Protein AF-0000000069823540 (afdb_homodimer)

InterPro domains:
  IPR007658 Protein of unknown function DUF594 [PF04578] (600-650)
  IPR025315 Domain of unknown function DUF4220 [PF13968] (32-386)

Nearest PDB structures (foldseek):
  9dze-assembly1_h  TM=3.943E-01  e=9.837E+00  synthetic construct
  8qai-assembly1_A  TM=3.364E-01  e=7.711E+00  synthetic construct
  6xr1-assembly1_A  TM=2.374E-01  e=6.045E+00  synthetic construct
  8qai-assembly1_A  TM=3.191E-01  e=4.246E+00  synthetic construct
  9dze-assembly1_h  TM=3.917E-01  e=8.393E+00  synthetic construct

pLDDT: mean 81.08, std 14.91, range [22.3, 97.5]

Secondary structure (DSSP, 8-state):
-HHHHHHHHHHHHHHGGGGGT---HHHHHHHHHHHHHHHHHHHHHHHHHHHHHHH--S-SSGGGGHHHHHHHHHHHHHT--S-S-SSHHHHHTHHHHHHHHHHHHHHHHHHHHHHTTS--TTHHHHHHHHHHHHHHHHHHHHHHHHHHHTSTT-HHHHHHHHHHHHHHHHHHHHHHHHHHHHHHHTT-TT-HHHHHHHHHHTHHHHHHHHH-SS--GGG--S--HHHHHHHHHHHH-SSHHHHHHHHHHHHHHHHHHHHH-HHHHHHHHS-HHHHHHHHHHHHHHHHHHHHHHHHHHHT---S-HHHHHHHHHHHHHHHHHHHHHHHHHHHH-HHHHHHHHHHHHH-HHHHT-HHHHHHHHHHHHHHS-TTS-SS--EEEE--HHHHHHHHHHH---HHHHHHHHHT-------EEEEPPHHHHHHHHHHHHHHHHSTHHHH----SS----HHHHHHHHHS-HHHHHHHHHHHHHHTTTTS-HHHHHHHHHHHHHHHHHHTTT--TTHHHHHHHHHHHHHHHHHHHTS-TT--HHHHHHHHHHHHHHHHHHHHTTT---SHHHHHHHHHHS------SS---HHHHHHHHHHHHHTS--HHHHHHHHHHHHHHHHHHHHHHS-HHHHHHHHTTT--HHHHHHHHHHHTTHHHHHS--S-TTTTHHHH--/-HHHHHHHHHHHHHHGGGGGT---HHHHHHHHHHHHHHHHHHHHHHHHHHHHHHH--S-SSGGGGHHHHHHHHHHHHHT--S-S-SSHHHHHTHHHHHHHHHHHHHHHHHHHHHHTTS--TTHHHHHHHHHHHHHHHHHHHHHHHHHHHTSTT-HHHHHHHHHHHHHHHHHHHHHHHHHHHHHHHTT-TT-HHHHHHHHHHTHHHHHHHHH-SS--GGG--S--HHHHHHHHHHHH-SSHHHHHHHHHHHHHHHHHHHHH-HHHHHHHHS-HHHHHHHHHHHHHHHHHHHHHHHHHHHT---S-HHHHHHHHHHHHHHHHHHHHHHHHHHHH-HHHHHHHHHHHHH-HHHHT-HHHHHHHHHHHHHHS-TTS-SS--EEEE--HHHHHHHHHHH---HHHHHHHHHT-------EEEEPPHHHHHHHHHHHHHHHTSTHHHH----SS----HHHHHHHHHS-HHHHHHHHHHHHHHTTTTS-HHHHHHHHHHHHHHHHHHTTT--TTHHHHHHHHHHHHHHHHHHHTS-TT--HHHHHHHHHHHHHHHHHHHHTTT---SHHHHHHHHHHS------SS---HHHHHHHHHHHHHTS--HHHHHHHHHHHHHHHHHHHHHHSHHHHHHHHHTTT--HHHHHHHHHHHTTHHHHHS--S-HHHHTTTS--

Foldseek 3Di:
DLVVLVVLLVCLLPLQLCLLAFQDPVSLVSNVVSLVVNLVVLVVVLVVLLVVLPPDPPLDAANPCSLQSLLLSLQSQLLNFSFLDSALVVLLCLVVLVVSLVVSLVSSVNSNVSNPPDPQLLNVLSVLSNVLSSVSSVLSSVLSPLLNLLAPPRVRNLVVLLVVCLVCLLVLVLVLLVLLLVCLVVVVLPPPLSLLVSLVSCLSVLSSLLADLAPPPSNFHPDCVSLLVSLVSLVPGPCNLVSLLLSLQQSLQLNLCSNTGSLNVCLVPPQLVVSVVVLVVSLVSLVVSVVSVVVSVVPGPDYDPVSVVVSNCSSVVSNVSSVVSVVCSLQSGSSVVVSLVCVCVPPVVVVVPVVVSVVSNVVSCVRHPSPDGSFNQKFKFADLLLLLLVDVVVPPDPVCVVCVVVVVNPPRPIDIDGDDSLLSCLLLVVVSVCLNDPNLQVDDLDPDWQQLVLLVVLLVPDDDVSNVLSVVLCVLLVNGPDDLLLSLLLLLLLLLLLCLVCVPPPAQVSLNVSLNSLSRRLCCCCQVVVFSPDPPNNVSSVQLSVVSNVVVVVVPPPDSDSSVSSVCLLPPDLPDDPDDDPRSSSSSNVSSVSLVVNPGVNSSSSSSSSSSSSSLQSRLSHRHSSSQSSQSSSRGHPSVSSSSSCVSSCSSNSHPPPDVPPPVVVPVVD/DLVVLVVLLVCLQVLQLCLLAFQDPVSLVSNVVSLVVNLVVLVVVLVVLLVVLPPDPPQDAANPCSLQSLLLSLQSQLLNFSFLDSALVVLLCLVVLVVSLVVSLVSSVNSNVSNPPDPQLLNVLSVLSNVLSSVSSVLSSVLSPLLNLLAPPRVRRLVVLLVVCLVCLLVLVLVLLVLLLVCLVVVVLPPPLSLLVSLVSCLSVLSSLLADLAPDPSNFHPDCVSLLVSLVSLVPGPCNLVSLLLSLQQSLQLNLCSNTGSLNVCLVPPQLVVSVVVLVVSLVSLVVSVVSVVVSVVPGPDYDPVSVVVSVCSSVVSNVSSVVSVVCSLQSGSSVVVSLVCVCVPPVVVVVPVVVSVVSNVVSCVRHPSPDGSFNQKFKFADLLLLLLVDVVVPPDPVQVVCVVVVVNVRRPIDIDGDDSLLSCLLLVVVSVCLNDPNLQVDDLDADWQQLVLLVVLLVPDDDVSSVLSVVLCVLLVNRPDDLLLSLLLLLLLLLLLCLVCVPPPAQVSLNVSLNSLSRRLCCCCVVVVFSPDVPNNVSSVQLSVVSNVVVVVVPPPDSDPSVSSVCLLPPDLPDPPDDDDRSSSSSNVSSVSLVVNPGVNSSSSSSSSSSSSSLQSRLSHRHSSSQSSQSSSRGHPSVSSSSSCVSSCSSNSHPPPDVPVPVVVPVVD

Sequence (1340 aa):
MLLASFSLQIFLLFSSGFRKRHSSHVLSVLLWLAYLSADPVAVYVLGRLSLRASGSSDPRNQQQLVLFWAPFLLLHLGGQETMTAFSMEDNTLWKRHLLSLTTQMVTAIYVVSKQLQGNSRLVAPMVLVFVFGTAKYAERIWALRRAGSVAPGTSSSTANLVSRASSNAVWDTQGYYSQLCYVIERKLERNFEFILAVANEGFRLSLGFFMDMTPSISLLPEDISEIKNSVEVFKSSEDIVHMAYKLAEINLSLIYDYLYTKFGTRHFHIVPVCNVFHLIIKIALISVALALFMRARAGQKAHDVVDVIISYILLVGAIVLEICSVFMSFISSCWAYKTIITLPLTCPLCQKVPGVIAALLSLVRHLHPDSRGEWSGKLAQYNMIEGCIREKQAGAGLLRRARRYIGIDDNKAIKRIGVSPEVKKLVLDKLLEIASTSRVLEWDLSVGRFRGQWAQWVVEAKEDHLRSAAQQVLQVSNIQGLEFVSSVLLWHIITDICLLVDEDEDGGAELRGPTRDLSEYTMYLIADCGVMAGSEGHFVLRKGRHEVLSWLREKGESGCDRRKVIEEIRNEDSSFFADNYYPVLDRARRVSSDLLVLEEPGDRWELIAAVWMEMLCHISYNCGAGFHAKQLTTGGEFVTHVKMLLFMLGVPFLRDVKEPLFYRAGNLYSMLLASFSLQIFLLFSSGFRKRHSSHVLSVLLWLAYLSADPVAVYVLGRLSLRASGSSDPRNQQQLVLFWAPFLLLHLGGQETMTAFSMEDNTLWKRHLLSLTTQMVTAIYVVSKQLQGNSRLVAPMVLVFVFGTAKYAERIWALRRAGSVAPGTSSSTANLVSRASSNAVWDTQGYYSQLCYVIERKLERNFEFILAVANEGFRLSLGFFMDMTPSISLLPEDISEIKNSVEVFKSSEDIVHMAYKLAEINLSLIYDYLYTKFGTRHFHIVPVCNVFHLIIKIALISVALALFMRARAGQKAHDVVDVIISYILLVGAIVLEICSVFMSFISSCWAYKTIITLPLTCPLCQKVPGVIAALLSLVRHLHPDSRGEWSGKLAQYNMIEGCIREKQAGAGLLRRARRYIGIDDNKAIKRIGVSPEVKKLVLDKLLEIASTSRVLEWDLSVGRFRGQWAQWVVEAKEDHLRSAAQQVLQVSNIQGLEFVSSVLLWHIITDICLLVDEDEDGGAELRGPTRDLSEYTMYLIADCGVMAGSEGHFVLRKGRHEVLSWLREKGESGCDRRKVIEEIRNEDSSFFADNYYPVLDRARRVSSDLLVLEEPGDRWELIAAVWMEMLCHISYNCGAGFHAKQLTTGGEFVTHVKMLLFMLGVPFLRDVKEPLFYRAGNLYS

Organism: Oryza sativa subsp. indica (NCBI:txid39946)

Structure (mmCIF, N/CA/C/O backbone):
data_AF-0000000069823540-model_v1
#
loop_
_entity.id
_entity.type
_entity.pdbx_description
1 polymer 'DUF4220 domain-containing protein'
#
loop_
_atom_site.group_PDB
_atom_site.id
_atom_site.type_symbol
_atom_site.label_atom_id
_atom_site.label_alt_id
_atom_site.label_comp_id
_atom_site.label_asym_id
_atom_site.label_entity_id
_atom_site.label_seq_id
_atom_site.pdbx_PDB_ins_code
_atom_site.Cartn_x
_atom_site.Cartn_y
_atom_site.Cartn_z
_atom_site.occupancy
_atom_site.B_iso_or_equiv
_atom_site.auth_seq_id
_atom_site.auth_comp_id
_atom_site.auth_asym_id
_atom_site.auth_atom_id
_atom_site.pdbx_PDB_model_num
ATOM 1 N N . MET A 1 1 ? 10.812 33.344 12.195 1 85.62 1 MET A N 1
ATOM 2 C CA . MET A 1 1 ? 10.031 32.188 11.844 1 85.62 1 MET A CA 1
ATOM 3 C C . MET A 1 1 ? 9.914 32.031 10.328 1 85.62 1 MET A C 1
ATOM 5 O O . MET A 1 1 ? 9.953 30.922 9.797 1 85.62 1 MET A O 1
ATOM 9 N N . LEU A 1 2 ? 9.773 33.156 9.672 1 89.56 2 LEU A N 1
ATOM 10 C CA . LEU A 1 2 ? 9.766 33.125 8.219 1 89.56 2 LEU A CA 1
ATOM 11 C C . LEU A 1 2 ? 11.102 32.625 7.672 1 89.56 2 LEU A C 1
ATOM 13 O O . LEU A 1 2 ? 11.133 31.812 6.734 1 89.56 2 LEU A O 1
ATOM 17 N N . LEU A 1 3 ? 12.125 33.031 8.375 1 90.88 3 LEU A N 1
ATOM 18 C CA . LEU A 1 3 ? 13.453 32.594 7.945 1 90.88 3 LEU A CA 1
ATOM 19 C C . LEU A 1 3 ? 13.68 31.125 8.242 1 90.88 3 LEU A C 1
ATOM 21 O O . LEU A 1 3 ? 14.414 30.453 7.523 1 90.88 3 LEU A O 1
ATOM 25 N N . ALA A 1 4 ? 13.023 30.656 9.289 1 88.81 4 ALA A N 1
ATOM 26 C CA . ALA A 1 4 ? 13.109 29.219 9.586 1 88.81 4 ALA A CA 1
ATOM 27 C C . ALA A 1 4 ? 12.445 28.391 8.492 1 88.81 4 ALA A C 1
ATOM 29 O O . ALA A 1 4 ? 12.977 27.359 8.078 1 88.81 4 ALA A O 1
ATOM 30 N N . SER A 1 5 ? 11.344 28.828 8.047 1 90.06 5 SER A N 1
ATOM 31 C CA . SER A 1 5 ? 10.672 28.156 6.941 1 90.06 5 SER A CA 1
ATOM 32 C C . SER A 1 5 ? 11.516 28.203 5.672 1 90.06 5 SER A C 1
ATOM 34 O O . SER A 1 5 ? 11.617 27.219 4.941 1 90.06 5 SER A O 1
ATOM 36 N N . PHE A 1 6 ? 12.125 29.344 5.465 1 92.12 6 PHE A N 1
ATOM 37 C CA . PHE A 1 6 ? 12.984 29.531 4.305 1 92.12 6 PHE A CA 1
ATOM 38 C C . PHE A 1 6 ? 14.211 28.641 4.395 1 92.12 6 PHE A C 1
ATOM 40 O O . PHE A 1 6 ? 14.633 28.047 3.396 1 92.12 6 PHE A O 1
ATOM 47 N N . SER A 1 7 ? 14.719 28.531 5.57 1 92.94 7 SER A N 1
ATOM 48 C CA . SER A 1 7 ? 15.891 27.672 5.773 1 92.94 7 SER A CA 1
ATOM 49 C C . SER A 1 7 ? 15.555 26.219 5.508 1 92.94 7 SER A C 1
ATOM 51 O O . SER A 1 7 ? 16.391 25.469 4.988 1 92.94 7 SER A O 1
ATOM 53 N N . LEU A 1 8 ? 14.391 25.828 5.852 1 92.25 8 LEU A N 1
ATOM 54 C CA . LEU A 1 8 ? 13.961 24.453 5.57 1 92.25 8 LEU A CA 1
ATOM 55 C C . LEU A 1 8 ? 13.875 24.219 4.066 1 92.25 8 LEU A C 1
ATOM 57 O O . LEU A 1 8 ? 14.273 23.156 3.584 1 92.25 8 LEU A O 1
ATOM 61 N N . GLN A 1 9 ? 13.453 25.172 3.324 1 92 9 GLN A N 1
ATOM 62 C CA . GLN A 1 9 ? 13.359 25.062 1.874 1 92 9 GLN A CA 1
ATOM 63 C C . GLN A 1 9 ? 14.742 24.953 1.242 1 92 9 GLN A C 1
ATOM 65 O O . GLN A 1 9 ? 14.953 24.156 0.319 1 92 9 GLN A O 1
ATOM 70 N N . ILE A 1 10 ? 15.609 25.719 1.735 1 93 10 ILE A N 1
ATOM 71 C CA . ILE A 1 10 ? 16.984 25.688 1.233 1 93 10 ILE A CA 1
ATOM 72 C C . ILE A 1 10 ? 17.609 24.328 1.508 1 93 10 ILE A C 1
ATOM 74 O O . ILE A 1 10 ? 18.234 23.734 0.625 1 93 10 ILE A O 1
ATOM 78 N N . PHE A 1 11 ? 17.375 23.844 2.65 1 93.88 11 PHE A N 1
ATOM 79 C CA . PHE A 1 11 ? 17.922 22.547 3.037 1 93.88 11 PHE A CA 1
ATOM 80 C C . PHE A 1 11 ? 17.359 21.438 2.152 1 93.88 11 PHE A C 1
ATOM 82 O O . PHE A 1 11 ? 18.094 20.578 1.674 1 93.88 11 PHE A O 1
ATOM 89 N N . LEU A 1 12 ? 16.109 21.5 1.893 1 92.69 12 LEU A N 1
ATOM 90 C CA . LEU A 1 12 ? 15.469 20.453 1.089 1 92.69 12 LEU A CA 1
ATOM 91 C C . LEU A 1 12 ? 15.93 20.531 -0.363 1 92.69 12 LEU A C 1
ATOM 93 O O . LEU A 1 12 ? 16.156 19.5 -1.002 1 92.69 12 LEU A O 1
ATOM 97 N N . LEU A 1 13 ? 16.109 21.672 -0.866 1 91.75 13 LEU A N 1
ATOM 98 C CA . LEU A 1 13 ? 16.516 21.844 -2.256 1 91.75 13 LEU A CA 1
ATOM 99 C C . LEU A 1 13 ? 17.922 21.297 -2.482 1 91.75 13 LEU A C 1
ATOM 101 O O . LEU A 1 13 ? 18.172 20.578 -3.457 1 91.75 13 LEU A O 1
ATOM 105 N N . PHE A 1 14 ? 18.797 21.453 -1.547 1 90.69 14 PHE A N 1
ATOM 106 C CA . PHE A 1 14 ? 20.203 21.141 -1.779 1 90.69 14 PHE A CA 1
ATOM 107 C C . PHE A 1 14 ? 20.531 19.75 -1.278 1 90.69 14 PHE A C 1
ATOM 109 O O . PHE A 1 14 ? 21.406 19.078 -1.829 1 90.69 14 PHE A O 1
ATOM 116 N N . SER A 1 15 ? 19.797 19.281 -0.335 1 90.88 15 SER A N 1
ATOM 117 C CA . SER A 1 15 ? 20.188 18.016 0.283 1 90.88 15 SER A CA 1
ATOM 118 C C . SER A 1 15 ? 19.391 16.844 -0.3 1 90.88 15 SER A C 1
ATOM 120 O O . SER A 1 15 ? 19.797 15.688 -0.189 1 90.88 15 SER A O 1
ATOM 122 N N . SER A 1 16 ? 18.344 17.094 -0.924 1 89.5 16 SER A N 1
ATOM 123 C CA . SER A 1 16 ? 17.469 16.016 -1.374 1 89.5 16 SER A CA 1
ATOM 124 C C . SER A 1 16 ? 18.094 15.25 -2.541 1 89.5 16 SER A C 1
ATOM 126 O O . SER A 1 16 ? 17.812 14.062 -2.723 1 89.5 16 SER A O 1
ATOM 128 N N . GLY A 1 17 ? 18.938 15.891 -3.334 1 84.31 17 GLY A N 1
ATOM 129 C CA . GLY A 1 17 ? 19.562 15.234 -4.469 1 84.31 17 GLY A CA 1
ATOM 130 C C . GLY A 1 17 ? 20.547 14.156 -4.062 1 84.31 17 GLY A C 1
ATOM 131 O O . GLY A 1 17 ? 20.812 13.234 -4.836 1 84.31 17 GLY A O 1
ATOM 132 N N . PHE A 1 18 ? 20.922 14.234 -2.809 1 86.94 18 PHE A N 1
ATOM 133 C CA . PHE A 1 18 ? 21.922 13.281 -2.338 1 86.94 18 PHE A CA 1
ATOM 134 C C . PHE A 1 18 ? 21.281 11.938 -2.014 1 86.94 18 PHE A C 1
ATOM 136 O O . PHE A 1 18 ? 21.969 10.914 -1.958 1 86.94 18 PHE A O 1
ATOM 143 N N . ARG A 1 19 ? 20.062 11.961 -1.845 1 88.5 19 ARG A N 1
ATOM 144 C CA . ARG A 1 19 ? 19.391 10.719 -1.454 1 88.5 19 ARG A CA 1
ATOM 145 C C . ARG A 1 19 ? 19.438 9.695 -2.584 1 88.5 19 ARG A C 1
ATOM 147 O O . ARG A 1 19 ? 19.344 8.492 -2.342 1 88.5 19 ARG A O 1
ATOM 154 N N . LYS A 1 20 ? 19.609 10.156 -3.738 1 87.38 20 LYS A N 1
ATOM 155 C CA . LYS A 1 20 ? 19.672 9.281 -4.902 1 87.38 20 LYS A CA 1
ATOM 156 C C . LYS A 1 20 ? 20.984 8.492 -4.918 1 87.38 20 LYS A C 1
ATOM 158 O O . LYS A 1 20 ? 21.016 7.336 -5.344 1 87.38 20 LYS A O 1
ATOM 163 N N . ARG A 1 21 ? 22.031 9.117 -4.363 1 87.56 21 ARG A N 1
ATOM 164 C CA . ARG A 1 21 ? 23.359 8.547 -4.551 1 87.56 21 ARG A CA 1
ATOM 165 C C . ARG A 1 21 ? 23.938 8.062 -3.227 1 87.56 21 ARG A C 1
ATOM 167 O O . ARG A 1 21 ? 24.906 7.293 -3.211 1 87.56 21 ARG A O 1
ATOM 174 N N . HIS A 1 22 ? 23.328 8.531 -2.188 1 85.94 22 HIS A N 1
ATOM 175 C CA . HIS A 1 22 ? 23.922 8.195 -0.897 1 85.94 22 HIS A CA 1
ATOM 176 C C . HIS A 1 22 ? 22.922 7.469 -0.004 1 85.94 22 HIS A C 1
ATOM 178 O O . HIS A 1 22 ? 21.75 7.848 0.062 1 85.94 22 HIS A O 1
ATOM 184 N N . SER A 1 23 ? 23.484 6.355 0.556 1 83.06 23 SER A N 1
ATOM 185 C CA . SER A 1 23 ? 22.656 5.594 1.479 1 83.06 23 SER A CA 1
ATOM 186 C C . SER A 1 23 ? 22.938 5.984 2.926 1 83.06 23 SER A C 1
ATOM 188 O O . SER A 1 23 ? 23.688 5.301 3.627 1 83.06 23 SER A O 1
ATOM 190 N N . SER A 1 24 ? 22.641 7.23 3.32 1 83.25 24 SER A N 1
ATOM 191 C CA . SER A 1 24 ? 22.859 7.656 4.699 1 83.25 24 SER A CA 1
ATOM 192 C C . SER A 1 24 ? 21.562 7.719 5.48 1 83.25 24 SER A C 1
ATOM 194 O O . SER A 1 24 ? 20.609 8.383 5.059 1 83.25 24 SER A O 1
ATOM 196 N N . HIS A 1 25 ? 21.609 7.07 6.543 1 83 25 HIS A N 1
ATOM 197 C CA . HIS A 1 25 ? 20.438 7.082 7.41 1 83 25 HIS A CA 1
ATOM 198 C C . HIS A 1 25 ? 20.219 8.461 8.039 1 83 25 HIS A C 1
ATOM 200 O O . HIS A 1 25 ? 19.094 8.906 8.195 1 83 25 HIS A O 1
ATOM 206 N N . VAL A 1 26 ? 21.281 9.086 8.328 1 87 26 VAL A N 1
ATOM 207 C CA . VAL A 1 26 ? 21.203 10.398 8.969 1 87 26 VAL A CA 1
ATOM 208 C C . VAL A 1 26 ? 20.609 11.406 7.988 1 87 26 VAL A C 1
ATOM 210 O O . VAL A 1 26 ? 19.734 12.195 8.359 1 87 26 VAL A O 1
ATOM 213 N N . LEU A 1 27 ? 21.031 11.289 6.797 1 90.19 27 LEU A N 1
ATOM 214 C CA . LEU A 1 27 ? 20.484 12.195 5.789 1 90.19 27 LEU A CA 1
ATOM 215 C C . LEU A 1 27 ? 19 11.938 5.574 1 90.19 27 LEU A C 1
ATOM 217 O O . LEU A 1 27 ? 18.219 12.883 5.457 1 90.19 27 LEU A O 1
ATOM 221 N N . SER A 1 28 ? 18.672 10.734 5.617 1 90.69 28 SER A N 1
ATOM 222 C CA . SER A 1 28 ? 17.281 10.367 5.395 1 90.69 28 SER A CA 1
ATOM 223 C C . SER A 1 28 ? 16.391 10.875 6.52 1 90.69 28 SER A C 1
ATOM 225 O O . SER A 1 28 ? 15.289 11.383 6.27 1 90.69 28 SER A O 1
ATOM 227 N N . VAL A 1 29 ? 16.891 10.82 7.75 1 90.44 29 VAL A N 1
ATOM 228 C CA . VAL A 1 29 ? 16.094 11.266 8.891 1 90.44 29 VAL A CA 1
ATOM 229 C C . VAL A 1 29 ? 15.969 12.789 8.867 1 90.44 29 VAL A C 1
ATOM 231 O O . VAL A 1 29 ? 14.891 13.336 9.117 1 90.44 29 VAL A O 1
ATOM 234 N N . LEU A 1 30 ? 16.984 13.422 8.492 1 92.81 30 LEU A N 1
ATOM 235 C CA . LEU A 1 30 ? 16.969 14.883 8.445 1 92.81 30 LEU A CA 1
ATOM 236 C C . LEU A 1 30 ? 16.031 15.375 7.34 1 92.81 30 LEU A C 1
ATOM 238 O O . LEU A 1 30 ? 15.281 16.328 7.539 1 92.81 30 LEU A O 1
ATOM 242 N N . LEU A 1 31 ? 16.125 14.664 6.219 1 93.81 31 LEU A N 1
ATOM 243 C CA . LEU A 1 31 ? 15.242 15.039 5.113 1 93.81 31 LEU A CA 1
ATOM 244 C C . LEU A 1 31 ? 13.789 14.75 5.461 1 93.81 31 LEU A C 1
ATOM 246 O O . LEU A 1 31 ? 12.898 15.531 5.113 1 93.81 31 LEU A O 1
ATOM 250 N N . TRP A 1 32 ? 13.617 13.672 6.129 1 92.88 32 TRP A N 1
ATOM 251 C CA . TRP A 1 32 ? 12.266 13.312 6.555 1 92.88 32 TRP A CA 1
ATOM 252 C C . TRP A 1 32 ? 11.703 14.352 7.512 1 92.88 32 TRP A C 1
ATOM 254 O O . TRP A 1 32 ? 10.562 14.797 7.359 1 92.88 32 TRP A O 1
ATOM 264 N N . LEU A 1 33 ? 12.508 14.82 8.438 1 92.44 33 LEU A N 1
ATOM 265 C CA . LEU A 1 33 ? 12.086 15.828 9.406 1 92.44 33 LEU A CA 1
ATOM 266 C C . LEU A 1 33 ? 11.812 17.156 8.719 1 92.44 33 LEU A C 1
ATOM 268 O O . LEU A 1 33 ? 10.805 17.812 9.008 1 92.44 33 LEU A O 1
ATOM 272 N N . ALA A 1 34 ? 12.633 17.469 7.852 1 93.12 34 ALA A N 1
ATOM 273 C CA . ALA A 1 34 ? 12.453 18.734 7.141 1 93.12 34 ALA A CA 1
ATOM 274 C C . ALA A 1 34 ? 11.203 18.703 6.27 1 93.12 34 ALA A C 1
ATOM 276 O O . ALA A 1 34 ? 10.445 19.672 6.234 1 93.12 34 ALA A O 1
ATOM 277 N N . TYR A 1 35 ? 11.016 17.578 5.648 1 92.06 35 TYR A N 1
ATOM 278 C CA . TYR A 1 35 ? 9.875 17.406 4.758 1 92.06 35 TYR A CA 1
ATOM 279 C C . TYR A 1 35 ? 8.562 17.469 5.535 1 92.06 35 TYR A C 1
ATOM 281 O O . TYR A 1 35 ? 7.625 18.156 5.113 1 92.06 35 TYR A O 1
ATOM 289 N N . LEU A 1 36 ? 8.523 16.891 6.652 1 89.94 36 LEU A N 1
ATOM 290 C CA . LEU A 1 36 ? 7.293 16.812 7.426 1 89.94 36 LEU A CA 1
ATOM 291 C C . LEU A 1 36 ? 7.051 18.094 8.203 1 89.94 36 LEU A C 1
ATOM 293 O O . LEU A 1 36 ? 5.91 18.422 8.531 1 89.94 36 LEU A O 1
ATOM 297 N N . SER A 1 37 ? 8.078 18.844 8.438 1 90.38 37 SER A N 1
ATOM 298 C CA . SER A 1 37 ? 7.945 20.047 9.242 1 90.38 37 SER A CA 1
ATOM 299 C C . SER A 1 37 ? 7.625 21.266 8.367 1 90.38 37 SER A C 1
ATOM 301 O O . SER A 1 37 ? 7.176 22.297 8.875 1 90.38 37 SER A O 1
ATOM 303 N N . ALA A 1 38 ? 7.801 21.109 7.121 1 89.44 38 ALA A N 1
ATOM 304 C CA . ALA A 1 38 ? 7.656 22.266 6.242 1 89.44 38 ALA A CA 1
ATOM 305 C C . ALA A 1 38 ? 6.234 22.812 6.293 1 89.44 38 ALA A C 1
ATOM 307 O O . ALA A 1 38 ? 6.031 24.016 6.48 1 89.44 38 ALA A O 1
ATOM 308 N N . ASP A 1 39 ? 5.246 22 6.246 1 87.19 39 ASP A N 1
ATOM 309 C CA . ASP A 1 39 ? 3.855 22.438 6.188 1 87.19 39 ASP A CA 1
ATOM 310 C C . ASP A 1 39 ? 3.385 22.953 7.547 1 87.19 39 ASP A C 1
ATOM 312 O O . ASP A 1 39 ? 2.852 24.062 7.652 1 87.19 39 ASP A O 1
ATOM 316 N N . PRO A 1 40 ? 3.648 22.234 8.609 1 87.62 40 PRO A N 1
ATOM 317 C CA . PRO A 1 40 ? 3.201 22.75 9.914 1 87.62 40 PRO A CA 1
ATOM 318 C C . PRO A 1 40 ? 3.885 24.062 10.305 1 87.62 40 PRO A C 1
ATOM 320 O O . PRO A 1 40 ? 3.27 24.906 10.953 1 87.62 40 PRO A O 1
ATOM 323 N N . VAL A 1 41 ? 5.078 24.25 9.969 1 89.31 41 VAL A N 1
ATOM 324 C CA . VAL A 1 41 ? 5.773 25.5 10.289 1 89.31 41 VAL A CA 1
ATOM 325 C C . VAL A 1 41 ? 5.137 26.656 9.523 1 89.31 41 VAL A C 1
ATOM 327 O O . VAL A 1 41 ? 4.934 27.734 10.078 1 89.31 41 VAL A O 1
ATOM 330 N N . ALA A 1 42 ? 4.832 26.375 8.297 1 89.56 42 ALA A N 1
ATOM 331 C CA . ALA A 1 42 ? 4.18 27.406 7.5 1 89.56 42 ALA A CA 1
ATOM 332 C C . ALA A 1 42 ? 2.818 27.766 8.086 1 89.56 42 ALA A C 1
ATOM 334 O O . ALA A 1 42 ? 2.463 28.953 8.156 1 89.56 42 ALA A O 1
ATOM 335 N N . VAL A 1 43 ? 2.09 26.828 8.508 1 88.38 43 VAL A N 1
ATOM 336 C CA . VAL A 1 43 ? 0.776 27.062 9.094 1 88.38 43 VAL A CA 1
ATOM 337 C C . VAL A 1 43 ? 0.93 27.812 10.422 1 88.38 43 VAL A C 1
ATOM 339 O O . VAL A 1 43 ? 0.158 28.719 10.727 1 88.38 43 VAL A O 1
ATOM 342 N N . TYR A 1 44 ? 1.911 27.453 11.156 1 88.88 44 TYR A N 1
ATOM 343 C CA . TYR A 1 44 ? 2.197 28.109 12.43 1 88.88 44 TYR A CA 1
ATOM 344 C C . TYR A 1 44 ? 2.512 29.594 12.219 1 88.88 44 TYR A C 1
ATOM 346 O O . TYR A 1 44 ? 2.004 30.453 12.938 1 88.88 44 TYR A O 1
ATOM 354 N N . VAL A 1 45 ? 3.281 29.891 11.242 1 89.31 45 VAL A N 1
ATOM 355 C CA . VAL A 1 45 ? 3.67 31.266 10.953 1 89.31 45 VAL A CA 1
ATOM 356 C C . VAL A 1 45 ? 2.457 32.062 10.461 1 89.31 45 VAL A C 1
ATOM 358 O O . VAL A 1 45 ? 2.283 33.219 10.82 1 89.31 45 VAL A O 1
ATOM 361 N N . LEU A 1 46 ? 1.646 31.422 9.672 1 88.38 46 LEU A N 1
ATOM 362 C CA . LEU A 1 46 ? 0.433 32.094 9.195 1 88.38 46 LEU A CA 1
ATOM 363 C C . LEU A 1 46 ? -0.483 32.438 10.367 1 88.38 46 LEU A C 1
ATOM 365 O O . LEU A 1 46 ? -1.107 33.5 10.367 1 88.38 46 LEU A O 1
ATOM 369 N N . GLY A 1 47 ? -0.546 31.578 11.32 1 85.88 47 GLY A N 1
ATOM 370 C CA . GLY A 1 47 ? -1.316 31.875 12.516 1 85.88 47 GLY A CA 1
ATOM 371 C C . GLY A 1 47 ? -0.785 33.062 13.289 1 85.88 47 GLY A C 1
ATOM 372 O O . GLY A 1 47 ? -1.556 33.938 13.719 1 85.88 47 GLY A O 1
ATOM 373 N N . ARG A 1 48 ? 0.465 33.156 13.328 1 86.25 48 ARG A N 1
ATOM 374 C CA . ARG A 1 48 ? 1.096 34.281 14.016 1 86.25 48 ARG A CA 1
ATOM 375 C C . ARG A 1 48 ? 0.868 35.594 13.258 1 86.25 48 ARG A C 1
ATOM 377 O O . ARG A 1 48 ? 0.614 36.625 13.867 1 86.25 48 ARG A O 1
ATOM 384 N N . LEU A 1 49 ? 0.903 35.469 11.969 1 86.31 49 LEU A N 1
ATOM 385 C CA . LEU A 1 49 ? 0.759 36.656 11.133 1 86.31 49 LEU A CA 1
ATOM 386 C C . LEU A 1 49 ? -0.678 37.188 11.148 1 86.31 49 LEU A C 1
ATOM 388 O O . LEU A 1 49 ? -0.919 38.375 11 1 86.31 49 LEU A O 1
ATOM 392 N N . SER A 1 50 ? -1.599 36.344 11.391 1 82.75 50 SER A N 1
ATOM 393 C CA . SER A 1 50 ? -3.002 36.75 11.406 1 82.75 50 SER A CA 1
ATOM 394 C C . SER A 1 50 ? -3.305 37.625 12.594 1 82.75 50 SER A C 1
ATOM 396 O O . SER A 1 50 ? -4.125 38.562 12.5 1 82.75 50 SER A O 1
ATOM 398 N N . LEU A 1 51 ? -2.688 37.438 13.727 1 78.62 51 LEU A N 1
ATOM 399 C CA . LEU A 1 51 ? -2.914 38.281 14.898 1 78.62 51 LEU A CA 1
ATOM 400 C C . LEU A 1 51 ? -2.146 39.594 14.797 1 78.62 51 LEU A C 1
ATOM 402 O O . LEU A 1 51 ? -2.639 40.625 15.219 1 78.62 51 LEU A O 1
ATOM 406 N N . ARG A 1 52 ? -0.963 39.531 14.297 1 69.69 52 ARG A N 1
ATOM 407 C CA . ARG A 1 52 ? -0.185 40.75 14.109 1 69.69 52 ARG A CA 1
ATOM 408 C C . ARG A 1 52 ? -0.929 41.75 13.227 1 69.69 52 ARG A C 1
ATOM 410 O O . ARG A 1 52 ? -0.847 42.938 13.438 1 69.69 52 ARG A O 1
ATOM 417 N N . ALA A 1 53 ? -1.636 41.25 12.344 1 60.88 53 ALA A N 1
ATOM 418 C CA . ALA A 1 53 ? -2.393 42.062 11.414 1 60.88 53 ALA A CA 1
ATOM 419 C C . ALA A 1 53 ? -3.561 42.75 12.117 1 60.88 53 ALA A C 1
ATOM 421 O O . ALA A 1 53 ? -3.934 43.875 11.766 1 60.88 53 ALA A O 1
ATOM 422 N N . SER A 1 54 ? -4.145 42.188 13.211 1 60.25 54 SER A N 1
ATOM 423 C CA . SER A 1 54 ? -5.316 42.75 13.875 1 60.25 54 SER A CA 1
ATOM 424 C C . SER A 1 54 ? -4.918 43.719 14.992 1 60.25 54 SER A C 1
ATOM 426 O O . SER A 1 54 ? -5.672 44.625 15.336 1 60.25 54 SER A O 1
ATOM 428 N N . GLY A 1 55 ? -3.93 43.562 15.883 1 55.38 55 GLY A N 1
ATOM 429 C CA . GLY A 1 55 ? -3.654 44.312 17.109 1 55.38 55 GLY A CA 1
ATOM 430 C C . GLY A 1 55 ? -2.961 45.625 16.875 1 55.38 55 GLY A C 1
ATOM 431 O O . GLY A 1 55 ? -2.756 46.406 17.797 1 55.38 55 GLY A O 1
ATOM 432 N N . SER A 1 56 ? -2.051 45.844 15.984 1 49.81 56 SER A N 1
ATOM 433 C CA . SER A 1 56 ? -1.288 47.062 16.156 1 49.81 56 SER A CA 1
ATOM 434 C C . SER A 1 56 ? -2.133 48.281 15.797 1 49.81 56 SER A C 1
ATOM 436 O O . SER A 1 56 ? -2.658 48.406 14.688 1 49.81 56 SER A O 1
ATOM 438 N N . SER A 1 57 ? -2.797 48.812 16.812 1 44.5 57 SER A N 1
ATOM 439 C CA . SER A 1 57 ? -3.369 50.125 16.734 1 44.5 57 SER A CA 1
ATOM 440 C C . SER A 1 57 ? -2.518 51.062 15.867 1 44.5 57 SER A C 1
ATOM 442 O O . SER A 1 57 ? -2.92 52.188 15.562 1 44.5 57 SER A O 1
ATOM 444 N N . ASP A 1 58 ? -1.218 51.156 16.094 1 44.53 58 ASP A N 1
ATOM 445 C CA . ASP A 1 58 ? -0.502 52.125 15.281 1 44.53 58 ASP A CA 1
ATOM 446 C C . ASP A 1 58 ? -0.557 51.75 13.797 1 44.53 58 ASP A C 1
ATOM 448 O O . ASP A 1 58 ? -0.01 50.719 13.398 1 44.53 58 ASP A O 1
ATOM 452 N N . PRO A 1 59 ? -1.486 52.062 13.109 1 48.25 59 PRO A N 1
ATOM 453 C CA . PRO A 1 59 ? -1.941 51.844 11.742 1 48.25 59 PRO A CA 1
ATOM 454 C C . PRO A 1 59 ? -0.787 51.625 10.758 1 48.25 59 PRO A C 1
ATOM 456 O O . PRO A 1 59 ? -0.992 51.156 9.648 1 48.25 59 PRO A O 1
ATOM 459 N N . ARG A 1 60 ? 0.094 52.469 10.727 1 49.44 60 ARG A N 1
ATOM 460 C CA . ARG A 1 60 ? 0.883 52.875 9.57 1 49.44 60 ARG A CA 1
ATOM 461 C C . ARG A 1 60 ? 1.839 51.781 9.141 1 49.44 60 ARG A C 1
ATOM 463 O O . ARG A 1 60 ? 1.971 51.469 7.949 1 49.44 60 ARG A O 1
ATOM 470 N N . ASN A 1 61 ? 3.014 51.438 9.742 1 48.75 61 ASN A N 1
ATOM 471 C CA . ASN A 1 61 ? 4.25 51 9.109 1 48.75 61 ASN A CA 1
ATOM 472 C C . ASN A 1 61 ? 4.367 49.469 9.109 1 48.75 61 ASN A C 1
ATOM 474 O O . ASN A 1 61 ? 4.781 48.875 8.109 1 48.75 61 ASN A O 1
ATOM 478 N N . GLN A 1 62 ? 4.289 48.75 10.297 1 51.94 62 GLN A N 1
ATOM 479 C CA . GLN A 1 62 ? 4.785 47.375 10.484 1 51.94 62 GLN A CA 1
ATOM 480 C C . GLN A 1 62 ? 3.865 46.375 9.812 1 51.94 62 GLN A C 1
ATOM 482 O O . GLN A 1 62 ? 4.316 45.312 9.391 1 51.94 62 GLN A O 1
ATOM 487 N N . GLN A 1 63 ? 2.602 46.844 9.445 1 59.91 63 GLN A N 1
ATOM 488 C CA . GLN A 1 63 ? 1.461 46 9.078 1 59.91 63 GLN A CA 1
ATOM 489 C C . GLN A 1 63 ? 1.442 45.719 7.582 1 59.91 63 GLN A C 1
ATOM 491 O O . GLN A 1 63 ? 0.986 44.656 7.152 1 59.91 63 GLN A O 1
ATOM 496 N N . GLN A 1 64 ? 2.17 46.469 6.922 1 72.94 64 GLN A N 1
ATOM 497 C CA . GLN A 1 64 ? 1.996 46.344 5.48 1 72.94 64 GLN A CA 1
ATOM 498 C C . GLN A 1 64 ? 2.863 45.25 4.898 1 72.94 64 GLN A C 1
ATOM 500 O O . GLN A 1 64 ? 2.523 44.656 3.869 1 72.94 64 GLN A O 1
ATOM 505 N N . LEU A 1 65 ? 3.9 44.875 5.715 1 81.81 65 LEU A N 1
ATOM 506 C CA . LEU A 1 65 ? 4.789 43.844 5.16 1 81.81 65 LEU A CA 1
ATOM 507 C C . LEU A 1 65 ? 4.18 42.469 5.301 1 81.81 65 LEU A C 1
ATOM 509 O O . LEU A 1 65 ? 4.586 41.531 4.605 1 81.81 65 LEU A O 1
ATOM 513 N N . VAL A 1 66 ? 3.217 42.406 6.238 1 80.69 66 VAL A N 1
ATOM 514 C CA . VAL A 1 66 ? 2.531 41.125 6.438 1 80.69 66 VAL A CA 1
ATOM 515 C C . VAL A 1 66 ? 1.793 40.75 5.16 1 80.69 66 VAL A C 1
ATOM 517 O O . VAL A 1 66 ? 1.641 39.562 4.867 1 80.69 66 VAL A O 1
ATOM 520 N N . LEU A 1 67 ? 1.462 41.781 4.367 1 79.25 67 LEU A N 1
ATOM 521 C CA . LEU A 1 67 ? 0.793 41.562 3.088 1 79.25 67 LEU A CA 1
ATOM 522 C C . LEU A 1 67 ? 1.681 40.75 2.137 1 79.25 67 LEU A C 1
ATOM 524 O O . LEU A 1 67 ? 1.186 39.938 1.35 1 79.25 67 LEU A O 1
ATOM 528 N N . PHE A 1 68 ? 2.939 40.938 2.422 1 82.31 68 PHE A N 1
ATOM 529 C CA . PHE A 1 68 ? 3.904 40.312 1.526 1 82.31 68 PHE A CA 1
ATOM 530 C C . PHE A 1 68 ? 4.371 38.969 2.086 1 82.31 68 PHE A C 1
ATOM 532 O O . PHE A 1 68 ? 4.629 38.031 1.33 1 82.31 68 PHE A O 1
ATOM 539 N N . TRP A 1 69 ? 4.344 38.781 3.309 1 87.94 69 TRP A N 1
ATOM 540 C CA . TRP A 1 69 ? 4.926 37.625 3.947 1 87.94 69 TRP A CA 1
ATOM 541 C C . TRP A 1 69 ? 3.982 36.406 3.855 1 87.94 69 TRP A C 1
ATOM 543 O O . TRP A 1 69 ? 4.426 35.281 3.686 1 87.94 69 TRP A O 1
ATOM 553 N N . ALA A 1 70 ? 2.693 36.594 3.898 1 88.31 70 ALA A N 1
ATOM 554 C CA . ALA A 1 70 ? 1.73 35.5 3.877 1 88.31 70 ALA A CA 1
ATOM 555 C C . ALA A 1 70 ? 1.782 34.75 2.547 1 88.31 70 ALA A C 1
ATOM 557 O O . ALA A 1 70 ? 1.938 33.5 2.521 1 88.31 70 ALA A O 1
ATOM 558 N N . PRO A 1 71 ? 1.818 35.406 1.48 1 88.44 71 PRO A N 1
ATOM 559 C CA . PRO A 1 71 ? 1.906 34.688 0.209 1 88.44 71 PRO A CA 1
ATOM 560 C C . PRO A 1 71 ? 3.277 34.062 -0.016 1 88.44 71 PRO A C 1
ATOM 562 O O . PRO A 1 71 ? 3.393 33.062 -0.747 1 88.44 71 PRO A O 1
ATOM 565 N N . PHE A 1 72 ? 4.273 34.625 0.607 1 90.44 72 PHE A N 1
ATOM 566 C CA . PHE A 1 72 ? 5.621 34.062 0.437 1 90.44 72 PHE A CA 1
ATOM 567 C C . PHE A 1 72 ? 5.719 32.656 1.018 1 90.44 72 PHE A C 1
ATOM 569 O O . PHE A 1 72 ? 6.547 31.875 0.58 1 90.44 72 PHE A O 1
ATOM 576 N N . LEU A 1 73 ? 4.887 32.406 1.996 1 90.94 73 LEU A N 1
ATOM 577 C CA . LEU A 1 73 ? 4.895 31.062 2.57 1 90.94 73 LEU A CA 1
ATOM 578 C C . LEU A 1 73 ? 4.402 30.031 1.559 1 90.94 73 LEU A C 1
ATOM 580 O O . LEU A 1 73 ? 4.852 28.891 1.562 1 90.94 73 LEU A O 1
ATOM 584 N N . LEU A 1 74 ? 3.504 30.438 0.66 1 89.25 74 LEU A N 1
ATOM 585 C CA . LEU A 1 74 ? 3.049 29.562 -0.413 1 89.25 74 LEU A CA 1
ATOM 586 C C . LEU A 1 74 ? 4.18 29.281 -1.396 1 89.25 74 LEU A C 1
ATOM 588 O O . LEU A 1 74 ? 4.297 28.156 -1.904 1 89.25 74 LEU A O 1
ATOM 592 N N . LEU A 1 75 ? 4.98 30.25 -1.562 1 87.94 75 LEU A N 1
ATOM 593 C CA . LEU A 1 75 ? 6.117 30.109 -2.459 1 87.94 75 LEU A CA 1
ATOM 594 C C . LEU A 1 75 ? 7.145 29.125 -1.888 1 87.94 75 LEU A C 1
ATOM 596 O O . LEU A 1 75 ? 7.688 28.297 -2.615 1 87.94 75 LEU A O 1
ATOM 600 N N . HIS A 1 76 ? 7.332 29.219 -0.608 1 86.5 76 HIS A N 1
ATOM 601 C CA . HIS A 1 76 ? 8.273 28.312 0.045 1 86.5 76 HIS A CA 1
ATOM 602 C C . HIS A 1 76 ? 7.789 26.875 -0.014 1 86.5 76 HIS A C 1
ATOM 604 O O . HIS A 1 76 ? 8.578 25.953 -0.25 1 86.5 76 HIS A O 1
ATOM 610 N N . LEU A 1 77 ? 6.543 26.656 0.11 1 84.5 77 LEU A N 1
ATOM 611 C CA . LEU A 1 77 ? 5.98 25.312 0.138 1 84.5 77 LEU A CA 1
ATOM 612 C C . LEU A 1 77 ? 5.965 24.703 -1.259 1 84.5 77 LEU A C 1
ATOM 614 O O . LEU A 1 77 ? 6.086 23.484 -1.407 1 84.5 77 LEU A O 1
ATOM 618 N N . GLY A 1 78 ? 5.871 25.484 -2.203 1 85.88 78 GLY A N 1
ATOM 619 C CA . GLY A 1 78 ? 5.887 25 -3.576 1 85.88 78 GLY A CA 1
ATOM 620 C C . GLY A 1 78 ? 7.285 24.859 -4.145 1 85.88 78 GLY A C 1
ATOM 621 O O . GLY A 1 78 ? 7.469 24.25 -5.207 1 85.88 78 GLY A O 1
ATOM 622 N N . GLY A 1 79 ? 8.281 25.297 -3.418 1 81.69 79 GLY A N 1
ATOM 623 C CA . GLY A 1 79 ? 9.641 25.359 -3.938 1 81.69 79 GLY A CA 1
ATOM 624 C C . GLY A 1 79 ? 10.391 24.047 -3.811 1 81.69 79 GLY A C 1
ATOM 625 O O . GLY A 1 79 ? 11.594 23.984 -4.094 1 81.69 79 GLY A O 1
ATOM 626 N N . GLN A 1 80 ? 9.703 23.016 -3.461 1 85.06 80 GLN A N 1
ATOM 627 C CA . GLN A 1 80 ? 10.352 21.719 -3.359 1 85.06 80 GLN A CA 1
ATOM 628 C C . GLN A 1 80 ? 10.484 21.062 -4.73 1 85.06 80 GLN A C 1
ATOM 630 O O . GLN A 1 80 ? 9.781 20.109 -5.035 1 85.06 80 GLN A O 1
ATOM 635 N N . GLU A 1 81 ? 11.523 21.5 -5.438 1 86.75 81 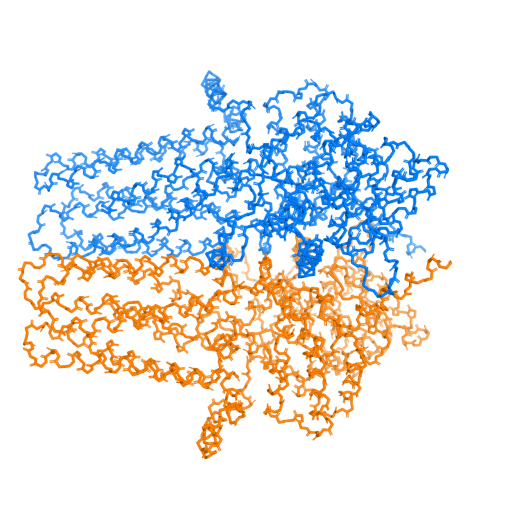GLU A N 1
ATOM 636 C CA . GLU A 1 81 ? 11.734 21.031 -6.809 1 86.75 81 GLU A CA 1
ATOM 637 C C . GLU A 1 81 ? 12.43 19.672 -6.836 1 86.75 81 GLU A C 1
ATOM 639 O O . GLU A 1 81 ? 12.078 18.812 -7.641 1 86.75 81 GLU A O 1
ATOM 644 N N . THR A 1 82 ? 13.359 19.469 -5.941 1 86.75 82 THR A N 1
ATOM 645 C CA . THR A 1 82 ? 14.211 18.297 -5.969 1 86.75 82 THR A CA 1
ATOM 646 C C . THR A 1 82 ? 13.602 17.156 -5.148 1 86.75 82 THR A C 1
ATOM 648 O O . THR A 1 82 ? 14.086 16.031 -5.191 1 86.75 82 THR A O 1
ATOM 651 N N . MET A 1 83 ? 12.57 17.484 -4.43 1 91.25 83 MET A N 1
ATOM 652 C CA . MET A 1 83 ? 11.922 16.438 -3.641 1 91.25 83 MET A CA 1
ATOM 653 C C . MET A 1 83 ? 10.438 16.734 -3.457 1 91.25 83 MET A C 1
ATOM 655 O O . MET A 1 83 ? 10.055 17.469 -2.549 1 91.25 83 MET A O 1
ATOM 659 N N . THR A 1 84 ? 9.664 16.156 -4.238 1 91.69 84 THR A N 1
ATOM 660 C CA . THR A 1 84 ? 8.227 16.344 -4.125 1 91.69 84 THR A CA 1
ATOM 661 C C . THR A 1 84 ? 7.617 15.336 -3.154 1 91.69 84 THR A C 1
ATOM 663 O O . THR A 1 84 ? 6.582 15.602 -2.543 1 91.69 84 THR A O 1
ATOM 666 N N . ALA A 1 85 ? 8.227 14.242 -3.057 1 93 85 ALA A N 1
ATOM 667 C CA . ALA A 1 85 ? 7.77 13.164 -2.182 1 93 85 ALA A CA 1
ATOM 668 C C . ALA A 1 85 ? 8.938 12.5 -1.469 1 93 85 ALA A C 1
ATOM 670 O O . ALA A 1 85 ? 10.031 12.391 -2.025 1 93 85 ALA A O 1
ATOM 671 N N . PHE A 1 86 ? 8.742 12.203 -0.271 1 91.5 86 PHE A N 1
ATOM 672 C CA . PHE A 1 86 ? 9.773 11.484 0.472 1 91.5 86 PHE A CA 1
ATOM 673 C C . PHE A 1 86 ? 9.672 9.984 0.22 1 91.5 86 PHE A C 1
ATOM 675 O O . PHE A 1 86 ? 10.688 9.305 0.065 1 91.5 86 PHE A O 1
ATOM 682 N N . SER A 1 87 ? 8.469 9.539 0.178 1 89 87 SER A N 1
ATOM 683 C CA . SER A 1 87 ? 8.195 8.133 -0.098 1 89 87 SER A CA 1
ATOM 684 C C . SER A 1 87 ? 7.121 7.98 -1.169 1 89 87 SER A C 1
ATOM 686 O O . SER A 1 87 ? 6.449 8.953 -1.528 1 89 87 SER A O 1
ATOM 688 N N . MET A 1 88 ? 6.992 6.797 -1.657 1 87.25 88 MET A N 1
ATOM 689 C CA . MET A 1 88 ? 6.027 6.531 -2.719 1 87.25 88 MET A CA 1
ATOM 690 C C . MET A 1 88 ? 4.602 6.73 -2.217 1 87.25 88 MET A C 1
ATOM 692 O O . MET A 1 88 ? 3.725 7.16 -2.971 1 87.25 88 MET A O 1
ATOM 696 N N . GLU A 1 89 ? 4.34 6.488 -0.945 1 81.88 89 GLU A N 1
ATOM 697 C CA . GLU A 1 89 ? 3.023 6.668 -0.342 1 81.88 89 GLU A CA 1
ATOM 698 C C . GLU A 1 89 ? 2.602 8.133 -0.363 1 81.88 89 GLU A C 1
ATOM 700 O O . GLU A 1 89 ? 1.409 8.445 -0.429 1 81.88 89 GLU A O 1
ATOM 705 N N . ASP A 1 90 ? 3.566 8.961 -0.353 1 88.44 90 ASP A N 1
ATOM 706 C CA . ASP A 1 90 ? 3.275 10.391 -0.384 1 88.44 90 ASP A CA 1
ATOM 707 C C . ASP A 1 90 ? 2.66 10.797 -1.722 1 88.44 90 ASP A C 1
ATOM 709 O O . ASP A 1 90 ? 1.868 11.742 -1.786 1 88.44 90 ASP A O 1
ATOM 713 N N . ASN A 1 91 ? 3.074 10.078 -2.723 1 88.25 91 ASN A N 1
ATOM 714 C CA . ASN A 1 91 ? 2.531 10.383 -4.043 1 88.25 91 ASN A CA 1
ATOM 715 C C . ASN A 1 91 ? 1.028 10.133 -4.105 1 88.25 91 ASN A C 1
ATOM 717 O O . ASN A 1 91 ? 0.3 10.859 -4.781 1 88.25 91 ASN A O 1
ATOM 721 N N . THR A 1 92 ? 0.6 9.188 -3.322 1 82.56 92 THR A N 1
ATOM 722 C CA . THR A 1 92 ? -0.82 8.859 -3.334 1 82.56 92 THR A CA 1
ATOM 723 C C . THR A 1 92 ? -1.612 9.828 -2.469 1 82.56 92 THR A C 1
ATOM 725 O O . THR A 1 92 ? -2.84 9.898 -2.562 1 82.56 92 THR A O 1
ATOM 728 N N . LEU A 1 93 ? -0.891 10.656 -1.728 1 86.44 93 LEU A N 1
ATOM 729 C CA . LEU A 1 93 ? -1.551 11.594 -0.824 1 86.44 93 LEU A CA 1
ATOM 730 C C . LEU A 1 93 ? -1.658 12.977 -1.458 1 86.44 93 LEU A C 1
ATOM 732 O O . LEU A 1 93 ? -1.703 13.984 -0.751 1 86.44 93 LEU A O 1
ATOM 736 N N . TRP A 1 94 ? -1.696 13.016 -2.729 1 87.69 94 TRP A N 1
ATOM 737 C CA . TRP A 1 94 ? -1.743 14.297 -3.42 1 87.69 94 TRP A CA 1
ATOM 738 C C . TRP A 1 94 ? -3.021 15.055 -3.072 1 87.69 94 TRP A C 1
ATOM 740 O O . TRP A 1 94 ? -3.025 16.297 -3.023 1 87.69 94 TRP A O 1
ATOM 750 N N . LYS A 1 95 ? -4.105 14.359 -2.723 1 87.38 95 LYS A N 1
ATOM 751 C CA . LYS A 1 95 ? -5.352 15.008 -2.344 1 87.38 95 LYS A CA 1
ATOM 752 C C . LYS A 1 95 ? -5.195 15.773 -1.031 1 87.38 95 LYS A C 1
ATOM 754 O O . LYS A 1 95 ? -5.805 16.828 -0.845 1 87.38 95 LYS A O 1
ATOM 759 N N . ARG A 1 96 ? -4.418 15.211 -0.199 1 88.12 96 ARG A N 1
ATOM 760 C CA . ARG A 1 96 ? -4.152 15.891 1.062 1 88.12 96 ARG A CA 1
ATOM 761 C C . ARG A 1 96 ? -3.355 17.172 0.831 1 88.12 96 ARG A C 1
ATOM 763 O O . ARG A 1 96 ? -3.588 18.188 1.496 1 88.12 96 ARG A O 1
ATOM 770 N N . HIS A 1 97 ? -2.461 17.109 -0.083 1 89.44 97 HIS A N 1
ATOM 771 C CA . HIS A 1 97 ? -1.705 18.312 -0.431 1 89.44 97 HIS A CA 1
ATOM 772 C C . HIS A 1 97 ? -2.596 19.344 -1.112 1 89.44 97 HIS A C 1
ATOM 774 O O . HIS A 1 97 ? -2.402 20.547 -0.935 1 89.44 97 HIS A O 1
ATOM 780 N N . LEU A 1 98 ? -3.525 18.875 -1.831 1 90.38 98 LEU A N 1
ATOM 781 C CA . LEU A 1 98 ? -4.477 19.781 -2.459 1 90.38 98 LEU A CA 1
ATOM 782 C C . LEU A 1 98 ? -5.316 20.516 -1.408 1 90.38 98 LEU A C 1
ATOM 784 O O . LEU A 1 98 ? -5.547 21.719 -1.513 1 90.38 98 LEU A O 1
ATOM 788 N N . LEU A 1 99 ? -5.648 19.797 -0.44 1 88.94 99 LEU A N 1
ATOM 789 C CA . LEU A 1 99 ? -6.395 20.391 0.658 1 88.94 99 LEU A CA 1
ATOM 790 C C . LEU A 1 99 ? -5.527 21.391 1.423 1 88.94 99 LEU A C 1
ATOM 792 O O . LEU A 1 99 ? -5.996 22.469 1.804 1 88.94 99 LEU A O 1
ATOM 796 N N . SER A 1 100 ? -4.328 21 1.592 1 87.19 100 SER A N 1
ATOM 797 C CA . SER A 1 100 ? -3.4 21.891 2.279 1 87.19 100 SER A CA 1
ATOM 798 C C . SER A 1 100 ? -3.195 23.188 1.499 1 87.19 100 SER A C 1
ATOM 800 O O . SER A 1 100 ? -3.18 24.266 2.082 1 87.19 100 SER A O 1
ATOM 802 N N . LEU A 1 101 ? -3.094 23.062 0.222 1 89.25 101 LEU A N 1
ATOM 803 C CA . LEU A 1 101 ? -2.947 24.25 -0.622 1 89.25 101 LEU A CA 1
ATOM 804 C C . LEU A 1 101 ? -4.184 25.141 -0.536 1 89.25 101 LEU A C 1
ATOM 806 O O . LEU A 1 101 ? -4.07 26.344 -0.353 1 89.25 101 LEU A O 1
ATOM 810 N N . THR A 1 102 ? -5.297 24.516 -0.571 1 88.12 102 THR A N 1
ATOM 811 C CA . THR A 1 102 ? -6.543 25.266 -0.53 1 88.12 102 THR A CA 1
ATOM 812 C C . THR A 1 102 ? -6.707 25.969 0.814 1 88.12 102 THR A C 1
ATOM 814 O O . THR A 1 102 ? -7.07 27.156 0.864 1 88.12 102 THR A O 1
ATOM 817 N N . THR A 1 103 ? -6.348 25.328 1.837 1 85.88 103 THR A N 1
ATOM 818 C CA . THR A 1 103 ? -6.469 25.906 3.168 1 85.88 103 THR A CA 1
ATOM 819 C C . THR A 1 103 ? -5.449 27.016 3.367 1 85.88 103 THR A C 1
ATOM 821 O O . THR A 1 103 ? -5.762 28.062 3.941 1 85.88 103 THR A O 1
ATOM 824 N N . GLN A 1 104 ? -4.324 26.812 2.871 1 87.44 104 GLN A N 1
ATOM 825 C CA . GLN A 1 104 ? -3.293 27.828 3.002 1 87.44 104 GLN A CA 1
ATOM 826 C C . GLN A 1 104 ? -3.617 29.062 2.146 1 87.44 104 GLN A C 1
ATOM 828 O O . GLN A 1 104 ? -3.365 30.188 2.557 1 87.44 104 GLN A O 1
ATOM 833 N N . MET A 1 105 ? -4.172 28.797 1.04 1 89.81 105 MET A N 1
ATOM 834 C CA . MET A 1 105 ? -4.578 29.906 0.175 1 89.81 105 MET A CA 1
ATOM 835 C C . MET A 1 105 ? -5.68 30.734 0.829 1 89.81 105 MET A C 1
ATOM 837 O O . MET A 1 105 ? -5.598 31.969 0.872 1 89.81 105 MET A O 1
ATOM 841 N N . VAL A 1 106 ? -6.594 30.047 1.374 1 86.94 106 VAL A N 1
ATOM 842 C CA . VAL A 1 106 ? -7.719 30.719 2.002 1 86.94 106 VAL A CA 1
ATOM 843 C C . VAL A 1 106 ? -7.238 31.5 3.227 1 86.94 106 VAL A C 1
ATOM 845 O O . VAL A 1 106 ? -7.648 32.656 3.443 1 86.94 106 VAL A O 1
ATOM 848 N N . THR A 1 107 ? -6.355 30.891 3.963 1 86.88 107 THR A N 1
ATOM 849 C CA . THR A 1 107 ? -5.828 31.562 5.145 1 86.88 107 THR A CA 1
ATOM 850 C C . THR A 1 107 ? -4.965 32.75 4.75 1 86.88 107 THR A C 1
ATOM 852 O O . THR A 1 107 ? -5.012 33.812 5.398 1 86.88 107 THR A O 1
ATOM 855 N N . ALA A 1 108 ? -4.23 32.562 3.723 1 87.69 108 ALA A N 1
ATOM 856 C CA . ALA A 1 108 ? -3.404 33.688 3.25 1 87.69 108 ALA A CA 1
ATOM 857 C C . ALA A 1 108 ? -4.27 34.844 2.766 1 87.69 108 ALA A C 1
ATOM 859 O O . ALA A 1 108 ? -3.982 36 3.064 1 87.69 108 ALA A O 1
ATOM 860 N N . ILE A 1 109 ? -5.348 34.531 2.096 1 88.06 109 ILE A N 1
ATOM 861 C CA . ILE A 1 109 ? -6.273 35.562 1.627 1 88.06 109 ILE A CA 1
ATOM 862 C C . ILE A 1 109 ? -6.934 36.25 2.82 1 88.06 109 ILE A C 1
ATOM 864 O O . ILE A 1 109 ? -7.105 37.469 2.826 1 88.06 109 ILE A O 1
ATOM 868 N N . TYR A 1 110 ? -7.168 35.469 3.797 1 84.94 110 TYR A N 1
ATOM 869 C CA . TYR A 1 110 ? -7.77 36.031 5.012 1 84.94 110 TYR A CA 1
ATOM 870 C C . TYR A 1 110 ? -6.82 37 5.707 1 84.94 110 TYR A C 1
ATOM 872 O O . TYR A 1 110 ? -7.219 38.094 6.09 1 84.94 110 TYR A O 1
ATOM 880 N N . VAL A 1 111 ? -5.645 36.625 5.82 1 83.44 111 VAL A N 1
ATOM 881 C CA . VAL A 1 111 ? -4.652 37.469 6.473 1 83.44 111 VAL A CA 1
ATOM 882 C C . VAL A 1 111 ? -4.441 38.75 5.664 1 83.44 111 VAL A C 1
ATOM 884 O O . VAL A 1 111 ? -4.379 39.844 6.223 1 83.44 111 VAL A O 1
ATOM 887 N N . VAL A 1 112 ? -4.469 38.625 4.34 1 83.69 112 VAL A N 1
ATOM 888 C CA . VAL A 1 112 ? -4.254 39.75 3.451 1 83.69 112 VAL A CA 1
ATOM 889 C C . VAL A 1 112 ? -5.477 40.688 3.475 1 83.69 112 VAL A C 1
ATOM 891 O O . VAL A 1 112 ? -5.344 41.906 3.457 1 83.69 112 VAL A O 1
ATOM 894 N N . SER A 1 113 ? -6.609 40.156 3.559 1 83.56 113 SER A N 1
ATOM 895 C CA . SER A 1 113 ? -7.836 40.938 3.537 1 83.56 113 SER A CA 1
ATOM 896 C C . SER A 1 113 ? -7.957 41.812 4.785 1 83.56 113 SER A C 1
ATOM 898 O O . SER A 1 113 ? -8.492 42.906 4.73 1 83.56 113 SER A O 1
ATOM 900 N N . LYS A 1 114 ? -7.418 41.375 5.824 1 78.06 114 LYS A N 1
ATOM 901 C CA . LYS A 1 114 ? -7.469 42.125 7.07 1 78.06 114 LYS A CA 1
ATOM 902 C C . LYS A 1 114 ? -6.523 43.344 7.023 1 78.06 114 LYS A C 1
ATOM 904 O O . LYS A 1 114 ? -6.734 44.312 7.727 1 78.06 114 LYS A O 1
ATOM 909 N N . GLN A 1 115 ? -5.598 43.219 6.109 1 75.19 115 GLN A N 1
ATOM 910 C CA . GLN A 1 115 ? -4.59 44.281 6.066 1 75.19 115 GLN A CA 1
ATOM 911 C C . GLN A 1 115 ? -4.816 45.219 4.879 1 75.19 115 GLN A C 1
ATOM 913 O O . GLN A 1 115 ? -4.223 46.281 4.809 1 75.19 115 GLN A O 1
ATOM 918 N N . LEU A 1 116 ? -5.633 44.781 3.9 1 73.94 116 LEU A N 1
ATOM 919 C CA . LEU A 1 116 ? -5.836 45.562 2.688 1 73.94 116 LEU A CA 1
ATOM 920 C C . LEU A 1 116 ? -6.605 46.812 2.986 1 73.94 116 LEU A C 1
ATOM 922 O O . LEU A 1 116 ? -6.828 47.656 2.094 1 73.94 116 LEU A O 1
ATOM 926 N N . GLN A 1 117 ? -7.039 47.406 4.133 1 60.12 117 GLN A N 1
ATOM 927 C CA . GLN A 1 117 ? -7.871 48.594 4.336 1 60.12 117 GLN A CA 1
ATOM 928 C C . GLN A 1 117 ? -7.145 49.844 3.896 1 60.12 117 GLN A C 1
ATOM 930 O O . GLN A 1 117 ? -7.766 50.906 3.725 1 60.12 117 GLN A O 1
ATOM 935 N N . GLY A 1 118 ? -5.844 49.844 3.355 1 54.78 118 GLY A N 1
ATOM 936 C CA . GLY A 1 118 ? -5.285 51.094 2.879 1 54.78 118 GLY A CA 1
ATOM 937 C C . GLY A 1 118 ? -4.531 50.969 1.569 1 54.78 118 GLY A C 1
ATOM 938 O O . GLY A 1 118 ? -4.297 49.844 1.1 1 54.78 118 GLY A O 1
ATOM 939 N N . ASN A 1 119 ? -4.547 52.125 0.623 1 54.94 119 ASN A N 1
ATOM 940 C CA . ASN A 1 119 ? -3.893 52.312 -0.67 1 54.94 119 ASN A CA 1
ATOM 941 C C . ASN A 1 119 ? -2.441 51.844 -0.633 1 54.94 119 ASN A C 1
ATOM 943 O O . ASN A 1 119 ? -1.53 52.625 -0.419 1 54.94 119 ASN A O 1
ATOM 947 N N . SER A 1 120 ? -2.172 50.5 -0.279 1 68.31 120 SER A N 1
ATOM 948 C CA . SER A 1 120 ? -0.78 50.125 -0.056 1 68.31 120 SER A CA 1
ATOM 949 C C . SER A 1 120 ? -0.101 49.719 -1.36 1 68.31 120 SER A C 1
ATOM 951 O O . SER A 1 120 ? -0.675 48.969 -2.164 1 68.31 120 SER A O 1
ATOM 953 N N . ARG A 1 121 ? 0.831 50.5 -1.983 1 76.12 121 ARG A N 1
ATOM 954 C CA . ARG A 1 121 ? 1.723 50.281 -3.115 1 76.12 121 ARG A CA 1
ATOM 955 C C . ARG A 1 121 ? 2.287 48.875 -3.092 1 76.12 121 ARG A C 1
ATOM 957 O O . ARG A 1 121 ? 2.826 48.375 -4.094 1 76.12 121 ARG A O 1
ATOM 964 N N . LEU A 1 122 ? 1.949 48.062 -2.047 1 84.12 122 LEU A N 1
ATOM 965 C CA . LEU A 1 122 ? 2.529 46.75 -1.9 1 84.12 122 LEU A CA 1
ATOM 966 C C . LEU A 1 122 ? 1.561 45.688 -2.387 1 84.12 122 LEU A C 1
ATOM 968 O O . LEU A 1 122 ? 1.895 44.5 -2.393 1 84.12 122 LEU A O 1
ATOM 972 N N . VAL A 1 123 ? 0.45 46.125 -2.959 1 85.38 123 VAL A N 1
ATOM 973 C CA . VAL A 1 123 ? -0.563 45.188 -3.408 1 85.38 123 VAL A CA 1
ATOM 974 C C . VAL A 1 123 ? -0.094 44.5 -4.688 1 85.38 123 VAL A C 1
ATOM 976 O O . VAL A 1 123 ? -0.279 43.281 -4.852 1 85.38 123 VAL A O 1
ATOM 979 N N . ALA A 1 124 ? 0.549 45.25 -5.551 1 87 124 ALA A N 1
ATOM 980 C CA . ALA A 1 124 ? 0.968 44.688 -6.836 1 87 124 ALA A CA 1
ATOM 981 C C . ALA A 1 124 ? 2.02 43.594 -6.648 1 87 124 ALA A C 1
ATOM 983 O O . ALA A 1 124 ? 1.852 42.469 -7.129 1 87 124 ALA A O 1
ATOM 984 N N . PRO A 1 125 ? 3.076 43.875 -5.895 1 87.62 125 PRO A N 1
ATOM 985 C CA . PRO A 1 125 ? 4.039 42.781 -5.668 1 87.62 125 PRO A CA 1
ATOM 986 C C . PRO A 1 125 ? 3.439 41.625 -4.891 1 87.62 125 PRO A C 1
ATOM 988 O O . PRO A 1 125 ? 3.809 40.469 -5.125 1 87.62 125 PRO A O 1
ATOM 991 N N . MET A 1 126 ? 2.568 41.875 -4.051 1 88.94 126 MET A N 1
ATOM 992 C CA . MET A 1 126 ? 1.922 40.812 -3.283 1 88.94 126 MET A CA 1
ATOM 993 C C . MET A 1 126 ? 1.131 39.906 -4.195 1 88.94 126 MET A C 1
ATOM 995 O O . MET A 1 126 ? 1.189 38.688 -4.047 1 88.94 126 MET A O 1
ATOM 999 N N . VAL A 1 127 ? 0.391 40.469 -5.109 1 90.31 127 VAL A N 1
ATOM 1000 C CA . VAL A 1 127 ? -0.433 39.688 -6.02 1 90.31 127 VAL A CA 1
ATOM 1001 C C . VAL A 1 127 ? 0.458 38.812 -6.898 1 90.31 127 VAL A C 1
ATOM 1003 O O . VAL A 1 127 ? 0.141 37.656 -7.148 1 90.31 127 VAL A O 1
ATOM 1006 N N . LEU A 1 128 ? 1.559 39.344 -7.273 1 91.69 128 LEU A N 1
ATOM 1007 C CA . LEU A 1 128 ? 2.477 38.562 -8.109 1 91.69 128 LEU A CA 1
ATOM 1008 C C . LEU A 1 128 ? 3.068 37.406 -7.336 1 91.69 128 LEU A C 1
ATOM 1010 O O . LEU A 1 128 ? 3.133 36.281 -7.848 1 91.69 128 LEU A O 1
ATOM 1014 N N . VAL A 1 129 ? 3.436 37.656 -6.094 1 91.12 129 VAL A N 1
ATOM 1015 C CA . VAL A 1 129 ? 4 36.594 -5.266 1 91.12 129 VAL A CA 1
ATOM 1016 C C . VAL A 1 129 ? 2.93 35.562 -4.965 1 91.12 129 VAL A C 1
ATOM 1018 O O . VAL A 1 129 ? 3.215 34.344 -4.941 1 91.12 129 VAL A O 1
ATOM 1021 N N . PHE A 1 130 ? 1.761 36 -4.785 1 92.19 130 PHE A N 1
ATOM 1022 C CA . PHE A 1 130 ? 0.647 35.125 -4.504 1 92.19 130 PHE A CA 1
ATOM 1023 C C . PHE A 1 130 ? 0.383 34.188 -5.691 1 92.19 130 PHE A C 1
ATOM 1025 O O . PHE A 1 130 ? 0.237 32.969 -5.523 1 92.19 130 PHE A O 1
ATOM 1032 N N . VAL A 1 131 ? 0.386 34.75 -6.832 1 91.62 131 VAL A N 1
ATOM 1033 C CA . VAL A 1 131 ? 0.122 33.969 -8.039 1 91.62 131 VAL A CA 1
ATOM 1034 C C . VAL A 1 131 ? 1.283 33.031 -8.297 1 91.62 131 VAL A C 1
ATOM 1036 O O . VAL A 1 131 ? 1.07 31.844 -8.617 1 91.62 131 VAL A O 1
ATOM 1039 N N . PHE A 1 132 ? 2.447 33.5 -8.109 1 92.12 132 PHE A N 1
ATOM 1040 C CA . PHE A 1 132 ? 3.635 32.688 -8.312 1 92.12 132 PHE A CA 1
ATOM 1041 C C . PHE A 1 132 ? 3.682 31.531 -7.301 1 92.12 132 PHE A C 1
ATOM 1043 O O . PHE A 1 132 ? 3.961 30.391 -7.664 1 92.12 132 PHE A O 1
ATOM 1050 N N . GLY A 1 133 ? 3.42 31.844 -6.102 1 91.38 133 GLY A N 1
ATOM 1051 C CA . GLY A 1 133 ? 3.422 30.828 -5.066 1 91.38 133 GLY A CA 1
ATOM 1052 C C . GLY A 1 133 ? 2.359 29.766 -5.273 1 91.38 133 GLY A C 1
ATOM 1053 O O . GLY A 1 133 ? 2.625 28.578 -5.109 1 91.38 133 GLY A O 1
ATOM 1054 N N . THR A 1 134 ? 1.22 30.156 -5.699 1 92.06 134 THR A N 1
ATOM 1055 C CA . THR A 1 134 ? 0.128 29.234 -5.957 1 92.06 134 THR A CA 1
ATOM 1056 C C . THR A 1 134 ? 0.447 28.344 -7.156 1 92.06 134 THR A C 1
ATOM 1058 O O . THR A 1 134 ? 0.18 27.141 -7.133 1 92.06 134 THR A O 1
ATOM 1061 N N . ALA A 1 135 ? 1.045 28.891 -8.109 1 91.5 135 ALA A N 1
ATOM 1062 C CA . ALA A 1 135 ? 1.4 28.141 -9.305 1 91.5 135 ALA A CA 1
ATOM 1063 C C . ALA A 1 135 ? 2.473 27.094 -8.992 1 91.5 135 ALA A C 1
ATOM 1065 O O . ALA A 1 135 ? 2.385 25.953 -9.445 1 91.5 135 ALA A O 1
ATOM 1066 N N . LYS A 1 136 ? 3.391 27.453 -8.242 1 91.56 136 LYS A N 1
ATOM 1067 C CA . LYS A 1 136 ? 4.465 26.531 -7.879 1 91.56 136 LYS A CA 1
ATOM 1068 C C . LYS A 1 136 ? 3.943 25.391 -7.016 1 91.56 136 LYS A C 1
ATOM 1070 O O . LYS A 1 136 ? 4.355 24.234 -7.18 1 91.56 136 LYS A O 1
ATOM 1075 N N . TYR A 1 137 ? 3.096 25.75 -6.145 1 92.75 137 TYR A N 1
ATOM 1076 C CA . TYR A 1 137 ? 2.514 24.719 -5.293 1 92.75 137 TYR A CA 1
ATOM 1077 C C . TYR A 1 137 ? 1.602 23.797 -6.098 1 92.75 137 TYR A C 1
ATOM 1079 O O . TYR A 1 137 ? 1.586 22.594 -5.879 1 92.75 137 TYR A O 1
ATOM 1087 N N . ALA A 1 138 ? 0.898 24.391 -7.012 1 92.75 138 ALA A N 1
ATOM 1088 C CA . ALA A 1 138 ? 0.038 23.594 -7.879 1 92.75 138 ALA A CA 1
ATOM 1089 C C . ALA A 1 138 ? 0.861 22.625 -8.734 1 92.75 138 ALA A C 1
ATOM 1091 O O . ALA A 1 138 ? 0.439 21.5 -8.984 1 92.75 138 ALA A O 1
ATOM 1092 N N . GLU A 1 139 ? 1.986 23.047 -9.133 1 92.56 139 GLU A N 1
ATOM 1093 C CA . GLU A 1 139 ? 2.877 22.188 -9.898 1 92.56 139 GLU A CA 1
ATOM 1094 C C . GLU A 1 139 ? 3.359 21.016 -9.062 1 92.56 139 GLU A C 1
ATOM 1096 O O . GLU A 1 139 ? 3.498 19.891 -9.578 1 92.56 139 GLU A O 1
ATOM 1101 N N . ARG A 1 140 ? 3.627 21.266 -7.875 1 92.69 140 ARG A N 1
ATOM 1102 C CA . ARG A 1 140 ? 4.027 20.188 -6.977 1 92.69 140 ARG A CA 1
ATOM 1103 C C . ARG A 1 140 ? 2.924 19.141 -6.844 1 92.69 140 ARG A C 1
ATOM 1105 O O . ARG A 1 140 ? 3.188 17.938 -6.91 1 92.69 140 ARG A O 1
ATOM 1112 N N . ILE A 1 141 ? 1.738 19.625 -6.727 1 93.5 141 ILE A N 1
ATOM 1113 C CA . ILE A 1 141 ? 0.596 18.719 -6.598 1 93.5 141 ILE A CA 1
ATOM 1114 C C . ILE A 1 141 ? 0.404 17.938 -7.902 1 93.5 141 ILE A C 1
ATOM 1116 O O . ILE A 1 141 ? 0.084 16.75 -7.879 1 93.5 141 ILE A O 1
ATOM 1120 N N . TRP A 1 142 ? 0.642 18.688 -8.953 1 93.06 142 TRP A N 1
ATOM 1121 C CA . TRP A 1 142 ? 0.539 18.047 -10.258 1 93.06 142 TRP A CA 1
ATOM 1122 C C . TRP A 1 142 ? 1.56 16.922 -10.398 1 93.06 142 TRP A C 1
ATOM 1124 O O . TRP A 1 142 ? 1.231 15.828 -10.867 1 93.06 142 TRP A O 1
ATOM 1134 N N . ALA A 1 143 ? 2.729 17.141 -9.961 1 92.56 143 ALA A N 1
ATOM 1135 C CA . ALA A 1 143 ? 3.775 16.125 -10 1 92.56 143 ALA A CA 1
ATOM 1136 C C . ALA A 1 143 ? 3.424 14.93 -9.109 1 92.56 143 ALA A C 1
ATOM 1138 O O . ALA A 1 143 ? 3.609 13.773 -9.492 1 92.56 143 ALA A O 1
ATOM 1139 N N . LEU A 1 144 ? 2.889 15.234 -7.961 1 92.69 144 LEU A N 1
ATOM 1140 C CA . LEU A 1 144 ? 2.486 14.18 -7.035 1 92.69 144 LEU A CA 1
ATOM 1141 C C . LEU A 1 144 ? 1.358 13.336 -7.625 1 92.69 144 LEU A C 1
ATOM 1143 O O . LEU A 1 144 ? 1.374 12.109 -7.523 1 92.69 144 LEU A O 1
ATOM 1147 N N . ARG A 1 145 ? 0.456 13.977 -8.289 1 90 145 ARG A N 1
ATOM 1148 C CA . ARG A 1 145 ? -0.683 13.281 -8.883 1 90 145 ARG A CA 1
ATOM 1149 C C . ARG A 1 145 ? -0.236 12.367 -10.016 1 90 145 ARG A C 1
ATOM 1151 O O . ARG A 1 145 ? -0.679 11.219 -10.109 1 90 145 ARG A O 1
ATOM 1158 N N . ARG A 1 146 ? 0.62 12.859 -10.773 1 89.06 146 ARG A N 1
ATOM 1159 C CA . ARG A 1 146 ? 1.101 12.062 -11.906 1 89.06 146 ARG A CA 1
ATOM 1160 C C . ARG A 1 146 ? 1.924 10.875 -11.422 1 89.06 146 ARG A C 1
ATOM 1162 O O . ARG A 1 146 ? 1.788 9.766 -11.945 1 89.06 146 ARG A O 1
ATOM 1169 N N . ALA A 1 147 ? 2.75 11.094 -10.477 1 89.31 147 ALA A N 1
ATOM 1170 C CA . ALA A 1 147 ? 3.539 10 -9.906 1 89.31 147 ALA A CA 1
ATOM 1171 C C . ALA A 1 147 ? 2.648 9.016 -9.156 1 89.31 147 ALA A C 1
ATOM 1173 O O . ALA A 1 147 ? 2.9 7.809 -9.172 1 89.31 147 ALA A O 1
ATOM 1174 N N . GLY A 1 148 ? 1.629 9.562 -8.508 1 83.75 148 GLY A N 1
ATOM 1175 C CA . GLY A 1 148 ? 0.695 8.719 -7.781 1 83.75 148 GLY A CA 1
ATOM 1176 C C . GLY A 1 148 ? -0.17 7.863 -8.688 1 83.75 148 GLY A C 1
ATOM 1177 O O . GLY A 1 148 ? -0.579 6.766 -8.305 1 83.75 148 GLY A O 1
ATOM 1178 N N . SER A 1 149 ? -0.371 8.289 -9.82 1 77.81 149 SER A N 1
ATOM 1179 C CA . SER A 1 149 ? -1.206 7.559 -10.773 1 77.81 149 SER A CA 1
ATOM 1180 C C . SER A 1 149 ? -0.501 6.305 -11.281 1 77.81 149 SER A C 1
ATOM 1182 O O . SER A 1 149 ? -1.15 5.371 -11.758 1 77.81 149 SER A O 1
ATOM 1184 N N . VAL A 1 150 ? 0.761 6.289 -11.07 1 75.25 150 VAL A N 1
ATOM 1185 C CA . VAL A 1 150 ? 1.508 5.129 -11.547 1 75.25 150 VAL A CA 1
ATOM 1186 C C . VAL A 1 150 ? 1.78 4.176 -10.391 1 75.25 150 VAL A C 1
ATOM 1188 O O . VAL A 1 150 ? 2.25 3.053 -10.594 1 75.25 150 VAL A O 1
ATOM 1191 N N . ALA A 1 151 ? 1.356 4.605 -9.242 1 67.06 151 ALA A N 1
ATOM 1192 C CA . ALA A 1 151 ? 1.593 3.76 -8.078 1 67.06 151 ALA A CA 1
ATOM 1193 C C . ALA A 1 151 ? 0.728 2.504 -8.125 1 67.06 151 ALA A C 1
ATOM 1195 O O . ALA A 1 151 ? -0.411 2.545 -8.594 1 67.06 151 ALA A O 1
ATOM 1196 N N . PRO A 1 152 ? 1.346 1.397 -7.75 1 59.78 152 PRO A N 1
ATOM 1197 C CA . PRO A 1 152 ? 0.59 0.144 -7.797 1 59.78 152 PRO A CA 1
ATOM 1198 C C . PRO A 1 152 ? -0.689 0.196 -6.961 1 59.78 152 PRO A C 1
ATOM 1200 O O . PRO A 1 152 ? -0.708 0.806 -5.891 1 59.78 152 PRO A O 1
ATOM 1203 N N . GLY A 1 153 ? -1.839 -0.365 -7.453 1 54.53 153 GLY A N 1
ATOM 1204 C CA . GLY A 1 153 ? -3.084 -0.496 -6.711 1 54.53 153 GLY A CA 1
ATOM 1205 C C . GLY A 1 153 ? -4.098 0.58 -7.055 1 54.53 153 GLY A C 1
ATOM 1206 O O . GLY A 1 153 ? -5.234 0.539 -6.582 1 54.53 153 GLY A O 1
ATOM 1207 N N . THR A 1 154 ? -3.518 1.693 -7.727 1 53.34 154 THR A N 1
ATOM 1208 C CA . THR A 1 154 ? -4.5 2.715 -8.07 1 53.34 154 THR A CA 1
ATOM 1209 C C . THR A 1 154 ? -5.125 2.432 -9.43 1 53.34 154 THR A C 1
ATOM 1211 O O . THR A 1 154 ? -4.461 1.908 -10.328 1 53.34 154 THR A O 1
ATOM 1214 N N . SER A 1 155 ? -6.449 2.197 -9.508 1 47.75 155 SER A N 1
ATOM 1215 C CA . SER A 1 155 ? -7.258 1.804 -10.656 1 47.75 155 SER A CA 1
ATOM 1216 C C . SER A 1 155 ? -6.855 2.582 -11.906 1 47.75 155 SER A C 1
ATOM 1218 O O . SER A 1 155 ? -6.789 2.018 -13 1 47.75 155 SER A O 1
ATOM 1220 N N . SER A 1 156 ? -6.773 3.908 -11.734 1 48.59 156 SER A N 1
ATOM 1221 C CA . SER A 1 156 ? -6.699 4.75 -12.922 1 48.59 156 SER A CA 1
ATOM 1222 C C . SER A 1 156 ? -5.34 4.625 -13.602 1 48.59 156 SER A C 1
ATOM 1224 O O . SER A 1 156 ? -5.25 4.664 -14.836 1 48.59 156 SER A O 1
ATOM 1226 N N . SER A 1 157 ? -4.402 4.539 -12.789 1 46.38 157 SER A N 1
ATOM 1227 C CA . SER A 1 157 ? -3.031 4.695 -13.273 1 46.38 157 SER A CA 1
ATOM 1228 C C . SER A 1 157 ? -2.619 3.531 -14.164 1 46.38 157 SER A C 1
ATOM 1230 O O . SER A 1 157 ? -2.086 3.736 -15.258 1 46.38 157 SER A O 1
ATOM 1232 N N . THR A 1 158 ? -2.756 2.311 -13.555 1 46.28 158 THR A N 1
ATOM 1233 C CA . THR A 1 158 ? -2.266 1.172 -14.328 1 46.28 158 THR A CA 1
ATOM 1234 C C . THR A 1 158 ? -3.053 1.019 -15.625 1 46.28 158 THR A C 1
ATOM 1236 O O . THR A 1 158 ? -2.484 0.687 -16.672 1 46.28 158 THR A O 1
ATOM 1239 N N . ALA A 1 159 ? -4.262 1.394 -15.492 1 48.06 159 ALA A N 1
ATOM 1240 C CA . ALA A 1 159 ? -5.109 1.291 -16.672 1 48.06 159 ALA A CA 1
ATOM 1241 C C . ALA A 1 159 ? -4.652 2.262 -17.766 1 48.06 159 ALA A C 1
ATOM 1243 O O . ALA A 1 159 ? -4.605 1.904 -18.938 1 48.06 159 ALA A O 1
ATOM 1244 N N . ASN A 1 160 ? -4.352 3.475 -17.281 1 47.94 160 ASN A N 1
ATOM 1245 C CA . ASN A 1 160 ? -3.93 4.457 -18.266 1 47.94 160 ASN A CA 1
ATOM 1246 C C . ASN A 1 160 ? -2.572 4.105 -18.875 1 47.94 160 ASN A C 1
ATOM 1248 O O . ASN A 1 160 ? -2.357 4.273 -20.078 1 47.94 160 ASN A O 1
ATOM 1252 N N . LEU A 1 161 ? -1.819 3.684 -18 1 46.94 161 LEU A N 1
ATOM 1253 C CA . LEU A 1 161 ? -0.509 3.293 -18.5 1 46.94 161 LEU A CA 1
ATOM 1254 C C . LEU A 1 161 ? -0.63 2.135 -19.5 1 46.94 161 LEU A C 1
ATOM 1256 O O . LEU A 1 161 ? 0.017 2.137 -20.547 1 46.94 161 LEU A O 1
ATOM 1260 N N . VAL A 1 162 ? -1.495 1.214 -19.141 1 47.38 162 VAL A N 1
ATOM 1261 C CA . VAL A 1 162 ? -1.705 0.059 -20.016 1 47.38 162 VAL A CA 1
ATOM 1262 C C . VAL A 1 162 ? -2.402 0.498 -21.297 1 47.38 162 VAL A C 1
ATOM 1264 O O . VAL A 1 162 ? -2.029 0.069 -22.391 1 47.38 162 VAL A O 1
ATOM 1267 N N . SER A 1 163 ? -3.391 1.322 -21.109 1 47.06 163 SER A N 1
ATOM 1268 C CA . SER A 1 163 ? -4.102 1.771 -22.312 1 47.06 163 SER A CA 1
ATOM 1269 C C . SER A 1 163 ? -3.172 2.531 -23.25 1 47.06 163 SER A C 1
ATOM 1271 O O . SER A 1 163 ? -3.227 2.344 -24.469 1 47.06 163 SER A O 1
ATOM 1273 N N . ARG A 1 164 ? -2.475 3.381 -22.609 1 46.16 164 ARG A N 1
ATOM 1274 C CA . ARG A 1 164 ? -1.541 4.137 -23.438 1 46.16 164 ARG A CA 1
ATOM 1275 C C . ARG A 1 164 ? -0.458 3.23 -24.016 1 46.16 164 ARG A C 1
ATOM 1277 O O . ARG A 1 164 ? -0.038 3.404 -25.156 1 46.16 164 ARG A O 1
ATOM 1284 N N . ALA A 1 165 ? -0.086 2.305 -23.172 1 43.62 165 ALA A N 1
ATOM 1285 C CA . ALA A 1 165 ? 0.943 1.368 -23.609 1 43.62 165 ALA A CA 1
ATOM 1286 C C . ALA A 1 165 ? 0.411 0.448 -24.719 1 43.62 165 ALA A C 1
ATOM 1288 O O . ALA A 1 165 ? 1.134 0.112 -25.656 1 43.62 165 ALA A O 1
ATOM 1289 N N . SER A 1 166 ? -0.833 0.015 -24.625 1 47.5 166 SER A N 1
ATOM 1290 C CA . SER A 1 166 ? -1.356 -0.948 -25.594 1 47.5 166 SER A CA 1
ATOM 1291 C C . SER A 1 166 ? -1.381 -0.363 -27 1 47.5 166 SER A C 1
ATOM 1293 O O . SER A 1 166 ? -1 -1.032 -27.953 1 47.5 166 SER A O 1
ATOM 1295 N N . SER A 1 167 ? -1.885 0.78 -27.125 1 46.59 167 SER A N 1
ATOM 1296 C CA . SER A 1 167 ? -1.948 1.254 -28.5 1 46.59 167 SER A CA 1
ATOM 1297 C C . SER A 1 167 ? -0.555 1.547 -29.047 1 46.59 167 SER A C 1
ATOM 1299 O O . SER A 1 167 ? -0.251 1.21 -30.188 1 46.59 167 SER A O 1
ATOM 1301 N N . ASN A 1 168 ? 0.39 2.053 -28.156 1 50.72 168 ASN A N 1
ATOM 1302 C CA . ASN A 1 168 ? 1.717 2.469 -28.594 1 50.72 168 ASN A CA 1
ATOM 1303 C C . ASN A 1 168 ? 2.801 1.523 -28.078 1 50.72 168 ASN A C 1
ATOM 1305 O O . ASN A 1 168 ? 3.988 1.752 -28.312 1 50.72 168 ASN A O 1
ATOM 1309 N N . ALA A 1 169 ? 2.281 0.444 -27.453 1 55.06 169 ALA A N 1
ATOM 1310 C CA . ALA A 1 169 ? 3.234 -0.453 -26.812 1 55.06 169 ALA A CA 1
ATOM 1311 C C . ALA A 1 169 ? 4.066 -1.208 -27.844 1 55.06 169 ALA A C 1
ATOM 1313 O O . ALA A 1 169 ? 5.277 -1.371 -27.672 1 55.06 169 ALA A O 1
ATOM 1314 N N . VAL A 1 170 ? 3.359 -1.621 -28.844 1 56.66 170 VAL A N 1
ATOM 1315 C CA . VAL A 1 170 ? 4.09 -2.336 -29.875 1 56.66 170 VAL A CA 1
ATOM 1316 C C . VAL A 1 170 ? 5.184 -1.438 -30.453 1 56.66 170 VAL A C 1
ATOM 1318 O O . VAL A 1 170 ? 6.32 -1.879 -30.641 1 56.66 170 VAL A O 1
ATOM 1321 N N . TRP A 1 171 ? 4.816 -0.267 -30.5 1 56.09 171 TRP A N 1
ATOM 1322 C CA . TRP A 1 171 ? 5.758 0.672 -31.109 1 56.09 171 TRP A CA 1
ATOM 1323 C C . TRP A 1 171 ? 6.883 1.012 -30.125 1 56.09 171 TRP A C 1
ATOM 1325 O O . TRP A 1 171 ? 8.047 1.079 -30.516 1 56.09 171 TRP A O 1
ATOM 1335 N N . ASP A 1 172 ? 6.531 1.062 -28.984 1 68.75 172 ASP A N 1
ATOM 1336 C CA . ASP A 1 172 ? 7.531 1.42 -27.984 1 68.75 172 ASP A CA 1
ATOM 1337 C C . ASP A 1 172 ? 8.516 0.273 -27.75 1 68.75 172 ASP A C 1
ATOM 1339 O O . ASP A 1 172 ? 9.719 0.499 -27.609 1 68.75 172 ASP A O 1
ATOM 1343 N N . THR A 1 173 ? 7.934 -0.907 -27.844 1 75.12 173 THR A N 1
ATOM 1344 C CA . THR A 1 173 ? 8.797 -2.064 -27.641 1 75.12 173 THR A CA 1
ATOM 1345 C C . THR A 1 173 ? 9.742 -2.264 -28.812 1 75.12 173 THR A C 1
ATOM 1347 O O . THR A 1 173 ? 10.945 -2.459 -28.625 1 75.12 173 THR A O 1
ATOM 1350 N N . GLN A 1 174 ? 9.148 -2.152 -30 1 74.56 174 GLN A N 1
ATOM 1351 C CA . GLN A 1 174 ? 9.961 -2.305 -31.203 1 74.56 174 GLN A CA 1
ATOM 1352 C C . GLN A 1 174 ? 11.008 -1.199 -31.297 1 74.56 174 GLN A C 1
ATOM 1354 O O . GLN A 1 174 ? 12.156 -1.456 -31.656 1 74.56 174 GLN A O 1
ATOM 1359 N N . GLY A 1 175 ? 10.547 -0.02 -30.969 1 77.19 175 GLY A N 1
ATOM 1360 C CA . GLY A 1 175 ? 11.484 1.097 -30.984 1 77.19 175 GLY A CA 1
ATOM 1361 C C . GLY A 1 175 ? 12.617 0.943 -30 1 77.19 175 GLY A C 1
ATOM 1362 O O . GLY A 1 175 ? 13.773 1.209 -30.328 1 77.19 175 GLY A O 1
ATOM 1363 N N . TYR A 1 176 ? 12.328 0.485 -28.859 1 84.62 176 TYR A N 1
ATOM 1364 C CA . TYR A 1 176 ? 13.312 0.324 -27.797 1 84.62 176 TYR A CA 1
ATOM 1365 C C . TYR A 1 176 ? 14.359 -0.712 -28.188 1 84.62 176 TYR A C 1
ATOM 1367 O O . TYR A 1 176 ? 15.562 -0.434 -28.141 1 84.62 176 TYR A O 1
ATOM 1375 N N . TYR A 1 177 ? 13.953 -1.904 -28.594 1 85.75 177 TYR A N 1
ATOM 1376 C CA . TYR A 1 177 ? 14.891 -2.988 -28.875 1 85.75 177 TYR A CA 1
ATOM 1377 C C . TYR A 1 177 ? 15.617 -2.752 -30.203 1 85.75 177 TYR A C 1
ATOM 1379 O O . TYR A 1 177 ? 16.781 -3.148 -30.359 1 85.75 177 TYR A O 1
ATOM 1387 N N . SER A 1 178 ? 14.961 -2.016 -31.094 1 83.69 178 SER A N 1
ATOM 1388 C CA . SER A 1 178 ? 15.648 -1.633 -32.312 1 83.69 178 SER A CA 1
ATOM 1389 C C . SER A 1 178 ? 16.781 -0.66 -32.031 1 83.69 178 SER A C 1
ATOM 1391 O O . SER A 1 178 ? 17.859 -0.771 -32.625 1 83.69 178 SER A O 1
ATOM 1393 N N . GLN A 1 179 ? 16.531 0.255 -31.234 1 86.12 179 GLN A N 1
ATOM 1394 C CA . GLN A 1 179 ? 17.578 1.214 -30.859 1 86.12 179 GLN A CA 1
ATOM 1395 C C . GLN A 1 179 ? 18.703 0.535 -30.094 1 86.12 179 GLN A C 1
ATOM 1397 O O . GLN A 1 179 ? 19.875 0.904 -30.25 1 86.12 179 GLN A O 1
ATOM 1402 N N . LEU A 1 180 ? 18.297 -0.37 -29.266 1 87.06 180 LEU A N 1
ATOM 1403 C CA . LEU A 1 180 ? 19.297 -1.141 -28.531 1 87.06 180 LEU A CA 1
ATOM 1404 C C . LEU A 1 180 ? 20.234 -1.864 -29.5 1 87.06 180 LEU A C 1
ATOM 1406 O O . LEU A 1 180 ? 21.453 -1.824 -29.328 1 87.06 180 LEU A O 1
ATOM 1410 N N . CYS A 1 181 ? 19.688 -2.467 -30.484 1 86.06 181 CYS A N 1
ATOM 1411 C CA . CYS A 1 181 ? 20.469 -3.168 -31.5 1 86.06 181 CYS A CA 1
ATOM 1412 C C . CYS A 1 181 ? 21.359 -2.199 -32.281 1 86.06 181 CYS A C 1
ATOM 1414 O O . CYS A 1 181 ? 22.516 -2.498 -32.562 1 86.06 181 CYS A O 1
ATOM 1416 N N . TYR A 1 182 ? 20.797 -1.1 -32.531 1 85.31 182 TYR A N 1
ATOM 1417 C CA . TYR A 1 182 ? 21.516 -0.086 -33.312 1 85.31 182 TYR A CA 1
ATOM 1418 C C . TYR A 1 182 ? 22.766 0.364 -32.562 1 85.31 182 TYR A C 1
ATOM 1420 O O . TYR A 1 182 ? 23.844 0.471 -33.125 1 85.31 182 TYR A O 1
ATOM 1428 N N . VAL A 1 183 ? 22.688 0.595 -31.344 1 86.38 183 VAL A N 1
ATOM 1429 C CA . VAL A 1 183 ? 23.797 1.088 -30.531 1 86.38 183 VAL A CA 1
ATOM 1430 C C . VAL A 1 183 ? 24.906 0.041 -30.484 1 86.38 183 VAL A C 1
ATOM 1432 O O . VAL A 1 183 ? 26.094 0.38 -30.562 1 86.38 183 VAL A O 1
ATOM 1435 N N . ILE A 1 184 ? 24.516 -1.171 -30.406 1 84.94 184 ILE A N 1
ATOM 1436 C CA . ILE A 1 184 ? 25.484 -2.254 -30.312 1 84.94 184 ILE A CA 1
ATOM 1437 C C . ILE A 1 184 ? 26.141 -2.492 -31.672 1 84.94 184 ILE A C 1
ATOM 1439 O O . ILE A 1 184 ? 27.359 -2.643 -31.766 1 84.94 184 ILE A O 1
ATOM 1443 N N . GLU A 1 185 ? 25.375 -2.506 -32.719 1 83.62 185 GLU A N 1
ATOM 1444 C CA . GLU A 1 185 ? 25.875 -2.746 -34.062 1 83.62 185 GLU A CA 1
ATOM 1445 C C . GLU A 1 185 ? 26.875 -1.674 -34.5 1 83.62 185 GLU A C 1
ATOM 1447 O O . GLU A 1 185 ? 27.844 -1.967 -35.188 1 83.62 185 GLU A O 1
ATOM 1452 N N . ARG A 1 186 ? 26.641 -0.52 -34 1 86.62 186 ARG A N 1
ATOM 1453 C CA . ARG A 1 186 ? 27.516 0.595 -34.375 1 86.62 186 ARG A CA 1
ATOM 1454 C C . ARG A 1 186 ? 28.641 0.787 -33.375 1 86.62 186 ARG A C 1
ATOM 1456 O O . ARG A 1 186 ? 29.375 1.771 -33.469 1 86.62 186 ARG A O 1
ATOM 1463 N N . LYS A 1 187 ? 28.688 -0.063 -32.375 1 85.25 187 LYS A N 1
ATOM 1464 C CA . LYS A 1 187 ? 29.75 -0.068 -31.375 1 85.25 187 LYS A CA 1
ATOM 1465 C C . LYS A 1 187 ? 29.766 1.229 -30.578 1 85.25 187 LYS A C 1
ATOM 1467 O O . LYS A 1 187 ? 30.812 1.845 -30.391 1 85.25 187 LYS A O 1
ATOM 1472 N N . LEU A 1 188 ? 28.609 1.68 -30.297 1 85.62 188 LEU A N 1
ATOM 1473 C CA . LEU A 1 188 ? 28.438 2.91 -29.531 1 85.62 188 LEU A CA 1
ATOM 1474 C C . LEU A 1 188 ? 28.062 2.604 -28.094 1 85.62 188 LEU A C 1
ATOM 1476 O O . LEU A 1 188 ? 27.312 3.348 -27.469 1 85.62 188 LEU A O 1
ATOM 1480 N N . GLU A 1 189 ? 28.641 1.557 -27.609 1 84 189 GLU A N 1
ATOM 1481 C CA . GLU A 1 189 ? 28.266 1.07 -26.281 1 84 189 GLU A CA 1
ATOM 1482 C C . GLU A 1 189 ? 28.828 1.958 -25.172 1 84 189 GLU A C 1
ATOM 1484 O O . GLU A 1 189 ? 28.344 1.945 -24.047 1 84 189 GLU A O 1
ATOM 1489 N N . ARG A 1 190 ? 29.734 2.797 -25.516 1 82.25 190 ARG A N 1
ATOM 1490 C CA . ARG A 1 190 ? 30.359 3.617 -24.484 1 82.25 190 ARG A CA 1
ATOM 1491 C C . ARG A 1 190 ? 29.922 5.07 -24.594 1 82.25 190 ARG A C 1
ATOM 1493 O O . ARG A 1 190 ? 30.312 5.91 -23.781 1 82.25 190 ARG A O 1
ATOM 1500 N N . ASN A 1 191 ? 29.062 5.273 -25.547 1 84.38 191 ASN A N 1
ATOM 1501 C CA . ASN A 1 191 ? 28.547 6.633 -25.734 1 84.38 191 ASN A CA 1
ATOM 1502 C C . ASN A 1 191 ? 27.328 6.906 -24.859 1 84.38 191 ASN A C 1
ATOM 1504 O O . ASN A 1 191 ? 26.266 6.344 -25.094 1 84.38 191 ASN A O 1
ATOM 1508 N N . PHE A 1 192 ? 27.547 7.844 -24 1 85.38 192 PHE A N 1
ATOM 1509 C CA . PHE A 1 192 ? 26.516 8.156 -23.016 1 85.38 192 PHE A CA 1
ATOM 1510 C C . PHE A 1 192 ? 25.25 8.68 -23.688 1 85.38 192 PHE A C 1
ATOM 1512 O O . PHE A 1 192 ? 24.141 8.336 -23.281 1 85.38 192 PHE A O 1
ATOM 1519 N N . GLU A 1 193 ? 25.375 9.492 -24.734 1 83.38 193 GLU A N 1
ATOM 1520 C CA . GLU A 1 193 ? 24.234 10.117 -25.391 1 83.38 193 GLU A CA 1
ATOM 1521 C C . GLU A 1 193 ? 23.328 9.078 -26.047 1 83.38 193 GLU A C 1
ATOM 1523 O O . GLU A 1 193 ? 22.109 9.195 -26 1 83.38 193 GLU A O 1
ATOM 1528 N N . PHE A 1 194 ? 23.969 8.094 -26.547 1 86.81 194 PHE A N 1
ATOM 1529 C CA . PHE A 1 194 ? 23.172 7.062 -27.203 1 86.81 194 PHE A CA 1
ATOM 1530 C C . PHE A 1 194 ? 22.516 6.145 -26.188 1 86.81 194 PHE A C 1
ATOM 1532 O O . PHE A 1 194 ? 21.391 5.691 -26.391 1 86.81 194 PHE A O 1
ATOM 1539 N N . ILE A 1 195 ? 23.234 5.914 -25.094 1 87.81 195 ILE A N 1
ATOM 1540 C CA . ILE A 1 195 ? 22.641 5.109 -24.031 1 87.81 195 ILE A CA 1
ATOM 1541 C C . ILE A 1 195 ? 21.422 5.832 -23.453 1 87.81 195 ILE A C 1
ATOM 1543 O O . ILE A 1 195 ? 20.391 5.211 -23.188 1 87.81 195 ILE A O 1
ATOM 1547 N N . LEU A 1 196 ? 21.578 7.109 -23.328 1 88.12 196 LEU A N 1
ATOM 1548 C CA . LEU A 1 196 ? 20.484 7.926 -22.812 1 88.12 196 LEU A CA 1
ATOM 1549 C C . LEU A 1 196 ? 19.297 7.926 -23.766 1 88.12 196 LEU A C 1
ATOM 1551 O O . LEU A 1 196 ? 18.141 7.891 -23.344 1 88.12 196 LEU A O 1
ATOM 1555 N N . ALA A 1 197 ? 19.516 7.949 -25.016 1 86.06 197 ALA A N 1
ATOM 1556 C CA . ALA A 1 197 ? 18.453 7.926 -26.016 1 86.06 197 ALA A CA 1
ATOM 1557 C C . ALA A 1 197 ? 17.672 6.617 -25.953 1 86.06 197 ALA A C 1
ATOM 1559 O O . ALA A 1 197 ? 16.453 6.617 -26.078 1 86.06 197 ALA A O 1
ATOM 1560 N N . VAL A 1 198 ? 18.406 5.57 -25.75 1 87.94 198 VAL A N 1
ATOM 1561 C CA . VAL A 1 198 ? 17.766 4.266 -25.625 1 87.94 198 VAL A CA 1
ATOM 1562 C C . VAL A 1 198 ? 16.891 4.242 -24.375 1 87.94 198 VAL A C 1
ATOM 1564 O O . VAL A 1 198 ? 15.734 3.791 -24.438 1 87.94 198 VAL A O 1
ATOM 1567 N N . ALA A 1 199 ? 17.406 4.754 -23.297 1 88.81 199 ALA A N 1
ATOM 1568 C CA . ALA A 1 199 ? 16.672 4.781 -22.047 1 88.81 199 ALA A CA 1
ATOM 1569 C C . ALA A 1 199 ? 15.406 5.621 -22.172 1 88.81 199 ALA A C 1
ATOM 1571 O O . ALA A 1 199 ? 14.352 5.25 -21.656 1 88.81 199 ALA A O 1
ATOM 1572 N N . ASN A 1 200 ? 15.5 6.645 -22.875 1 85.38 200 ASN A N 1
ATOM 1573 C CA . ASN A 1 200 ? 14.367 7.543 -23.062 1 85.38 200 ASN A CA 1
ATOM 1574 C C . ASN A 1 200 ? 13.273 6.902 -23.906 1 85.38 200 ASN A C 1
ATOM 1576 O O . ASN A 1 200 ? 12.086 7.051 -23.609 1 85.38 200 ASN A O 1
ATOM 1580 N N . GLU A 1 201 ? 13.688 6.266 -24.891 1 82.88 201 GLU A N 1
ATOM 1581 C CA . GLU A 1 201 ? 12.727 5.605 -25.781 1 82.88 201 GLU A CA 1
ATOM 1582 C C . GLU A 1 201 ? 11.953 4.52 -25.031 1 82.88 201 GLU A C 1
ATOM 1584 O O . GLU A 1 201 ? 10.766 4.309 -25.297 1 82.88 201 GLU A O 1
ATOM 1589 N N . GLY A 1 202 ? 12.648 3.914 -24.141 1 85.5 202 GLY A N 1
ATOM 1590 C CA . GLY A 1 202 ? 12.016 2.824 -23.406 1 85.5 202 GLY A CA 1
ATOM 1591 C C . GLY A 1 202 ? 11.469 3.248 -22.062 1 85.5 202 GLY A C 1
ATOM 1592 O O . GLY A 1 202 ? 11.109 2.402 -21.234 1 85.5 202 GLY A O 1
ATOM 1593 N N . PHE A 1 203 ? 11.367 4.512 -21.812 1 87.38 203 PHE A N 1
ATOM 1594 C CA . PHE A 1 203 ? 11.023 4.969 -20.469 1 87.38 203 PHE A CA 1
ATOM 1595 C C . PHE A 1 203 ? 9.625 4.512 -20.094 1 87.38 203 PHE A C 1
ATOM 1597 O O . PHE A 1 203 ? 9.406 4.02 -18.984 1 87.38 203 PHE A O 1
ATOM 1604 N N . ARG A 1 204 ? 8.711 4.648 -20.984 1 82.19 204 ARG A N 1
ATOM 1605 C CA . ARG A 1 204 ? 7.344 4.246 -20.688 1 82.19 204 ARG A CA 1
ATOM 1606 C C . ARG A 1 204 ? 7.262 2.756 -20.375 1 82.19 204 ARG A C 1
ATOM 1608 O O . ARG A 1 204 ? 6.566 2.346 -19.438 1 82.19 204 ARG A O 1
ATOM 1615 N N . LEU A 1 205 ? 8.062 2.053 -21.078 1 81.25 205 LEU A N 1
ATOM 1616 C CA . LEU A 1 205 ? 8.078 0.605 -20.891 1 81.25 205 LEU A CA 1
ATOM 1617 C C . LEU A 1 205 ? 8.758 0.233 -19.578 1 81.25 205 LEU A C 1
ATOM 1619 O O . LEU A 1 205 ? 8.266 -0.616 -18.828 1 81.25 205 LEU A O 1
ATOM 1623 N N . SER A 1 206 ? 9.852 0.868 -19.391 1 87.38 206 SER A N 1
ATOM 1624 C CA . SER A 1 206 ? 10.602 0.563 -18.172 1 87.38 206 SER A CA 1
ATOM 1625 C C . SER A 1 206 ? 9.828 0.982 -16.922 1 87.38 206 SER A C 1
ATOM 1627 O O . SER A 1 206 ? 9.859 0.287 -15.906 1 87.38 206 SER A O 1
ATOM 1629 N N . LEU A 1 207 ? 9.141 2.092 -17 1 86.38 207 LEU A N 1
ATOM 1630 C CA . LEU A 1 207 ? 8.312 2.545 -15.891 1 86.38 207 LEU A CA 1
ATOM 1631 C C . LEU A 1 207 ? 7.172 1.567 -15.633 1 86.38 207 LEU A C 1
ATOM 1633 O O . LEU A 1 207 ? 6.891 1.232 -14.477 1 86.38 207 LEU A O 1
ATOM 1637 N N . GLY A 1 208 ? 6.559 1.134 -16.656 1 79.69 208 GLY A N 1
ATOM 1638 C CA . GLY A 1 208 ? 5.5 0.146 -16.531 1 79.69 208 GLY A CA 1
ATOM 1639 C C . GLY A 1 208 ? 5.973 -1.152 -15.898 1 79.69 208 GLY A C 1
ATOM 1640 O O . GLY A 1 208 ? 5.309 -1.697 -15.016 1 79.69 208 GLY A O 1
ATOM 1641 N N . PHE A 1 209 ? 7.105 -1.601 -16.312 1 81.06 209 PHE A N 1
ATOM 1642 C CA . PHE A 1 209 ? 7.664 -2.836 -15.773 1 81.06 209 PHE A CA 1
ATOM 1643 C C . PHE A 1 209 ? 8.086 -2.652 -14.32 1 81.06 209 PHE A C 1
ATOM 1645 O O . PHE A 1 209 ? 7.949 -3.57 -13.516 1 81.06 209 PHE A O 1
ATOM 1652 N N . PHE A 1 210 ? 8.562 -1.502 -14.109 1 86.25 210 PHE A N 1
ATOM 1653 C CA . PHE A 1 210 ? 9.008 -1.194 -12.758 1 86.25 210 PHE A CA 1
ATOM 1654 C C . PHE A 1 210 ? 7.828 -1.214 -11.789 1 86.25 210 PHE A C 1
ATOM 1656 O O . PHE A 1 210 ? 7.949 -1.72 -10.664 1 86.25 210 PHE A O 1
ATOM 1663 N N . MET A 1 211 ? 6.695 -0.719 -12.273 1 76.5 211 MET A N 1
ATOM 1664 C CA . MET A 1 211 ? 5.547 -0.553 -11.383 1 76.5 211 MET A CA 1
ATOM 1665 C C . MET A 1 211 ? 4.672 -1.803 -11.391 1 76.5 211 MET A C 1
ATOM 1667 O O . MET A 1 211 ? 3.902 -2.029 -10.453 1 76.5 211 MET A O 1
ATOM 1671 N N . ASP A 1 212 ? 4.555 -2.492 -12.539 1 63.25 212 ASP A N 1
ATOM 1672 C CA . ASP A 1 212 ? 3.613 -3.604 -12.633 1 63.25 212 ASP A CA 1
ATOM 1673 C C . ASP A 1 212 ? 4.316 -4.938 -12.398 1 63.25 212 ASP A C 1
ATOM 1675 O O . ASP A 1 212 ? 5.449 -5.137 -12.852 1 63.25 212 ASP A O 1
ATOM 1679 N N . MET A 1 213 ? 3.857 -5.723 -11.516 1 52.41 213 MET A N 1
ATOM 1680 C CA . MET A 1 213 ? 4.418 -7.059 -11.32 1 52.41 213 MET A CA 1
ATOM 1681 C C . MET A 1 213 ? 4.254 -7.906 -12.578 1 52.41 213 MET A C 1
ATOM 1683 O O . MET A 1 213 ? 5.035 -8.828 -12.82 1 52.41 213 MET A O 1
ATOM 1687 N N . THR A 1 214 ? 3.02 -7.934 -13.211 1 48.84 214 THR A N 1
ATOM 1688 C CA . THR A 1 214 ? 2.795 -8.883 -14.297 1 48.84 214 THR A CA 1
ATOM 1689 C C . THR A 1 214 ? 2.758 -8.164 -15.641 1 48.84 214 THR A C 1
ATOM 1691 O O . THR A 1 214 ? 2.061 -7.16 -15.797 1 48.84 214 THR A O 1
ATOM 1694 N N . PRO A 1 215 ? 3.908 -8.32 -16.422 1 47.22 215 PRO A N 1
ATOM 1695 C CA . PRO A 1 215 ? 3.832 -7.68 -17.734 1 47.22 215 PRO A CA 1
ATOM 1696 C C . PRO A 1 215 ? 2.451 -7.805 -18.391 1 47.22 215 PRO A C 1
ATOM 1698 O O . PRO A 1 215 ? 1.914 -8.914 -18.484 1 47.22 215 PRO A O 1
ATOM 1701 N N . SER A 1 216 ? 1.689 -6.773 -18.25 1 46.47 216 SER A N 1
ATOM 1702 C CA . SER A 1 216 ? 0.384 -6.699 -18.906 1 46.47 216 SER A CA 1
ATOM 1703 C C . SER A 1 216 ? 0.453 -7.18 -20.344 1 46.47 216 SER A C 1
ATOM 1705 O O . SER A 1 216 ? 1.486 -7.043 -21 1 46.47 216 SER A O 1
ATOM 1707 N N . ILE A 1 217 ? -0.32 -8.227 -20.656 1 44.91 217 ILE A N 1
ATOM 1708 C CA . ILE A 1 217 ? -0.526 -8.688 -22.031 1 44.91 217 ILE A CA 1
ATOM 1709 C C . ILE A 1 217 ? -0.396 -7.52 -23 1 44.91 217 ILE A C 1
ATOM 1711 O O . ILE A 1 217 ? 0.081 -7.688 -24.125 1 44.91 217 ILE A O 1
ATOM 1715 N N . SER A 1 218 ? -0.691 -6.414 -22.422 1 44.12 218 SER A N 1
ATOM 1716 C CA . SER A 1 218 ? -0.75 -5.305 -23.375 1 44.12 218 SER A CA 1
ATOM 1717 C C . SER A 1 218 ? 0.648 -4.824 -23.75 1 44.12 218 SER A C 1
ATOM 1719 O O . SER A 1 218 ? 0.817 -4.09 -24.719 1 44.12 218 SER A O 1
ATOM 1721 N N . LEU A 1 219 ? 1.584 -5.277 -22.953 1 51.53 219 LEU A N 1
ATOM 1722 C CA . LEU A 1 219 ? 2.943 -4.855 -23.266 1 51.53 219 LEU A CA 1
ATOM 1723 C C . LEU A 1 219 ? 3.65 -5.898 -24.125 1 51.53 219 LEU A C 1
ATOM 1725 O O . LEU A 1 219 ? 4.824 -5.738 -24.469 1 51.53 219 LEU A O 1
ATOM 1729 N N . LEU A 1 220 ? 2.83 -6.879 -24.438 1 55.69 220 LEU A N 1
ATOM 1730 C CA . LEU A 1 220 ? 3.451 -7.977 -25.188 1 55.69 220 LEU A CA 1
ATOM 1731 C C . LEU A 1 220 ? 3.635 -7.605 -26.641 1 55.69 220 LEU A C 1
ATOM 1733 O O . LEU A 1 220 ? 2.688 -7.176 -27.312 1 55.69 220 LEU A O 1
ATOM 1737 N N . PRO A 1 221 ? 4.93 -7.477 -26.984 1 58.06 221 PRO A N 1
ATOM 1738 C CA . PRO A 1 221 ? 5.176 -7.184 -28.406 1 58.06 221 PRO A CA 1
ATOM 1739 C C . PRO A 1 221 ? 4.59 -8.242 -29.328 1 58.06 221 PRO A C 1
ATOM 1741 O O . PRO A 1 221 ? 4.449 -9.406 -28.938 1 58.06 221 PRO A O 1
ATOM 1744 N N . GLU A 1 222 ? 3.953 -7.805 -30.391 1 57.91 222 GLU A N 1
ATOM 1745 C CA . GLU A 1 222 ? 3.436 -8.711 -31.406 1 57.91 222 GLU A CA 1
ATOM 1746 C C . GLU A 1 222 ? 4.539 -9.617 -31.953 1 57.91 222 GLU A C 1
ATOM 1748 O O . GLU A 1 222 ? 4.285 -10.766 -32.344 1 57.91 222 GLU A O 1
ATOM 1753 N N . ASP A 1 223 ? 5.77 -9.016 -32 1 60.16 223 ASP A N 1
ATOM 1754 C CA . ASP A 1 223 ? 6.891 -9.742 -32.562 1 60.16 223 ASP A CA 1
ATOM 1755 C C . ASP A 1 223 ? 8.07 -9.805 -31.609 1 60.16 223 ASP A C 1
ATOM 1757 O O . ASP A 1 223 ? 8.539 -8.773 -31.125 1 60.16 223 ASP A O 1
ATOM 1761 N N . ILE A 1 224 ? 8.469 -11.086 -31.234 1 71.31 224 ILE A N 1
ATOM 1762 C CA . ILE A 1 224 ? 9.57 -11.305 -30.312 1 71.31 224 ILE A CA 1
ATOM 1763 C C . ILE A 1 224 ? 10.883 -11.367 -31.078 1 71.31 224 ILE A C 1
ATOM 1765 O O . ILE A 1 224 ? 11.953 -11.508 -30.484 1 71.31 224 ILE A O 1
ATOM 1769 N N . SER A 1 225 ? 10.781 -11.219 -32.375 1 73.69 225 SER A N 1
ATOM 1770 C CA . SER A 1 225 ? 11.984 -11.367 -33.188 1 73.69 225 SER A CA 1
ATOM 1771 C C . SER A 1 225 ? 13.016 -10.297 -32.844 1 73.69 225 SER A C 1
ATOM 1773 O O . SER A 1 225 ? 14.211 -10.586 -32.781 1 73.69 225 SER A O 1
ATOM 1775 N N . GLU A 1 226 ? 12.5 -9.125 -32.562 1 76.06 226 GLU A N 1
ATOM 1776 C CA . GLU A 1 226 ? 13.422 -8.031 -32.25 1 76.06 226 GLU A CA 1
ATOM 1777 C C . GLU A 1 226 ? 14.094 -8.227 -30.891 1 76.06 226 GLU A C 1
ATOM 1779 O O . GLU A 1 226 ? 15.258 -7.871 -30.719 1 76.06 226 GLU A O 1
ATOM 1784 N N . ILE A 1 227 ? 13.398 -8.82 -30.062 1 81.94 227 ILE A N 1
ATOM 1785 C CA . ILE A 1 227 ? 13.945 -9.086 -28.75 1 81.94 227 ILE A CA 1
ATOM 1786 C C . ILE A 1 227 ? 15.023 -10.164 -28.844 1 81.94 227 ILE A C 1
ATOM 1788 O O . ILE A 1 227 ? 16.109 -10.023 -28.266 1 81.94 227 ILE A O 1
ATOM 1792 N N . LYS A 1 228 ? 14.68 -11.164 -29.578 1 81.06 228 LYS A N 1
ATOM 1793 C CA . LYS A 1 228 ? 15.648 -12.242 -29.766 1 81.06 228 LYS A CA 1
ATOM 1794 C C . LYS A 1 228 ? 16.891 -11.727 -30.484 1 81.06 228 LYS A C 1
ATOM 1796 O O . LYS A 1 228 ? 18.016 -12.086 -30.109 1 81.06 228 LYS A O 1
ATOM 1801 N N . ASN A 1 229 ? 16.641 -10.914 -31.406 1 81.5 229 ASN A N 1
ATOM 1802 C CA . ASN A 1 229 ? 17.766 -10.336 -32.125 1 81.5 229 ASN A CA 1
ATOM 1803 C C . ASN A 1 229 ? 18.641 -9.469 -31.219 1 81.5 229 ASN A C 1
ATOM 1805 O O . ASN A 1 229 ? 19.859 -9.492 -31.328 1 81.5 229 ASN A O 1
ATOM 1809 N N . SER A 1 230 ? 18.016 -8.75 -30.422 1 82.94 230 SER A N 1
ATOM 1810 C CA . SER A 1 230 ? 18.766 -7.891 -29.5 1 82.94 230 SER A CA 1
ATOM 1811 C C . SER A 1 230 ? 19.609 -8.711 -28.547 1 82.94 230 SER A C 1
ATOM 1813 O O . SER A 1 230 ? 20.75 -8.344 -28.25 1 82.94 230 SER A O 1
ATOM 1815 N N . VAL A 1 231 ? 19.062 -9.781 -28.109 1 85.75 231 VAL A N 1
ATOM 1816 C CA . VAL A 1 231 ? 19.797 -10.641 -27.188 1 85.75 231 VAL A CA 1
ATOM 1817 C C . VAL A 1 231 ? 21.031 -11.211 -27.891 1 85.75 231 VAL A C 1
ATOM 1819 O O . VAL A 1 231 ? 22.109 -11.297 -27.297 1 85.75 231 VAL A O 1
ATOM 1822 N N . GLU A 1 232 ? 20.891 -11.508 -29.078 1 84.38 232 GLU A N 1
ATOM 1823 C CA . GLU A 1 232 ? 22 -12.062 -29.844 1 84.38 232 GLU A CA 1
ATOM 1824 C C . GLU A 1 232 ? 23.094 -11.016 -30.062 1 84.38 232 GLU A C 1
ATOM 1826 O O . GLU A 1 232 ? 24.281 -11.312 -29.969 1 84.38 232 GLU A O 1
ATOM 1831 N N . VAL A 1 233 ? 22.594 -9.898 -30.281 1 83.5 233 VAL A N 1
ATOM 1832 C CA . VAL A 1 233 ? 23.547 -8.812 -30.516 1 83.5 233 VAL A CA 1
ATOM 1833 C C . VAL A 1 233 ? 24.281 -8.477 -29.219 1 83.5 233 VAL A C 1
ATOM 1835 O O . VAL A 1 233 ? 25.484 -8.188 -29.234 1 83.5 233 VAL A O 1
ATOM 1838 N N . PHE A 1 234 ? 23.641 -8.617 -28.156 1 83.81 234 PHE A N 1
ATOM 1839 C CA . PHE A 1 234 ? 24.234 -8.367 -26.844 1 83.81 234 PHE A CA 1
ATOM 1840 C C . PHE A 1 234 ? 25.344 -9.359 -26.547 1 83.81 234 PHE A C 1
ATOM 1842 O O . PHE A 1 234 ? 26.391 -8.992 -26.031 1 83.81 234 PHE A O 1
ATOM 1849 N N . LYS A 1 235 ? 25.031 -10.469 -26.922 1 81.75 235 LYS A N 1
ATOM 1850 C CA . LYS A 1 235 ? 25.984 -11.539 -26.641 1 81.75 235 LYS A CA 1
ATOM 1851 C C . LYS A 1 235 ? 27.297 -11.336 -27.406 1 81.75 235 LYS A C 1
ATOM 1853 O O . LYS A 1 235 ? 28.359 -11.727 -26.922 1 81.75 235 LYS A O 1
ATOM 1858 N N . SER A 1 236 ? 27.203 -10.664 -28.516 1 79.56 236 SER A N 1
ATOM 1859 C CA . SER A 1 236 ? 28.359 -10.539 -29.391 1 79.56 236 SER A CA 1
ATOM 1860 C C . SER A 1 236 ? 29.203 -9.32 -29.031 1 79.56 236 SER A C 1
ATOM 1862 O O . SER A 1 236 ? 30.344 -9.195 -29.484 1 79.56 236 SER A O 1
ATOM 1864 N N . SER A 1 237 ? 28.703 -8.539 -28.125 1 80.88 237 SER A N 1
ATOM 1865 C CA . SER A 1 237 ? 29.422 -7.305 -27.844 1 80.88 237 SER A CA 1
ATOM 1866 C C . SER A 1 237 ? 30.375 -7.484 -26.656 1 80.88 237 SER A C 1
ATOM 1868 O O . SER A 1 237 ? 30.062 -8.195 -25.703 1 80.88 237 SER A O 1
ATOM 1870 N N . GLU A 1 238 ? 31.562 -6.902 -26.734 1 77.12 238 GLU A N 1
ATOM 1871 C CA . GLU A 1 238 ? 32.594 -7.016 -25.703 1 77.12 238 GLU A CA 1
ATOM 1872 C C . GLU A 1 238 ? 32.312 -6.059 -24.547 1 77.12 238 GLU A C 1
ATOM 1874 O O . GLU A 1 238 ? 32.594 -6.375 -23.391 1 77.12 238 GLU A O 1
ATOM 1879 N N . ASP A 1 239 ? 31.766 -4.895 -24.812 1 85.38 239 ASP A N 1
ATOM 1880 C CA . ASP A 1 239 ? 31.562 -3.891 -23.766 1 85.38 239 ASP A CA 1
ATOM 1881 C C . ASP A 1 239 ? 30.109 -3.857 -23.312 1 85.38 239 ASP A C 1
ATOM 1883 O O . ASP A 1 239 ? 29.609 -2.805 -22.906 1 85.38 239 ASP A O 1
ATOM 1887 N N . ILE A 1 240 ? 29.562 -4.957 -23.281 1 87.56 240 ILE A N 1
ATOM 1888 C CA . ILE A 1 240 ? 28.125 -5.031 -23.016 1 87.56 240 ILE A CA 1
ATOM 1889 C C . ILE A 1 240 ? 27.859 -4.828 -21.516 1 87.56 240 ILE A C 1
ATOM 1891 O O . ILE A 1 240 ? 26.828 -4.27 -21.141 1 87.56 240 ILE A O 1
ATOM 1895 N N . VAL A 1 241 ? 28.844 -5.223 -20.703 1 90.81 241 VAL A N 1
ATOM 1896 C CA . VAL A 1 241 ? 28.656 -5.133 -19.266 1 90.81 241 VAL A CA 1
ATOM 1897 C C . VAL A 1 241 ? 28.531 -3.67 -18.844 1 90.81 241 VAL A C 1
ATOM 1899 O O . VAL A 1 241 ? 27.609 -3.301 -18.125 1 90.81 241 VAL A O 1
ATOM 1902 N N . HIS A 1 242 ? 29.344 -2.893 -19.375 1 88.81 242 HIS A N 1
ATOM 1903 C CA . HIS A 1 242 ? 29.297 -1.47 -19.062 1 88.81 242 HIS A CA 1
ATOM 1904 C C . HIS A 1 242 ? 28.016 -0.825 -19.562 1 88.81 242 HIS A C 1
ATOM 1906 O O . HIS A 1 242 ? 27.359 -0.095 -18.828 1 88.81 242 HIS A O 1
ATOM 1912 N N . MET A 1 243 ? 27.688 -1.092 -20.719 1 90.38 243 MET A N 1
ATOM 1913 C CA . MET A 1 243 ? 26.516 -0.472 -21.328 1 90.38 243 MET A CA 1
ATOM 1914 C C . MET A 1 243 ? 25.234 -0.886 -20.594 1 90.38 243 MET A C 1
ATOM 1916 O O . MET A 1 243 ? 24.391 -0.047 -20.297 1 90.38 243 MET A O 1
ATOM 1920 N N . ALA A 1 244 ? 25.125 -2.205 -20.328 1 92.38 244 ALA A N 1
ATOM 1921 C CA . ALA A 1 244 ? 23.922 -2.725 -19.703 1 92.38 244 ALA A CA 1
ATOM 1922 C C . ALA A 1 244 ? 23.688 -2.1 -18.328 1 92.38 244 ALA A C 1
ATOM 1924 O O . ALA A 1 244 ? 22.594 -1.644 -18.016 1 92.38 244 ALA A O 1
ATOM 1925 N N . TYR A 1 245 ? 24.719 -2.02 -17.547 1 92.75 245 TYR A N 1
ATOM 1926 C CA . TYR A 1 245 ? 24.578 -1.487 -16.188 1 92.75 245 TYR A CA 1
ATOM 1927 C C . TYR A 1 245 ? 24.422 0.028 -16.219 1 92.75 245 TYR A C 1
ATOM 1929 O O . TYR A 1 245 ? 23.703 0.599 -15.391 1 92.75 245 TYR A O 1
ATOM 1937 N N . LYS A 1 246 ? 25.031 0.653 -17.172 1 91.19 246 LYS A N 1
ATOM 1938 C CA . LYS A 1 246 ? 24.828 2.092 -17.312 1 91.19 246 LYS A CA 1
ATOM 1939 C C . LYS A 1 246 ? 23.406 2.406 -17.766 1 91.19 246 LYS A C 1
ATOM 1941 O O . LYS A 1 246 ? 22.797 3.367 -17.297 1 91.19 246 LYS A O 1
ATOM 1946 N N . LEU A 1 247 ? 22.969 1.635 -18.688 1 91.88 247 LEU A N 1
ATOM 1947 C CA . LEU A 1 247 ? 21.594 1.799 -19.141 1 91.88 247 LEU A CA 1
ATOM 1948 C C . LEU A 1 247 ? 20.609 1.589 -18 1 91.88 247 LEU A C 1
ATOM 1950 O O . LEU A 1 247 ? 19.672 2.361 -17.828 1 91.88 247 LEU A O 1
ATOM 1954 N N . ALA A 1 248 ? 20.844 0.549 -17.188 1 93.38 248 ALA A N 1
ATOM 1955 C CA . ALA A 1 248 ? 20 0.292 -16.031 1 93.38 248 ALA A CA 1
ATOM 1956 C C . ALA A 1 248 ? 20.047 1.463 -15.055 1 93.38 248 ALA A C 1
ATOM 1958 O O . ALA A 1 248 ? 19 1.886 -14.531 1 93.38 248 ALA A O 1
ATOM 1959 N N . GLU A 1 249 ? 21.188 1.978 -14.891 1 93 249 GLU A N 1
ATOM 1960 C CA . GLU A 1 249 ? 21.375 3.109 -13.992 1 93 249 GLU A CA 1
ATOM 1961 C C . GLU A 1 249 ? 20.609 4.336 -14.469 1 93 249 GLU A C 1
ATOM 1963 O O . GLU A 1 249 ? 19.938 5.004 -13.68 1 93 249 GLU A O 1
ATOM 1968 N N . ILE A 1 250 ? 20.672 4.594 -15.688 1 91.25 250 ILE A N 1
ATOM 1969 C CA . ILE A 1 250 ? 20 5.758 -16.25 1 91.25 250 ILE A CA 1
ATOM 1970 C C . ILE A 1 250 ? 18.484 5.562 -16.188 1 91.25 250 ILE A C 1
ATOM 1972 O O . ILE A 1 250 ? 17.75 6.488 -15.836 1 91.25 250 ILE A O 1
ATOM 1976 N N . ASN A 1 251 ? 18.062 4.371 -16.531 1 92.81 251 ASN A N 1
ATOM 1977 C CA . ASN A 1 251 ? 16.625 4.086 -16.438 1 92.81 251 ASN A CA 1
ATOM 1978 C C . ASN A 1 251 ? 16.109 4.316 -15.023 1 92.81 251 ASN A C 1
ATOM 1980 O O . ASN A 1 251 ? 15.062 4.945 -14.836 1 92.81 251 ASN A O 1
ATOM 1984 N N . LEU A 1 252 ? 16.844 3.85 -14.109 1 93.69 252 LEU A N 1
ATOM 1985 C CA . LEU A 1 252 ? 16.422 3.98 -12.719 1 93.69 252 LEU A CA 1
ATOM 1986 C C . LEU A 1 252 ? 16.484 5.438 -12.273 1 93.69 252 LEU A C 1
ATOM 1988 O O . LEU A 1 252 ? 15.641 5.879 -11.484 1 93.69 252 LEU A O 1
ATOM 1992 N N . SER A 1 253 ? 17.438 6.125 -12.781 1 92.19 253 SER A N 1
ATOM 1993 C CA . SER A 1 253 ? 17.531 7.547 -12.477 1 92.19 253 SER A CA 1
ATOM 1994 C C . SER A 1 253 ? 16.328 8.312 -13.039 1 92.19 253 SER A C 1
ATOM 1996 O O . SER A 1 253 ? 15.797 9.211 -12.383 1 92.19 253 SER A O 1
ATOM 1998 N N . LEU A 1 254 ? 15.961 7.965 -14.18 1 92.19 254 LEU A N 1
ATOM 1999 C CA . LEU A 1 254 ? 14.805 8.594 -14.797 1 92.19 254 LEU A CA 1
ATOM 2000 C C . LEU A 1 254 ? 13.531 8.281 -14.016 1 92.19 254 LEU A C 1
ATOM 2002 O O . LEU A 1 254 ? 12.688 9.156 -13.82 1 92.19 254 LEU A O 1
ATOM 2006 N N . ILE A 1 255 ? 13.453 7.082 -13.609 1 91.69 255 ILE A N 1
ATOM 2007 C CA . ILE A 1 255 ? 12.281 6.672 -12.828 1 91.69 255 ILE A CA 1
ATOM 2008 C C . ILE A 1 255 ? 12.273 7.398 -11.484 1 91.69 255 ILE A C 1
ATOM 2010 O O . ILE A 1 255 ? 11.227 7.855 -11.031 1 91.69 255 ILE A O 1
ATOM 2014 N N . TYR A 1 256 ? 13.445 7.5 -10.844 1 92.94 256 TYR A N 1
ATOM 2015 C CA . TYR A 1 256 ? 13.562 8.242 -9.594 1 92.94 256 TYR A CA 1
ATOM 2016 C C . TYR A 1 256 ? 13.055 9.672 -9.758 1 92.94 256 TYR A C 1
ATOM 2018 O O . TYR A 1 256 ? 12.258 10.156 -8.953 1 92.94 256 TYR A O 1
ATOM 2026 N N . ASP A 1 257 ? 13.461 10.273 -10.781 1 92.56 257 ASP A N 1
ATOM 2027 C CA . ASP A 1 257 ? 13.086 11.672 -10.992 1 92.56 257 ASP A CA 1
ATOM 2028 C C . ASP A 1 257 ? 11.594 11.805 -11.273 1 92.56 257 ASP A C 1
ATOM 2030 O O . ASP A 1 257 ? 10.969 12.789 -10.867 1 92.56 257 ASP A O 1
ATOM 2034 N N . TYR A 1 258 ? 11.117 10.898 -11.906 1 91.75 258 TYR A N 1
ATOM 2035 C CA . TYR A 1 258 ? 9.688 10.945 -12.203 1 91.75 258 TYR A CA 1
ATOM 2036 C C . TYR A 1 258 ? 8.859 10.758 -10.938 1 91.75 258 TYR A C 1
ATOM 2038 O O . TYR A 1 258 ? 7.812 11.398 -10.773 1 91.75 258 TYR A O 1
ATOM 2046 N N . LEU A 1 259 ? 9.328 9.977 -10.039 1 91.94 259 LEU A N 1
ATOM 2047 C CA . LEU A 1 259 ? 8.555 9.625 -8.852 1 91.94 259 LEU A CA 1
ATOM 2048 C C . LEU A 1 259 ? 8.758 10.648 -7.742 1 91.94 259 LEU A C 1
ATOM 2050 O O . LEU A 1 259 ? 7.855 10.891 -6.938 1 91.94 259 LEU A O 1
ATOM 2054 N N . TYR A 1 260 ? 9.961 11.258 -7.699 1 93 260 TYR A N 1
ATOM 2055 C CA . TYR A 1 260 ? 10.273 11.961 -6.461 1 93 260 TYR A CA 1
ATOM 2056 C C . TYR A 1 260 ? 10.664 13.406 -6.738 1 93 260 TYR A C 1
ATOM 2058 O O . TYR A 1 260 ? 10.953 14.172 -5.809 1 93 260 TYR A O 1
ATOM 2066 N N . THR A 1 261 ? 10.727 13.781 -7.977 1 92.44 261 THR A N 1
ATOM 2067 C CA . THR A 1 261 ? 11.07 15.164 -8.305 1 92.44 261 THR A CA 1
ATOM 2068 C C . THR A 1 261 ? 10.078 15.75 -9.297 1 92.44 261 THR A C 1
ATOM 2070 O O . THR A 1 261 ? 9.273 15.023 -9.883 1 92.44 261 THR A O 1
ATOM 2073 N N . LYS A 1 262 ? 10.156 17.078 -9.477 1 91.19 262 LYS A N 1
ATOM 2074 C CA . LYS A 1 262 ? 9.336 17.766 -10.469 1 91.19 262 LYS A CA 1
ATOM 2075 C C . LYS A 1 262 ? 9.93 17.625 -11.867 1 91.19 262 LYS A C 1
ATOM 2077 O O . LYS A 1 262 ? 9.234 17.812 -12.867 1 91.19 262 LYS A O 1
ATOM 2082 N N . PHE A 1 263 ? 11.133 17.297 -11.891 1 88.19 263 PHE A N 1
ATOM 2083 C CA . PHE A 1 263 ? 11.875 17.312 -13.148 1 88.19 263 PHE A CA 1
ATOM 2084 C C . PHE A 1 263 ? 11.344 16.25 -14.094 1 88.19 263 PHE A C 1
ATOM 2086 O O . PHE A 1 263 ? 11.125 16.516 -15.273 1 88.19 263 PHE A O 1
ATOM 2093 N N . GLY A 1 264 ? 11.148 15.094 -13.516 1 87.44 264 GLY A N 1
ATOM 2094 C CA . GLY A 1 264 ? 10.68 13.992 -14.352 1 87.44 264 GLY A CA 1
ATOM 2095 C C . GLY A 1 264 ? 9.312 14.242 -14.953 1 87.44 264 GLY A C 1
ATOM 2096 O O . GLY A 1 264 ? 9.094 14 -16.141 1 87.44 264 GLY A O 1
ATOM 2097 N N . THR A 1 265 ? 8.492 14.797 -14.188 1 86.75 265 THR A N 1
ATOM 2098 C CA . THR A 1 265 ? 7.133 15.055 -14.648 1 86.75 265 THR A CA 1
ATOM 2099 C C . THR A 1 265 ? 7.117 16.188 -15.672 1 86.75 265 THR A C 1
ATOM 2101 O O . THR A 1 265 ? 6.441 16.094 -16.703 1 86.75 265 THR A O 1
ATOM 2104 N N . ARG A 1 266 ? 7.875 17.156 -15.492 1 87.19 266 ARG A N 1
ATOM 2105 C CA . ARG A 1 266 ? 7.926 18.297 -16.391 1 87.19 266 ARG A CA 1
ATOM 2106 C C . ARG A 1 266 ? 8.484 17.891 -17.75 1 87.19 266 ARG A C 1
ATOM 2108 O O . ARG A 1 266 ? 7.891 18.203 -18.797 1 87.19 266 ARG A O 1
ATOM 2115 N N . HIS A 1 267 ? 9.5 17.203 -17.688 1 84.5 267 HIS A N 1
ATOM 2116 C CA . HIS A 1 267 ? 10.18 16.859 -18.922 1 84.5 267 HIS A CA 1
ATOM 2117 C C . HIS A 1 267 ? 9.422 15.781 -19.688 1 84.5 267 HIS A C 1
ATOM 2119 O O . HIS A 1 267 ? 9.5 15.719 -20.922 1 84.5 267 HIS A O 1
ATOM 2125 N N . PHE A 1 268 ? 8.758 14.984 -18.984 1 83.81 268 PHE A N 1
ATOM 2126 C CA . PHE A 1 268 ? 8.047 13.891 -19.625 1 83.81 268 PHE A CA 1
ATOM 2127 C C . PHE A 1 268 ? 6.734 14.375 -20.234 1 83.81 268 PHE A C 1
ATOM 2129 O O . PHE A 1 268 ? 6.355 13.953 -21.328 1 83.81 268 PHE A O 1
ATOM 2136 N N . HIS A 1 269 ? 6.117 15.359 -19.625 1 83.5 269 HIS A N 1
ATOM 2137 C CA . HIS A 1 269 ? 4.766 15.703 -20.047 1 83.5 269 HIS A CA 1
ATOM 2138 C C . HIS A 1 269 ? 4.738 17.047 -20.766 1 83.5 269 HIS A C 1
ATOM 2140 O O . HIS A 1 269 ? 3.787 17.344 -21.484 1 83.5 269 HIS A O 1
ATOM 2146 N N . ILE A 1 270 ? 5.762 17.781 -20.516 1 83.19 270 ILE A N 1
ATOM 2147 C CA . ILE A 1 270 ? 5.781 19.109 -21.109 1 83.19 270 ILE A CA 1
ATOM 2148 C C . ILE A 1 270 ? 6.824 19.156 -22.219 1 83.19 270 ILE A C 1
ATOM 2150 O O . ILE A 1 270 ? 7.934 18.641 -22.062 1 83.19 270 ILE A O 1
ATOM 2154 N N . VAL A 1 271 ? 6.457 19.781 -23.297 1 76.88 271 VAL A N 1
ATOM 2155 C CA . VAL A 1 271 ? 7.371 19.938 -24.422 1 76.88 271 VAL A CA 1
ATOM 2156 C C . VAL A 1 271 ? 8.586 20.766 -24 1 76.88 271 VAL A C 1
ATOM 2158 O O . VAL A 1 271 ? 8.453 21.719 -23.234 1 76.88 271 VAL A O 1
ATOM 2161 N N . PRO A 1 272 ? 9.695 20.406 -24.484 1 77.56 272 PRO A N 1
ATOM 2162 C CA . PRO A 1 272 ? 10.93 21.062 -24.047 1 77.56 272 PRO A CA 1
ATOM 2163 C C . PRO A 1 272 ? 10.875 22.578 -24.203 1 77.56 272 PRO A C 1
ATOM 2165 O O . PRO A 1 272 ? 11.352 23.312 -23.328 1 77.56 272 PRO A O 1
ATOM 2168 N N . VAL A 1 273 ? 10.242 23.078 -25.203 1 75.5 273 VAL A N 1
ATOM 2169 C CA . VAL A 1 273 ? 10.164 24.516 -25.422 1 75.5 273 VAL A CA 1
ATOM 2170 C C . VAL A 1 273 ? 9.312 25.172 -24.344 1 75.5 273 VAL A C 1
ATOM 2172 O O . VAL A 1 273 ? 9.664 26.234 -23.812 1 75.5 273 VAL A O 1
ATOM 2175 N N . CYS A 1 274 ? 8.297 24.5 -23.938 1 79 274 CYS A N 1
ATOM 2176 C CA . CYS A 1 274 ? 7.402 25.016 -22.906 1 79 274 CYS A CA 1
ATOM 2177 C C . CYS A 1 274 ? 8.062 24.969 -21.531 1 79 274 CYS A C 1
ATOM 2179 O O . CYS A 1 274 ? 7.801 25.828 -20.688 1 79 274 CYS A O 1
ATOM 2181 N N . ASN A 1 275 ? 8.93 24.062 -21.406 1 81.12 275 ASN A N 1
ATOM 2182 C CA . ASN A 1 275 ? 9.648 23.969 -20.141 1 81.12 275 ASN A CA 1
ATOM 2183 C C . ASN A 1 275 ? 10.609 25.141 -19.953 1 81.12 275 ASN A C 1
ATOM 2185 O O . ASN A 1 275 ? 10.695 25.703 -18.859 1 81.12 275 ASN A O 1
ATOM 2189 N N . VAL A 1 276 ? 11.219 25.5 -21 1 76.75 276 VAL A N 1
ATOM 2190 C CA . VAL A 1 276 ? 12.141 26.625 -20.953 1 76.75 276 VAL A CA 1
ATOM 2191 C C . VAL A 1 276 ? 11.375 27.922 -20.734 1 76.75 276 VAL A C 1
ATOM 2193 O O . VAL A 1 276 ? 11.766 28.75 -19.906 1 76.75 276 VAL A O 1
ATOM 2196 N N . PHE A 1 277 ? 10.305 28.016 -21.391 1 80.75 277 PHE A N 1
ATOM 2197 C CA . PHE A 1 277 ? 9.461 29.203 -21.234 1 80.75 277 PHE A CA 1
ATOM 2198 C C . PHE A 1 277 ? 8.914 29.297 -19.812 1 80.75 277 PHE A C 1
ATOM 2200 O O . PHE A 1 277 ? 8.891 30.375 -19.234 1 80.75 277 PHE A O 1
ATOM 2207 N N . HIS A 1 278 ? 8.531 28.219 -19.328 1 84.94 278 HIS A N 1
ATOM 2208 C CA . HIS A 1 278 ? 8.023 28.141 -17.953 1 84.94 278 HIS A CA 1
ATOM 2209 C C . HIS A 1 278 ? 9.086 28.578 -16.953 1 84.94 278 HIS A C 1
ATOM 2211 O O . HIS A 1 278 ? 8.781 29.312 -16 1 84.94 278 HIS A O 1
ATOM 2217 N N . LEU A 1 279 ? 10.258 28.234 -17.203 1 83.38 279 LEU A N 1
ATOM 2218 C CA . LEU A 1 279 ? 11.352 28.594 -16.312 1 83.38 279 LEU A CA 1
ATOM 2219 C C . LEU A 1 279 ? 11.656 30.078 -16.406 1 83.38 279 LEU A C 1
ATOM 2221 O O . LEU A 1 279 ? 11.859 30.75 -15.383 1 83.38 279 LEU A O 1
ATOM 2225 N N . ILE A 1 280 ? 11.523 30.656 -17.562 1 85.38 280 ILE A N 1
ATOM 2226 C CA . ILE A 1 280 ? 11.773 32.062 -17.766 1 85.38 280 ILE A CA 1
ATOM 2227 C C . ILE A 1 280 ? 10.68 32.906 -17.109 1 85.38 280 ILE A C 1
ATOM 2229 O O . ILE A 1 280 ? 10.961 33.906 -16.438 1 85.38 280 ILE A O 1
ATOM 2233 N N . ILE A 1 281 ? 9.555 32.406 -17.188 1 88.31 281 ILE A N 1
ATOM 2234 C CA . ILE A 1 281 ? 8.43 33.125 -16.625 1 88.31 281 ILE A CA 1
ATOM 2235 C C . ILE A 1 281 ? 8.531 33.125 -15.094 1 88.31 281 ILE A C 1
ATOM 2237 O O . ILE A 1 281 ? 8.242 34.125 -14.445 1 88.31 281 ILE A O 1
ATOM 2241 N N . LYS A 1 282 ? 8.977 32.094 -14.555 1 87.69 282 LYS A N 1
ATOM 2242 C CA . LYS A 1 282 ? 9.102 31.984 -13.102 1 87.69 282 LYS A CA 1
ATOM 2243 C C . LYS A 1 282 ? 10.148 32.969 -12.578 1 87.69 282 LYS A C 1
ATOM 2245 O O . LYS A 1 282 ? 9.891 33.688 -11.609 1 87.69 282 LYS A O 1
ATOM 2250 N N . ILE A 1 283 ? 11.211 33.094 -13.305 1 89.94 283 ILE A N 1
ATOM 2251 C CA . ILE A 1 283 ? 12.273 34 -12.875 1 89.94 283 ILE A CA 1
ATOM 2252 C C . ILE A 1 283 ? 11.844 35.438 -13.109 1 89.94 283 ILE A C 1
ATOM 2254 O O . ILE A 1 283 ? 12.102 36.312 -12.281 1 89.94 283 ILE A O 1
ATOM 2258 N N . ALA A 1 284 ? 11.125 35.594 -14.164 1 91.94 284 ALA A N 1
ATOM 2259 C CA . ALA A 1 284 ? 10.672 36.938 -14.492 1 91.94 284 ALA A CA 1
ATOM 2260 C C . ALA A 1 284 ? 9.633 37.438 -13.484 1 91.94 284 ALA A C 1
ATOM 2262 O O . ALA A 1 284 ? 9.688 38.562 -13.031 1 91.94 284 ALA A O 1
ATOM 2263 N N . LEU A 1 285 ? 8.773 36.625 -13.102 1 91.06 285 LEU A N 1
ATOM 2264 C CA . LEU A 1 285 ? 7.699 37 -12.195 1 91.06 285 LEU A CA 1
ATOM 2265 C C . LEU A 1 285 ? 8.258 37.406 -10.836 1 91.06 285 LEU A C 1
ATOM 2267 O O . LEU A 1 285 ? 7.871 38.438 -10.289 1 91.06 285 LEU A O 1
ATOM 2271 N N . ILE A 1 286 ? 9.203 36.688 -10.344 1 90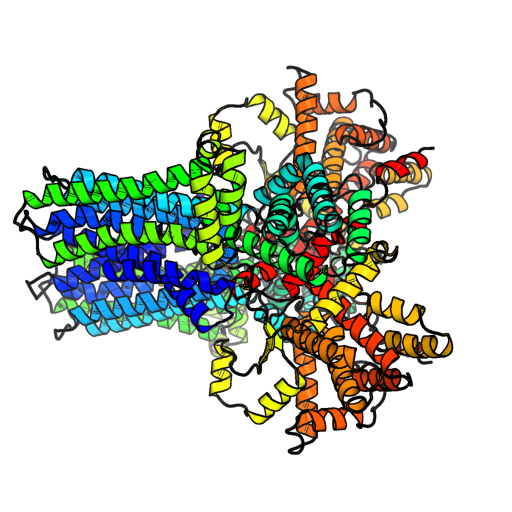.56 286 ILE A N 1
ATOM 2272 C CA . ILE A 1 286 ? 9.75 37 -9.023 1 90.56 286 ILE A CA 1
ATOM 2273 C C . ILE A 1 286 ? 10.664 38.219 -9.109 1 90.56 286 ILE A C 1
ATOM 2275 O O . ILE A 1 286 ? 10.734 39 -8.172 1 90.56 286 ILE A O 1
ATOM 2279 N N . SER A 1 287 ? 11.289 38.438 -10.266 1 93.31 287 SER A N 1
ATOM 2280 C CA . SER A 1 287 ? 12.133 39.625 -10.445 1 93.31 287 SER A CA 1
ATOM 2281 C C . SER A 1 287 ? 11.297 40.875 -10.539 1 93.31 287 SER A C 1
ATOM 2283 O O . SER A 1 287 ? 11.664 41.906 -9.984 1 93.31 287 SER A O 1
ATOM 2285 N N . VAL A 1 288 ? 10.195 40.75 -11.188 1 93.56 288 VAL A N 1
ATOM 2286 C CA . VAL A 1 288 ? 9.297 41.906 -11.281 1 93.56 288 VAL A CA 1
ATOM 2287 C C . VAL A 1 288 ? 8.719 42.219 -9.906 1 93.56 288 VAL A C 1
ATOM 2289 O O . VAL A 1 288 ? 8.578 43.375 -9.547 1 93.56 288 VAL A O 1
ATOM 2292 N N . ALA A 1 289 ? 8.422 41.188 -9.188 1 91.75 289 ALA A N 1
ATOM 2293 C CA . ALA A 1 289 ? 7.93 41.406 -7.828 1 91.75 289 ALA A CA 1
ATOM 2294 C C . ALA A 1 289 ? 8.961 42.156 -6.98 1 91.75 289 ALA A C 1
ATOM 2296 O O . ALA A 1 289 ? 8.609 43.031 -6.203 1 91.75 289 ALA A O 1
ATOM 2297 N N . LEU A 1 290 ? 10.234 41.812 -7.152 1 92.69 290 LEU A N 1
ATOM 2298 C CA . LEU A 1 290 ? 11.305 42.5 -6.43 1 92.69 290 LEU A CA 1
ATOM 2299 C C . LEU A 1 290 ? 11.406 43.969 -6.859 1 92.69 290 LEU A C 1
ATOM 2301 O O . LEU A 1 290 ? 11.531 44.844 -6.016 1 92.69 290 LEU A O 1
ATOM 2305 N N . ALA A 1 291 ? 11.281 44.25 -8.117 1 93.25 291 ALA A N 1
ATOM 2306 C CA . ALA A 1 291 ? 11.367 45.594 -8.641 1 93.25 291 ALA A CA 1
ATOM 2307 C C . ALA A 1 291 ? 10.211 46.469 -8.125 1 93.25 291 ALA A C 1
ATOM 2309 O O . ALA A 1 291 ? 10.406 47.594 -7.723 1 93.25 291 ALA A O 1
ATOM 2310 N N . LEU A 1 292 ? 9.062 45.875 -8.117 1 90.94 292 LEU A N 1
ATOM 2311 C CA . LEU A 1 292 ? 7.891 46.594 -7.633 1 90.94 292 LEU A CA 1
ATOM 2312 C C . LEU A 1 292 ? 7.984 46.844 -6.133 1 90.94 292 LEU A C 1
ATOM 2314 O O . LEU A 1 292 ? 7.555 47.906 -5.648 1 90.94 292 LEU A O 1
ATOM 2318 N N . PHE A 1 293 ? 8.523 45.906 -5.422 1 89.75 293 PHE A N 1
ATOM 2319 C CA . PHE A 1 293 ? 8.727 46.062 -3.986 1 89.75 293 PHE A CA 1
ATOM 2320 C C . PHE A 1 293 ? 9.711 47.188 -3.701 1 89.75 293 PHE A C 1
ATOM 2322 O O . PHE A 1 293 ? 9.484 48 -2.809 1 89.75 293 PHE A O 1
ATOM 2329 N N . MET A 1 294 ? 10.773 47.312 -4.5 1 89.88 294 MET A N 1
ATOM 2330 C CA . MET A 1 294 ? 11.758 48.375 -4.34 1 89.88 294 MET A CA 1
ATOM 2331 C C . MET A 1 294 ? 11.148 49.719 -4.656 1 89.88 294 MET A C 1
ATOM 2333 O O . MET A 1 294 ? 11.414 50.719 -3.957 1 89.88 294 MET A O 1
ATOM 2337 N N . ARG A 1 295 ? 10.305 49.75 -5.594 1 87.94 295 ARG A N 1
ATOM 2338 C CA . ARG A 1 295 ? 9.648 51 -5.969 1 87.94 295 ARG A CA 1
ATOM 2339 C C . ARG A 1 295 ? 8.672 51.438 -4.883 1 87.94 295 ARG A C 1
ATOM 2341 O O . ARG A 1 295 ? 8.578 52.625 -4.578 1 87.94 295 ARG A O 1
ATOM 2348 N N . ALA A 1 296 ? 8.023 50.438 -4.379 1 83.56 296 ALA A N 1
ATOM 2349 C CA . ALA A 1 296 ? 7.062 50.75 -3.324 1 83.56 296 ALA A CA 1
ATOM 2350 C C . ALA A 1 296 ? 7.77 51.25 -2.07 1 83.56 296 ALA A C 1
ATOM 2352 O O . ALA A 1 296 ? 7.25 52.125 -1.369 1 83.56 296 ALA A O 1
ATOM 2353 N N . ARG A 1 297 ? 8.961 50.844 -1.754 1 82 297 ARG A N 1
ATOM 2354 C CA . ARG A 1 297 ? 9.727 51.25 -0.571 1 82 297 ARG A CA 1
ATOM 2355 C C . ARG A 1 297 ? 10.344 52.625 -0.741 1 82 297 ARG A C 1
ATOM 2357 O O . ARG A 1 297 ? 10.5 53.375 0.233 1 82 297 ARG A O 1
ATOM 2364 N N . ALA A 1 298 ? 10.789 52.906 -1.852 1 78.06 298 ALA A N 1
ATOM 2365 C CA . ALA A 1 298 ? 11.406 54.219 -2.092 1 78.06 298 ALA A CA 1
ATOM 2366 C C . ALA A 1 298 ? 10.477 55.344 -1.68 1 78.06 298 ALA A C 1
ATOM 2368 O O . ALA A 1 298 ? 10.93 56.438 -1.291 1 78.06 298 ALA A O 1
ATOM 2369 N N . GLY A 1 299 ? 9.25 55.062 -1.583 1 63.16 299 GLY A N 1
ATOM 2370 C CA . GLY A 1 299 ? 8.328 56.125 -1.213 1 63.16 299 GLY A CA 1
ATOM 2371 C C . GLY A 1 299 ? 7.883 56.062 0.236 1 63.16 299 GLY A C 1
ATOM 2372 O O . GLY A 1 299 ? 7.215 56.969 0.734 1 63.16 299 GLY A O 1
ATOM 2373 N N . GLN A 1 300 ? 8.18 54.875 0.923 1 63.41 300 GLN A N 1
ATOM 2374 C CA . GLN A 1 300 ? 7.539 54.781 2.23 1 63.41 300 GLN A CA 1
ATOM 2375 C C . GLN A 1 300 ? 8.578 54.625 3.34 1 63.41 300 GLN A C 1
ATOM 2377 O O . GLN A 1 300 ? 9.523 53.844 3.219 1 63.41 300 GLN A O 1
ATOM 2382 N N . LYS A 1 301 ? 8.953 55.625 4.137 1 58.38 301 LYS A N 1
ATOM 2383 C CA . LYS A 1 301 ? 9.984 55.688 5.172 1 58.38 301 LYS A CA 1
ATOM 2384 C C . LYS A 1 301 ? 9.594 54.875 6.395 1 58.38 301 LYS A C 1
ATOM 2386 O O . LYS A 1 301 ? 10.438 54.562 7.234 1 58.38 301 LYS A O 1
ATOM 2391 N N . ALA A 1 302 ? 8.344 54.312 6.602 1 63.31 302 ALA A N 1
ATOM 2392 C CA . ALA A 1 302 ? 7.961 54.094 7.996 1 63.31 302 ALA A CA 1
ATOM 2393 C C . ALA A 1 302 ? 7.926 52.625 8.328 1 63.31 302 ALA A C 1
ATOM 2395 O O . ALA A 1 302 ? 7.312 52.219 9.312 1 63.31 302 ALA A O 1
ATOM 2396 N N . HIS A 1 303 ? 8.875 51.75 7.695 1 71.75 303 HIS A N 1
ATOM 2397 C CA . HIS A 1 303 ? 8.812 50.344 8.117 1 71.75 303 HIS A CA 1
ATOM 2398 C C . HIS A 1 303 ? 10.016 49.969 8.984 1 71.75 303 HIS A C 1
ATOM 2400 O O . HIS A 1 303 ? 11.047 50.656 8.938 1 71.75 303 HIS A O 1
ATOM 2406 N N . ASP A 1 304 ? 9.812 49.062 9.93 1 79.62 304 ASP A N 1
ATOM 2407 C CA . ASP A 1 304 ? 10.922 48.5 10.719 1 79.62 304 ASP A CA 1
ATOM 2408 C C . ASP A 1 304 ? 12.031 48 9.812 1 79.62 304 ASP A C 1
ATOM 2410 O O . ASP A 1 304 ? 11.766 47.25 8.859 1 79.62 304 ASP A O 1
ATOM 2414 N N . VAL A 1 305 ? 13.266 48.375 10.031 1 83.44 305 VAL A N 1
ATOM 2415 C CA . VAL A 1 305 ? 14.422 48.094 9.195 1 83.44 305 VAL A CA 1
ATOM 2416 C C . VAL A 1 305 ? 14.633 46.562 9.133 1 83.44 305 VAL A C 1
ATOM 2418 O O . VAL A 1 305 ? 14.969 46.031 8.078 1 83.44 305 VAL A O 1
ATOM 2421 N N . VAL A 1 306 ? 14.461 45.875 10.258 1 85.44 306 VAL A N 1
ATOM 2422 C CA . VAL A 1 306 ? 14.68 44.406 10.297 1 85.44 306 VAL A CA 1
ATOM 2423 C C . VAL A 1 306 ? 13.672 43.719 9.391 1 85.44 306 VAL A C 1
ATOM 2425 O O . VAL A 1 306 ? 14.039 42.812 8.633 1 85.44 306 VAL A O 1
ATOM 2428 N N . ASP A 1 307 ? 12.453 44.156 9.391 1 86.88 307 ASP A N 1
ATOM 2429 C CA . ASP A 1 307 ? 11.414 43.531 8.57 1 86.88 307 ASP A CA 1
ATOM 2430 C C . ASP A 1 307 ? 11.664 43.812 7.082 1 86.88 307 ASP A C 1
ATOM 2432 O O . ASP A 1 307 ? 11.375 42.938 6.242 1 86.88 307 ASP A O 1
ATOM 2436 N N . VAL A 1 308 ? 12.25 44.938 6.84 1 88 308 VAL A N 1
ATOM 2437 C CA . VAL A 1 308 ? 12.562 45.25 5.453 1 88 308 VAL A CA 1
ATOM 2438 C C . VAL A 1 308 ? 13.727 44.375 4.973 1 88 308 VAL A C 1
ATOM 2440 O O . VAL A 1 308 ? 13.703 43.875 3.852 1 88 308 VAL A O 1
ATOM 2443 N N . ILE A 1 309 ? 14.672 44.156 5.824 1 90.06 309 ILE A N 1
ATOM 2444 C CA . ILE A 1 309 ? 15.805 43.312 5.473 1 90.06 309 ILE A CA 1
ATOM 2445 C C . ILE A 1 309 ? 15.336 41.875 5.234 1 90.06 309 ILE A C 1
ATOM 2447 O O . ILE A 1 309 ? 15.773 41.219 4.289 1 90.06 309 ILE A O 1
ATOM 2451 N N . ILE A 1 310 ? 14.453 41.406 6.078 1 90.75 310 ILE A N 1
ATOM 2452 C CA . ILE A 1 310 ? 13.914 40.062 5.934 1 90.75 310 ILE A CA 1
ATOM 2453 C C . ILE A 1 310 ? 13.18 39.938 4.602 1 90.75 310 ILE A C 1
ATOM 2455 O O . ILE A 1 310 ? 13.305 38.938 3.906 1 90.75 310 ILE A O 1
ATOM 2459 N N . SER A 1 311 ? 12.438 40.969 4.223 1 90.06 311 SER A N 1
ATOM 2460 C CA . SER A 1 311 ? 11.695 40.938 2.961 1 90.06 311 SER A CA 1
ATOM 2461 C C . SER A 1 311 ? 12.648 40.875 1.768 1 90.06 311 SER A C 1
ATOM 2463 O O . SER A 1 311 ? 12.391 40.156 0.797 1 90.06 311 SER A O 1
ATOM 2465 N N . TYR A 1 312 ? 13.758 41.594 1.883 1 91.5 312 TYR A N 1
ATOM 2466 C CA . TYR A 1 312 ? 14.742 41.562 0.811 1 91.5 312 TYR A CA 1
ATOM 2467 C C . TYR A 1 312 ? 15.414 40.188 0.748 1 91.5 312 TYR A C 1
ATOM 2469 O O . TYR A 1 312 ? 15.656 39.656 -0.339 1 91.5 312 TYR A O 1
ATOM 2477 N N . ILE A 1 313 ? 15.68 39.594 1.854 1 92.81 313 ILE A N 1
ATOM 2478 C CA . ILE A 1 313 ? 16.297 38.281 1.9 1 92.81 313 ILE A CA 1
ATOM 2479 C C . ILE A 1 313 ? 15.359 37.25 1.271 1 92.81 313 ILE A C 1
ATOM 2481 O O . ILE A 1 313 ? 15.797 36.375 0.523 1 92.81 313 ILE A O 1
ATOM 2485 N N . LEU A 1 314 ? 14.133 37.406 1.563 1 92.88 314 LEU A N 1
ATOM 2486 C CA . LEU A 1 314 ? 13.148 36.469 1.039 1 92.88 314 LEU A CA 1
ATOM 2487 C C . LEU A 1 314 ? 13.016 36.594 -0.472 1 92.88 314 LEU A C 1
ATOM 2489 O O . LEU A 1 314 ? 13.031 35.594 -1.2 1 92.88 314 LEU A O 1
ATOM 2493 N N . LEU A 1 315 ? 12.953 37.812 -0.943 1 92.62 315 LEU A N 1
ATOM 2494 C CA . LEU A 1 315 ? 12.75 38.031 -2.369 1 92.62 315 LEU A CA 1
ATOM 2495 C C . LEU A 1 315 ? 14.008 37.719 -3.162 1 92.62 315 LEU A C 1
ATOM 2497 O O . LEU A 1 315 ? 13.938 37 -4.164 1 92.62 315 LEU A O 1
ATOM 2501 N N . VAL A 1 316 ? 15.141 38.156 -2.693 1 93.88 316 VAL A N 1
ATOM 2502 C CA . VAL A 1 316 ? 16.391 37.812 -3.365 1 93.88 316 VAL A CA 1
ATOM 2503 C C . VAL A 1 316 ? 16.688 36.344 -3.24 1 93.88 316 VAL A C 1
ATOM 2505 O O . VAL A 1 316 ? 17.125 35.688 -4.195 1 93.88 316 VAL A O 1
ATOM 2508 N N . GLY A 1 317 ? 16.438 35.844 -2.068 1 92.62 317 GLY A N 1
ATOM 2509 C CA . GLY A 1 317 ? 16.594 34.406 -1.874 1 92.62 317 GLY A CA 1
ATOM 2510 C C . GLY A 1 317 ? 15.742 33.594 -2.812 1 92.62 317 GLY A C 1
ATOM 2511 O O . GLY A 1 317 ? 16.188 32.562 -3.326 1 92.62 317 GLY A O 1
ATOM 2512 N N . ALA A 1 318 ? 14.523 34 -3.031 1 92.38 318 ALA A N 1
ATOM 2513 C CA . ALA A 1 318 ? 13.633 33.281 -3.941 1 92.38 318 ALA A CA 1
ATOM 2514 C C . ALA A 1 318 ? 14.188 33.281 -5.363 1 92.38 318 ALA A C 1
ATOM 2516 O O . ALA A 1 318 ? 14.109 32.25 -6.066 1 92.38 318 ALA A O 1
ATOM 2517 N N . ILE A 1 319 ? 14.75 34.344 -5.773 1 93.44 319 ILE A N 1
ATOM 2518 C CA . ILE A 1 319 ? 15.344 34.438 -7.105 1 93.44 319 ILE A CA 1
ATOM 2519 C C . ILE A 1 319 ? 16.547 33.5 -7.199 1 93.44 319 ILE A C 1
ATOM 2521 O O . ILE A 1 319 ? 16.672 32.75 -8.164 1 93.44 319 ILE A O 1
ATOM 2525 N N . VAL A 1 320 ? 17.328 33.531 -6.199 1 93.56 320 VAL A N 1
ATOM 2526 C CA . VAL A 1 320 ? 18.516 32.688 -6.18 1 93.56 320 VAL A CA 1
ATOM 2527 C C . VAL A 1 320 ? 18.109 31.219 -6.184 1 93.56 320 VAL A C 1
ATOM 2529 O O . VAL A 1 320 ? 18.703 30.406 -6.895 1 93.56 320 VAL A O 1
ATOM 2532 N N . LEU A 1 321 ? 17.125 30.922 -5.457 1 91.75 321 LEU A N 1
ATOM 2533 C CA . LEU A 1 321 ? 16.672 29.531 -5.395 1 91.75 321 LEU A CA 1
ATOM 2534 C C . LEU A 1 321 ? 16.125 29.078 -6.742 1 91.75 321 LEU A C 1
ATOM 2536 O O . LEU A 1 321 ? 16.312 27.938 -7.141 1 91.75 321 LEU A O 1
ATOM 2540 N N . GLU A 1 322 ? 15.484 29.953 -7.445 1 91.31 322 GLU A N 1
ATOM 2541 C CA . GLU A 1 322 ? 14.969 29.609 -8.766 1 91.31 322 GLU A CA 1
ATOM 2542 C C . GLU A 1 322 ? 16.109 29.375 -9.758 1 91.31 322 GLU A C 1
ATOM 2544 O O . GLU A 1 322 ? 16.047 28.453 -10.57 1 91.31 322 GLU A O 1
ATOM 2549 N N . ILE A 1 323 ? 17.062 30.094 -9.602 1 89.88 323 ILE A N 1
ATOM 2550 C CA . ILE A 1 323 ? 18.234 29.938 -10.461 1 89.88 323 ILE A CA 1
ATOM 2551 C C . ILE A 1 323 ? 18.938 28.625 -10.109 1 89.88 323 ILE A C 1
ATOM 2553 O O . ILE A 1 323 ? 19.312 27.859 -11 1 89.88 323 ILE A O 1
ATOM 2557 N N . CYS A 1 324 ? 19.016 28.406 -8.852 1 88.5 324 CYS A N 1
ATOM 2558 C CA . CYS A 1 324 ? 19.641 27.172 -8.406 1 88.5 324 CYS A CA 1
ATOM 2559 C C . CYS A 1 324 ? 18.844 25.953 -8.859 1 88.5 324 CYS A C 1
ATOM 2561 O O . CYS A 1 324 ? 19.406 24.922 -9.211 1 88.5 324 CYS A O 1
ATOM 2563 N N . SER A 1 325 ? 17.625 26.078 -8.805 1 87.56 325 SER A N 1
ATOM 2564 C CA . SER A 1 325 ? 16.75 24.984 -9.234 1 87.56 325 SER A CA 1
ATOM 2565 C C . SER A 1 325 ? 16.984 24.641 -10.703 1 87.56 325 SER A C 1
ATOM 2567 O O . SER A 1 325 ? 16.984 23.469 -11.078 1 87.56 325 SER A O 1
ATOM 2569 N N . VAL A 1 326 ? 17.203 25.578 -11.461 1 82.75 326 VAL A N 1
ATOM 2570 C CA . VAL A 1 326 ? 17.484 25.359 -12.875 1 82.75 326 VAL A CA 1
ATOM 2571 C C . VAL A 1 326 ? 18.828 24.641 -13.031 1 82.75 326 VAL A C 1
ATOM 2573 O O . VAL A 1 326 ? 18.922 23.656 -13.766 1 82.75 326 VAL A O 1
ATOM 2576 N N . PHE A 1 327 ? 19.734 25.078 -12.273 1 82 327 PHE A N 1
ATOM 2577 C CA . PHE A 1 327 ? 21.062 24.453 -12.336 1 82 327 PHE A CA 1
ATOM 2578 C C . PHE A 1 327 ? 21.016 23.016 -11.836 1 82 327 PHE A C 1
ATOM 2580 O O . PHE A 1 327 ? 21.625 22.125 -12.43 1 82 327 PHE A O 1
ATOM 2587 N N . MET A 1 328 ? 20.281 22.891 -10.789 1 82.75 328 MET A N 1
ATOM 2588 C CA . MET A 1 328 ? 20.172 21.547 -10.219 1 82.75 328 MET A CA 1
ATOM 2589 C C . MET A 1 328 ? 19.469 20.609 -11.195 1 82.75 328 MET A C 1
ATOM 2591 O O . MET A 1 328 ? 19.797 19.406 -11.242 1 82.75 328 MET A O 1
ATOM 2595 N N . SER A 1 329 ? 18.578 21.062 -11.891 1 78.62 329 SER A N 1
ATOM 2596 C CA . SER A 1 329 ? 17.906 20.234 -12.891 1 78.62 329 SER A CA 1
ATOM 2597 C C . SER A 1 329 ? 18.891 19.734 -13.945 1 78.62 329 SER A C 1
ATOM 2599 O O . SER A 1 329 ? 18.781 18.594 -14.406 1 78.62 329 SER A O 1
ATOM 2601 N N . PHE A 1 330 ? 19.922 20.531 -14.164 1 73.06 330 PHE A N 1
ATOM 2602 C CA . PHE A 1 330 ? 20.938 20.156 -15.148 1 73.06 330 PHE A CA 1
ATOM 2603 C C . PHE A 1 330 ? 21.969 19.219 -14.539 1 73.06 330 PHE A C 1
ATOM 2605 O O . PHE A 1 330 ? 22.484 18.344 -15.219 1 73.06 330 PHE A O 1
ATOM 2612 N N . ILE A 1 331 ? 22.125 19.359 -13.281 1 70.06 331 ILE A N 1
ATOM 2613 C CA . ILE A 1 331 ? 23.172 18.609 -12.602 1 70.06 331 ILE A CA 1
ATOM 2614 C C . ILE A 1 331 ? 22.641 17.25 -12.172 1 70.06 331 ILE A C 1
ATOM 2616 O O . ILE A 1 331 ? 23.328 16.234 -12.305 1 70.06 331 ILE A O 1
ATOM 2620 N N . SER A 1 332 ? 21.453 17.281 -11.773 1 71.56 332 SER A N 1
ATOM 2621 C CA . SER A 1 332 ? 21.031 16.109 -11 1 71.56 332 SER A CA 1
ATOM 2622 C C . SER A 1 332 ? 20.094 15.219 -11.797 1 71.56 332 SER A C 1
ATOM 2624 O O . SER A 1 332 ? 19.719 14.133 -11.352 1 71.56 332 SER A O 1
ATOM 2626 N N . SER A 1 333 ? 19.797 15.688 -13.031 1 80.38 333 SER A N 1
ATOM 2627 C CA . SER A 1 333 ? 18.766 14.883 -13.672 1 80.38 333 SER A CA 1
ATOM 2628 C C . SER A 1 333 ? 19.156 14.516 -15.102 1 80.38 333 SER A C 1
ATOM 2630 O O . SER A 1 333 ? 19.625 15.367 -15.859 1 80.38 333 SER A O 1
ATOM 2632 N N . CYS A 1 334 ? 18.984 13.273 -15.422 1 83.69 334 CYS A N 1
ATOM 2633 C CA . CYS A 1 334 ? 19.219 12.789 -16.766 1 83.69 334 CYS A CA 1
ATOM 2634 C C . CYS A 1 334 ? 18.172 13.344 -17.734 1 83.69 334 CYS A C 1
ATOM 2636 O O . CYS A 1 334 ? 18.391 13.367 -18.953 1 83.69 334 CYS A O 1
ATOM 2638 N N . TRP A 1 335 ? 17.172 13.891 -17.219 1 85.19 335 TRP A N 1
ATOM 2639 C CA . TRP A 1 335 ? 16.109 14.445 -18.047 1 85.19 335 TRP A CA 1
ATOM 2640 C C . TRP A 1 335 ? 16.547 15.734 -18.719 1 85.19 335 TRP A C 1
ATOM 2642 O O . TRP A 1 335 ? 16.141 16.031 -19.844 1 85.19 335 TRP A O 1
ATOM 2652 N N . ALA A 1 336 ? 17.375 16.406 -18 1 80.12 336 ALA A N 1
ATOM 2653 C CA . ALA A 1 336 ? 17.875 17.641 -18.578 1 80.12 336 ALA A CA 1
ATOM 2654 C C . ALA A 1 336 ? 18.734 17.359 -19.812 1 80.12 336 ALA A C 1
ATOM 2656 O O . ALA A 1 336 ? 18.656 18.078 -20.812 1 80.12 336 ALA A O 1
ATOM 2657 N N . TYR A 1 337 ? 19.531 16.344 -19.734 1 79.94 337 TYR A N 1
ATOM 2658 C CA . TYR A 1 337 ? 20.328 15.938 -20.875 1 79.94 337 TYR A CA 1
ATOM 2659 C C . TYR A 1 337 ? 19.453 15.602 -22.078 1 79.94 337 TYR A C 1
ATOM 2661 O O . TYR A 1 337 ? 19.719 16.031 -23.203 1 79.94 337 TYR A O 1
ATOM 2669 N N . LYS A 1 338 ? 18.453 14.953 -21.766 1 81.06 338 LYS A N 1
ATOM 2670 C CA . LYS A 1 338 ? 17.516 14.547 -22.812 1 81.06 338 LYS A CA 1
ATOM 2671 C C . LYS A 1 338 ? 16.875 15.766 -23.469 1 81.06 338 LYS A C 1
ATOM 2673 O O . LYS A 1 338 ? 16.781 15.836 -24.703 1 81.06 338 LYS A O 1
ATOM 2678 N N . THR A 1 339 ? 16.516 16.625 -22.688 1 80.06 339 THR A N 1
ATOM 2679 C CA . THR A 1 339 ? 15.82 17.797 -23.203 1 80.06 339 THR A CA 1
ATOM 2680 C C . THR A 1 339 ? 16.75 18.641 -24.078 1 80.06 339 THR A C 1
ATOM 2682 O O . THR A 1 339 ? 16.344 19.125 -25.141 1 80.06 339 THR A O 1
ATOM 2685 N N . ILE A 1 340 ? 17.953 18.688 -23.75 1 79.38 340 ILE A N 1
ATOM 2686 C CA . ILE A 1 340 ? 18.906 19.5 -24.5 1 79.38 340 ILE A CA 1
ATOM 2687 C C . ILE A 1 340 ? 19.219 18.844 -25.828 1 79.38 340 ILE A C 1
ATOM 2689 O O . ILE A 1 340 ? 19.328 19.516 -26.859 1 79.38 340 ILE A O 1
ATOM 2693 N N . ILE A 1 341 ? 19.281 17.578 -25.797 1 78.06 341 ILE A N 1
ATOM 2694 C CA . ILE A 1 341 ? 19.609 16.844 -27.016 1 78.06 341 ILE A CA 1
ATOM 2695 C C . ILE A 1 341 ? 18.438 16.875 -27.984 1 78.06 341 ILE A C 1
ATOM 2697 O O . ILE A 1 341 ? 18.625 16.969 -29.203 1 78.06 341 ILE A O 1
ATOM 2701 N N . THR A 1 342 ? 17.25 16.938 -27.453 1 76.94 342 THR A N 1
ATOM 2702 C CA . THR A 1 342 ? 16.062 16.844 -28.297 1 76.94 342 THR A CA 1
ATOM 2703 C C . THR A 1 342 ? 15.602 18.234 -28.719 1 76.94 342 THR A C 1
ATOM 2705 O O . THR A 1 342 ? 14.82 18.375 -29.672 1 76.94 342 THR A O 1
ATOM 2708 N N . LEU A 1 343 ? 16.062 19.219 -28.062 1 78.62 343 LEU A N 1
ATOM 2709 C CA . LEU A 1 343 ? 15.617 20.594 -28.312 1 78.62 343 LEU A CA 1
ATOM 2710 C C . LEU A 1 343 ? 15.844 20.984 -29.766 1 78.62 343 LEU A C 1
ATOM 2712 O O . LEU A 1 343 ? 14.938 21.531 -30.406 1 78.62 343 LEU A O 1
ATOM 2716 N N . PRO A 1 344 ? 17.031 20.75 -30.344 1 75.31 344 PRO A N 1
ATOM 2717 C CA . PRO A 1 344 ? 17.25 21.141 -31.734 1 75.31 344 PRO A CA 1
ATOM 2718 C C . PRO A 1 344 ? 16.344 20.375 -32.719 1 75.31 344 PRO A C 1
ATOM 2720 O O . PRO A 1 344 ? 16.094 20.844 -33.812 1 75.31 344 PRO A O 1
ATOM 2723 N N . LEU A 1 345 ? 15.828 19.25 -32.25 1 72.25 345 LEU A N 1
ATOM 2724 C CA . LEU A 1 345 ? 15.008 18.406 -33.125 1 72.25 345 LEU A CA 1
ATOM 2725 C C . LEU A 1 345 ? 13.555 18.859 -33.094 1 72.25 345 LEU A C 1
ATOM 2727 O O . LEU A 1 345 ? 12.82 18.688 -34.062 1 72.25 345 LEU A O 1
ATOM 2731 N N . THR A 1 346 ? 13.133 19.438 -32 1 70.69 346 THR A N 1
ATOM 2732 C CA . THR A 1 346 ? 11.719 19.719 -31.812 1 70.69 346 THR A CA 1
ATOM 2733 C C . THR A 1 346 ? 11.422 21.203 -32 1 70.69 346 THR A C 1
ATOM 2735 O O . THR A 1 346 ? 10.281 21.578 -32.312 1 70.69 346 THR A O 1
ATOM 2738 N N . CYS A 1 347 ? 12.453 22.016 -31.734 1 73.44 347 CYS A N 1
ATOM 2739 C CA . CYS A 1 347 ? 12.211 23.453 -31.797 1 73.44 347 CYS A CA 1
ATOM 2740 C C . CYS A 1 347 ? 12.992 24.078 -32.938 1 73.44 347 CYS A C 1
ATOM 2742 O O . CYS A 1 347 ? 14.219 24.094 -32.938 1 73.44 347 CYS A O 1
ATOM 2744 N N . PRO A 1 348 ? 12.281 24.531 -33.938 1 75.19 348 PRO A N 1
ATOM 2745 C CA . PRO A 1 348 ? 12.961 25.172 -35.094 1 75.19 348 PRO A CA 1
ATOM 2746 C C . PRO A 1 348 ? 13.789 26.375 -34.656 1 75.19 348 PRO A C 1
ATOM 2748 O O . PRO A 1 348 ? 14.805 26.672 -35.312 1 75.19 348 PRO A O 1
ATOM 2751 N N . LEU A 1 349 ? 13.336 27.031 -33.688 1 74.38 349 LEU A N 1
ATOM 2752 C CA . LEU A 1 349 ? 14.07 28.219 -33.25 1 74.38 349 LEU A CA 1
ATOM 2753 C C . LEU A 1 349 ? 15.438 27.828 -32.688 1 74.38 349 LEU A C 1
ATOM 2755 O O . LEU A 1 349 ? 16.422 28.562 -32.844 1 74.38 349 LEU A O 1
ATOM 2759 N N . CYS A 1 350 ? 15.453 26.641 -32.062 1 76 350 CYS A N 1
ATOM 2760 C CA . CYS A 1 350 ? 16.688 26.172 -31.453 1 76 350 CYS A CA 1
ATOM 2761 C C . CYS A 1 350 ? 17.656 25.641 -32.5 1 76 350 CYS A C 1
ATOM 2763 O O . CYS A 1 350 ? 18.859 25.594 -32.281 1 76 350 CYS A O 1
ATOM 2765 N N . GLN A 1 351 ? 17.109 25.234 -33.594 1 78 351 GLN A N 1
ATOM 2766 C CA . GLN A 1 351 ? 17.953 24.781 -34.719 1 78 351 GLN A CA 1
ATOM 2767 C C . GLN A 1 351 ? 18.812 25.922 -35.25 1 78 351 GLN A C 1
ATOM 2769 O O . GLN A 1 351 ? 19.891 25.688 -35.812 1 78 351 GLN A O 1
ATOM 2774 N N . LYS A 1 352 ? 18.312 27.125 -35 1 77.38 352 LYS A N 1
ATOM 2775 C CA . LYS A 1 352 ? 19 28.297 -35.562 1 77.38 352 LYS A CA 1
ATOM 2776 C C . LYS A 1 352 ? 20.141 28.734 -34.625 1 77.38 352 LYS A C 1
ATOM 2778 O O . LYS A 1 352 ? 20.969 29.578 -35.031 1 77.38 352 LYS A O 1
ATOM 2783 N N . VAL A 1 353 ? 20.203 28.156 -33.469 1 82.19 353 VAL A N 1
ATOM 2784 C CA . VAL A 1 353 ? 21.25 28.547 -32.531 1 82.19 353 VAL A CA 1
ATOM 2785 C C . VAL A 1 353 ? 22.031 27.312 -32.094 1 82.19 353 VAL A C 1
ATOM 2787 O O . VAL A 1 353 ? 22.031 26.953 -30.906 1 82.19 353 VAL A O 1
ATOM 2790 N N . PRO A 1 354 ? 22.75 26.688 -32.969 1 81.5 354 PRO A N 1
ATOM 2791 C CA . PRO A 1 354 ? 23.453 25.453 -32.625 1 81.5 354 PRO A CA 1
ATOM 2792 C C . PRO A 1 354 ? 24.578 25.703 -31.594 1 81.5 354 PRO A C 1
ATOM 2794 O O . PRO A 1 354 ? 24.891 24.828 -30.797 1 81.5 354 PRO A O 1
ATOM 2797 N N . GLY A 1 355 ? 25.109 26.875 -31.547 1 82.19 355 GLY A N 1
ATOM 2798 C CA . GLY A 1 355 ? 26.172 27.203 -30.609 1 82.19 355 GLY A CA 1
ATOM 2799 C C . GLY A 1 355 ? 25.719 27.188 -29.172 1 82.19 355 GLY A C 1
ATOM 2800 O O . GLY A 1 355 ? 26.422 26.688 -28.281 1 82.19 355 GLY A O 1
ATOM 2801 N N . VAL A 1 356 ? 24.531 27.609 -28.969 1 81.75 356 VAL A N 1
ATOM 2802 C CA . VAL A 1 356 ? 23.984 27.656 -27.609 1 81.75 356 VAL A CA 1
ATOM 2803 C C . VAL A 1 356 ? 23.719 26.25 -27.109 1 81.75 356 VAL A C 1
ATOM 2805 O O . VAL A 1 356 ? 23.984 25.922 -25.953 1 81.75 356 VAL A O 1
ATOM 2808 N N . ILE A 1 357 ? 23.234 25.469 -27.984 1 81.31 357 ILE A N 1
ATOM 2809 C CA . ILE A 1 357 ? 22.922 24.094 -27.609 1 81.31 357 ILE A CA 1
ATOM 2810 C C . ILE A 1 357 ? 24.219 23.344 -27.297 1 81.31 357 ILE A C 1
ATOM 2812 O O . ILE A 1 357 ? 24.297 22.594 -26.328 1 81.31 357 ILE A O 1
ATOM 2816 N N . ALA A 1 358 ? 25.188 23.562 -28.078 1 85.06 358 ALA A N 1
ATOM 2817 C CA . ALA A 1 358 ? 26.484 22.922 -27.844 1 85.06 358 ALA A CA 1
ATOM 2818 C C . ALA A 1 358 ? 27.094 23.391 -26.531 1 85.06 358 ALA A C 1
ATOM 2820 O O . ALA A 1 358 ? 27.703 22.594 -25.797 1 85.06 358 ALA A O 1
ATOM 2821 N N . ALA A 1 359 ? 26.938 24.594 -26.25 1 84.69 359 ALA A N 1
ATOM 2822 C CA . ALA A 1 359 ? 27.438 25.141 -24.984 1 84.69 359 ALA A CA 1
ATOM 2823 C C . ALA A 1 359 ? 26.688 24.547 -23.797 1 84.69 359 ALA A C 1
ATOM 2825 O O . ALA A 1 359 ? 27.312 24.203 -22.781 1 84.69 359 ALA A O 1
ATOM 2826 N N . LEU A 1 360 ? 25.422 24.453 -24 1 80.56 360 LEU A N 1
ATOM 2827 C CA . LEU A 1 360 ? 24.625 23.859 -22.938 1 80.56 360 LEU A CA 1
ATOM 2828 C C . LEU A 1 360 ? 25 22.406 -22.703 1 80.56 360 LEU A C 1
ATOM 2830 O O . LEU A 1 360 ? 25.094 21.953 -21.562 1 80.56 360 LEU A O 1
ATOM 2834 N N . LEU A 1 361 ? 25.219 21.734 -23.75 1 82 361 LEU A N 1
ATOM 2835 C CA . LEU A 1 361 ? 25.625 20.328 -23.656 1 82 361 LEU A CA 1
ATOM 2836 C C . LEU A 1 361 ? 26.984 20.203 -22.984 1 82 361 LEU A C 1
ATOM 2838 O O . LEU A 1 361 ? 27.203 19.297 -22.172 1 82 361 LEU A O 1
ATOM 2842 N N . SER A 1 362 ? 27.859 21.062 -23.297 1 83.38 362 SER A N 1
ATOM 2843 C CA . SER A 1 362 ? 29.172 21.062 -22.672 1 83.38 362 SER A CA 1
ATOM 2844 C C . SER A 1 362 ? 29.078 21.375 -21.188 1 83.38 362 SER A C 1
ATOM 2846 O O . SER A 1 362 ? 29.781 20.75 -20.375 1 83.38 362 SER A O 1
ATOM 2848 N N . LEU A 1 363 ? 28.203 22.203 -20.922 1 80.31 363 LEU A N 1
ATOM 2849 C CA . LEU A 1 363 ? 27.984 22.547 -19.516 1 80.31 363 LEU A CA 1
ATOM 2850 C C . LEU A 1 363 ? 27.438 21.359 -18.75 1 80.31 363 LEU A C 1
ATOM 2852 O O . LEU A 1 363 ? 27.906 21.047 -17.656 1 80.31 363 LEU A O 1
ATOM 2856 N N . VAL A 1 364 ? 26.516 20.719 -19.312 1 78.88 364 VAL A N 1
ATOM 2857 C CA . VAL A 1 364 ? 25.891 19.578 -18.656 1 78.88 364 VAL A CA 1
ATOM 2858 C C . VAL A 1 364 ? 26.922 18.453 -18.5 1 78.88 364 VAL A C 1
ATOM 2860 O O . VAL A 1 364 ? 26.953 17.766 -17.484 1 78.88 364 VAL A O 1
ATOM 2863 N N . ARG A 1 365 ? 27.719 18.266 -19.469 1 79.94 365 ARG A N 1
ATOM 2864 C CA . ARG A 1 365 ? 28.766 17.25 -19.406 1 79.94 365 ARG A CA 1
ATOM 2865 C C . ARG A 1 365 ? 29.75 17.516 -18.297 1 79.94 365 ARG A C 1
ATOM 2867 O O . ARG A 1 365 ? 30.266 16.594 -17.656 1 79.94 365 ARG A O 1
ATOM 2874 N N . HIS A 1 366 ? 29.875 18.719 -18.031 1 81.06 366 HIS A N 1
ATOM 2875 C CA . HIS A 1 366 ? 30.812 19.109 -16.984 1 81.06 366 HIS A CA 1
ATOM 2876 C C . HIS A 1 366 ? 30.188 18.938 -15.602 1 81.06 366 HIS A C 1
ATOM 2878 O O . HIS A 1 366 ? 30.859 18.562 -14.641 1 81.06 366 HIS A O 1
ATOM 2884 N N . LEU A 1 367 ? 28.969 19.25 -15.602 1 76.5 367 LEU A N 1
ATOM 2885 C CA . LEU A 1 367 ? 28.281 19.234 -14.312 1 76.5 367 LEU A CA 1
ATOM 2886 C C . LEU A 1 367 ? 27.828 17.812 -13.953 1 76.5 367 LEU A C 1
ATOM 2888 O O . LEU A 1 367 ? 27.703 17.484 -12.781 1 76.5 367 LEU A O 1
ATOM 2892 N N . HIS A 1 368 ? 27.5 17.109 -14.953 1 75.38 368 HIS A N 1
ATOM 2893 C CA . HIS A 1 368 ? 27.062 15.734 -14.766 1 75.38 368 HIS A CA 1
ATOM 2894 C C . HIS A 1 368 ? 27.891 14.773 -15.602 1 75.38 368 HIS A C 1
ATOM 2896 O O . HIS A 1 368 ? 27.406 14.219 -16.594 1 75.38 368 HIS A O 1
ATOM 2902 N N . PRO A 1 369 ? 29.109 14.547 -15.008 1 73.06 369 PRO A N 1
ATOM 2903 C CA . PRO A 1 369 ? 29.969 13.672 -15.812 1 73.06 369 PRO A CA 1
ATOM 2904 C C . PRO A 1 369 ? 29.406 12.25 -15.93 1 73.06 369 PRO A C 1
ATOM 2906 O O . PRO A 1 369 ? 28.719 11.773 -15.023 1 73.06 369 PRO A O 1
ATOM 2909 N N . ASP A 1 370 ? 29.656 11.695 -17.062 1 70.31 370 ASP A N 1
ATOM 2910 C CA . ASP A 1 370 ? 29.188 10.352 -17.406 1 70.31 370 ASP A CA 1
ATOM 2911 C C . ASP A 1 370 ? 29.719 9.328 -16.391 1 70.31 370 ASP A C 1
ATOM 2913 O O . ASP A 1 370 ? 29.125 8.266 -16.203 1 70.31 370 ASP A O 1
ATOM 2917 N N . SER A 1 371 ? 30.781 9.695 -15.797 1 67.25 371 SER A N 1
ATOM 2918 C CA . SER A 1 371 ? 31.422 8.758 -14.891 1 67.25 371 SER A CA 1
ATOM 2919 C C . SER A 1 371 ? 30.781 8.781 -13.508 1 67.25 371 SER A C 1
ATOM 2921 O O . SER A 1 371 ? 30.984 7.867 -12.711 1 67.25 371 SER A O 1
ATOM 2923 N N . ARG A 1 372 ? 29.922 9.812 -13.398 1 72.31 372 ARG A N 1
ATOM 2924 C CA . ARG A 1 372 ? 29.328 9.906 -12.078 1 72.31 372 ARG A CA 1
ATOM 2925 C C . ARG A 1 372 ? 28.203 8.875 -11.906 1 72.31 372 ARG A C 1
ATOM 2927 O O . ARG A 1 372 ? 27.328 8.766 -12.766 1 72.31 372 ARG A O 1
ATOM 2934 N N . GLY A 1 373 ? 28.344 8.031 -10.93 1 76.75 373 GLY A N 1
ATOM 2935 C CA . GLY A 1 373 ? 27.344 7.004 -10.648 1 76.75 373 GLY A CA 1
ATOM 2936 C C . GLY A 1 373 ? 26.016 7.574 -10.18 1 76.75 373 GLY A C 1
ATOM 2937 O O . GLY A 1 373 ? 25.984 8.625 -9.531 1 76.75 373 GLY A O 1
ATOM 2938 N N . GLU A 1 374 ? 24.875 7.09 -10.703 1 81.38 374 GLU A N 1
ATOM 2939 C CA . GLU A 1 374 ? 23.531 7.527 -10.344 1 81.38 374 GLU A CA 1
ATOM 2940 C C . GLU A 1 374 ? 22.984 6.734 -9.164 1 81.38 374 GLU A C 1
ATOM 2942 O O . GLU A 1 374 ? 21.797 6.824 -8.836 1 81.38 374 GLU A O 1
ATOM 2947 N N . TRP A 1 375 ? 23.812 5.902 -8.602 1 86.69 375 TRP A N 1
ATOM 2948 C CA . TRP A 1 375 ? 23.406 5.164 -7.406 1 86.69 375 TRP A CA 1
ATOM 2949 C C . TRP A 1 375 ? 24.594 4.914 -6.488 1 86.69 375 TRP A C 1
ATOM 2951 O O . TRP A 1 375 ? 25.734 5.273 -6.824 1 86.69 375 TRP A O 1
ATOM 2961 N N . SER A 1 376 ? 24.531 4.457 -5.383 1 84.38 376 SER A N 1
ATOM 2962 C CA . SER A 1 376 ? 25.594 4.324 -4.391 1 84.38 376 SER A CA 1
ATOM 2963 C C . SER A 1 376 ? 26.625 3.303 -4.828 1 84.38 376 SER A C 1
ATOM 2965 O O . SER A 1 376 ? 27.812 3.426 -4.488 1 84.38 376 SER A O 1
ATOM 2967 N N . GLY A 1 377 ? 26.219 2.275 -5.602 1 89.31 377 GLY A N 1
ATOM 2968 C CA . GLY A 1 377 ? 27.109 1.217 -6.031 1 89.31 377 GLY A CA 1
ATOM 2969 C C . GLY A 1 377 ? 27.547 0.312 -4.898 1 89.31 377 GLY A C 1
ATOM 2970 O O . GLY A 1 377 ? 28.625 -0.301 -4.965 1 89.31 377 GLY A O 1
ATOM 2971 N N . LYS A 1 378 ? 26.734 0.343 -3.871 1 90.38 378 LYS A N 1
ATOM 2972 C CA . LYS A 1 378 ? 27.094 -0.456 -2.703 1 90.38 378 LYS A CA 1
ATOM 2973 C C . LYS A 1 378 ? 26.125 -1.606 -2.5 1 90.38 378 LYS A C 1
ATOM 2975 O O . LYS A 1 378 ? 24.953 -1.515 -2.896 1 90.38 378 LYS A O 1
ATOM 2980 N N . LEU A 1 379 ? 26.688 -2.689 -1.956 1 92.56 379 LEU A N 1
ATOM 2981 C CA . LEU A 1 379 ? 25.922 -3.871 -1.571 1 92.56 379 LEU A CA 1
ATOM 2982 C C . LEU A 1 379 ? 25.922 -4.055 -0.057 1 92.56 379 LEU A C 1
ATOM 2984 O O . LEU A 1 379 ? 26.984 -4.164 0.556 1 92.56 379 LEU A O 1
ATOM 2988 N N . ALA A 1 380 ? 24.766 -4.035 0.506 1 91.62 380 ALA A N 1
ATOM 2989 C CA . ALA A 1 380 ? 24.688 -4.344 1.932 1 91.62 380 ALA A CA 1
ATOM 2990 C C . ALA A 1 380 ? 24.922 -5.832 2.182 1 91.62 380 ALA A C 1
ATOM 2992 O O . ALA A 1 380 ? 24.453 -6.68 1.418 1 91.62 380 ALA A O 1
ATOM 2993 N N . GLN A 1 381 ? 25.766 -6.086 3.189 1 94.12 381 GLN A N 1
ATOM 2994 C CA . GLN A 1 381 ? 26.125 -7.461 3.518 1 94.12 381 GLN A CA 1
ATOM 2995 C C . GLN A 1 381 ? 25.641 -7.84 4.918 1 94.12 381 GLN A C 1
ATOM 2997 O O . GLN A 1 381 ? 25.812 -7.074 5.867 1 94.12 381 GLN A O 1
ATOM 3002 N N . TYR A 1 382 ? 24.953 -8.984 4.98 1 92.81 382 TYR A N 1
ATOM 3003 C CA . TYR A 1 382 ? 24.531 -9.523 6.27 1 92.81 382 TYR A CA 1
ATOM 3004 C C . TYR A 1 382 ? 24.734 -11.031 6.332 1 92.81 382 TYR A C 1
ATOM 3006 O O . TYR A 1 382 ? 24.328 -11.758 5.422 1 92.81 382 TYR A O 1
ATOM 3014 N N . ASN A 1 383 ? 25.406 -11.383 7.332 1 93.81 383 ASN A N 1
ATOM 3015 C CA . ASN A 1 383 ? 25.578 -12.805 7.613 1 93.81 383 ASN A CA 1
ATOM 3016 C C . ASN A 1 383 ? 24.859 -13.203 8.906 1 93.81 383 ASN A C 1
ATOM 3018 O O . ASN A 1 383 ? 25.109 -12.625 9.961 1 93.81 383 ASN A O 1
ATOM 3022 N N . MET A 1 384 ? 24.078 -14.164 8.859 1 91.25 384 MET A N 1
ATOM 3023 C CA . MET A 1 384 ? 23.234 -14.562 9.984 1 91.25 384 MET A CA 1
ATOM 3024 C C . MET A 1 384 ? 24.062 -15.086 11.141 1 91.25 384 MET A C 1
ATOM 3026 O O . MET A 1 384 ? 23.812 -14.742 12.297 1 91.25 384 MET A O 1
ATOM 3030 N N . ILE A 1 385 ? 25.047 -15.867 10.852 1 91.12 385 ILE A N 1
ATOM 3031 C CA . ILE A 1 385 ? 25.891 -16.469 11.883 1 91.12 385 ILE A CA 1
ATOM 3032 C C . ILE A 1 385 ? 26.688 -15.383 12.594 1 91.12 385 ILE A C 1
ATOM 3034 O O . ILE A 1 385 ? 26.781 -15.359 13.82 1 91.12 385 ILE A O 1
ATOM 3038 N N . GLU A 1 386 ? 27.219 -14.562 11.82 1 90.38 386 GLU A N 1
ATOM 3039 C CA . GLU A 1 386 ? 27.969 -13.453 12.391 1 90.38 386 GLU A CA 1
ATOM 3040 C C . GLU A 1 386 ? 27.062 -12.57 13.258 1 90.38 386 GLU A C 1
ATOM 3042 O O . GLU A 1 386 ? 27.484 -12.086 14.312 1 90.38 386 GLU A O 1
ATOM 3047 N N . GLY A 1 387 ? 25.875 -12.344 12.766 1 87.5 387 GLY A N 1
ATOM 3048 C CA . GLY A 1 387 ? 24.922 -11.578 13.539 1 87.5 387 GLY A CA 1
ATOM 3049 C C . GLY A 1 387 ? 24.578 -12.219 14.867 1 87.5 387 GLY A C 1
ATOM 3050 O O . GLY A 1 387 ? 24.453 -11.531 15.883 1 87.5 387 GLY A O 1
ATOM 3051 N N . CYS A 1 388 ? 24.453 -13.469 14.883 1 87.75 388 CYS A N 1
ATOM 3052 C CA . CYS A 1 388 ? 24.141 -14.195 16.109 1 87.75 388 CYS A CA 1
ATOM 3053 C C . CYS A 1 388 ? 25.312 -14.18 17.062 1 87.75 388 CYS A C 1
ATOM 3055 O O . CYS A 1 388 ? 25.125 -14.102 18.281 1 87.75 388 CYS A O 1
ATOM 3057 N N . ILE A 1 389 ? 26.5 -14.273 16.578 1 88.31 389 ILE A N 1
ATOM 3058 C CA . ILE A 1 389 ? 27.703 -14.219 17.406 1 88.31 389 ILE A CA 1
ATOM 3059 C C . ILE A 1 389 ? 27.797 -12.867 18.094 1 88.31 389 ILE A C 1
ATOM 3061 O O . ILE A 1 389 ? 28.062 -12.789 19.297 1 88.31 389 ILE A O 1
ATOM 3065 N N . ARG A 1 390 ? 27.562 -11.875 17.312 1 83 390 ARG A N 1
ATOM 3066 C CA . ARG A 1 390 ? 27.625 -10.523 17.859 1 83 390 ARG A CA 1
ATOM 3067 C C . ARG A 1 390 ? 26.547 -10.305 18.922 1 83 390 ARG A C 1
ATOM 3069 O O . ARG A 1 390 ? 26.766 -9.602 19.906 1 83 390 ARG A O 1
ATOM 3076 N N . GLU A 1 391 ? 25.391 -10.82 18.641 1 81.31 391 GLU A N 1
ATOM 3077 C CA . GLU A 1 391 ? 24.312 -10.711 19.609 1 81.31 391 GLU A CA 1
ATOM 3078 C C . GLU A 1 391 ? 24.656 -11.414 20.922 1 81.31 391 GLU A C 1
ATOM 3080 O O . GLU A 1 391 ? 24.344 -10.914 22 1 81.31 391 GLU A O 1
ATOM 3085 N N . LYS A 1 392 ? 25.234 -12.516 20.812 1 81 392 LYS A N 1
ATOM 3086 C CA . LYS A 1 392 ? 25.672 -13.258 22 1 81 392 LYS A CA 1
ATOM 3087 C C . LYS A 1 392 ? 26.719 -12.484 22.781 1 81 392 LYS A C 1
ATOM 3089 O O . LYS A 1 392 ? 26.672 -12.445 24.016 1 81 392 LYS A O 1
ATOM 3094 N N . GLN A 1 393 ? 27.531 -11.867 22.016 1 78.31 393 GLN A N 1
ATOM 3095 C CA . GLN A 1 393 ? 28.609 -11.125 22.641 1 78.31 393 GLN A CA 1
ATOM 3096 C C . GLN A 1 393 ? 28.094 -9.844 23.297 1 78.31 393 GLN A C 1
ATOM 3098 O O . GLN A 1 393 ? 28.625 -9.398 24.312 1 78.31 393 GLN A O 1
ATOM 3103 N N . ALA A 1 394 ? 27.25 -9.109 22.469 1 73.75 394 ALA A N 1
ATOM 3104 C CA . ALA A 1 394 ? 26.734 -7.832 22.969 1 73.75 394 ALA A CA 1
ATOM 3105 C C . ALA A 1 394 ? 25.906 -8.031 24.234 1 73.75 394 ALA A C 1
ATOM 3107 O O . ALA A 1 394 ? 25.828 -7.129 25.062 1 73.75 394 ALA A O 1
ATOM 3108 N N . GLY A 1 395 ? 25.594 -9.023 24.688 1 62.81 395 GLY A N 1
ATOM 3109 C CA . GLY A 1 395 ? 24.844 -9.289 25.906 1 62.81 395 GLY A CA 1
ATOM 3110 C C . GLY A 1 395 ? 23.453 -8.664 25.891 1 62.81 395 GLY A C 1
ATOM 3111 O O . GLY A 1 395 ? 23.109 -7.938 24.969 1 62.81 395 GLY A O 1
ATOM 3112 N N . ALA A 1 396 ? 22.438 -9.047 26.625 1 59.44 396 ALA A N 1
ATOM 3113 C CA . ALA A 1 396 ? 21.047 -8.625 26.781 1 59.44 396 ALA A CA 1
ATOM 3114 C C . ALA A 1 396 ? 20.953 -7.258 27.453 1 59.44 396 ALA A C 1
ATOM 3116 O O . ALA A 1 396 ? 20.547 -7.148 28.609 1 59.44 396 ALA A O 1
ATOM 3117 N N . GLY A 1 397 ? 21.797 -6.336 26.969 1 58.53 397 GLY A N 1
ATOM 3118 C CA . GLY A 1 397 ? 21.703 -5.102 27.734 1 58.53 397 GLY A CA 1
ATOM 3119 C C . GLY A 1 397 ? 20.375 -4.383 27.531 1 58.53 397 GLY A C 1
ATOM 3120 O O . GLY A 1 397 ? 19.734 -4.527 26.5 1 58.53 397 GLY A O 1
ATOM 3121 N N . LEU A 1 398 ? 19.844 -3.885 28.578 1 63.69 398 LEU A N 1
ATOM 3122 C CA . LEU A 1 398 ? 18.594 -3.146 28.656 1 63.69 398 LEU A CA 1
ATOM 3123 C C . LEU A 1 398 ? 18.5 -2.09 27.562 1 63.69 398 LEU A C 1
ATOM 3125 O O . LEU A 1 398 ? 17.438 -1.876 26.984 1 63.69 398 LEU A O 1
ATOM 3129 N N . LEU A 1 399 ? 19.594 -1.465 27.328 1 62 399 LEU A N 1
ATOM 3130 C CA . LEU A 1 399 ? 19.609 -0.397 26.344 1 62 399 LEU A CA 1
ATOM 3131 C C . LEU A 1 399 ? 19.375 -0.957 24.938 1 62 399 LEU A C 1
ATOM 3133 O O . LEU A 1 399 ? 18.703 -0.332 24.125 1 62 399 LEU A O 1
ATOM 3137 N N . ARG A 1 400 ? 19.844 -2.074 24.812 1 61.88 400 ARG A N 1
ATOM 3138 C CA . ARG A 1 400 ? 19.688 -2.695 23.5 1 61.88 400 ARG A CA 1
ATOM 3139 C C . ARG A 1 400 ? 18.25 -3.139 23.281 1 61.88 400 ARG A C 1
ATOM 3141 O O . ARG A 1 400 ? 17.719 -3.035 22.172 1 61.88 400 ARG A O 1
ATOM 3148 N N . ARG A 1 401 ? 17.734 -3.479 24.344 1 62.03 401 ARG A N 1
ATOM 3149 C CA . ARG A 1 401 ? 16.312 -3.84 24.266 1 62.03 401 ARG A CA 1
ATOM 3150 C C . ARG A 1 401 ? 15.461 -2.623 23.953 1 62.03 401 ARG A C 1
ATOM 3152 O O . ARG A 1 401 ? 14.508 -2.711 23.156 1 62.03 401 ARG A O 1
ATOM 3159 N N . ALA A 1 402 ? 15.797 -1.569 24.609 1 62.25 402 ALA A N 1
ATOM 3160 C CA . ALA A 1 402 ? 15.055 -0.332 24.391 1 62.25 402 ALA A CA 1
ATOM 3161 C C . ALA A 1 402 ? 15.211 0.141 22.938 1 62.25 402 ALA A C 1
ATOM 3163 O O . ALA A 1 402 ? 14.242 0.598 22.328 1 62.25 402 ALA A O 1
ATOM 3164 N N . ARG A 1 403 ? 16.422 -0.018 22.5 1 60.72 403 ARG A N 1
ATOM 3165 C CA . ARG A 1 403 ? 16.672 0.409 21.125 1 60.72 403 ARG A CA 1
ATOM 3166 C C . ARG A 1 403 ? 15.914 -0.46 20.125 1 60.72 403 ARG A C 1
ATOM 3168 O O . ARG A 1 403 ? 15.391 0.041 19.125 1 60.72 403 ARG A O 1
ATOM 3175 N N . ARG A 1 404 ? 15.805 -1.67 20.469 1 60.75 404 ARG A N 1
ATOM 3176 C CA . ARG A 1 404 ? 15.047 -2.602 19.641 1 60.75 404 ARG A CA 1
ATOM 3177 C C . ARG A 1 404 ? 13.562 -2.24 19.625 1 60.75 404 ARG A C 1
ATOM 3179 O O . ARG A 1 404 ? 12.898 -2.348 18.594 1 60.75 404 ARG A O 1
ATOM 3186 N N . TYR A 1 405 ? 13.258 -1.773 20.797 1 56.22 405 TYR A N 1
ATOM 3187 C CA . TYR A 1 405 ? 11.852 -1.426 20.938 1 56.22 405 TYR A CA 1
ATOM 3188 C C . TYR A 1 405 ? 11.484 -0.221 20.094 1 56.22 405 TYR A C 1
ATOM 3190 O O . TYR A 1 405 ? 10.375 -0.135 19.562 1 56.22 405 TYR A O 1
ATOM 3198 N N . ILE A 1 406 ? 12.484 0.721 20.094 1 52.16 406 ILE A N 1
ATOM 3199 C CA . ILE A 1 406 ? 12.195 1.936 19.344 1 52.16 406 ILE A CA 1
ATOM 3200 C C . ILE A 1 406 ? 12.5 1.703 17.859 1 52.16 406 ILE A C 1
ATOM 3202 O O . ILE A 1 406 ? 12.172 2.539 17.016 1 52.16 406 ILE A O 1
ATOM 3206 N N . GLY A 1 407 ? 12.812 0.459 17.531 1 53 407 GLY A N 1
ATOM 3207 C CA . GLY A 1 407 ? 13.062 0.123 16.125 1 53 407 GLY A CA 1
ATOM 3208 C C . GLY A 1 407 ? 14.43 0.57 15.648 1 53 407 GLY A C 1
ATOM 3209 O O . GLY A 1 407 ? 14.648 0.715 14.445 1 53 407 GLY A O 1
ATOM 3210 N N . ILE A 1 408 ? 15.242 1.285 16.5 1 50.91 408 ILE A N 1
ATOM 3211 C CA . ILE A 1 408 ? 16.594 1.683 16.094 1 50.91 408 ILE A CA 1
ATOM 3212 C C . ILE A 1 408 ? 17.531 0.493 16.234 1 50.91 408 ILE A C 1
ATOM 3214 O O . ILE A 1 408 ? 17.906 0.107 17.344 1 50.91 408 ILE A O 1
ATOM 3218 N N . ASP A 1 409 ? 17.391 -0.497 15.664 1 51.53 409 ASP A N 1
ATOM 3219 C CA . ASP A 1 409 ? 18.281 -1.655 15.789 1 51.53 409 ASP A CA 1
ATOM 3220 C C . ASP A 1 409 ? 19.703 -1.306 15.383 1 51.53 409 ASP A C 1
ATOM 3222 O O . ASP A 1 409 ? 19.953 -0.911 14.242 1 51.53 409 ASP A O 1
ATOM 3226 N N . ASP A 1 410 ? 20.484 -0.696 16.234 1 50.38 410 ASP A N 1
ATOM 3227 C CA . ASP A 1 410 ? 21.906 -0.432 16.016 1 50.38 410 ASP A CA 1
ATOM 3228 C C . ASP A 1 410 ? 22.578 -1.618 15.328 1 50.38 410 ASP A C 1
ATOM 3230 O O . ASP A 1 410 ? 23.484 -1.438 14.508 1 50.38 410 ASP A O 1
ATOM 3234 N N . ASN A 1 411 ? 22.531 -2.764 16.016 1 49.34 411 ASN A N 1
ATOM 3235 C CA . ASN A 1 411 ? 23.562 -3.779 15.898 1 49.34 411 ASN A CA 1
ATOM 3236 C C . ASN A 1 411 ? 23.531 -4.48 14.539 1 49.34 411 ASN A C 1
ATOM 3238 O O . ASN A 1 411 ? 24.031 -5.594 14.398 1 49.34 411 ASN A O 1
ATOM 3242 N N . LYS A 1 412 ? 22.625 -4.004 13.719 1 56.19 412 LYS A N 1
ATOM 3243 C CA . LYS A 1 412 ? 22.812 -4.961 12.633 1 56.19 412 LYS A CA 1
ATOM 3244 C C . LYS A 1 412 ? 24.141 -4.742 11.938 1 56.19 412 LYS A C 1
ATOM 3246 O O . LYS A 1 412 ? 24.5 -3.609 11.602 1 56.19 412 LYS A O 1
ATOM 3251 N N . ALA A 1 413 ? 25.047 -5.629 12.164 1 65.75 413 ALA A N 1
ATOM 3252 C CA . ALA A 1 413 ? 26.312 -5.902 11.5 1 65.75 413 ALA A CA 1
ATOM 3253 C C . ALA A 1 413 ? 26.172 -5.801 9.984 1 65.75 413 ALA A C 1
ATOM 3255 O O . ALA A 1 413 ? 26.344 -6.789 9.266 1 65.75 413 ALA A O 1
ATOM 3256 N N . ILE A 1 414 ? 25.5 -4.664 9.508 1 83 414 ILE A N 1
ATOM 3257 C CA . ILE A 1 414 ? 25.422 -4.57 8.055 1 83 414 ILE A CA 1
ATOM 3258 C C . ILE A 1 414 ? 26.625 -3.811 7.516 1 83 414 ILE A C 1
ATOM 3260 O O . ILE A 1 414 ? 26.875 -2.672 7.918 1 83 414 ILE A O 1
ATOM 3264 N N . LYS A 1 415 ? 27.453 -4.523 6.887 1 87.5 415 LYS A N 1
ATOM 3265 C CA . LYS A 1 415 ? 28.578 -3.928 6.18 1 87.5 415 LYS A CA 1
ATOM 3266 C C . LYS A 1 415 ? 28.219 -3.623 4.73 1 87.5 415 LYS A C 1
ATOM 3268 O O . LYS A 1 415 ? 27.469 -4.367 4.102 1 87.5 415 LYS A O 1
ATOM 3273 N N . ARG A 1 416 ? 28.75 -2.49 4.25 1 89.62 416 ARG A N 1
ATOM 3274 C CA . ARG A 1 416 ? 28.5 -2.139 2.855 1 89.62 416 ARG A CA 1
ATOM 3275 C C . ARG A 1 416 ? 29.781 -2.229 2.031 1 89.62 416 ARG A C 1
ATOM 3277 O O . ARG A 1 416 ? 30.812 -1.684 2.42 1 89.62 416 ARG A O 1
ATOM 3284 N N . ILE A 1 417 ? 29.641 -2.99 0.989 1 93.38 417 ILE A N 1
ATOM 3285 C CA . ILE A 1 417 ? 30.781 -3.143 0.098 1 93.38 417 ILE A CA 1
ATOM 3286 C C . ILE A 1 417 ? 30.422 -2.645 -1.299 1 93.38 417 ILE A C 1
ATOM 3288 O O . ILE A 1 417 ? 29.234 -2.59 -1.658 1 93.38 417 ILE A O 1
ATOM 3292 N N . GLY A 1 418 ? 31.391 -2.268 -2.01 1 92.69 418 GLY A N 1
ATOM 3293 C CA . GLY A 1 418 ? 31.172 -1.894 -3.395 1 92.69 418 GLY A CA 1
ATOM 3294 C C . GLY A 1 418 ? 30.859 -3.08 -4.289 1 92.69 418 GLY A C 1
ATOM 3295 O O . GLY A 1 418 ? 31.375 -4.176 -4.082 1 92.69 418 GLY A O 1
ATOM 3296 N N . VAL A 1 419 ? 29.984 -2.879 -5.238 1 93.75 419 VAL A N 1
ATOM 3297 C CA . VAL A 1 419 ? 29.688 -3.947 -6.188 1 93.75 419 VAL A CA 1
ATOM 3298 C C . VAL A 1 419 ? 30.906 -4.195 -7.078 1 93.75 419 VAL A C 1
ATOM 3300 O O . VAL A 1 419 ? 31.312 -3.316 -7.844 1 93.75 419 VAL A O 1
ATOM 3303 N N . SER A 1 420 ? 31.438 -5.355 -7.02 1 93.56 420 SER A N 1
ATOM 3304 C CA . SER A 1 420 ? 32.594 -5.703 -7.824 1 93.56 420 SER A CA 1
ATOM 3305 C C . SER A 1 420 ? 32.219 -5.918 -9.281 1 93.56 420 SER A C 1
ATOM 3307 O O . SER A 1 420 ? 31.109 -6.359 -9.586 1 93.56 420 SER A O 1
ATOM 3309 N N . PRO A 1 421 ? 33.094 -5.551 -10.156 1 92.88 421 PRO A N 1
ATOM 3310 C CA . PRO A 1 421 ? 32.844 -5.812 -11.578 1 92.88 421 PRO A CA 1
ATOM 3311 C C . PRO A 1 421 ? 32.625 -7.297 -11.875 1 92.88 421 PRO A C 1
ATOM 3313 O O . PRO A 1 421 ? 31.891 -7.645 -12.805 1 92.88 421 PRO A O 1
ATOM 3316 N N . GLU A 1 422 ? 33.188 -8.07 -11.008 1 94.56 422 GLU A N 1
ATOM 3317 C CA . GLU A 1 422 ? 33.031 -9.516 -11.203 1 94.56 422 GLU A CA 1
ATOM 3318 C C . GLU A 1 422 ? 31.609 -9.969 -10.961 1 94.56 422 GLU A C 1
ATOM 3320 O O . GLU A 1 422 ? 31.094 -10.812 -11.695 1 94.56 422 GLU A O 1
ATOM 3325 N N . VAL A 1 423 ? 31.047 -9.391 -10 1 95.88 423 VAL A N 1
ATOM 3326 C CA . VAL A 1 423 ? 29.656 -9.742 -9.688 1 95.88 423 VAL A CA 1
ATOM 3327 C C . VAL A 1 423 ? 28.734 -9.281 -10.82 1 95.88 423 VAL A C 1
ATOM 3329 O O . VAL A 1 423 ? 27.859 -10.023 -11.25 1 95.88 423 VAL A O 1
ATOM 3332 N N . LYS A 1 424 ? 28.969 -8.102 -11.328 1 94.75 424 LYS A N 1
ATOM 3333 C CA . LYS A 1 424 ? 28.172 -7.555 -12.422 1 94.75 424 LYS A CA 1
ATOM 3334 C C . LYS A 1 424 ? 28.281 -8.43 -13.672 1 94.75 424 LYS A C 1
ATOM 3336 O O . LYS A 1 424 ? 27.266 -8.766 -14.289 1 94.75 424 LYS A O 1
ATOM 3341 N N . LYS A 1 425 ? 29.484 -8.781 -13.914 1 94.38 425 LYS A N 1
ATOM 3342 C CA . LYS A 1 425 ? 29.719 -9.609 -15.094 1 94.38 425 LYS A CA 1
ATOM 3343 C C . LYS A 1 425 ? 29.094 -10.992 -14.938 1 94.38 425 LYS A C 1
ATOM 3345 O O . LYS A 1 425 ? 28.484 -11.516 -15.867 1 94.38 425 LYS A O 1
ATOM 3350 N N . LEU A 1 426 ? 29.219 -11.523 -13.797 1 95.19 426 LEU A N 1
ATOM 3351 C CA . LEU A 1 426 ? 28.703 -12.859 -13.531 1 95.19 426 LEU A CA 1
ATOM 3352 C C . LEU A 1 426 ? 27.203 -12.914 -13.742 1 95.19 426 LEU A C 1
ATOM 3354 O O . LEU A 1 426 ? 26.688 -13.805 -14.422 1 95.19 426 LEU A O 1
ATOM 3358 N N . VAL A 1 427 ? 26.469 -11.984 -13.203 1 95.69 427 VAL A N 1
ATOM 3359 C CA . VAL A 1 427 ? 25.016 -11.961 -13.273 1 95.69 427 VAL A CA 1
ATOM 3360 C C . VAL A 1 427 ? 24.562 -11.719 -14.711 1 95.69 427 VAL A C 1
ATOM 3362 O O . VAL A 1 427 ? 23.688 -12.422 -15.227 1 95.69 427 VAL A O 1
ATOM 3365 N N . LEU A 1 428 ? 25.219 -10.789 -15.375 1 94.94 428 LEU A N 1
ATOM 3366 C CA . LEU A 1 428 ? 24.812 -10.461 -16.734 1 94.94 428 LEU A CA 1
ATOM 3367 C C . LEU A 1 428 ? 25.125 -11.609 -17.688 1 94.94 428 LEU A C 1
ATOM 3369 O O . LEU A 1 428 ? 24.297 -11.938 -18.562 1 94.94 428 LEU A O 1
ATOM 3373 N N . ASP A 1 429 ? 26.25 -12.195 -17.484 1 92.88 429 ASP A N 1
ATOM 3374 C CA . ASP A 1 429 ? 26.641 -13.305 -18.344 1 92.88 429 ASP A CA 1
ATOM 3375 C C . ASP A 1 429 ? 25.641 -14.461 -18.234 1 92.88 429 ASP A C 1
ATOM 3377 O O . ASP A 1 429 ? 25.234 -15.039 -19.234 1 92.88 429 ASP A O 1
ATOM 3381 N N . LYS A 1 430 ? 25.297 -14.719 -17.047 1 93.12 430 LYS A N 1
ATOM 3382 C CA . LYS A 1 430 ? 24.359 -15.82 -16.828 1 93.12 430 LYS A CA 1
ATOM 3383 C C . LYS A 1 430 ? 22.984 -15.484 -17.422 1 93.12 430 LYS A C 1
ATOM 3385 O O . LYS A 1 430 ? 22.328 -16.344 -17.984 1 93.12 430 LYS A O 1
ATOM 3390 N N . LEU A 1 431 ? 22.578 -14.312 -17.281 1 93.25 431 LEU A N 1
ATOM 3391 C CA . LEU A 1 431 ? 21.297 -13.875 -17.828 1 93.25 431 LEU A CA 1
ATOM 3392 C C . LEU A 1 431 ? 21.312 -13.938 -19.359 1 93.25 431 LEU A C 1
ATOM 3394 O O . LEU A 1 431 ? 20.328 -14.367 -19.969 1 93.25 431 LEU A O 1
ATOM 3398 N N . LEU A 1 432 ? 22.406 -13.539 -19.891 1 91.44 432 LEU A N 1
ATOM 3399 C CA . LEU A 1 432 ? 22.531 -13.562 -21.344 1 91.44 432 LEU A CA 1
ATOM 3400 C C . LEU A 1 432 ? 22.547 -14.992 -21.859 1 91.44 432 LEU A C 1
ATOM 3402 O O . LEU A 1 432 ? 21.969 -15.281 -22.906 1 91.44 432 LEU A O 1
ATOM 3406 N N . GLU A 1 433 ? 23.172 -15.789 -21.109 1 90.31 433 GLU A N 1
ATOM 3407 C CA . GLU A 1 433 ? 23.203 -17.203 -21.469 1 90.31 433 GLU A CA 1
ATOM 3408 C C . GLU A 1 433 ? 21.812 -17.797 -21.5 1 90.31 433 GLU A C 1
ATOM 3410 O O . GLU A 1 433 ? 21.438 -18.516 -22.438 1 90.31 433 GLU A O 1
ATOM 3415 N N . ILE A 1 434 ? 21.062 -17.484 -20.547 1 89.12 434 ILE A N 1
ATOM 3416 C CA . ILE A 1 434 ? 19.719 -18.031 -20.438 1 89.12 434 ILE A CA 1
ATOM 3417 C C . ILE A 1 434 ? 18.812 -17.406 -21.5 1 89.12 434 ILE A C 1
ATOM 3419 O O . ILE A 1 434 ? 18.016 -18.109 -22.141 1 89.12 434 ILE A O 1
ATOM 3423 N N . ALA A 1 435 ? 18.906 -16.141 -21.672 1 87.38 435 ALA A N 1
ATOM 3424 C CA . ALA A 1 435 ? 18.047 -15.398 -22.594 1 87.38 435 ALA A CA 1
ATOM 3425 C C . ALA A 1 435 ? 18.297 -15.836 -24.047 1 87.38 435 ALA A C 1
ATOM 3427 O O . ALA A 1 435 ? 17.391 -15.758 -24.875 1 87.38 435 ALA A O 1
ATOM 3428 N N . SER A 1 436 ? 19.5 -16.328 -24.328 1 86.44 436 SER A N 1
ATOM 3429 C CA . SER A 1 436 ? 19.859 -16.688 -25.688 1 86.44 436 SER A CA 1
ATOM 3430 C C . SER A 1 436 ? 19.453 -18.125 -26.016 1 86.44 436 SER A C 1
ATOM 3432 O O . SER A 1 436 ? 19.469 -18.531 -27.172 1 86.44 436 SER A O 1
ATOM 3434 N N . THR A 1 437 ? 19.078 -18.828 -24.969 1 85.62 437 THR A N 1
ATOM 3435 C CA . THR A 1 437 ? 18.703 -20.219 -25.188 1 85.62 437 THR A CA 1
ATOM 3436 C C . THR A 1 437 ? 17.203 -20.422 -25 1 85.62 437 THR A C 1
ATOM 3438 O O . THR A 1 437 ? 16.5 -19.516 -24.531 1 85.62 437 THR A O 1
ATOM 3441 N N . SER A 1 438 ? 16.734 -21.594 -25.391 1 84.12 438 SER A N 1
ATOM 3442 C CA . SER A 1 438 ? 15.32 -21.938 -25.266 1 84.12 438 SER A CA 1
ATOM 3443 C C . SER A 1 438 ? 14.906 -22.094 -23.812 1 84.12 438 SER A C 1
ATOM 3445 O O . SER A 1 438 ? 13.719 -22.109 -23.484 1 84.12 438 SER A O 1
ATOM 3447 N N . ARG A 1 439 ? 15.875 -22 -22.969 1 86.12 439 ARG A N 1
ATOM 3448 C CA . ARG A 1 439 ? 15.617 -22.156 -21.531 1 86.12 439 ARG A CA 1
ATOM 3449 C C . ARG A 1 439 ? 14.812 -20.984 -20.984 1 86.12 439 ARG A C 1
ATOM 3451 O O . ARG A 1 439 ? 14.102 -21.125 -19.984 1 86.12 439 ARG A O 1
ATOM 3458 N N . VAL A 1 440 ? 14.875 -19.906 -21.656 1 84.81 440 VAL A N 1
ATOM 3459 C CA . VAL A 1 440 ? 14.18 -18.703 -21.203 1 84.81 440 VAL A CA 1
ATOM 3460 C C . VAL A 1 440 ? 12.672 -18.938 -21.25 1 84.81 440 VAL A C 1
ATOM 3462 O O . VAL A 1 440 ? 11.93 -18.375 -20.438 1 84.81 440 VAL A O 1
ATOM 3465 N N . LEU A 1 441 ? 12.273 -19.781 -22.078 1 79.31 441 LEU A N 1
ATOM 3466 C CA . LEU A 1 441 ? 10.852 -20.094 -22.203 1 79.31 441 LEU A CA 1
ATOM 3467 C C . LEU A 1 441 ? 10.383 -20.984 -21.062 1 79.31 441 LEU A C 1
ATOM 3469 O O . LEU A 1 441 ? 9.211 -20.969 -20.688 1 79.31 441 LEU A O 1
ATOM 3473 N N . GLU A 1 442 ? 11.32 -21.703 -20.5 1 83.06 442 GLU A N 1
ATOM 3474 C CA . GLU A 1 442 ? 11.008 -22.641 -19.438 1 83.06 442 GLU A CA 1
ATOM 3475 C C . GLU A 1 442 ? 11.148 -21.984 -18.062 1 83.06 442 GLU A C 1
ATOM 3477 O O . GLU A 1 442 ? 10.602 -22.484 -17.078 1 83.06 442 GLU A O 1
ATOM 3482 N N . TRP A 1 443 ? 11.891 -20.938 -18.062 1 86.69 443 TRP A N 1
ATOM 3483 C CA . TRP A 1 443 ? 12.195 -20.297 -16.797 1 86.69 443 TRP A CA 1
ATOM 3484 C C . TRP A 1 443 ? 10.945 -19.656 -16.203 1 86.69 443 TRP A C 1
ATOM 3486 O O . TRP A 1 443 ? 10.383 -18.719 -16.766 1 86.69 443 TRP A O 1
ATOM 3496 N N . ASP A 1 444 ? 10.453 -20.172 -15.07 1 78.81 444 ASP A N 1
ATOM 3497 C CA . ASP A 1 444 ? 9.258 -19.672 -14.398 1 78.81 444 ASP A CA 1
ATOM 3498 C C . ASP A 1 444 ? 9.617 -18.672 -13.305 1 78.81 444 ASP A C 1
ATOM 3500 O O . ASP A 1 444 ? 10.039 -19.047 -12.211 1 78.81 444 ASP A O 1
ATOM 3504 N N . LEU A 1 445 ? 9.492 -17.422 -13.625 1 75.38 445 LEU A N 1
ATOM 3505 C CA . LEU A 1 445 ? 9.75 -16.344 -12.664 1 75.38 445 LEU A CA 1
ATOM 3506 C C . LEU A 1 445 ? 8.445 -15.875 -12.023 1 75.38 445 LEU A C 1
ATOM 3508 O O . LEU A 1 445 ? 8.414 -14.82 -11.391 1 75.38 445 LEU A O 1
ATOM 3512 N N . SER A 1 446 ? 7.355 -16.625 -12.242 1 65.12 446 SER A N 1
ATOM 3513 C CA . SER A 1 446 ? 6.039 -16.203 -11.781 1 65.12 446 SER A CA 1
ATOM 3514 C C . SER A 1 446 ? 5.98 -16.141 -10.258 1 65.12 446 SER A C 1
ATOM 3516 O O . SER A 1 446 ? 6.883 -16.625 -9.578 1 65.12 446 SER A O 1
ATOM 3518 N N . VAL A 1 447 ? 4.906 -15.375 -9.82 1 59.19 447 VAL A N 1
ATOM 3519 C CA . VAL A 1 447 ? 4.656 -15.062 -8.414 1 59.19 447 VAL A CA 1
ATOM 3520 C C . VAL A 1 447 ? 4.402 -16.359 -7.641 1 59.19 447 VAL A C 1
ATOM 3522 O O . VAL A 1 447 ? 3.656 -17.219 -8.102 1 59.19 447 VAL A O 1
ATOM 3525 N N . GLY A 1 448 ? 5.227 -16.781 -6.672 1 59.47 448 GLY A N 1
ATOM 3526 C CA . GLY A 1 448 ? 4.887 -17.828 -5.734 1 59.47 448 GLY A CA 1
ATOM 3527 C C . GLY A 1 448 ? 6.078 -18.688 -5.348 1 59.47 448 GLY A C 1
ATOM 3528 O O . GLY A 1 448 ? 6.895 -18.281 -4.52 1 59.47 448 GLY A O 1
ATOM 3529 N N . ARG A 1 449 ? 6.324 -19.734 -6.293 1 68.5 449 ARG A N 1
ATOM 3530 C CA . ARG A 1 449 ? 7.234 -20.766 -5.793 1 68.5 449 ARG A CA 1
ATOM 3531 C C . ARG A 1 449 ? 8.586 -20.688 -6.5 1 68.5 449 ARG A C 1
ATOM 3533 O O . ARG A 1 449 ? 8.648 -20.562 -7.723 1 68.5 449 ARG A O 1
ATOM 3540 N N . PHE A 1 450 ? 9.703 -20.531 -5.742 1 83.19 450 PHE A N 1
ATOM 3541 C CA . PHE A 1 450 ? 11.062 -20.656 -6.254 1 83.19 450 PHE A CA 1
ATOM 3542 C C . PHE A 1 450 ? 11.352 -22.078 -6.695 1 83.19 450 PHE A C 1
ATOM 3544 O O . PHE A 1 450 ? 11.195 -23.016 -5.914 1 83.19 450 PHE A O 1
ATOM 3551 N N . ARG A 1 451 ? 11.797 -22.359 -7.93 1 84.88 451 ARG A N 1
ATOM 3552 C CA . ARG A 1 451 ? 11.898 -23.719 -8.477 1 84.88 451 ARG A CA 1
ATOM 3553 C C . ARG A 1 451 ? 13.359 -24.141 -8.609 1 84.88 451 ARG A C 1
ATOM 3555 O O . ARG A 1 451 ? 13.648 -25.312 -8.867 1 84.88 451 ARG A O 1
ATOM 3562 N N . GLY A 1 452 ? 14.305 -23.25 -8.461 1 90.75 452 GLY A N 1
ATOM 3563 C CA . GLY A 1 452 ? 15.703 -23.625 -8.594 1 90.75 452 GLY A CA 1
ATOM 3564 C C . GLY A 1 452 ? 16.047 -24.203 -9.961 1 90.75 452 GLY A C 1
ATOM 3565 O O . GLY A 1 452 ? 16.797 -25.172 -10.062 1 90.75 452 GLY A O 1
ATOM 3566 N N . GLN A 1 453 ? 15.547 -23.656 -10.969 1 91.44 453 GLN A N 1
ATOM 3567 C CA . GLN A 1 453 ? 15.68 -24.188 -12.328 1 91.44 453 GLN A CA 1
ATOM 3568 C C . GLN A 1 453 ? 17.109 -24.031 -12.836 1 91.44 453 GLN A C 1
ATOM 3570 O O . GLN A 1 453 ? 17.625 -24.906 -13.539 1 91.44 453 GLN A O 1
ATOM 3575 N N . TRP A 1 454 ? 17.781 -22.984 -12.539 1 93.94 454 TRP A N 1
ATOM 3576 C CA . TRP A 1 454 ? 19.141 -22.766 -13.016 1 93.94 454 TRP A CA 1
ATOM 3577 C C . TRP A 1 454 ? 20.078 -23.844 -12.469 1 93.94 454 TRP A C 1
ATOM 3579 O O . TRP A 1 454 ? 20.953 -24.344 -13.188 1 93.94 454 TRP A O 1
ATOM 3589 N N . ALA A 1 455 ? 19.844 -24.109 -11.18 1 93.5 455 ALA A N 1
ATOM 3590 C CA . ALA A 1 455 ? 20.641 -25.188 -10.578 1 93.5 455 ALA A CA 1
ATOM 3591 C C . ALA A 1 455 ? 20.359 -26.516 -11.266 1 93.5 455 ALA A C 1
ATOM 3593 O O . ALA A 1 455 ? 21.281 -27.312 -11.5 1 93.5 455 ALA A O 1
ATOM 3594 N N . GLN A 1 456 ? 19.156 -26.75 -11.617 1 93.06 456 GLN A N 1
ATOM 3595 C CA . GLN A 1 456 ? 18.766 -27.969 -12.305 1 93.06 456 GLN A CA 1
ATOM 3596 C C . GLN A 1 456 ? 19.438 -28.062 -13.68 1 93.06 456 GLN A C 1
ATOM 3598 O O . GLN A 1 456 ? 19.906 -29.141 -14.078 1 93.06 456 GLN A O 1
ATOM 3603 N N . TRP A 1 457 ? 19.5 -27 -14.305 1 93.44 457 TRP A N 1
ATOM 3604 C CA . TRP A 1 457 ? 20.125 -26.984 -15.625 1 93.44 457 TRP A CA 1
ATOM 3605 C C . TRP A 1 457 ? 21.625 -27.234 -15.531 1 93.44 457 TRP A C 1
ATOM 3607 O O . TRP A 1 457 ? 22.203 -27.875 -16.406 1 93.44 457 TRP A O 1
ATOM 3617 N N . VAL A 1 458 ? 22.25 -26.703 -14.547 1 92.56 458 VAL A N 1
ATOM 3618 C CA . VAL A 1 458 ? 23.672 -26.953 -14.328 1 92.56 458 VAL A CA 1
ATOM 3619 C C . VAL A 1 458 ? 23.922 -28.438 -14.062 1 92.56 458 VAL A C 1
ATOM 3621 O O . VAL A 1 458 ? 24.875 -29.016 -14.562 1 92.56 458 VAL A O 1
ATOM 3624 N N . VAL A 1 459 ? 23.047 -29.047 -13.305 1 93 459 VAL A N 1
ATOM 3625 C CA . VAL A 1 459 ? 23.156 -30.469 -12.977 1 93 459 VAL A CA 1
ATOM 3626 C C . VAL A 1 459 ? 22.969 -31.312 -14.242 1 93 459 VAL A C 1
ATOM 3628 O O . VAL A 1 459 ? 23.688 -32.281 -14.461 1 93 459 VAL A O 1
ATOM 3631 N N . GLU A 1 460 ? 22.062 -30.891 -15.07 1 91.88 460 GLU A N 1
ATOM 3632 C CA . GLU A 1 460 ? 21.766 -31.625 -16.297 1 91.88 460 GLU A CA 1
ATOM 3633 C C . GLU A 1 460 ? 22.938 -31.562 -17.266 1 91.88 460 GLU A C 1
ATOM 3635 O O . GLU A 1 460 ? 23.141 -32.5 -18.062 1 91.88 460 GLU A O 1
ATOM 3640 N N . ALA A 1 461 ? 23.688 -30.5 -17.188 1 89.25 461 ALA A N 1
ATOM 3641 C CA . ALA A 1 461 ? 24.797 -30.297 -18.125 1 89.25 461 ALA A CA 1
ATOM 3642 C C . ALA A 1 461 ? 26.031 -31.062 -17.688 1 89.25 461 ALA A C 1
ATOM 3644 O O . ALA A 1 461 ? 26.984 -31.219 -18.453 1 89.25 461 ALA A O 1
ATOM 3645 N N . LYS A 1 462 ? 26.047 -31.625 -16.516 1 89.56 462 LYS A N 1
ATOM 3646 C CA . LYS A 1 462 ? 27.219 -32.312 -16 1 89.56 462 LYS A CA 1
ATOM 3647 C C . LYS A 1 462 ? 27.266 -33.781 -16.5 1 89.56 462 LYS A C 1
ATOM 3649 O O . LYS A 1 462 ? 26.25 -34.312 -16.953 1 89.56 462 LYS A O 1
ATOM 3654 N N . GLU A 1 463 ? 28.453 -34.344 -16.344 1 85.5 463 GLU A N 1
ATOM 3655 C CA . GLU A 1 463 ? 28.656 -35.75 -16.719 1 85.5 463 GLU A CA 1
ATOM 3656 C C . GLU A 1 463 ? 27.906 -36.688 -15.773 1 85.5 463 GLU A C 1
ATOM 3658 O O . GLU A 1 463 ? 27.5 -36.281 -14.68 1 85.5 463 GLU A O 1
ATOM 3663 N N . ASP A 1 464 ? 27.797 -37.906 -16.141 1 81.12 464 ASP A N 1
ATOM 3664 C CA . ASP A 1 464 ? 26.859 -38.844 -15.539 1 81.12 464 ASP A CA 1
ATOM 3665 C C . ASP A 1 464 ? 27.156 -39.031 -14.047 1 81.12 464 ASP A C 1
ATOM 3667 O O . ASP A 1 464 ? 26.25 -38.938 -13.219 1 81.12 464 ASP A O 1
ATOM 3671 N N . HIS A 1 465 ? 28.453 -39.312 -13.711 1 79.44 465 HIS A N 1
ATOM 3672 C CA . HIS A 1 465 ? 28.75 -39.562 -12.305 1 79.44 465 HIS A CA 1
ATOM 3673 C C . HIS A 1 465 ? 28.578 -38.312 -11.469 1 79.44 465 HIS A C 1
ATOM 3675 O O . HIS A 1 465 ? 28.078 -38.344 -10.344 1 79.44 465 HIS A O 1
ATOM 3681 N N . LEU A 1 466 ? 28.891 -37.219 -12.016 1 86 466 LEU A N 1
ATOM 3682 C CA . LEU A 1 466 ? 28.766 -35.938 -11.336 1 86 466 LEU A CA 1
ATOM 3683 C C . LEU A 1 466 ? 27.312 -35.5 -11.289 1 86 466 LEU A C 1
ATOM 3685 O O . LEU A 1 466 ? 26.891 -34.844 -10.336 1 86 466 LEU A O 1
ATOM 3689 N N . ARG A 1 467 ? 26.562 -35.969 -12.234 1 89.75 467 ARG A N 1
ATOM 3690 C CA . ARG A 1 467 ? 25.156 -35.594 -12.328 1 89.75 467 ARG A CA 1
ATOM 3691 C C . ARG A 1 467 ? 24.344 -36.219 -11.195 1 89.75 467 ARG A C 1
ATOM 3693 O O . ARG A 1 467 ? 23.484 -35.562 -10.609 1 89.75 467 ARG A O 1
ATOM 3700 N N . SER A 1 468 ? 24.672 -37.438 -10.922 1 88.69 468 SER A N 1
ATOM 3701 C CA . SER A 1 468 ? 23.922 -38.125 -9.867 1 88.69 468 SER A CA 1
ATOM 3702 C C . SER A 1 468 ? 24.203 -37.5 -8.508 1 88.69 468 SER A C 1
ATOM 3704 O O . SER A 1 468 ? 23.281 -37.344 -7.703 1 88.69 468 SER A O 1
ATOM 3706 N N . ALA A 1 469 ? 25.422 -37.156 -8.273 1 86.88 469 ALA A N 1
ATOM 3707 C CA . ALA A 1 469 ? 25.781 -36.531 -7.012 1 86.88 469 ALA A CA 1
ATOM 3708 C C . ALA A 1 469 ? 25.156 -35.156 -6.887 1 86.88 469 ALA A C 1
ATOM 3710 O O . ALA A 1 469 ? 24.656 -34.781 -5.82 1 86.88 469 ALA A O 1
ATOM 3711 N N . ALA A 1 470 ? 25.156 -34.469 -7.945 1 91.31 470 ALA A N 1
ATOM 3712 C CA . ALA A 1 470 ? 24.594 -33.125 -7.949 1 91.31 470 ALA A CA 1
ATOM 3713 C C . ALA A 1 470 ? 23.078 -33.156 -7.801 1 91.31 470 ALA A C 1
ATOM 3715 O O . ALA A 1 470 ? 22.5 -32.281 -7.152 1 91.31 470 ALA A O 1
ATOM 3716 N N . GLN A 1 471 ? 22.469 -34.156 -8.383 1 90.75 471 GLN A N 1
ATOM 3717 C CA . GLN A 1 471 ? 21.031 -34.312 -8.258 1 90.75 471 GLN A CA 1
ATOM 3718 C C . GLN A 1 471 ? 20.625 -34.594 -6.816 1 90.75 471 GLN A C 1
ATOM 3720 O O . GLN A 1 471 ? 19.594 -34.156 -6.344 1 90.75 471 GLN A O 1
ATOM 3725 N N . GLN A 1 472 ? 21.438 -35.344 -6.227 1 86.94 472 GLN A N 1
ATOM 3726 C CA . GLN A 1 472 ? 21.188 -35.656 -4.824 1 86.94 472 GLN A CA 1
ATOM 3727 C C . GLN A 1 472 ? 21.219 -34.375 -3.959 1 86.94 472 GLN A C 1
ATOM 3729 O O . GLN A 1 472 ? 20.438 -34.25 -3.027 1 86.94 472 GLN A O 1
ATOM 3734 N N . VAL A 1 473 ? 22.078 -33.5 -4.246 1 89.5 473 VAL A N 1
ATOM 3735 C CA . VAL A 1 473 ? 22.188 -32.25 -3.518 1 89.5 473 VAL A CA 1
ATOM 3736 C C . VAL A 1 473 ? 20.875 -31.453 -3.611 1 89.5 473 VAL A C 1
ATOM 3738 O O . VAL A 1 473 ? 20.359 -30.984 -2.6 1 89.5 473 VAL A O 1
ATOM 3741 N N . LEU A 1 474 ? 20.312 -31.344 -4.789 1 89.81 474 LEU A N 1
ATOM 3742 C CA . LEU A 1 474 ? 19.094 -30.578 -5.012 1 89.81 474 LEU A CA 1
ATOM 3743 C C . LEU A 1 474 ? 17.891 -31.266 -4.363 1 89.81 474 LEU A C 1
ATOM 3745 O O . LEU A 1 474 ? 16.984 -30.594 -3.859 1 89.81 474 LEU A O 1
ATOM 3749 N N . GLN A 1 475 ? 17.953 -32.531 -4.375 1 84.81 475 GLN A N 1
ATOM 3750 C CA . GLN A 1 475 ? 16.859 -33.281 -3.773 1 84.81 475 GLN A CA 1
ATOM 3751 C C . GLN A 1 475 ? 16.859 -33.156 -2.254 1 84.81 475 GLN A C 1
ATOM 3753 O O . GLN A 1 475 ? 15.812 -32.906 -1.643 1 84.81 475 GLN A O 1
ATOM 3758 N N . VAL A 1 476 ? 18.016 -33.219 -1.74 1 80.06 476 VAL A N 1
ATOM 3759 C CA . VAL A 1 476 ? 18.125 -33.156 -0.287 1 80.06 476 VAL A CA 1
ATOM 3760 C C . VAL A 1 476 ? 17.875 -31.719 0.18 1 80.06 476 VAL A C 1
ATOM 3762 O O . VAL A 1 476 ? 17.281 -31.5 1.242 1 80.06 476 VAL A O 1
ATOM 3765 N N . SER A 1 477 ? 18.281 -30.812 -0.562 1 84.25 477 SER A N 1
ATOM 3766 C CA . SER A 1 477 ? 18.031 -29.422 -0.216 1 84.25 477 SER A CA 1
ATOM 3767 C C . SER A 1 477 ? 16.562 -29.062 -0.379 1 84.25 477 SER A C 1
ATOM 3769 O O . SER A 1 477 ? 16.078 -28.094 0.2 1 84.25 477 SER A O 1
ATOM 3771 N N . ASN A 1 478 ? 15.828 -29.859 -1.174 1 74.75 478 ASN A N 1
ATOM 3772 C CA . ASN A 1 478 ? 14.422 -29.625 -1.471 1 74.75 478 ASN A CA 1
ATOM 3773 C C . ASN A 1 478 ? 14.188 -28.188 -1.956 1 74.75 478 ASN A C 1
ATOM 3775 O O . ASN A 1 478 ? 13.305 -27.5 -1.456 1 74.75 478 ASN A O 1
ATOM 3779 N N . ILE A 1 479 ? 14.953 -27.781 -2.816 1 75.62 479 ILE A N 1
ATOM 3780 C CA . ILE A 1 479 ? 14.969 -26.391 -3.273 1 75.62 479 ILE A CA 1
ATOM 3781 C C . ILE A 1 479 ? 13.625 -26.047 -3.904 1 75.62 479 ILE A C 1
ATOM 3783 O O . ILE A 1 479 ? 13.18 -24.891 -3.85 1 75.62 479 ILE A O 1
ATOM 3787 N N . GLN A 1 480 ? 12.867 -27 -4.441 1 74.25 480 GLN A N 1
ATOM 3788 C CA . GLN A 1 480 ? 11.594 -26.75 -5.109 1 74.25 480 GLN A CA 1
ATOM 3789 C C . GLN A 1 480 ? 10.438 -26.75 -4.113 1 74.25 480 GLN A C 1
ATOM 3791 O O . GLN A 1 480 ? 9.414 -26.109 -4.34 1 74.25 480 GLN A O 1
ATOM 3796 N N . GLY A 1 481 ? 10.664 -27.375 -3.061 1 69.38 481 GLY A N 1
ATOM 3797 C CA . GLY A 1 481 ? 9.555 -27.562 -2.143 1 69.38 481 GLY A CA 1
ATOM 3798 C C . GLY A 1 481 ? 9.617 -26.656 -0.933 1 69.38 481 GLY A C 1
ATOM 3799 O O . GLY A 1 481 ? 8.602 -26.375 -0.304 1 69.38 481 GLY A O 1
ATOM 3800 N N . LEU A 1 482 ? 10.773 -26.188 -0.69 1 74.75 482 LEU A N 1
ATOM 3801 C CA . LEU A 1 482 ? 10.945 -25.344 0.493 1 74.75 482 LEU A CA 1
ATOM 3802 C C . LEU A 1 482 ? 10.445 -23.938 0.231 1 74.75 482 LEU A C 1
ATOM 3804 O O . LEU A 1 482 ? 10.508 -23.438 -0.9 1 74.75 482 LEU A O 1
ATOM 3808 N N . GLU A 1 483 ? 9.914 -23.391 1.317 1 77 483 GLU A N 1
ATOM 3809 C CA . GLU A 1 483 ? 9.609 -21.969 1.233 1 77 483 GLU A CA 1
ATOM 3810 C C . GLU A 1 483 ? 10.844 -21.156 0.858 1 77 483 GLU A C 1
ATOM 3812 O O . GLU A 1 483 ? 11.961 -21.5 1.24 1 77 483 GLU A O 1
ATOM 3817 N N . PHE A 1 484 ? 10.625 -20.156 0.192 1 86.75 484 PHE A N 1
ATOM 3818 C CA . PHE A 1 484 ? 11.719 -19.406 -0.403 1 86.75 484 PHE A CA 1
ATOM 3819 C C . PHE A 1 484 ? 12.703 -18.953 0.666 1 86.75 484 PHE A C 1
ATOM 3821 O O . PHE A 1 484 ? 13.914 -19.125 0.519 1 86.75 484 PHE A O 1
ATOM 3828 N N . VAL A 1 485 ? 12.242 -18.422 1.744 1 87.5 485 VAL A N 1
ATOM 3829 C CA . VAL A 1 485 ? 13.102 -17.875 2.787 1 87.5 485 VAL A CA 1
ATOM 3830 C C . VAL A 1 485 ? 13.883 -19 3.463 1 87.5 485 VAL A C 1
ATOM 3832 O O . VAL A 1 485 ? 15.047 -18.828 3.818 1 87.5 485 VAL A O 1
ATOM 3835 N N . SER A 1 486 ? 13.273 -20.141 3.582 1 86.12 486 SER A N 1
ATOM 3836 C CA . SER A 1 486 ? 13.961 -21.297 4.145 1 86.12 486 SER A CA 1
ATOM 3837 C C . SER A 1 486 ? 15.102 -21.75 3.244 1 86.12 486 SER A C 1
ATOM 3839 O O . SER A 1 486 ? 16.172 -22.141 3.73 1 86.12 486 SER A O 1
ATOM 3841 N N . SER A 1 487 ? 14.805 -21.672 2.01 1 90.94 487 SER A N 1
ATOM 3842 C CA . SER A 1 487 ? 15.836 -22.047 1.054 1 90.94 487 SER A CA 1
ATOM 3843 C C . SER A 1 487 ? 17.016 -21.078 1.1 1 90.94 487 SER A C 1
ATOM 3845 O O . SER A 1 487 ? 18.172 -21.5 1.016 1 90.94 487 SER A O 1
ATOM 3847 N N . VAL A 1 488 ? 16.75 -19.844 1.246 1 94.12 488 VAL A N 1
ATOM 3848 C CA . VAL A 1 488 ? 17.797 -18.828 1.313 1 94.12 488 VAL A CA 1
ATOM 3849 C C . VAL A 1 488 ? 18.656 -19.062 2.559 1 94.12 488 VAL A C 1
ATOM 3851 O O . VAL A 1 488 ? 19.891 -19.062 2.482 1 94.12 488 VAL A O 1
ATOM 3854 N N . LEU A 1 489 ? 18 -19.281 3.629 1 93.5 489 LEU A N 1
ATOM 3855 C CA . LEU A 1 489 ? 18.719 -19.5 4.883 1 93.5 489 LEU A CA 1
ATOM 3856 C C . LEU A 1 489 ? 19.594 -20.75 4.801 1 93.5 489 LEU A C 1
ATOM 3858 O O . LEU A 1 489 ? 20.75 -20.719 5.199 1 93.5 489 LEU A O 1
ATOM 3862 N N . LEU A 1 490 ? 19.031 -21.781 4.266 1 93.5 490 LEU A N 1
ATOM 3863 C CA . LEU A 1 490 ? 19.734 -23.047 4.129 1 93.5 490 LEU A CA 1
ATOM 3864 C C . LEU A 1 490 ? 20.984 -22.875 3.266 1 93.5 490 LEU A C 1
ATOM 3866 O O . LEU A 1 490 ? 22.094 -23.234 3.686 1 93.5 490 LEU A O 1
ATOM 3870 N N . TRP A 1 491 ? 20.828 -22.328 2.139 1 96.44 491 TRP A N 1
ATOM 3871 C CA . TRP A 1 491 ? 21.922 -22.188 1.188 1 96.44 491 TRP A CA 1
ATOM 3872 C C . TRP A 1 491 ? 22.953 -21.188 1.678 1 96.44 491 TRP A C 1
ATOM 3874 O O . TRP A 1 491 ? 24.125 -21.234 1.293 1 96.44 491 TRP A O 1
ATOM 3884 N N . HIS A 1 492 ? 22.516 -20.234 2.465 1 97.12 492 HIS A N 1
ATOM 3885 C CA . HIS A 1 492 ? 23.453 -19.281 3.066 1 97.12 492 HIS A CA 1
ATOM 3886 C C . HIS A 1 492 ? 24.438 -20 3.986 1 97.12 492 HIS A C 1
ATOM 3888 O O . HIS A 1 492 ? 25.641 -19.75 3.908 1 97.12 492 HIS A O 1
ATOM 3894 N N . ILE A 1 493 ? 23.922 -20.875 4.77 1 95.19 493 ILE A N 1
ATOM 3895 C CA . ILE A 1 493 ? 24.766 -21.625 5.691 1 95.19 493 ILE A CA 1
ATOM 3896 C C . ILE A 1 493 ? 25.641 -22.594 4.906 1 95.19 493 ILE A C 1
ATOM 3898 O O . ILE A 1 493 ? 26.828 -22.766 5.207 1 95.19 493 ILE A O 1
ATOM 3902 N N . ILE A 1 494 ? 25.094 -23.234 3.906 1 96.19 494 ILE A N 1
ATOM 3903 C CA . ILE A 1 494 ? 25.828 -24.156 3.049 1 96.19 494 ILE A CA 1
ATOM 3904 C C . ILE A 1 494 ? 27.016 -23.422 2.41 1 96.19 494 ILE A C 1
ATOM 3906 O O . ILE A 1 494 ? 28.125 -23.953 2.367 1 96.19 494 ILE A O 1
ATOM 3910 N N . THR A 1 495 ? 26.719 -22.219 1.898 1 97.12 495 THR A N 1
ATOM 3911 C CA . THR A 1 495 ? 27.766 -21.438 1.241 1 97.12 495 THR A CA 1
ATOM 3912 C C . THR A 1 495 ? 28.891 -21.125 2.215 1 97.12 495 THR A C 1
ATOM 3914 O O . THR A 1 495 ? 30.078 -21.203 1.854 1 97.12 495 THR A O 1
ATOM 3917 N N . ASP A 1 496 ? 28.578 -20.859 3.396 1 95.69 496 ASP A N 1
ATOM 3918 C CA . ASP A 1 496 ? 29.578 -20.562 4.41 1 95.69 496 ASP A CA 1
ATOM 3919 C C . ASP A 1 496 ? 30.453 -21.781 4.691 1 95.69 496 ASP A C 1
ATOM 3921 O O . ASP A 1 496 ? 31.672 -21.672 4.816 1 95.69 496 ASP A O 1
ATOM 3925 N N . ILE A 1 497 ? 29.859 -22.891 4.789 1 95 497 ILE A N 1
ATOM 3926 C CA . ILE A 1 497 ? 30.578 -24.141 5.062 1 95 497 ILE A CA 1
ATOM 3927 C C . ILE A 1 497 ? 31.516 -24.453 3.898 1 95 497 ILE A C 1
ATOM 3929 O O . ILE A 1 497 ? 32.688 -24.766 4.109 1 95 497 ILE A O 1
ATOM 3933 N N . CYS A 1 498 ? 30.953 -24.328 2.711 1 95.38 498 CYS A N 1
ATOM 3934 C CA . CYS A 1 498 ? 31.75 -24.641 1.532 1 95.38 498 CYS A CA 1
ATOM 3935 C C . CYS A 1 498 ? 32.875 -23.641 1.349 1 95.38 498 CYS A C 1
ATOM 3937 O O . CYS A 1 498 ? 33.969 -24 0.859 1 95.38 498 CYS A O 1
ATOM 3939 N N . LEU A 1 499 ? 32.656 -22.406 1.684 1 95.12 499 LEU A N 1
ATOM 3940 C CA . LEU A 1 499 ? 33.688 -21.391 1.597 1 95.12 499 LEU A CA 1
ATOM 3941 C C . LEU A 1 499 ? 34.875 -21.719 2.521 1 95.12 499 LEU A C 1
ATOM 3943 O O . LEU A 1 499 ? 36.031 -21.531 2.162 1 95.12 499 LEU A O 1
ATOM 3947 N N . LEU A 1 500 ? 34.562 -22.219 3.629 1 93 500 LEU A N 1
ATOM 3948 C CA . LEU A 1 500 ? 35.594 -22.594 4.602 1 93 500 LEU A CA 1
ATOM 3949 C C . LEU A 1 500 ? 36.406 -23.781 4.098 1 93 500 LEU A C 1
ATOM 3951 O O . LEU A 1 500 ? 37.656 -23.781 4.227 1 93 500 LEU A O 1
ATOM 3955 N N . VAL A 1 501 ? 35.781 -24.703 3.512 1 92.19 501 VAL A N 1
ATOM 3956 C CA . VAL A 1 501 ? 36.438 -25.922 3.066 1 92.19 501 VAL A CA 1
ATOM 3957 C C . VAL A 1 501 ? 37.312 -25.625 1.852 1 92.19 501 VAL A C 1
ATOM 3959 O O . VAL A 1 501 ? 38.438 -26.141 1.737 1 92.19 501 VAL A O 1
ATOM 3962 N N . ASP A 1 502 ? 36.875 -24.734 0.98 1 92.5 502 ASP A N 1
ATOM 3963 C CA . ASP A 1 502 ? 37.531 -24.516 -0.298 1 92.5 502 ASP A CA 1
ATOM 3964 C C . ASP A 1 502 ? 38.406 -23.25 -0.256 1 92.5 502 ASP A C 1
ATOM 3966 O O . ASP A 1 502 ? 38.781 -22.719 -1.3 1 92.5 502 ASP A O 1
ATOM 3970 N N . GLU A 1 503 ? 38.625 -22.75 0.837 1 88.31 503 GLU A N 1
ATOM 3971 C CA . GLU A 1 503 ? 39.344 -21.484 0.972 1 88.31 503 GLU A CA 1
ATOM 3972 C C . GLU A 1 503 ? 40.688 -21.547 0.276 1 88.31 503 GLU A C 1
ATOM 3974 O O . GLU A 1 503 ? 41.125 -20.578 -0.338 1 88.31 503 GLU A O 1
ATOM 3979 N N . ASP A 1 504 ? 41.312 -22.688 0.25 1 86.5 504 ASP A N 1
ATOM 3980 C CA . ASP A 1 504 ? 42.688 -22.781 -0.273 1 86.5 504 ASP A CA 1
ATOM 3981 C C . ASP A 1 504 ? 42.719 -23.5 -1.617 1 86.5 504 ASP A C 1
ATOM 3983 O O . ASP A 1 504 ? 43.781 -23.797 -2.15 1 86.5 504 ASP A O 1
ATOM 3987 N N . GLU A 1 505 ? 41.594 -23.688 -2.207 1 88.62 505 GLU A N 1
ATOM 3988 C CA . GLU A 1 505 ? 41.531 -24.391 -3.48 1 88.62 505 GLU A CA 1
ATOM 3989 C C . GLU A 1 505 ? 41.531 -23.422 -4.656 1 88.62 505 GLU A C 1
ATOM 3991 O O . GLU A 1 505 ? 40.969 -22.328 -4.559 1 88.62 505 GLU A O 1
ATOM 3996 N N . ASP A 1 506 ? 42.125 -23.766 -5.715 1 83.88 506 ASP A N 1
ATOM 3997 C CA . ASP A 1 506 ? 42.219 -22.906 -6.895 1 83.88 506 ASP A CA 1
ATOM 3998 C C . ASP A 1 506 ? 40.969 -23.031 -7.762 1 83.88 506 ASP A C 1
ATOM 4000 O O . ASP A 1 506 ? 40.562 -22.078 -8.422 1 83.88 506 ASP A O 1
ATOM 4004 N N . GLY A 1 507 ? 40.406 -24.188 -7.766 1 83.69 507 GLY A N 1
ATOM 4005 C CA . GLY A 1 507 ? 39.25 -24.391 -8.594 1 83.69 507 GLY A CA 1
ATOM 4006 C C . GLY A 1 507 ? 38.031 -23.578 -8.156 1 83.69 507 GLY A C 1
ATOM 4007 O O . GLY A 1 507 ? 37.688 -23.578 -6.98 1 83.69 507 GLY A O 1
ATOM 4008 N N . GLY A 1 508 ? 37.5 -22.797 -9.117 1 85.94 508 GLY A N 1
ATOM 4009 C CA . GLY A 1 508 ? 36.281 -22.047 -8.828 1 85.94 508 GLY A CA 1
ATOM 4010 C C . GLY A 1 508 ? 36.562 -20.781 -8.047 1 85.94 508 GLY A C 1
ATOM 4011 O O . GLY A 1 508 ? 35.625 -20.172 -7.508 1 85.94 508 GLY A O 1
ATOM 4012 N N . ALA A 1 509 ? 37.812 -20.391 -7.895 1 88.44 509 ALA A N 1
ATOM 4013 C CA . ALA A 1 509 ? 38.188 -19.219 -7.113 1 88.44 509 ALA A CA 1
ATOM 4014 C C . ALA A 1 509 ? 37.531 -17.953 -7.652 1 88.44 509 ALA A C 1
ATOM 4016 O O . ALA A 1 509 ? 37.188 -17.047 -6.891 1 88.44 509 ALA A O 1
ATOM 4017 N N . GLU A 1 510 ? 37.312 -17.938 -8.859 1 91.38 510 GLU A N 1
ATOM 4018 C CA . GLU A 1 510 ? 36.688 -16.766 -9.492 1 91.38 510 GLU A CA 1
ATOM 4019 C C . GLU A 1 510 ? 35.25 -16.625 -9.094 1 91.38 510 GLU A C 1
ATOM 4021 O O . GLU A 1 510 ? 34.688 -15.516 -9.125 1 91.38 510 GLU A O 1
ATOM 4026 N N . LEU A 1 511 ? 34.625 -17.703 -8.688 1 95 511 LEU A N 1
ATOM 4027 C CA . LEU A 1 511 ? 33.188 -17.688 -8.383 1 95 511 LEU A CA 1
ATOM 4028 C C . LEU A 1 511 ? 32.969 -17.516 -6.883 1 95 511 LEU A C 1
ATOM 4030 O O . LEU A 1 511 ? 31.891 -17.078 -6.465 1 95 511 LEU A O 1
ATOM 4034 N N . ARG A 1 512 ? 33.938 -17.828 -6.059 1 95.56 512 ARG A N 1
ATOM 4035 C CA . ARG A 1 512 ? 33.75 -17.859 -4.609 1 95.56 512 ARG A CA 1
ATOM 4036 C C . ARG A 1 512 ? 33.469 -16.469 -4.062 1 95.56 512 ARG A C 1
ATOM 4038 O O . ARG A 1 512 ? 32.5 -16.266 -3.326 1 95.56 512 ARG A O 1
ATOM 4045 N N . GLY A 1 513 ? 34.219 -15.523 -4.492 1 93.62 513 GLY A N 1
ATOM 4046 C CA . GLY A 1 513 ? 34.062 -14.164 -4.012 1 93.62 513 GLY A CA 1
ATOM 4047 C C . GLY A 1 513 ? 32.719 -13.562 -4.355 1 93.62 513 GLY A C 1
ATOM 4048 O O . GLY A 1 513 ? 31.953 -13.195 -3.465 1 93.62 513 GLY A O 1
ATOM 4049 N N . PRO A 1 514 ? 32.375 -13.578 -5.59 1 96.12 514 PRO A N 1
ATOM 4050 C CA . PRO A 1 514 ? 31.109 -13.016 -6.008 1 96.12 514 PRO A CA 1
ATOM 4051 C C . PRO A 1 514 ? 29.906 -13.758 -5.41 1 96.12 514 PRO A C 1
ATOM 4053 O O . PRO A 1 514 ? 28.906 -13.133 -5.066 1 96.12 514 PRO A O 1
ATOM 4056 N N . THR A 1 515 ? 30.031 -15.023 -5.293 1 96.75 515 THR A N 1
ATOM 4057 C CA . THR A 1 515 ? 28.938 -15.812 -4.754 1 96.75 515 THR A CA 1
ATOM 4058 C C . THR A 1 515 ? 28.734 -15.523 -3.27 1 96.75 515 THR A C 1
ATOM 4060 O O . THR A 1 515 ? 27.594 -15.492 -2.785 1 96.75 515 THR A O 1
ATOM 4063 N N . ARG A 1 516 ? 29.812 -15.375 -2.596 1 96.12 516 ARG A N 1
ATOM 4064 C CA . ARG A 1 516 ? 29.719 -14.969 -1.196 1 96.12 516 ARG A CA 1
ATOM 4065 C C . ARG A 1 516 ? 29 -13.625 -1.061 1 96.12 516 ARG A C 1
ATOM 4067 O O . ARG A 1 516 ? 28.125 -13.469 -0.215 1 96.12 516 ARG A O 1
ATOM 4074 N N . ASP A 1 517 ? 29.375 -12.734 -1.925 1 96.75 517 ASP A N 1
ATOM 4075 C CA . ASP A 1 517 ? 28.75 -11.406 -1.902 1 96.75 517 ASP A CA 1
ATOM 4076 C C . ASP A 1 517 ? 27.25 -11.5 -2.166 1 96.75 517 ASP A C 1
ATOM 4078 O O . ASP A 1 517 ? 26.453 -10.812 -1.515 1 96.75 517 ASP A O 1
ATOM 4082 N N . LEU A 1 518 ? 26.906 -12.359 -3.043 1 97.5 518 LEU A N 1
ATOM 4083 C CA . LEU A 1 518 ? 25.5 -12.5 -3.393 1 97.5 518 LEU A CA 1
ATOM 4084 C C . LEU A 1 518 ? 24.719 -13.18 -2.266 1 97.5 518 LEU A C 1
ATOM 4086 O O . LEU A 1 518 ? 23.578 -12.82 -1.989 1 97.5 518 LEU A O 1
ATOM 4090 N N . SER A 1 519 ? 25.344 -14.117 -1.659 1 97.38 519 SER A N 1
ATOM 4091 C CA . SER A 1 519 ? 24.719 -14.805 -0.541 1 97.38 519 SER A CA 1
ATOM 4092 C C . SER A 1 519 ? 24.438 -13.852 0.614 1 97.38 519 SER A C 1
ATOM 4094 O O . SER A 1 519 ? 23.312 -13.781 1.118 1 97.38 519 SER A O 1
ATOM 4096 N N . GLU A 1 520 ? 25.391 -13.055 0.955 1 96.62 520 GLU A N 1
ATOM 4097 C CA . GLU A 1 520 ? 25.25 -12.117 2.066 1 96.62 520 GLU A CA 1
ATOM 4098 C C . GLU A 1 520 ? 24.297 -10.984 1.705 1 96.62 520 GLU A C 1
ATOM 4100 O O . GLU A 1 520 ? 23.562 -10.477 2.562 1 96.62 520 GLU A O 1
ATOM 4105 N N . TYR A 1 521 ? 24.359 -10.641 0.483 1 96.19 521 TYR A N 1
ATOM 4106 C CA . TYR A 1 521 ? 23.438 -9.602 0.024 1 96.19 521 TYR A CA 1
ATOM 4107 C C . TYR A 1 521 ? 22 -10.086 0.072 1 96.19 521 TYR A C 1
ATOM 4109 O O . TYR A 1 521 ? 21.109 -9.375 0.546 1 96.19 521 TYR A O 1
ATOM 4117 N N . THR A 1 522 ? 21.766 -11.258 -0.393 1 96.19 522 THR A N 1
ATOM 4118 C CA . THR A 1 522 ? 20.438 -11.828 -0.389 1 96.19 522 THR A CA 1
ATOM 4119 C C . THR A 1 522 ? 19.922 -12.008 1.039 1 96.19 522 THR A C 1
ATOM 4121 O O . THR A 1 522 ? 18.75 -11.773 1.32 1 96.19 522 THR A O 1
ATOM 4124 N N . MET A 1 523 ? 20.812 -12.367 1.888 1 93.75 523 MET A N 1
ATOM 4125 C CA . MET A 1 523 ? 20.422 -12.5 3.291 1 93.75 523 MET A CA 1
ATOM 4126 C C . MET A 1 523 ? 20.047 -11.148 3.883 1 93.75 523 MET A C 1
ATOM 4128 O O . MET A 1 523 ? 19.109 -11.062 4.676 1 93.75 523 MET A O 1
ATOM 4132 N N . TYR A 1 524 ? 20.734 -10.156 3.492 1 92.31 524 TYR A N 1
ATOM 4133 C CA . TYR A 1 524 ? 20.391 -8.805 3.918 1 92.31 524 TYR A CA 1
ATOM 4134 C C . TYR A 1 524 ? 18.984 -8.43 3.449 1 92.31 524 TYR A C 1
ATOM 4136 O O . TYR A 1 524 ? 18.188 -7.895 4.223 1 92.31 524 TYR A O 1
ATOM 4144 N N . LEU A 1 525 ? 18.672 -8.742 2.186 1 92.12 525 LEU A N 1
ATOM 4145 C CA . LEU A 1 525 ? 17.391 -8.391 1.606 1 92.12 525 LEU A CA 1
ATOM 4146 C C . LEU A 1 525 ? 16.25 -9.078 2.354 1 92.12 525 LEU A C 1
ATOM 4148 O O . LEU A 1 525 ? 15.195 -8.469 2.59 1 92.12 525 LEU A O 1
ATOM 4152 N N . ILE A 1 526 ? 16.516 -10.242 2.793 1 90.5 526 ILE A N 1
ATOM 4153 C CA . ILE A 1 526 ? 15.445 -11.031 3.387 1 90.5 526 ILE A CA 1
ATOM 4154 C C . ILE A 1 526 ? 15.375 -10.758 4.887 1 90.5 526 ILE A C 1
ATOM 4156 O O . ILE A 1 526 ? 14.289 -10.586 5.441 1 90.5 526 ILE A O 1
ATOM 4160 N N . ALA A 1 527 ? 16.469 -10.68 5.512 1 86.62 527 ALA A N 1
ATOM 4161 C CA . ALA A 1 527 ? 16.5 -10.602 6.969 1 86.62 527 ALA A CA 1
ATOM 4162 C C . ALA A 1 527 ? 16.281 -9.172 7.449 1 86.62 527 ALA A C 1
ATOM 4164 O O . ALA A 1 527 ? 15.562 -8.938 8.414 1 86.62 527 ALA A O 1
ATOM 4165 N N . ASP A 1 528 ? 16.859 -8.266 6.754 1 81.81 528 ASP A N 1
ATOM 4166 C CA . ASP A 1 528 ? 16.812 -6.891 7.234 1 81.81 528 ASP A CA 1
ATOM 4167 C C . ASP A 1 528 ? 15.703 -6.105 6.547 1 81.81 528 ASP A C 1
ATOM 4169 O O . ASP A 1 528 ? 14.969 -5.359 7.203 1 81.81 528 ASP A O 1
ATOM 4173 N N . CYS A 1 529 ? 15.609 -6.316 5.242 1 80.62 529 CYS A N 1
ATOM 4174 C CA . CYS A 1 529 ? 14.602 -5.551 4.508 1 80.62 529 CYS A CA 1
ATOM 4175 C C . CYS A 1 529 ? 13.25 -6.25 4.547 1 80.62 529 CYS A C 1
ATOM 4177 O O . CYS A 1 529 ? 12.219 -5.629 4.289 1 80.62 529 CYS A O 1
ATOM 4179 N N . GLY A 1 530 ? 13.297 -7.523 4.859 1 78.81 530 GLY A N 1
ATOM 4180 C CA . GLY A 1 530 ? 12.055 -8.281 4.945 1 78.81 530 GLY A CA 1
ATOM 4181 C C . GLY A 1 530 ? 11.414 -8.531 3.592 1 78.81 530 GLY A C 1
ATOM 4182 O O . GLY A 1 530 ? 10.195 -8.703 3.498 1 78.81 530 GLY A O 1
ATOM 4183 N N . VAL A 1 531 ? 12.266 -8.516 2.607 1 78.19 531 VAL A N 1
ATOM 4184 C CA . VAL A 1 531 ? 11.766 -8.711 1.249 1 78.19 531 VAL A CA 1
ATOM 4185 C C . VAL A 1 531 ? 11.32 -10.164 1.066 1 78.19 531 VAL A C 1
ATOM 4187 O O . VAL A 1 531 ? 12.008 -11.086 1.505 1 78.19 531 VAL A O 1
ATOM 4190 N N . MET A 1 532 ? 10.172 -10.391 0.466 1 72.44 532 MET A N 1
ATOM 4191 C CA . MET A 1 532 ? 9.641 -11.711 0.131 1 72.44 532 MET A CA 1
ATOM 4192 C C . MET A 1 532 ? 9.32 -12.508 1.393 1 72.44 532 MET A C 1
ATOM 4194 O O . MET A 1 532 ? 8.938 -13.672 1.315 1 72.44 532 MET A O 1
ATOM 4198 N N . ALA A 1 533 ? 9.672 -11.836 2.551 1 67.19 533 ALA A N 1
ATOM 4199 C CA . ALA A 1 533 ? 9.391 -12.562 3.789 1 67.19 533 ALA A CA 1
ATOM 4200 C C . ALA A 1 533 ? 7.957 -12.328 4.246 1 67.19 533 ALA A C 1
ATOM 4202 O O . ALA A 1 533 ? 7.645 -11.273 4.801 1 67.19 533 ALA A O 1
ATOM 4203 N N . GLY A 1 534 ? 7.145 -13.133 3.764 1 63.28 534 GLY A N 1
ATOM 4204 C CA . GLY A 1 534 ? 5.812 -13.094 4.344 1 63.28 534 GLY A CA 1
ATOM 4205 C C . GLY A 1 534 ? 5.781 -13.492 5.805 1 63.28 534 GLY A C 1
ATOM 4206 O O . GLY A 1 534 ? 6.801 -13.398 6.5 1 63.28 534 GLY A O 1
ATOM 4207 N N . SER A 1 535 ? 4.801 -13.75 6.375 1 59.53 535 SER A N 1
ATOM 4208 C CA . SER A 1 535 ? 4.695 -14.164 7.77 1 59.53 535 SER A CA 1
ATOM 4209 C C . SER A 1 535 ? 5.488 -15.438 8.031 1 59.53 535 SER A C 1
ATOM 4211 O O . SER A 1 535 ? 6.168 -15.555 9.055 1 59.53 535 SER A O 1
ATOM 4213 N N . GLU A 1 536 ? 5.492 -16.266 7.094 1 66.38 536 GLU A N 1
ATOM 4214 C CA . GLU A 1 536 ? 6.23 -17.531 7.219 1 66.38 536 GLU A CA 1
ATOM 4215 C C . GLU A 1 536 ? 7.734 -17.297 7.133 1 66.38 536 GLU A C 1
ATOM 4217 O O . GLU A 1 536 ? 8.508 -17.906 7.867 1 66.38 536 GLU A O 1
ATOM 4222 N N . GLY A 1 537 ? 8.016 -16.422 6.27 1 75.5 537 GLY A N 1
ATOM 4223 C CA . GLY A 1 537 ? 9.43 -16.125 6.105 1 75.5 537 GLY A CA 1
ATOM 4224 C C . GLY A 1 537 ? 10.062 -15.531 7.352 1 75.5 537 GLY A C 1
ATOM 4225 O O . GLY A 1 537 ? 11.18 -15.898 7.723 1 75.5 537 GLY A O 1
ATOM 4226 N N . HIS A 1 538 ? 9.328 -14.75 8.023 1 73.12 538 HIS A N 1
ATOM 4227 C CA . HIS A 1 538 ? 9.859 -14.148 9.242 1 73.12 538 HIS A CA 1
ATOM 4228 C C . HIS A 1 538 ? 9.992 -15.18 10.352 1 73.12 538 HIS A C 1
ATOM 4230 O O . HIS A 1 538 ? 10.93 -15.117 11.156 1 73.12 538 HIS A O 1
ATOM 4236 N N . PHE A 1 539 ? 9.094 -16.047 10.352 1 72.12 539 PHE A N 1
ATOM 4237 C CA . PHE A 1 539 ? 9.164 -17.109 11.336 1 72.12 539 PHE A CA 1
ATOM 4238 C C . PHE A 1 539 ? 10.391 -17.984 11.109 1 72.12 539 PHE A C 1
ATOM 4240 O O . PHE A 1 539 ? 11.094 -18.328 12.055 1 72.12 539 PHE A O 1
ATOM 4247 N N . VAL A 1 540 ? 10.539 -18.25 9.914 1 78.5 540 VAL A N 1
ATOM 4248 C CA . VAL A 1 540 ? 11.68 -19.078 9.562 1 78.5 540 VAL A CA 1
ATOM 4249 C C . VAL A 1 540 ? 12.977 -18.391 9.961 1 78.5 540 VAL A C 1
ATOM 4251 O O . VAL A 1 540 ? 13.898 -19.031 10.469 1 78.5 540 VAL A O 1
ATOM 4254 N N . LEU A 1 541 ? 13.031 -17.172 9.805 1 83.88 541 LEU A N 1
ATOM 4255 C CA . LEU A 1 541 ? 14.234 -16.422 10.148 1 83.88 541 LEU A CA 1
ATOM 4256 C C . LEU A 1 541 ? 14.438 -16.375 11.656 1 83.88 541 LEU A C 1
ATOM 4258 O O . LEU A 1 541 ? 15.562 -16.547 12.141 1 83.88 541 LEU A O 1
ATOM 4262 N N . ARG A 1 542 ? 13.43 -16.219 12.328 1 78.75 542 ARG A N 1
ATOM 4263 C CA . ARG A 1 542 ? 13.523 -16.188 13.781 1 78.75 542 ARG A CA 1
ATOM 4264 C C . ARG A 1 542 ? 13.898 -17.562 14.336 1 78.75 542 ARG A C 1
ATOM 4266 O O . ARG A 1 542 ? 14.734 -17.672 15.234 1 78.75 542 ARG A O 1
ATOM 4273 N N . LYS A 1 543 ? 13.258 -18.484 13.828 1 80 543 LYS A N 1
ATOM 4274 C CA . LYS A 1 543 ? 13.562 -19.844 14.258 1 80 543 LYS A CA 1
ATOM 4275 C C . LYS A 1 543 ? 15.008 -20.203 13.938 1 80 543 LYS A C 1
ATOM 4277 O O . LYS A 1 543 ? 15.695 -20.828 14.742 1 80 543 LYS A O 1
ATOM 4282 N N . GLY A 1 544 ? 15.352 -19.875 12.703 1 85.19 544 GLY A N 1
ATOM 4283 C CA . GLY A 1 544 ? 16.734 -20.109 12.336 1 85.19 544 GLY A CA 1
ATOM 4284 C C . GLY A 1 544 ? 17.719 -19.391 13.242 1 85.19 544 GLY A C 1
ATOM 4285 O O . GLY A 1 544 ? 18.734 -19.969 13.648 1 85.19 544 GLY A O 1
ATOM 4286 N N . ARG A 1 545 ? 17.422 -18.234 13.531 1 87.44 545 ARG A N 1
ATOM 4287 C CA . ARG A 1 545 ? 18.266 -17.469 14.445 1 87.44 545 ARG A CA 1
ATOM 4288 C C . ARG A 1 545 ? 18.297 -18.094 15.828 1 87.44 545 ARG A C 1
ATOM 4290 O O . ARG A 1 545 ? 19.359 -18.188 16.453 1 87.44 545 ARG A O 1
ATOM 4297 N N . HIS A 1 546 ? 17.219 -18.516 16.312 1 84.56 546 HIS A N 1
ATOM 4298 C CA . HIS A 1 546 ? 17.125 -19.172 17.625 1 84.56 546 HIS A CA 1
ATOM 4299 C C . HIS A 1 546 ? 17.922 -20.469 17.641 1 84.56 546 HIS A C 1
ATOM 4301 O O . HIS A 1 546 ? 18.547 -20.797 18.641 1 84.56 546 HIS A O 1
ATOM 4307 N N . GLU A 1 547 ? 17.781 -21.156 16.594 1 86.69 547 GLU A N 1
ATOM 4308 C CA . GLU A 1 547 ? 18.531 -22.406 16.484 1 86.69 547 GLU A CA 1
ATOM 4309 C C . GLU A 1 547 ? 20.031 -22.156 16.578 1 86.69 547 GLU A C 1
ATOM 4311 O O . GLU A 1 547 ? 20.75 -22.875 17.281 1 86.69 547 GLU A O 1
ATOM 4316 N N . VAL A 1 548 ? 20.484 -21.188 15.883 1 89.44 548 VAL A N 1
ATOM 4317 C CA . VAL A 1 548 ? 21.906 -20.875 15.875 1 89.44 548 VAL A CA 1
ATOM 4318 C C . VAL A 1 548 ? 22.328 -20.359 17.25 1 89.44 548 VAL A C 1
ATOM 4320 O O . VAL A 1 548 ? 23.391 -20.75 17.766 1 89.44 548 VAL A O 1
ATOM 4323 N N . LEU A 1 549 ? 21.531 -19.594 17.812 1 87.44 549 LEU A N 1
ATOM 4324 C CA . LEU A 1 549 ? 21.859 -19.047 19.125 1 87.44 549 LEU A CA 1
ATOM 4325 C C . LEU A 1 549 ? 21.875 -20.141 20.188 1 87.44 549 LEU A C 1
ATOM 4327 O O . LEU A 1 549 ? 22.75 -20.141 21.062 1 87.44 549 LEU A O 1
ATOM 4331 N N . SER A 1 550 ? 20.844 -20.953 20.125 1 85.75 550 SER A N 1
ATOM 4332 C CA . SER A 1 550 ? 20.812 -22.078 21.062 1 85.75 550 SER A CA 1
ATOM 4333 C C . SER A 1 550 ? 22.031 -22.969 20.891 1 85.75 550 SER A C 1
ATOM 4335 O O . SER A 1 550 ? 22.609 -23.453 21.859 1 85.75 550 SER A O 1
ATOM 4337 N N . TRP A 1 551 ? 22.391 -23.172 19.688 1 86.88 551 TRP A N 1
ATOM 4338 C CA . TRP A 1 551 ? 23.594 -23.953 19.391 1 86.88 551 TRP A CA 1
ATOM 4339 C C . TRP A 1 551 ? 24.844 -23.281 19.969 1 86.88 551 TRP A C 1
ATOM 4341 O O . TRP A 1 551 ? 25.688 -23.953 20.547 1 86.88 551 TRP A O 1
ATOM 4351 N N . LEU A 1 552 ? 24.969 -22 19.812 1 88.06 552 LEU A N 1
ATOM 4352 C CA . LEU A 1 552 ? 26.109 -21.234 20.312 1 88.06 552 LEU A CA 1
ATOM 4353 C C . LEU A 1 552 ? 26.156 -21.281 21.844 1 88.06 552 LEU A C 1
ATOM 4355 O O . LEU A 1 552 ? 27.234 -21.328 22.422 1 88.06 552 LEU A O 1
ATOM 4359 N N . ARG A 1 553 ? 25.016 -21.234 22.453 1 84.25 553 ARG A N 1
ATOM 4360 C CA . ARG A 1 553 ? 24.938 -21.281 23.906 1 84.25 553 ARG A CA 1
ATOM 4361 C C . ARG A 1 553 ? 25.375 -22.641 24.438 1 84.25 553 ARG A C 1
ATOM 4363 O O . ARG A 1 553 ? 26.047 -22.734 25.469 1 84.25 553 ARG A O 1
ATOM 4370 N N . GLU A 1 554 ? 24.922 -23.625 23.781 1 83.31 554 GLU A N 1
ATOM 4371 C CA . GLU A 1 554 ? 25.266 -24.984 24.188 1 83.31 554 GLU A CA 1
ATOM 4372 C C . GLU A 1 554 ? 26.766 -25.234 24.062 1 83.31 554 GLU A C 1
ATOM 4374 O O . GLU A 1 554 ? 27.344 -25.984 24.844 1 83.31 554 GLU A O 1
ATOM 4379 N N . LYS A 1 555 ? 27.359 -24.656 23.078 1 78.25 555 LYS A N 1
ATOM 4380 C CA . LYS A 1 555 ? 28.781 -24.891 22.828 1 78.25 555 LYS A CA 1
ATOM 4381 C C . LYS A 1 555 ? 29.656 -23.953 23.656 1 78.25 555 LYS A C 1
ATOM 4383 O O . LYS A 1 555 ? 30.875 -24.109 23.703 1 78.25 555 LYS A O 1
ATOM 4388 N N . GLY A 1 556 ? 29.109 -23.188 24.703 1 64.88 556 GLY A N 1
ATOM 4389 C CA . GLY A 1 556 ? 29.812 -22.344 25.656 1 64.88 556 GLY A CA 1
ATOM 4390 C C . GLY A 1 556 ? 30.531 -21.188 24.984 1 64.88 556 GLY A C 1
ATOM 4391 O O . GLY A 1 556 ? 30.047 -20.625 24 1 64.88 556 GLY A O 1
ATOM 4392 N N . GLU A 1 557 ? 31.797 -20.703 25.656 1 57.53 557 GLU A N 1
ATOM 4393 C CA . GLU A 1 557 ? 32.594 -19.5 25.422 1 57.53 557 GLU A CA 1
ATOM 4394 C C . GLU A 1 557 ? 33.375 -19.609 24.109 1 57.53 557 GLU A C 1
ATOM 4396 O O . GLU A 1 557 ? 34.031 -18.641 23.688 1 57.53 557 GLU A O 1
ATOM 4401 N N . SER A 1 558 ? 33.562 -20.75 23.688 1 53.22 558 SER A N 1
ATOM 4402 C CA . SER A 1 558 ? 34.625 -20.922 22.688 1 53.22 558 SER A CA 1
ATOM 4403 C C . SER A 1 558 ? 34.375 -20 21.5 1 53.22 558 SER A C 1
ATOM 4405 O O . SER A 1 558 ? 35.344 -19.594 20.828 1 53.22 558 SER A O 1
ATOM 4407 N N . GLY A 1 559 ? 33.312 -19.734 20.828 1 55.62 559 GLY A N 1
ATOM 4408 C CA . GLY A 1 559 ? 33.406 -19.469 19.391 1 55.62 559 GLY A CA 1
ATOM 4409 C C . GLY A 1 559 ? 33.031 -18.047 19.031 1 55.62 559 GLY A C 1
ATOM 4410 O O . GLY A 1 559 ? 31.875 -17.797 18.625 1 55.62 559 GLY A O 1
ATOM 4411 N N . CYS A 1 560 ? 34.031 -17.156 19.328 1 65.88 560 CYS A N 1
ATOM 4412 C CA . CYS A 1 560 ? 33.844 -15.742 19.016 1 65.88 560 CYS A CA 1
ATOM 4413 C C . CYS A 1 560 ? 34.156 -15.469 17.547 1 65.88 560 CYS A C 1
ATOM 4415 O O . CYS A 1 560 ? 33.938 -14.352 17.078 1 65.88 560 CYS A O 1
ATOM 4417 N N . ASP A 1 561 ? 34.688 -16.406 16.875 1 82.81 561 ASP A N 1
ATOM 4418 C CA . ASP A 1 561 ? 35.031 -16.156 15.484 1 82.81 561 ASP A CA 1
ATOM 4419 C C . ASP A 1 561 ? 34.125 -16.953 14.547 1 82.81 561 ASP A C 1
ATOM 4421 O O . ASP A 1 561 ? 33.844 -18.125 14.781 1 82.81 561 ASP A O 1
ATOM 4425 N N . ARG A 1 562 ? 33.719 -16.391 13.539 1 88.38 562 ARG A N 1
ATOM 4426 C CA . ARG A 1 562 ? 32.781 -16.969 12.562 1 88.38 562 ARG A CA 1
ATOM 4427 C C . ARG A 1 562 ? 33.375 -18.25 11.953 1 88.38 562 ARG A C 1
ATOM 4429 O O . ARG A 1 562 ? 32.656 -19.25 11.805 1 88.38 562 ARG A O 1
ATOM 4436 N N . ARG A 1 563 ? 34.625 -18.234 11.719 1 89.31 563 ARG A N 1
ATOM 4437 C CA . ARG A 1 563 ? 35.281 -19.375 11.086 1 89.31 563 ARG A CA 1
ATOM 4438 C C . ARG A 1 563 ? 35.25 -20.609 11.984 1 89.31 563 ARG A C 1
ATOM 4440 O O . ARG A 1 563 ? 34.938 -21.703 11.523 1 89.31 563 ARG A O 1
ATOM 4447 N N . LYS A 1 564 ? 35.5 -20.391 13.133 1 89.06 564 LYS A N 1
ATOM 4448 C CA . LYS A 1 564 ? 35.5 -21.5 14.086 1 89.06 564 LYS A CA 1
ATOM 4449 C C . LYS A 1 564 ? 34.094 -22.047 14.281 1 89.06 564 LYS A C 1
ATOM 4451 O O . LYS A 1 564 ? 33.906 -23.266 14.383 1 89.06 564 LYS A O 1
ATOM 4456 N N . VAL A 1 565 ? 33.219 -21.188 14.352 1 90.75 565 VAL A N 1
ATOM 4457 C CA . VAL A 1 565 ? 31.828 -21.594 14.562 1 90.75 565 VAL A CA 1
ATOM 4458 C C . VAL A 1 565 ? 31.359 -22.422 13.375 1 90.75 565 VAL A C 1
ATOM 4460 O O . VAL A 1 565 ? 30.719 -23.469 13.562 1 90.75 565 VAL A O 1
ATOM 4463 N N . ILE A 1 566 ? 31.688 -22 12.227 1 92.12 566 ILE A N 1
ATOM 4464 C CA . ILE A 1 566 ? 31.266 -22.703 11.016 1 92.12 566 ILE A CA 1
ATOM 4465 C C . ILE A 1 566 ? 31.938 -24.062 10.961 1 92.12 566 ILE A C 1
ATOM 4467 O O . ILE A 1 566 ? 31.328 -25.047 10.547 1 92.12 566 ILE A O 1
ATOM 4471 N N . GLU A 1 567 ? 33.156 -24.109 11.383 1 90.69 567 GLU A N 1
ATOM 4472 C CA . GLU A 1 567 ? 33.906 -25.375 11.43 1 90.69 567 GLU A CA 1
ATOM 4473 C C . GLU A 1 567 ? 33.25 -26.344 12.414 1 90.69 567 GLU A C 1
ATOM 4475 O O . GLU A 1 567 ? 33.125 -27.547 12.125 1 90.69 567 GLU A O 1
ATOM 4480 N N . GLU A 1 568 ? 32.875 -25.828 13.477 1 89.38 568 GLU A N 1
ATOM 4481 C CA . GLU A 1 568 ? 32.219 -26.656 14.492 1 89.38 568 GLU A CA 1
ATOM 4482 C C . GLU A 1 568 ? 30.859 -27.141 14.016 1 89.38 568 GLU A C 1
ATOM 4484 O O . GLU A 1 568 ? 30.453 -28.266 14.312 1 89.38 568 GLU A O 1
ATOM 4489 N N . ILE A 1 569 ? 30.172 -26.281 13.352 1 88.38 569 ILE A N 1
ATOM 4490 C CA . ILE A 1 569 ? 28.875 -26.672 12.805 1 88.38 569 ILE A CA 1
ATOM 4491 C C . ILE A 1 569 ? 29.047 -27.797 11.805 1 88.38 569 ILE A C 1
ATOM 4493 O O . ILE A 1 569 ? 28.281 -28.766 11.805 1 88.38 569 ILE A O 1
ATOM 4497 N N . ARG A 1 570 ? 30.031 -27.672 11 1 88.88 570 ARG A N 1
ATOM 4498 C CA . ARG A 1 570 ? 30.312 -28.672 9.969 1 88.88 570 ARG A CA 1
ATOM 4499 C C . ARG A 1 570 ? 30.656 -30.031 10.594 1 88.88 570 ARG A C 1
ATOM 4501 O O . ARG A 1 570 ? 30.219 -31.078 10.102 1 88.88 570 ARG A O 1
ATOM 4508 N N . ASN A 1 571 ? 31.406 -30 11.68 1 86.25 571 ASN A N 1
ATOM 4509 C CA . ASN A 1 571 ? 31.984 -31.203 12.25 1 86.25 571 ASN A CA 1
ATOM 4510 C C . ASN A 1 571 ? 31.016 -31.891 13.211 1 86.25 571 ASN A C 1
ATOM 4512 O O . ASN A 1 571 ? 31.281 -33 13.672 1 86.25 571 ASN A O 1
ATOM 4516 N N . GLU A 1 572 ? 30.078 -31.281 13.555 1 82.62 572 GLU A N 1
ATOM 4517 C CA . GLU A 1 572 ? 29.141 -31.891 14.477 1 82.62 572 GLU A CA 1
ATOM 4518 C C . GLU A 1 572 ? 28.453 -33.094 13.852 1 82.62 572 GLU A C 1
ATOM 4520 O O . GLU A 1 572 ? 28.172 -33.094 12.648 1 82.62 572 GLU A O 1
ATOM 4525 N N . ASP A 1 573 ? 28.453 -34.219 14.703 1 68.31 573 ASP A N 1
ATOM 4526 C CA . ASP A 1 573 ? 27.859 -35.469 14.234 1 68.31 573 ASP A CA 1
ATOM 4527 C C . ASP A 1 573 ? 26.375 -35.281 13.898 1 68.31 573 ASP A C 1
ATOM 4529 O O . ASP A 1 573 ? 25.656 -34.594 14.633 1 68.31 573 ASP A O 1
ATOM 4533 N N . SER A 1 574 ? 26.203 -35.281 12.664 1 56.5 574 SER A N 1
ATOM 4534 C CA . SER A 1 574 ? 24.844 -35.094 12.188 1 56.5 574 SER A CA 1
ATOM 4535 C C . SER A 1 574 ? 23.844 -35.969 12.945 1 56.5 574 SER A C 1
ATOM 4537 O O . SER A 1 574 ? 24.062 -37.188 13.078 1 56.5 574 SER A O 1
ATOM 4539 N N . SER A 1 575 ? 23.453 -35.625 14.203 1 50.72 575 SER A N 1
ATOM 4540 C CA . SER A 1 575 ? 22.359 -36.406 14.75 1 50.72 575 SER A CA 1
ATOM 4541 C C . SER A 1 575 ? 21.234 -36.594 13.719 1 50.72 575 SER A C 1
ATOM 4543 O O . SER A 1 575 ? 20.766 -35.594 13.148 1 50.72 575 SER A O 1
ATOM 4545 N N . PHE A 1 576 ? 21.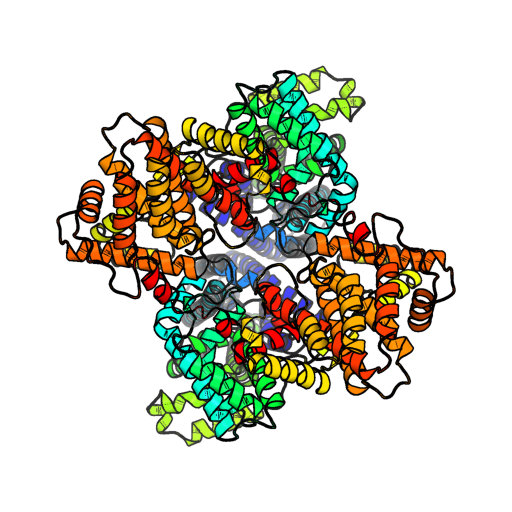438 -37.656 13.172 1 46.12 576 PHE A N 1
ATOM 4546 C CA . PHE A 1 576 ? 20.484 -37.969 12.109 1 46.12 576 PHE A CA 1
ATOM 4547 C C . PHE A 1 576 ? 19.125 -37.375 12.414 1 46.12 576 PHE A C 1
ATOM 4549 O O . PHE A 1 576 ? 18.844 -37 13.555 1 46.12 576 PHE A O 1
ATOM 4556 N N . PHE A 1 577 ? 18.203 -37.75 11.398 1 42.66 577 PHE A N 1
ATOM 4557 C CA . PHE A 1 577 ? 16.859 -37.406 10.945 1 42.66 577 PHE A CA 1
ATOM 4558 C C . PHE A 1 577 ? 15.844 -37.625 12.055 1 42.66 577 PHE A C 1
ATOM 4560 O O . PHE A 1 577 ? 15.359 -38.75 12.258 1 42.66 577 PHE A O 1
ATOM 4567 N N . ALA A 1 578 ? 16.078 -37.188 13.109 1 36.22 578 ALA A N 1
ATOM 4568 C CA . ALA A 1 578 ? 14.789 -37.344 13.781 1 36.22 578 ALA A CA 1
ATOM 4569 C C . ALA A 1 578 ? 13.641 -36.875 12.898 1 36.22 578 ALA A C 1
ATOM 4571 O O . ALA A 1 578 ? 13.828 -35.969 12.062 1 36.22 578 ALA A O 1
ATOM 4572 N N . ASP A 1 579 ? 12.547 -37.5 12.789 1 36.31 579 ASP A N 1
ATOM 4573 C CA . ASP A 1 579 ? 11.391 -37.594 11.898 1 36.31 579 ASP A CA 1
ATOM 4574 C C . ASP A 1 579 ? 10.984 -36.219 11.367 1 36.31 579 ASP A C 1
ATOM 4576 O O . ASP A 1 579 ? 10.578 -36.094 10.211 1 36.31 579 ASP A O 1
ATOM 4580 N N . ASN A 1 580 ? 10.344 -35.344 12.25 1 39.56 580 ASN A N 1
ATOM 4581 C CA . ASN A 1 580 ? 9.445 -34.281 11.844 1 39.56 580 ASN A CA 1
ATOM 4582 C C . ASN A 1 580 ? 10.211 -33.062 11.305 1 39.56 580 ASN A C 1
ATOM 4584 O O . ASN A 1 580 ? 9.664 -32.25 10.562 1 39.56 580 ASN A O 1
ATOM 4588 N N . TYR A 1 581 ? 10.859 -32.188 12.172 1 45.19 581 TYR A N 1
ATOM 4589 C CA . TYR A 1 581 ? 11.367 -30.844 11.93 1 45.19 581 TYR A CA 1
ATOM 4590 C C . TYR A 1 581 ? 12.875 -30.875 11.672 1 45.19 581 TYR A C 1
ATOM 4592 O O . TYR A 1 581 ? 13.648 -31.297 12.531 1 45.19 581 TYR A O 1
ATOM 4600 N N . TYR A 1 582 ? 13.406 -30.844 10.414 1 54.91 582 TYR A N 1
ATOM 4601 C CA . TYR A 1 582 ? 14.852 -30.719 10.258 1 54.91 582 TYR A CA 1
ATOM 4602 C C . TYR A 1 582 ? 15.32 -29.312 10.633 1 54.91 582 TYR A C 1
ATOM 4604 O O . TYR A 1 582 ? 14.867 -28.328 10.047 1 54.91 582 TYR A O 1
ATOM 4612 N N . PRO A 1 583 ? 15.914 -29.203 11.742 1 76.19 583 PRO A N 1
ATOM 4613 C CA . PRO A 1 583 ? 16.656 -27.969 12.016 1 76.19 583 PRO A CA 1
ATOM 4614 C C . PRO A 1 583 ? 17.516 -27.516 10.836 1 76.19 583 PRO A C 1
ATOM 4616 O O . PRO A 1 583 ? 18.016 -28.359 10.078 1 76.19 583 PRO A O 1
ATOM 4619 N N . VAL A 1 584 ? 17.578 -26.375 10.547 1 85.75 584 VAL A N 1
ATOM 4620 C CA . VAL A 1 584 ? 18.234 -25.781 9.391 1 85.75 584 VAL A CA 1
ATOM 4621 C C . VAL A 1 584 ? 19.719 -26.125 9.414 1 85.75 584 VAL A C 1
ATOM 4623 O O . VAL A 1 584 ? 20.312 -26.391 8.367 1 85.75 584 VAL A O 1
ATOM 4626 N N . LEU A 1 585 ? 20.328 -26.281 10.625 1 88.88 585 LEU A N 1
ATOM 4627 C CA . LEU A 1 585 ? 21.75 -26.547 10.734 1 88.88 585 LEU A CA 1
ATOM 4628 C C . LEU A 1 585 ? 22.062 -27.984 10.328 1 88.88 585 LEU A C 1
ATOM 4630 O O . LEU A 1 585 ? 23.062 -28.25 9.641 1 88.88 585 LEU A O 1
ATOM 4634 N N . ASP A 1 586 ? 21.281 -28.859 10.703 1 86 586 ASP A N 1
ATOM 4635 C CA . ASP A 1 586 ? 21.469 -30.266 10.344 1 86 586 ASP A CA 1
ATOM 4636 C C . ASP A 1 586 ? 21.328 -30.484 8.844 1 86 586 ASP A C 1
ATOM 4638 O O . ASP A 1 586 ? 22.109 -31.219 8.234 1 86 586 ASP A O 1
ATOM 4642 N N . ARG A 1 587 ? 20.375 -29.875 8.344 1 85.94 587 ARG A N 1
ATOM 4643 C CA . ARG A 1 587 ? 20.156 -29.984 6.902 1 85.94 587 ARG A CA 1
ATOM 4644 C C . ARG A 1 587 ? 21.312 -29.359 6.133 1 85.94 587 ARG A C 1
ATOM 4646 O O . ARG A 1 587 ? 21.734 -29.875 5.098 1 85.94 587 ARG A O 1
ATOM 4653 N N . ALA A 1 588 ? 21.734 -28.281 6.602 1 91.69 588 ALA A N 1
ATOM 4654 C CA . ALA A 1 588 ? 22.859 -27.609 5.949 1 91.69 588 ALA A CA 1
ATOM 4655 C C . ALA A 1 588 ? 24.094 -28.484 5.953 1 91.69 588 ALA A C 1
ATOM 4657 O O . ALA A 1 588 ? 24.828 -28.531 4.961 1 91.69 588 ALA A O 1
ATOM 4658 N N . ARG A 1 589 ? 24.312 -29.188 6.992 1 90.5 589 ARG A N 1
ATOM 4659 C CA . ARG A 1 589 ? 25.453 -30.078 7.09 1 90.5 589 ARG A CA 1
ATOM 4660 C C . ARG A 1 589 ? 25.344 -31.219 6.074 1 90.5 589 ARG A C 1
ATOM 4662 O O . ARG A 1 589 ? 26.312 -31.547 5.395 1 90.5 589 ARG A O 1
ATOM 4669 N N . ARG A 1 590 ? 24.219 -31.672 5.992 1 87.25 590 ARG A N 1
ATOM 4670 C CA . ARG A 1 590 ? 24 -32.781 5.082 1 87.25 590 ARG A CA 1
ATOM 4671 C C . ARG A 1 590 ? 24.188 -32.344 3.631 1 87.25 590 ARG A C 1
ATOM 4673 O O . ARG A 1 590 ? 24.891 -33.031 2.861 1 87.25 590 ARG A O 1
ATOM 4680 N N . VAL A 1 591 ? 23.531 -31.312 3.301 1 91.19 591 VAL A N 1
ATOM 4681 C CA . VAL A 1 591 ? 23.609 -30.844 1.924 1 91.19 591 VAL A CA 1
ATOM 4682 C C . VAL A 1 591 ? 25.047 -30.453 1.592 1 91.19 591 VAL A C 1
ATOM 4684 O O . VAL A 1 591 ? 25.531 -30.719 0.487 1 91.19 591 VAL A O 1
ATOM 4687 N N . SER A 1 592 ? 25.75 -29.875 2.557 1 92.88 592 SER A N 1
ATOM 4688 C CA . SER A 1 592 ? 27.156 -29.516 2.334 1 92.88 592 SER A CA 1
ATOM 4689 C C . SER A 1 592 ? 28.016 -30.75 2.141 1 92.88 592 SER A C 1
ATOM 4691 O O . SER A 1 592 ? 28.938 -30.75 1.315 1 92.88 592 SER A O 1
ATOM 4693 N N . SER A 1 593 ? 27.734 -31.734 2.908 1 89.56 593 SER A N 1
ATOM 4694 C CA . SER A 1 593 ? 28.484 -32.969 2.762 1 89.56 593 SER A CA 1
ATOM 4695 C C . SER A 1 593 ? 28.266 -33.594 1.381 1 89.56 593 SER A C 1
ATOM 4697 O O . SER A 1 593 ? 29.203 -34.094 0.775 1 89.56 593 SER A O 1
ATOM 4699 N N . ASP A 1 594 ? 27.047 -33.531 0.917 1 89.25 594 ASP A N 1
ATOM 4700 C CA . ASP A 1 594 ? 26.75 -34.031 -0.42 1 89.25 594 ASP A CA 1
ATOM 4701 C C . ASP A 1 594 ? 27.453 -33.188 -1.492 1 89.25 594 ASP A C 1
ATOM 4703 O O . ASP A 1 594 ? 27.875 -33.719 -2.52 1 89.25 594 ASP A O 1
ATOM 4707 N N . LEU A 1 595 ? 27.547 -31.922 -1.26 1 93.12 595 LEU A N 1
ATOM 4708 C CA . LEU A 1 595 ? 28.219 -31.031 -2.195 1 93.12 595 LEU A CA 1
ATOM 4709 C C . LEU A 1 595 ? 29.703 -31.328 -2.248 1 93.12 595 LEU A C 1
ATOM 4711 O O . LEU A 1 595 ? 30.328 -31.219 -3.311 1 93.12 595 LEU A O 1
ATOM 4715 N N . LEU A 1 596 ? 30.234 -31.688 -1.141 1 90.25 596 LEU A N 1
ATOM 4716 C CA . LEU A 1 596 ? 31.672 -31.922 -1.038 1 90.25 596 LEU A CA 1
ATOM 4717 C C . LEU A 1 596 ? 32.062 -33.25 -1.704 1 90.25 596 LEU A C 1
ATOM 4719 O O . LEU A 1 596 ? 33.219 -33.469 -1.987 1 90.25 596 LEU A O 1
ATOM 4723 N N . VAL A 1 597 ? 31.031 -34 -1.982 1 88.44 597 VAL A N 1
ATOM 4724 C CA . VAL A 1 597 ? 31.266 -35.25 -2.717 1 88.44 597 VAL A CA 1
ATOM 4725 C C . VAL A 1 597 ? 31.641 -34.906 -4.164 1 88.44 597 VAL A C 1
ATOM 4727 O O . VAL A 1 597 ? 32.312 -35.719 -4.832 1 88.44 597 VAL A O 1
ATOM 4730 N N . LEU A 1 598 ? 31.172 -33.75 -4.582 1 89.38 598 LEU A N 1
ATOM 4731 C CA . LEU A 1 598 ? 31.625 -33.281 -5.887 1 89.38 598 LEU A CA 1
ATOM 4732 C C . LEU A 1 598 ? 33.094 -32.906 -5.848 1 89.38 598 LEU A C 1
ATOM 4734 O O . LEU A 1 598 ? 33.469 -31.844 -5.336 1 89.38 598 LEU A O 1
ATOM 4738 N N . GLU A 1 599 ? 33.969 -33.656 -6.344 1 82.19 599 GLU A N 1
ATOM 4739 C CA . GLU A 1 599 ? 35.406 -33.594 -6.141 1 82.19 599 GLU A CA 1
ATOM 4740 C C . GLU A 1 599 ? 36 -32.312 -6.668 1 82.19 599 GLU A C 1
ATOM 4742 O O . GLU A 1 599 ? 36.875 -31.703 -6.039 1 82.19 599 GLU A O 1
ATOM 4747 N N . GLU A 1 600 ? 35.531 -31.812 -7.766 1 87.94 600 GLU A N 1
ATOM 4748 C CA . GLU A 1 600 ? 36.062 -30.594 -8.336 1 87.94 600 GLU A CA 1
ATOM 4749 C C . GLU A 1 600 ? 35.375 -29.359 -7.773 1 87.94 600 GLU A C 1
ATOM 4751 O O . GLU A 1 600 ? 34.188 -29.156 -7.965 1 87.94 600 GLU A O 1
ATOM 4756 N N . PRO A 1 601 ? 36.156 -28.516 -7.117 1 91.75 601 PRO A N 1
ATOM 4757 C CA . PRO A 1 601 ? 35.562 -27.297 -6.547 1 91.75 601 PRO A CA 1
ATOM 4758 C C . PRO A 1 601 ? 34.875 -26.422 -7.598 1 91.75 601 PRO A C 1
ATOM 4760 O O . PRO A 1 601 ? 33.875 -25.766 -7.297 1 91.75 601 PRO A O 1
ATOM 4763 N N . GLY A 1 602 ? 35.406 -26.438 -8.742 1 90.25 602 GLY A N 1
ATOM 4764 C CA . GLY A 1 602 ? 34.781 -25.656 -9.805 1 90.25 602 GLY A CA 1
ATOM 4765 C C . GLY A 1 602 ? 33.344 -26.047 -10.07 1 90.25 602 GLY A C 1
ATOM 4766 O O . GLY A 1 602 ? 32.5 -25.172 -10.281 1 90.25 602 GLY A O 1
ATOM 4767 N N . ASP A 1 603 ? 33.094 -27.297 -10.023 1 90.75 603 ASP A N 1
ATOM 4768 C CA . ASP A 1 603 ? 31.75 -27.797 -10.281 1 90.75 603 ASP A CA 1
ATOM 4769 C C . ASP A 1 603 ? 30.812 -27.453 -9.125 1 90.75 603 ASP A C 1
ATOM 4771 O O . ASP A 1 603 ? 29.641 -27.141 -9.344 1 90.75 603 ASP A O 1
ATOM 4775 N N . ARG A 1 604 ? 31.359 -27.516 -7.984 1 93.44 604 ARG A N 1
ATOM 4776 C CA . ARG A 1 604 ? 30.562 -27.172 -6.805 1 93.44 604 ARG A CA 1
ATOM 4777 C C . ARG A 1 604 ? 30.156 -25.703 -6.832 1 93.44 604 ARG A C 1
ATOM 4779 O O . ARG A 1 604 ? 28.984 -25.391 -6.633 1 93.44 604 ARG A O 1
ATOM 4786 N N . TRP A 1 605 ? 31.031 -24.922 -7.129 1 95.25 605 TRP A N 1
ATOM 4787 C CA . TRP A 1 605 ? 30.781 -23.484 -7.047 1 95.25 605 TRP A CA 1
ATOM 4788 C C . TRP A 1 605 ? 29.969 -23.016 -8.242 1 95.25 605 TRP A C 1
ATOM 4790 O O . TRP A 1 605 ? 29.266 -22 -8.148 1 95.25 605 TRP A O 1
ATOM 4800 N N . GLU A 1 606 ? 30.031 -23.719 -9.312 1 94.31 606 GLU A N 1
ATOM 4801 C CA . GLU A 1 606 ? 29.125 -23.422 -10.422 1 94.31 606 GLU A CA 1
ATOM 4802 C C . GLU A 1 606 ? 27.672 -23.641 -10.016 1 94.31 606 GLU A C 1
ATOM 4804 O O . GLU A 1 606 ? 26.797 -22.844 -10.359 1 94.31 606 GLU A O 1
ATOM 4809 N N . LEU A 1 607 ? 27.484 -24.672 -9.289 1 94.88 607 LEU A N 1
ATOM 4810 C CA . LEU A 1 607 ? 26.141 -25 -8.805 1 94.88 607 LEU A CA 1
ATOM 4811 C C . LEU A 1 607 ? 25.672 -23.969 -7.777 1 94.88 607 LEU A C 1
ATOM 4813 O O . LEU A 1 607 ? 24.562 -23.453 -7.867 1 94.88 607 LEU A O 1
ATOM 4817 N N . ILE A 1 608 ? 26.516 -23.641 -6.824 1 96.44 608 ILE A N 1
ATOM 4818 C CA . ILE A 1 608 ? 26.156 -22.688 -5.773 1 96.44 608 ILE A CA 1
ATOM 4819 C C . ILE A 1 608 ? 25.875 -21.328 -6.387 1 96.44 608 ILE A C 1
ATOM 4821 O O . ILE A 1 608 ? 24.906 -20.656 -6.02 1 96.44 608 ILE A O 1
ATOM 4825 N N . ALA A 1 609 ? 26.688 -20.938 -7.309 1 96.81 609 ALA A N 1
ATOM 4826 C CA . ALA A 1 609 ? 26.516 -19.656 -7.969 1 96.81 609 ALA A CA 1
ATOM 4827 C C . ALA A 1 609 ? 25.188 -19.594 -8.711 1 96.81 609 ALA A C 1
ATOM 4829 O O . ALA A 1 609 ? 24.484 -18.578 -8.664 1 96.81 609 ALA A O 1
ATOM 4830 N N . ALA A 1 610 ? 24.859 -20.688 -9.32 1 95.81 610 ALA A N 1
ATOM 4831 C CA . ALA A 1 610 ? 23.594 -20.75 -10.062 1 95.81 610 ALA A CA 1
ATOM 4832 C C . ALA A 1 610 ? 22.406 -20.562 -9.133 1 95.81 610 ALA A C 1
ATOM 4834 O O . ALA A 1 610 ? 21.422 -19.891 -9.484 1 95.81 610 ALA A O 1
ATOM 4835 N N . VAL A 1 611 ? 22.453 -21.109 -8.008 1 96.12 611 VAL A N 1
ATOM 4836 C CA . VAL A 1 611 ? 21.375 -21 -7.039 1 96.12 611 VAL A CA 1
ATOM 4837 C C . VAL A 1 611 ? 21.188 -19.531 -6.617 1 96.12 611 VAL A C 1
ATOM 4839 O O . VAL A 1 611 ? 20.078 -19 -6.652 1 96.12 611 VAL A O 1
ATOM 4842 N N . TRP A 1 612 ? 22.266 -18.922 -6.289 1 97.31 612 TRP A N 1
ATOM 4843 C CA . TRP A 1 612 ? 22.188 -17.562 -5.758 1 97.31 612 TRP A CA 1
ATOM 4844 C C . TRP A 1 612 ? 21.781 -16.578 -6.852 1 97.31 612 TRP A C 1
ATOM 4846 O O . TRP A 1 612 ? 21.031 -15.641 -6.598 1 97.31 612 TRP A O 1
ATOM 4856 N N . MET A 1 613 ? 22.281 -16.734 -7.992 1 96.62 613 MET A N 1
ATOM 4857 C CA . MET A 1 613 ? 21.922 -15.844 -9.086 1 96.62 613 MET A CA 1
ATOM 4858 C C . MET A 1 613 ? 20.438 -15.969 -9.414 1 96.62 613 MET A C 1
ATOM 4860 O O . MET A 1 613 ? 19.75 -14.961 -9.641 1 96.62 613 MET A O 1
ATOM 4864 N N . GLU A 1 614 ? 19.938 -17.156 -9.383 1 95.56 614 GLU A N 1
ATOM 4865 C CA . GLU A 1 614 ? 18.5 -17.328 -9.625 1 95.56 614 GLU A CA 1
ATOM 4866 C C . GLU A 1 614 ? 17.672 -16.719 -8.484 1 95.56 614 GLU A C 1
ATOM 4868 O O . GLU A 1 614 ? 16.641 -16.109 -8.727 1 95.56 614 GLU A O 1
ATOM 4873 N N . MET A 1 615 ? 18.188 -16.969 -7.273 1 95.25 615 MET A N 1
ATOM 4874 C CA . MET A 1 615 ? 17.484 -16.391 -6.129 1 95.25 615 MET A CA 1
ATOM 4875 C C . MET A 1 615 ? 17.422 -14.875 -6.238 1 95.25 615 MET A C 1
ATOM 4877 O O . MET A 1 615 ? 16.391 -14.266 -5.941 1 95.25 615 MET A O 1
ATOM 4881 N N . LEU A 1 616 ? 18.5 -14.312 -6.66 1 95.62 616 LEU A N 1
ATOM 4882 C CA . LEU A 1 616 ? 18.547 -12.867 -6.832 1 95.62 616 LEU A CA 1
ATOM 4883 C C . LEU A 1 616 ? 17.547 -12.406 -7.887 1 95.62 616 LEU A C 1
ATOM 4885 O O . LEU A 1 616 ? 16.844 -11.422 -7.684 1 95.62 616 LEU A O 1
ATOM 4889 N N . CYS A 1 617 ? 17.469 -13.109 -8.938 1 93.69 617 CYS A N 1
ATOM 4890 C CA . CYS A 1 617 ? 16.516 -12.773 -9.992 1 93.69 617 CYS A CA 1
ATOM 4891 C C . CYS A 1 617 ? 15.086 -12.953 -9.516 1 93.69 617 CYS A C 1
ATOM 4893 O O . CYS A 1 617 ? 14.219 -12.133 -9.828 1 93.69 617 CYS A O 1
ATOM 4895 N N . HIS A 1 618 ? 14.922 -13.984 -8.773 1 91.81 618 HIS A N 1
ATOM 4896 C CA . HIS A 1 618 ? 13.594 -14.234 -8.227 1 91.81 618 HIS A CA 1
ATOM 4897 C C . HIS A 1 618 ? 13.156 -13.102 -7.305 1 91.81 618 HIS A C 1
ATOM 4899 O O . HIS A 1 618 ? 12.008 -12.648 -7.379 1 91.81 618 HIS A O 1
ATOM 4905 N N . ILE A 1 619 ? 14.031 -12.617 -6.527 1 91.94 619 ILE A N 1
ATOM 4906 C CA . ILE A 1 619 ? 13.727 -11.516 -5.625 1 91.94 619 ILE A CA 1
ATOM 4907 C C . ILE A 1 619 ? 13.477 -10.242 -6.43 1 91.94 619 ILE A C 1
ATOM 4909 O O . ILE A 1 619 ? 12.516 -9.516 -6.176 1 91.94 619 ILE A O 1
ATOM 4913 N N . SER A 1 620 ? 14.305 -10 -7.348 1 92.25 620 SER A N 1
ATOM 4914 C CA . SER A 1 620 ? 14.203 -8.781 -8.148 1 92.25 620 SER A CA 1
ATOM 4915 C C . SER A 1 620 ? 12.859 -8.695 -8.859 1 92.25 620 SER A C 1
ATOM 4917 O O . SER A 1 620 ? 12.281 -7.613 -8.984 1 92.25 620 SER A O 1
ATOM 4919 N N . TYR A 1 621 ? 12.375 -9.844 -9.211 1 87.38 621 TYR A N 1
ATOM 4920 C CA . TYR A 1 621 ? 11.148 -9.891 -10 1 87.38 621 TYR A CA 1
ATOM 4921 C C . TYR A 1 621 ? 9.922 -9.844 -9.102 1 87.38 621 TYR A C 1
ATOM 4923 O O . TYR A 1 621 ? 8.891 -9.273 -9.469 1 87.38 621 TYR A O 1
ATOM 4931 N N . ASN A 1 622 ? 10.055 -10.32 -7.863 1 82.62 622 ASN A N 1
ATOM 4932 C CA . ASN A 1 622 ? 8.852 -10.57 -7.078 1 82.62 622 ASN A CA 1
ATOM 4933 C C . ASN A 1 622 ? 8.766 -9.648 -5.863 1 82.62 622 ASN A C 1
ATOM 4935 O O . ASN A 1 622 ? 7.805 -9.703 -5.098 1 82.62 622 ASN A O 1
ATOM 4939 N N . CYS A 1 623 ? 9.734 -8.859 -5.496 1 80.94 623 CYS A N 1
ATOM 4940 C CA . CYS A 1 623 ? 9.734 -8.023 -4.297 1 80.94 623 CYS A CA 1
ATOM 4941 C C . CYS A 1 623 ? 8.719 -6.891 -4.422 1 80.94 623 CYS A C 1
ATOM 4943 O O . CYS A 1 623 ? 8.43 -6.203 -3.441 1 80.94 623 CYS A O 1
ATOM 4945 N N . GLY A 1 624 ? 8.047 -6.621 -5.477 1 75.12 624 GLY A N 1
ATOM 4946 C CA . GLY A 1 624 ? 7.008 -5.609 -5.613 1 75.12 624 GLY A CA 1
ATOM 4947 C C . GLY A 1 624 ? 7.551 -4.246 -5.996 1 75.12 624 GLY A C 1
ATOM 4948 O O . GLY A 1 624 ? 8.703 -3.926 -5.703 1 75.12 624 GLY A O 1
ATOM 4949 N N . ALA A 1 625 ? 6.781 -3.379 -6.422 1 81.62 625 ALA A N 1
ATOM 4950 C CA . ALA A 1 625 ? 7.156 -2.049 -6.898 1 81.62 625 ALA A CA 1
ATOM 4951 C C . ALA A 1 625 ? 7.457 -1.114 -5.73 1 81.62 625 ALA A C 1
ATOM 4953 O O . ALA A 1 625 ? 8.352 -0.27 -5.816 1 81.62 625 ALA A O 1
ATOM 4954 N N . GLY A 1 626 ? 6.723 -1.334 -4.621 1 81.5 626 GLY A N 1
ATOM 4955 C CA . GLY A 1 626 ? 6.938 -0.487 -3.459 1 81.5 626 GLY A CA 1
ATOM 4956 C C . GLY A 1 626 ? 8.328 -0.623 -2.871 1 81.5 626 GLY A C 1
ATOM 4957 O O . GLY A 1 626 ? 8.945 0.371 -2.48 1 81.5 626 GLY A O 1
ATOM 4958 N N . PHE A 1 627 ? 8.852 -1.78 -2.906 1 85.94 627 PHE A N 1
ATOM 4959 C CA . PHE A 1 627 ? 10.188 -2.021 -2.383 1 85.94 627 PHE A CA 1
ATOM 4960 C C . PHE A 1 627 ? 11.242 -1.388 -3.283 1 85.94 627 PHE A C 1
ATOM 4962 O O . PHE A 1 627 ? 12.156 -0.718 -2.799 1 85.94 627 PHE A O 1
ATOM 4969 N N . HIS A 1 628 ? 11.125 -1.604 -4.516 1 90.69 628 HIS A N 1
ATOM 4970 C CA . HIS A 1 628 ? 12.102 -1.043 -5.445 1 90.69 628 HIS A CA 1
ATOM 4971 C C . HIS A 1 628 ? 12.094 0.481 -5.395 1 90.69 628 HIS A C 1
ATOM 4973 O O . HIS A 1 628 ? 13.156 1.111 -5.422 1 90.69 628 HIS A O 1
ATOM 4979 N N . ALA A 1 629 ? 10.922 1.029 -5.348 1 90.69 629 ALA A N 1
ATOM 4980 C CA . ALA A 1 629 ? 10.82 2.484 -5.289 1 90.69 629 ALA A CA 1
ATOM 4981 C C . ALA A 1 629 ? 11.461 3.033 -4.02 1 90.69 629 ALA A C 1
ATOM 4983 O O . ALA A 1 629 ? 12.102 4.09 -4.047 1 90.69 629 ALA A O 1
ATOM 4984 N N . LYS A 1 630 ? 11.281 2.346 -2.965 1 88.31 630 LYS A N 1
ATOM 4985 C CA . LYS A 1 630 ? 11.891 2.762 -1.703 1 88.31 630 LYS A CA 1
ATOM 4986 C C . LYS A 1 630 ? 13.414 2.713 -1.781 1 88.31 630 LYS A C 1
ATOM 4988 O O . LYS A 1 630 ? 14.094 3.594 -1.253 1 88.31 630 LYS A O 1
ATOM 4993 N N . GLN A 1 631 ? 13.906 1.774 -2.453 1 90.19 631 GLN A N 1
ATOM 4994 C CA . GLN A 1 631 ? 15.359 1.611 -2.549 1 90.19 631 GLN A CA 1
ATOM 4995 C C . GLN A 1 631 ? 15.977 2.713 -3.402 1 90.19 631 GLN A C 1
ATOM 4997 O O . GLN A 1 631 ? 17.141 3.074 -3.209 1 90.19 631 GLN A O 1
ATOM 5002 N N . LEU A 1 632 ? 15.188 3.268 -4.266 1 91.88 632 LEU A N 1
ATOM 5003 C CA . LEU A 1 632 ? 15.703 4.352 -5.102 1 91.88 632 LEU A CA 1
ATOM 5004 C C . LEU A 1 632 ? 15.992 5.59 -4.262 1 91.88 632 LEU A C 1
ATOM 5006 O O . LEU A 1 632 ? 16.844 6.398 -4.621 1 91.88 632 LEU A O 1
ATOM 5010 N N . THR A 1 633 ? 15.328 5.73 -3.125 1 91.75 633 THR A N 1
ATOM 5011 C CA . THR A 1 633 ? 15.5 6.922 -2.303 1 91.75 633 THR A CA 1
ATOM 5012 C C . THR A 1 633 ? 16.609 6.719 -1.279 1 91.75 633 THR A C 1
ATOM 5014 O O . THR A 1 633 ? 16.984 7.652 -0.558 1 91.75 633 THR A O 1
ATOM 5017 N N . THR A 1 634 ? 17.094 5.555 -1.172 1 88.31 634 THR A N 1
ATOM 5018 C CA . THR A 1 634 ? 18.156 5.266 -0.213 1 88.31 634 THR A CA 1
ATOM 5019 C C . THR A 1 634 ? 19.438 4.883 -0.933 1 88.31 634 THR A C 1
ATOM 5021 O O . THR A 1 634 ? 20.188 4.012 -0.47 1 88.31 634 THR A O 1
ATOM 5024 N N . GLY A 1 635 ? 19.625 5.469 -2.076 1 86.31 635 GLY A N 1
ATOM 5025 C CA . GLY A 1 635 ? 20.859 5.273 -2.805 1 86.31 635 GLY A CA 1
ATOM 5026 C C . GLY A 1 635 ? 20.797 4.133 -3.805 1 86.31 635 GLY A C 1
ATOM 5027 O O . GLY A 1 635 ? 21.766 3.861 -4.512 1 86.31 635 GLY A O 1
ATOM 5028 N N . GLY A 1 636 ? 19.719 3.441 -3.873 1 84.81 636 GLY A N 1
ATOM 5029 C CA . GLY A 1 636 ? 19.562 2.357 -4.832 1 84.81 636 GLY A CA 1
ATOM 5030 C C . GLY A 1 636 ? 20.125 1.04 -4.332 1 84.81 636 GLY A C 1
ATOM 5031 O O . GLY A 1 636 ? 20.953 1.018 -3.408 1 84.81 636 GLY A O 1
ATOM 5032 N N . GLU A 1 637 ? 19.594 -0.016 -4.879 1 88.19 637 GLU A N 1
ATOM 5033 C CA . GLU A 1 637 ? 20.047 -1.364 -4.555 1 88.19 637 GLU A CA 1
ATOM 5034 C C . GLU A 1 637 ? 20.344 -2.168 -5.82 1 88.19 637 GLU A C 1
ATOM 5036 O O . GLU A 1 637 ? 19.766 -1.901 -6.875 1 88.19 637 GLU A O 1
ATOM 5041 N N . PHE A 1 638 ? 21.25 -3.094 -5.656 1 95.19 638 PHE A N 1
ATOM 5042 C CA . PHE A 1 638 ? 21.656 -3.934 -6.773 1 95.19 638 PHE A CA 1
ATOM 5043 C C . PHE A 1 638 ? 20.484 -4.734 -7.312 1 95.19 638 PHE A C 1
ATOM 5045 O O . PHE A 1 638 ? 20.359 -4.918 -8.523 1 95.19 638 PHE A O 1
ATOM 5052 N N . VAL A 1 639 ? 19.625 -5.141 -6.484 1 95.25 639 VAL A N 1
ATOM 5053 C CA . VAL A 1 639 ? 18.469 -5.957 -6.867 1 95.25 639 VAL A CA 1
ATOM 5054 C C . VAL A 1 639 ? 17.578 -5.176 -7.832 1 95.25 639 VAL A C 1
ATOM 5056 O O . VAL A 1 639 ? 16.969 -5.758 -8.734 1 95.25 639 VAL A O 1
ATOM 5059 N N . THR A 1 640 ? 17.516 -3.91 -7.699 1 94.56 640 THR A N 1
ATOM 5060 C CA . THR A 1 640 ? 16.734 -3.059 -8.586 1 94.56 640 THR A CA 1
ATOM 5061 C C . THR A 1 640 ? 17.391 -2.969 -9.969 1 94.56 640 THR A C 1
ATOM 5063 O O . THR A 1 640 ? 16.688 -2.912 -10.984 1 94.56 640 THR A O 1
ATOM 5066 N N . HIS A 1 641 ? 18.703 -2.969 -9.977 1 95.38 641 HIS A N 1
ATOM 5067 C CA . HIS A 1 641 ? 19.422 -2.982 -11.242 1 95.38 641 HIS A CA 1
ATOM 5068 C C . HIS A 1 641 ? 19.188 -4.289 -11.992 1 95.38 641 HIS A C 1
ATOM 5070 O O . HIS A 1 641 ? 19.031 -4.289 -13.219 1 95.38 641 HIS A O 1
ATOM 5076 N N . VAL A 1 642 ? 19.156 -5.309 -11.234 1 95.5 642 VAL A N 1
ATOM 5077 C CA . VAL A 1 642 ? 18.922 -6.613 -11.844 1 95.5 642 VAL A CA 1
ATOM 5078 C C . VAL A 1 642 ? 17.531 -6.645 -12.469 1 95.5 642 VAL A C 1
ATOM 5080 O O . VAL A 1 642 ? 17.328 -7.215 -13.547 1 95.5 642 VAL A O 1
ATOM 5083 N N . LYS A 1 643 ? 16.547 -6.027 -11.828 1 93.56 643 LYS A N 1
ATOM 5084 C CA . LYS A 1 643 ? 15.211 -5.938 -12.398 1 93.56 643 LYS A CA 1
ATOM 5085 C C . LYS A 1 643 ? 15.234 -5.238 -13.75 1 93.56 643 LYS A C 1
ATOM 5087 O O . LYS A 1 643 ? 14.578 -5.68 -14.695 1 93.56 643 LYS A O 1
ATOM 5092 N N . MET A 1 644 ? 16.062 -4.223 -13.875 1 93.38 644 MET A N 1
ATOM 5093 C CA . MET A 1 644 ? 16.172 -3.484 -15.133 1 93.38 644 MET A CA 1
ATOM 5094 C C . MET A 1 644 ? 16.906 -4.301 -16.188 1 93.38 644 MET A C 1
ATOM 5096 O O . MET A 1 644 ? 16.609 -4.195 -17.375 1 93.38 644 MET A O 1
ATOM 5100 N N . LEU A 1 645 ? 17.828 -5.098 -15.727 1 94.25 645 LEU A N 1
ATOM 5101 C CA . LEU A 1 645 ? 18.516 -5.977 -16.656 1 94.25 645 LEU A CA 1
ATOM 5102 C C . LEU A 1 645 ? 17.547 -7 -17.25 1 94.25 645 LEU A C 1
ATOM 5104 O O . LEU A 1 645 ? 17.578 -7.273 -18.453 1 94.25 645 LEU A O 1
ATOM 5108 N N . LEU A 1 646 ? 16.734 -7.535 -16.406 1 91.44 646 LEU A N 1
ATOM 5109 C CA . LEU A 1 646 ? 15.727 -8.477 -16.875 1 91.44 646 LEU A CA 1
ATOM 5110 C C . LEU A 1 646 ? 14.828 -7.84 -17.922 1 91.44 646 LEU A C 1
ATOM 5112 O O . LEU A 1 646 ? 14.492 -8.477 -18.922 1 91.44 646 LEU A O 1
ATOM 5116 N N . PHE A 1 647 ? 14.5 -6.617 -17.719 1 88.81 647 PHE A N 1
ATOM 5117 C CA . PHE A 1 647 ? 13.695 -5.863 -18.672 1 88.81 647 PHE A CA 1
ATOM 5118 C C . PHE A 1 647 ? 14.445 -5.656 -19.984 1 88.81 647 PHE A C 1
ATOM 5120 O O . PHE A 1 647 ? 13.883 -5.852 -21.062 1 88.81 647 PHE A O 1
ATOM 5127 N N . MET A 1 648 ? 15.656 -5.238 -19.859 1 88.94 648 MET A N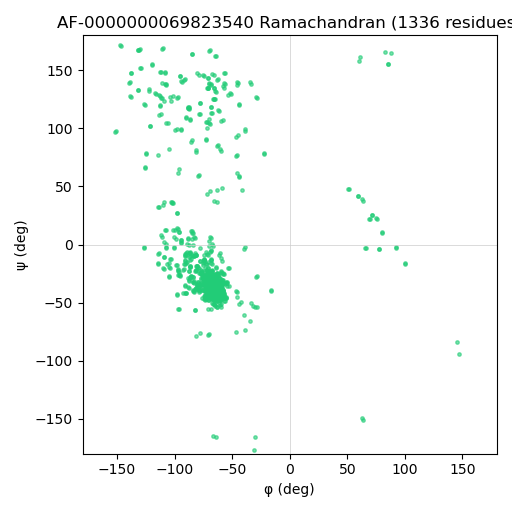 1
ATOM 5128 C CA . MET A 1 648 ? 16.484 -4.945 -21.031 1 88.94 648 MET A CA 1
ATOM 5129 C C . MET A 1 648 ? 16.641 -6.184 -21.906 1 88.94 648 MET A C 1
ATOM 5131 O O . MET A 1 648 ? 16.688 -6.082 -23.141 1 88.94 648 MET A O 1
ATOM 5135 N N . LEU A 1 649 ? 16.672 -7.32 -21.219 1 89.12 649 LEU A N 1
ATOM 5136 C CA . LEU A 1 649 ? 16.875 -8.57 -21.953 1 89.12 649 LEU A CA 1
ATOM 5137 C C . LEU A 1 649 ? 15.539 -9.125 -22.438 1 89.12 649 LEU A C 1
ATOM 5139 O O . LEU A 1 649 ? 15.516 -10.102 -23.203 1 89.12 649 LEU A O 1
ATOM 5143 N N . GLY A 1 650 ? 14.453 -8.523 -22.016 1 82.94 650 GLY A N 1
ATOM 5144 C CA . GLY A 1 650 ? 13.125 -8.898 -22.484 1 82.94 650 GLY A CA 1
ATOM 5145 C C . GLY A 1 650 ? 12.625 -10.195 -21.875 1 82.94 650 GLY A C 1
ATOM 5146 O O . GLY A 1 650 ? 11.719 -10.828 -22.422 1 82.94 650 GLY A O 1
ATOM 5147 N N . VAL A 1 651 ? 13.125 -10.617 -20.734 1 79.5 651 VAL A N 1
ATOM 5148 C CA . VAL A 1 651 ? 12.773 -11.883 -20.094 1 79.5 651 VAL A CA 1
ATOM 5149 C C . VAL A 1 651 ? 11.273 -11.898 -19.781 1 79.5 651 VAL A C 1
ATOM 5151 O O . VAL A 1 651 ? 10.594 -12.891 -20.031 1 79.5 651 VAL A O 1
ATOM 5154 N N . PRO A 1 652 ? 10.734 -10.797 -19.25 1 71.19 652 PRO A N 1
ATOM 5155 C CA . PRO A 1 652 ? 9.305 -10.789 -18.953 1 71.19 652 PRO A CA 1
ATOM 5156 C C . PRO A 1 652 ? 8.438 -11.016 -20.188 1 71.19 652 PRO A C 1
ATOM 5158 O O . PRO A 1 652 ? 7.32 -11.523 -20.078 1 71.19 652 PRO A O 1
ATOM 5161 N N . PHE A 1 653 ? 9.023 -10.711 -21.375 1 68.25 653 PHE A N 1
ATOM 5162 C CA . PHE A 1 653 ? 8.25 -10.734 -22.625 1 68.25 653 PHE A CA 1
ATOM 5163 C C . PHE A 1 653 ? 8.445 -12.055 -23.359 1 68.25 653 PHE A C 1
ATOM 5165 O O . PHE A 1 653 ? 7.605 -12.453 -24.156 1 68.25 653 PHE A O 1
ATOM 5172 N N . LEU A 1 654 ? 9.484 -12.68 -23.078 1 66.69 654 LEU A N 1
ATOM 5173 C CA . LEU A 1 654 ? 9.82 -13.906 -23.797 1 66.69 654 LEU A CA 1
ATOM 5174 C C . LEU A 1 654 ? 8.953 -15.07 -23.328 1 66.69 654 LEU A C 1
ATOM 5176 O O . LEU A 1 654 ? 8.672 -15.992 -24.094 1 66.69 654 LEU A O 1
ATOM 5180 N N . ARG A 1 655 ? 8.422 -15.039 -22.156 1 57.22 655 ARG A N 1
ATOM 5181 C CA . ARG A 1 655 ? 7.613 -16.125 -21.594 1 57.22 655 ARG A CA 1
ATOM 5182 C C . ARG A 1 655 ? 6.172 -16.031 -22.094 1 57.22 655 ARG A C 1
ATOM 5184 O O . ARG A 1 655 ? 5.527 -17.062 -22.328 1 57.22 655 ARG A O 1
ATOM 5191 N N . ASP A 1 656 ? 5.559 -14.961 -21.891 1 49.97 656 ASP A N 1
ATOM 5192 C CA . ASP A 1 656 ? 4.125 -14.805 -22.109 1 49.97 656 ASP A CA 1
ATOM 5193 C C . ASP A 1 656 ? 3.789 -14.766 -23.594 1 49.97 656 ASP A C 1
ATOM 5195 O O . ASP A 1 656 ? 2.652 -14.484 -23.969 1 49.97 656 ASP A O 1
ATOM 5199 N N . VAL A 1 657 ? 4.797 -14.742 -24.375 1 43.81 657 VAL A N 1
ATOM 5200 C CA . VAL A 1 657 ? 4.402 -14.789 -25.781 1 43.81 657 VAL A CA 1
ATOM 5201 C C . VAL A 1 657 ? 3.688 -16.109 -26.078 1 43.81 657 VAL A C 1
ATOM 5203 O O . VAL A 1 657 ? 4.332 -17.141 -26.25 1 43.81 657 VAL A O 1
ATOM 5206 N N . LYS A 1 658 ? 2.832 -16.641 -25.062 1 37.97 658 LYS A N 1
ATOM 5207 C CA . LYS A 1 658 ? 2.016 -17.719 -25.625 1 37.97 658 LYS A CA 1
ATOM 5208 C C . LYS A 1 658 ? 1.676 -17.453 -27.078 1 37.97 658 LYS A C 1
ATOM 5210 O O . LYS A 1 658 ? 1.642 -16.312 -27.516 1 37.97 658 LYS A O 1
ATOM 5215 N N . GLU A 1 659 ? 1.777 -18.562 -27.875 1 35.62 659 GLU A N 1
ATOM 5216 C CA . GLU A 1 659 ? 1.166 -18.672 -29.188 1 35.62 659 GLU A CA 1
ATOM 5217 C C . GLU A 1 659 ? -0.093 -17.812 -29.281 1 35.62 659 GLU A C 1
ATOM 5219 O O . GLU A 1 659 ? -0.775 -17.594 -28.281 1 35.62 659 GLU A O 1
ATOM 5224 N N . PRO A 1 660 ? -0.142 -17.016 -30.219 1 32.59 660 PRO A N 1
ATOM 5225 C CA . PRO A 1 660 ? -1.447 -16.359 -30.391 1 32.59 660 PRO A CA 1
ATOM 5226 C C . PRO A 1 660 ? -2.586 -17.172 -29.766 1 32.59 660 PRO A C 1
ATOM 5228 O O . PRO A 1 660 ? -2.777 -18.344 -30.109 1 32.59 660 PRO A O 1
ATOM 5231 N N . LEU A 1 661 ? -2.674 -17.062 -28.453 1 31.05 661 LEU A N 1
ATOM 5232 C CA . LEU A 1 661 ? -3.801 -17.766 -27.844 1 31.05 661 LEU A CA 1
ATOM 5233 C C . LEU A 1 661 ? -4.844 -18.141 -28.891 1 31.05 661 LEU A C 1
ATOM 5235 O O . LEU A 1 661 ? -5.566 -19.125 -28.719 1 31.05 661 LEU A O 1
ATOM 5239 N N . PHE A 1 662 ? -5.094 -17.297 -29.797 1 30.47 662 PHE A N 1
ATOM 5240 C CA . PHE A 1 662 ? -6.152 -17.516 -30.781 1 30.47 662 PHE A CA 1
ATOM 5241 C C . PHE A 1 662 ? -5.738 -18.562 -31.812 1 30.47 662 PHE A C 1
ATOM 5243 O O . PHE A 1 662 ? -6.523 -18.922 -32.688 1 30.47 662 PHE A O 1
ATOM 5250 N N . TYR A 1 663 ? -4.555 -18.922 -31.891 1 28.44 663 TYR A N 1
ATOM 5251 C CA . TYR A 1 663 ? -4.355 -19.891 -32.969 1 28.44 663 TYR A CA 1
ATOM 5252 C C . TYR A 1 663 ? -4.887 -21.266 -32.562 1 28.44 663 TYR A C 1
ATOM 5254 O O . TYR A 1 663 ? -5.293 -22.047 -33.438 1 28.44 663 TYR A O 1
ATOM 5262 N N . ARG A 1 664 ? -4.766 -21.75 -31.391 1 32.38 664 ARG A N 1
ATOM 5263 C CA . ARG A 1 664 ? -5.289 -23.094 -31.219 1 32.38 664 ARG A CA 1
ATOM 5264 C C . ARG A 1 664 ? -6.809 -23.094 -31.109 1 32.38 664 ARG A C 1
ATOM 5266 O O . ARG A 1 664 ? -7.438 -24.141 -31.031 1 32.38 664 ARG A O 1
ATOM 5273 N N . ALA A 1 665 ? -7.398 -22.156 -30.766 1 29.14 665 ALA A N 1
ATOM 5274 C CA . ALA A 1 665 ? -8.859 -22.219 -30.859 1 29.14 665 ALA A CA 1
ATOM 5275 C C . ALA A 1 665 ? -9.297 -22.484 -32.312 1 29.14 665 ALA A C 1
ATOM 5277 O O . ALA A 1 665 ? -10.492 -22.656 -32.562 1 29.14 665 ALA A O 1
ATOM 5278 N N . GLY A 1 666 ? -8.445 -22.344 -33.219 1 25.95 666 GLY A N 1
ATOM 5279 C CA . GLY A 1 666 ? -8.852 -22.891 -34.5 1 25.95 666 GLY A CA 1
ATOM 5280 C C . GLY A 1 666 ? -9.086 -24.391 -34.469 1 25.95 666 GLY A C 1
ATOM 5281 O O . GLY A 1 666 ? -9.922 -24.906 -35.188 1 25.95 666 GLY A O 1
ATOM 5282 N N . ASN A 1 667 ? -8.281 -25.219 -33.812 1 25.75 667 ASN A N 1
ATOM 5283 C CA . ASN A 1 667 ? -8.516 -26.641 -34 1 25.75 667 ASN A CA 1
ATOM 5284 C C . ASN A 1 667 ? -9.641 -27.141 -33.094 1 25.75 667 ASN A C 1
ATOM 5286 O O . ASN A 1 667 ? -9.922 -28.344 -33.062 1 25.75 667 ASN A O 1
ATOM 5290 N N . LEU A 1 668 ? -9.93 -26.578 -32.125 1 25.91 668 LEU A N 1
ATOM 5291 C CA . LEU A 1 668 ? -10.984 -27.25 -31.375 1 25.91 668 LEU A CA 1
ATOM 5292 C C . LEU A 1 668 ? -12.273 -27.312 -32.188 1 25.91 668 LEU A C 1
ATOM 5294 O O . LEU A 1 668 ? -13.148 -28.141 -31.906 1 25.91 668 LEU A O 1
ATOM 5298 N N . TYR A 1 669 ? -12.641 -26.328 -32.938 1 24.47 669 TYR A N 1
ATOM 5299 C CA . TYR A 1 669 ? -13.844 -26.547 -33.75 1 24.47 669 TYR A CA 1
ATOM 5300 C C . TYR A 1 669 ? -13.516 -27.266 -35.031 1 24.47 669 TYR A C 1
ATOM 5302 O O . TYR A 1 669 ? -14.375 -27.406 -35.906 1 24.47 669 TYR A O 1
ATOM 5310 N N . SER A 1 670 ? -12.344 -27.641 -35.406 1 22.36 670 SER A N 1
ATOM 5311 C CA . SER A 1 670 ? -12.438 -28.609 -36.469 1 22.36 670 SER A CA 1
ATOM 5312 C C . SER A 1 670 ? -12.898 -29.969 -35.969 1 22.36 670 SER A C 1
ATOM 5314 O O . SER A 1 670 ? -12.477 -30.406 -34.875 1 22.36 670 SER A O 1
ATOM 5316 N N . MET B 1 1 ? -11.492 30.469 17.422 1 85.75 1 MET B N 1
ATOM 5317 C CA . MET B 1 1 ? -10.672 29.469 16.766 1 85.75 1 MET B CA 1
ATOM 5318 C C . MET B 1 1 ? -10.523 28.219 17.641 1 85.75 1 MET B C 1
ATOM 5320 O O . MET B 1 1 ? -10.531 27.094 17.141 1 85.75 1 MET B O 1
ATOM 5324 N N . LEU B 1 2 ? -10.43 28.438 18.906 1 89.56 2 LEU B N 1
ATOM 5325 C CA . LEU B 1 2 ? -10.398 27.312 19.828 1 89.56 2 LEU B CA 1
ATOM 5326 C C . LEU B 1 2 ? -11.703 26.531 19.766 1 89.56 2 LEU B C 1
ATOM 5328 O O . LEU B 1 2 ? -11.695 25.297 19.766 1 89.56 2 LEU B O 1
ATOM 5332 N N . LEU B 1 3 ? -12.75 27.297 19.625 1 90.75 3 LEU B N 1
ATOM 5333 C CA . LEU B 1 3 ? -14.055 26.641 19.547 1 90.75 3 LEU B CA 1
ATOM 5334 C C . LEU B 1 3 ? -14.234 25.906 18.219 1 90.75 3 LEU B C 1
ATOM 5336 O O . LEU B 1 3 ? -14.938 24.906 18.156 1 90.75 3 LEU B O 1
ATOM 5340 N N . ALA B 1 4 ? -13.562 26.422 17.188 1 89 4 ALA B N 1
ATOM 5341 C CA . ALA B 1 4 ? -13.609 25.734 15.914 1 89 4 ALA B CA 1
ATOM 5342 C C . ALA B 1 4 ? -12.898 24.375 16 1 89 4 ALA B C 1
ATOM 5344 O O . ALA B 1 4 ? -13.391 23.375 15.469 1 89 4 ALA B O 1
ATOM 5345 N N . SER B 1 5 ? -11.805 24.359 16.641 1 90.06 5 SER B N 1
ATOM 5346 C CA . SER B 1 5 ? -11.102 23.094 16.844 1 90.06 5 SER B CA 1
ATOM 5347 C C . SER B 1 5 ? -11.922 22.141 17.688 1 90.06 5 SER B C 1
ATOM 5349 O O . SER B 1 5 ? -11.977 20.938 17.406 1 90.06 5 SER B O 1
ATOM 5351 N N . PHE B 1 6 ? -12.578 22.703 18.688 1 92.25 6 PHE B N 1
ATOM 5352 C CA . PHE B 1 6 ? -13.43 21.906 19.562 1 92.25 6 PHE B CA 1
ATOM 5353 C C . PHE B 1 6 ? -14.625 21.359 18.797 1 92.25 6 PHE B C 1
ATOM 5355 O O . PHE B 1 6 ? -15.016 20.203 18.984 1 92.25 6 PHE B O 1
ATOM 5362 N N . SER B 1 7 ? -15.148 22.172 17.938 1 92.94 7 SER B N 1
ATOM 5363 C CA . SER B 1 7 ? -16.281 21.734 17.141 1 92.94 7 SER B CA 1
ATOM 5364 C C . SER B 1 7 ? -15.906 20.594 16.203 1 92.94 7 SER B C 1
ATOM 5366 O O . SER B 1 7 ? -16.703 19.703 15.961 1 92.94 7 SER B O 1
ATOM 5368 N N . LEU B 1 8 ? -14.734 20.656 15.703 1 92.12 8 LEU B N 1
ATOM 5369 C CA . LEU B 1 8 ? -14.266 19.562 14.852 1 92.12 8 LEU B CA 1
ATOM 5370 C C . LEU B 1 8 ? -14.148 18.266 15.633 1 92.12 8 LEU B C 1
ATOM 5372 O O . LEU B 1 8 ? -14.5 17.203 15.125 1 92.12 8 LEU B O 1
ATOM 5376 N N . GLN B 1 9 ? -13.734 18.344 16.844 1 92 9 GLN B N 1
ATOM 5377 C CA . GLN B 1 9 ? -13.617 17.156 17.703 1 92 9 GLN B CA 1
ATOM 5378 C C . GLN B 1 9 ? -14.992 16.562 18 1 92 9 GLN B C 1
ATOM 5380 O O . GLN B 1 9 ? -15.164 15.344 18 1 92 9 GLN B O 1
ATOM 5385 N N . ILE B 1 10 ? -15.891 17.406 18.266 1 92.88 10 ILE B N 1
ATOM 5386 C CA . ILE B 1 10 ? -17.25 16.969 18.547 1 92.88 10 ILE B CA 1
ATOM 5387 C C . ILE B 1 10 ? -17.844 16.266 17.312 1 92.88 10 ILE B C 1
ATOM 5389 O O . ILE B 1 10 ? -18.438 15.195 17.422 1 92.88 10 ILE B O 1
ATOM 5393 N N . PHE B 1 11 ? -17.609 16.828 16.219 1 93.81 11 PHE B N 1
ATOM 5394 C CA . PHE B 1 11 ? -18.109 16.281 14.977 1 93.81 11 PHE B CA 1
ATOM 5395 C C . PHE B 1 11 ? -17.5 14.898 14.711 1 93.81 11 PHE B C 1
ATOM 5397 O O . PHE B 1 11 ? -18.219 13.961 14.352 1 93.81 11 PHE B O 1
ATOM 5404 N N . LEU B 1 12 ? -16.266 14.781 14.93 1 92.56 12 LEU B N 1
ATOM 5405 C CA . LEU B 1 12 ? -15.57 13.516 14.664 1 92.56 12 LEU B CA 1
ATOM 5406 C C . LEU B 1 12 ? -16.016 12.445 15.656 1 92.56 12 LEU B C 1
ATOM 5408 O O . LEU B 1 12 ? -16.188 11.281 15.281 1 92.56 12 LEU B O 1
ATOM 5412 N N . LEU B 1 13 ? -16.219 12.789 16.844 1 91.69 13 LEU B N 1
ATOM 5413 C CA . LEU B 1 13 ? -16.609 11.82 17.859 1 91.69 13 LEU B CA 1
ATOM 5414 C C . LEU B 1 13 ? -17.984 11.258 17.578 1 91.69 13 LEU B C 1
ATOM 5416 O O . LEU B 1 13 ? -18.203 10.047 17.656 1 91.69 13 LEU B O 1
ATOM 5420 N N . PHE B 1 14 ? -18.891 12.055 17.094 1 90.69 14 PHE B N 1
ATOM 5421 C CA . PHE B 1 14 ? -20.281 11.633 16.984 1 90.69 14 PHE B CA 1
ATOM 5422 C C . PHE B 1 14 ? -20.562 11.094 15.586 1 90.69 14 PHE B C 1
ATOM 5424 O O . PHE B 1 14 ? -21.422 10.219 15.422 1 90.69 14 PHE B O 1
ATOM 5431 N N . SER B 1 15 ? -19.844 11.523 14.625 1 90.81 15 SER B N 1
ATOM 5432 C CA . SER B 1 15 ? -20.188 11.164 13.258 1 90.81 15 SER B CA 1
ATOM 5433 C C . SER B 1 15 ? -19.344 9.992 12.766 1 90.81 15 SER B C 1
ATOM 5435 O O . SER B 1 15 ? -19.719 9.32 11.797 1 90.81 15 SER B O 1
ATOM 5437 N N . SER B 1 16 ? -18.297 9.711 13.383 1 89.31 16 SER B N 1
ATOM 5438 C CA . SER B 1 16 ? -17.391 8.703 12.867 1 89.31 16 SER B CA 1
ATOM 5439 C C . SER B 1 16 ? -17.953 7.301 13.031 1 89.31 16 SER B C 1
ATOM 5441 O O . SER B 1 16 ? -17.656 6.398 12.25 1 89.31 16 SER B O 1
ATOM 5443 N N . GLY B 1 17 ? -18.828 7.09 14.016 1 84.38 17 GLY B N 1
ATOM 5444 C CA . GLY B 1 17 ? -19.422 5.781 14.234 1 84.38 17 GLY B CA 1
ATOM 5445 C C . GLY B 1 17 ? -20.375 5.359 13.133 1 84.38 17 GLY B C 1
ATOM 5446 O O . GLY B 1 17 ? -20.594 4.164 12.93 1 84.38 17 GLY B O 1
ATOM 5447 N N . PHE B 1 18 ? -20.75 6.344 12.375 1 86.81 18 PHE B N 1
ATOM 5448 C CA . PHE B 1 18 ? -21.734 6.059 11.328 1 86.81 18 PHE B CA 1
ATOM 5449 C C . PHE B 1 18 ? -21.047 5.457 10.102 1 86.81 18 PHE B C 1
ATOM 5451 O O . PHE B 1 18 ? -21.703 4.824 9.273 1 86.81 18 PHE B O 1
ATOM 5458 N N . ARG B 1 19 ? -19.828 5.648 10.039 1 88.25 19 ARG B N 1
ATOM 5459 C CA . ARG B 1 19 ? -19.125 5.168 8.852 1 88.25 19 ARG B CA 1
ATOM 5460 C C . ARG B 1 19 ? -19.125 3.645 8.789 1 88.25 19 ARG B C 1
ATOM 5462 O O . ARG B 1 19 ? -18.984 3.061 7.715 1 88.25 19 ARG B O 1
ATOM 5469 N N . LYS B 1 20 ? -19.281 3.049 9.875 1 87.19 20 LYS B N 1
ATOM 5470 C CA . LYS B 1 20 ? -19.312 1.591 9.945 1 87.19 20 LYS B CA 1
ATOM 5471 C C . LYS B 1 20 ? -20.594 1.031 9.336 1 87.19 20 LYS B C 1
ATOM 5473 O O . LYS B 1 20 ? -20.578 -0.042 8.727 1 87.19 20 LYS B O 1
ATOM 5478 N N . ARG B 1 21 ? -21.656 1.823 9.438 1 87.62 21 ARG B N 1
ATOM 5479 C CA . ARG B 1 21 ? -22.969 1.271 9.109 1 87.62 21 ARG B CA 1
ATOM 5480 C C . ARG B 1 21 ? -23.547 1.947 7.871 1 87.62 21 ARG B C 1
ATOM 5482 O O . ARG B 1 21 ? -24.484 1.434 7.258 1 87.62 21 ARG B O 1
ATOM 5489 N N . HIS B 1 22 ? -22.969 3.055 7.566 1 86 22 HIS B N 1
ATOM 5490 C CA . HIS B 1 22 ? -23.562 3.807 6.469 1 86 22 HIS B CA 1
ATOM 5491 C C . HIS B 1 22 ? -22.562 4.051 5.352 1 86 22 HIS B C 1
ATOM 5493 O O . HIS B 1 22 ? -21.391 4.359 5.617 1 86 22 HIS B O 1
ATOM 5499 N N . SER B 1 23 ? -23.109 3.771 4.133 1 83.06 23 SER B N 1
ATOM 5500 C CA . SER B 1 23 ? -22.266 4.004 2.965 1 83.06 23 SER B CA 1
ATOM 5501 C C . SER B 1 23 ? -22.562 5.355 2.322 1 83.06 23 SER B C 1
ATOM 5503 O O . SER B 1 23 ? -23.266 5.422 1.313 1 83.06 23 SER B O 1
ATOM 5505 N N . SER B 1 24 ? -22.359 6.469 3.039 1 83.25 24 SER B N 1
ATOM 5506 C CA . SER B 1 24 ? -22.609 7.785 2.465 1 83.25 24 SER B CA 1
ATOM 5507 C C . SER B 1 24 ? -21.312 8.461 2.025 1 83.25 24 SER B C 1
ATOM 5509 O O . SER B 1 24 ? -20.375 8.586 2.814 1 83.25 24 SER B O 1
ATOM 5511 N N . HIS B 1 25 ? -21.359 8.867 0.836 1 83.19 25 HIS B N 1
ATOM 5512 C CA . HIS B 1 25 ? -20.188 9.57 0.303 1 83.19 25 HIS B CA 1
ATOM 5513 C C . HIS B 1 25 ? -20.031 10.938 0.954 1 83.19 25 HIS B C 1
ATOM 5515 O O . HIS B 1 25 ? -18.906 11.375 1.211 1 83.19 25 HIS B O 1
ATOM 5521 N N . VAL B 1 26 ? -21.109 11.539 1.239 1 86.94 26 VAL B N 1
ATOM 5522 C CA . VAL B 1 26 ? -21.078 12.875 1.835 1 86.94 26 VAL B CA 1
ATOM 5523 C C . VAL B 1 26 ? -20.5 12.797 3.244 1 86.94 26 VAL B C 1
ATOM 5525 O O . VAL B 1 26 ? -19.656 13.609 3.621 1 86.94 26 VAL B O 1
ATOM 5528 N N . LEU B 1 27 ? -20.906 11.789 3.912 1 90.19 27 LEU B N 1
ATOM 5529 C CA . LEU B 1 27 ? -20.375 11.617 5.262 1 90.19 27 LEU B CA 1
ATOM 5530 C C . LEU B 1 27 ? -18.875 11.336 5.223 1 90.19 27 LEU B C 1
ATOM 5532 O O . LEU B 1 27 ? -18.109 11.875 6.027 1 90.19 27 LEU B O 1
ATOM 5536 N N . SER B 1 28 ? -18.516 10.594 4.281 1 90.56 28 SER B N 1
ATOM 5537 C CA . SER B 1 28 ? -17.109 10.227 4.164 1 90.56 28 SER B CA 1
ATOM 5538 C C . SER B 1 28 ? -16.234 11.438 3.842 1 90.56 28 SER B C 1
ATOM 5540 O O . SER B 1 28 ? -15.156 11.609 4.41 1 90.56 28 SER B O 1
ATOM 5542 N N . VAL B 1 29 ? -16.75 12.344 2.992 1 90.19 29 VAL B N 1
ATOM 5543 C CA . VAL B 1 29 ? -15.992 13.523 2.609 1 90.19 29 VAL B CA 1
ATOM 5544 C C . VAL B 1 29 ? -15.914 14.492 3.787 1 90.19 29 VAL B C 1
ATOM 5546 O O . VAL B 1 29 ? -14.859 15.062 4.059 1 90.19 29 VAL B O 1
ATOM 5549 N N . LEU B 1 30 ? -16.938 14.578 4.5 1 92.75 30 LEU B N 1
ATOM 5550 C CA . LEU B 1 30 ? -16.969 15.484 5.645 1 92.75 30 LEU B CA 1
ATOM 5551 C C . LEU B 1 30 ? -16.031 14.992 6.75 1 92.75 30 LEU B C 1
ATOM 5553 O O . LEU B 1 30 ? -15.312 15.781 7.359 1 92.75 30 LEU B O 1
ATOM 5557 N N . LEU B 1 31 ? -16.094 13.672 6.934 1 93.69 31 LEU B N 1
ATOM 5558 C CA . LEU B 1 31 ? -15.203 13.102 7.945 1 93.69 31 LEU B CA 1
ATOM 5559 C C . LEU B 1 31 ? -13.742 13.227 7.523 1 93.69 31 LEU B C 1
ATOM 5561 O O . LEU B 1 31 ? -12.875 13.484 8.359 1 93.69 31 LEU B O 1
ATOM 5565 N N . TRP B 1 32 ? -13.547 13.039 6.27 1 92.88 32 TRP B N 1
ATOM 5566 C CA . TRP B 1 32 ? -12.195 13.172 5.738 1 92.88 32 TRP B CA 1
ATOM 5567 C C . TRP B 1 32 ? -11.68 14.602 5.922 1 92.88 32 TRP B C 1
ATOM 5569 O O . TRP B 1 32 ? -10.547 14.805 6.371 1 92.88 32 TRP B O 1
ATOM 5579 N N . LEU B 1 33 ? -12.516 15.586 5.672 1 92.19 33 LEU B N 1
ATOM 5580 C CA . LEU B 1 33 ? -12.141 16.984 5.82 1 92.19 33 LEU B CA 1
ATOM 5581 C C . LEU B 1 33 ? -11.898 17.328 7.285 1 92.19 33 LEU B C 1
ATOM 5583 O O . LEU B 1 33 ? -10.922 18.016 7.609 1 92.19 33 LEU B O 1
ATOM 5587 N N . ALA B 1 34 ? -12.711 16.844 8.062 1 93.12 34 ALA B N 1
ATOM 5588 C CA . ALA B 1 34 ? -12.57 17.125 9.484 1 93.12 34 ALA B CA 1
ATOM 5589 C C . ALA B 1 34 ? -11.305 16.484 10.047 1 93.12 34 ALA B C 1
ATOM 5591 O O . ALA B 1 34 ? -10.57 17.094 10.82 1 93.12 34 ALA B O 1
ATOM 5592 N N . TYR B 1 35 ? -11.078 15.273 9.602 1 92.12 35 TYR B N 1
ATOM 5593 C CA . TYR B 1 35 ? -9.914 14.523 10.07 1 92.12 35 TYR B CA 1
ATOM 5594 C C . TYR B 1 35 ? -8.617 15.203 9.641 1 92.12 35 TYR B C 1
ATOM 5596 O O . TYR B 1 35 ? -7.695 15.344 10.445 1 92.12 35 TYR B O 1
ATOM 5604 N N . LEU B 1 36 ? -8.578 15.68 8.469 1 90.12 36 LEU B N 1
ATOM 5605 C CA . LEU B 1 36 ? -7.348 16.25 7.93 1 90.12 36 LEU B CA 1
ATOM 5606 C C . LEU B 1 36 ? -7.16 17.688 8.414 1 90.12 36 LEU B C 1
ATOM 5608 O O . LEU B 1 36 ? -6.035 18.188 8.477 1 90.12 36 LEU B O 1
ATOM 5612 N N . SER B 1 37 ? -8.219 18.312 8.812 1 90.38 37 SER B N 1
ATOM 5613 C CA . SER B 1 37 ? -8.133 19.719 9.211 1 90.38 37 SER B CA 1
ATOM 5614 C C . SER B 1 37 ? -7.848 19.844 10.703 1 90.38 37 SER B C 1
ATOM 5616 O O . SER B 1 37 ? -7.441 20.906 11.172 1 90.38 37 SER B O 1
ATOM 5618 N N . ALA B 1 38 ? -8 18.781 11.391 1 89.5 38 ALA B N 1
ATOM 5619 C CA . ALA B 1 38 ? -7.887 18.875 12.844 1 89.5 38 ALA B CA 1
ATOM 5620 C C . ALA B 1 38 ? -6.484 19.297 13.258 1 89.5 38 ALA B C 1
ATOM 5622 O O . ALA B 1 38 ? -6.324 20.234 14.055 1 89.5 38 ALA B O 1
ATOM 5623 N N . ASP B 1 39 ? -5.473 18.781 12.688 1 87.19 39 ASP B N 1
ATOM 5624 C CA . ASP B 1 39 ? -4.098 19.062 13.094 1 87.19 39 ASP B CA 1
ATOM 5625 C C . ASP B 1 39 ? -3.66 20.438 12.609 1 87.19 39 ASP B C 1
ATOM 5627 O O . ASP B 1 39 ? -3.164 21.25 13.398 1 87.19 39 ASP B O 1
ATOM 5631 N N . PRO B 1 40 ? -3.918 20.781 11.375 1 87.38 40 PRO B N 1
ATOM 5632 C CA . PRO B 1 40 ? -3.508 22.125 10.93 1 87.38 40 PRO B CA 1
ATOM 5633 C C . PRO B 1 40 ? -4.238 23.234 11.664 1 87.38 40 PRO B C 1
ATOM 5635 O O . PRO B 1 40 ? -3.66 24.297 11.906 1 87.38 40 PRO B O 1
ATOM 5638 N N . VAL B 1 41 ? -5.438 23.078 12.016 1 89.19 41 VAL B N 1
ATOM 5639 C CA . VAL B 1 41 ? -6.18 24.094 12.75 1 89.19 41 VAL B CA 1
ATOM 5640 C C . VAL B 1 41 ? -5.57 24.266 14.133 1 89.19 41 VAL B C 1
ATOM 5642 O O . VAL B 1 41 ? -5.414 25.406 14.609 1 89.19 41 VAL B O 1
ATOM 5645 N N . ALA B 1 42 ? -5.238 23.156 14.711 1 89.5 42 ALA B N 1
ATOM 5646 C CA . ALA B 1 42 ? -4.609 23.25 16.031 1 89.5 42 ALA B CA 1
ATOM 5647 C C . ALA B 1 42 ? -3.27 23.969 15.953 1 89.5 42 ALA B C 1
ATOM 5649 O O . ALA B 1 42 ? -2.955 24.797 16.812 1 89.5 42 ALA B O 1
ATOM 5650 N N . VAL B 1 43 ? -2.52 23.719 14.977 1 88.31 43 VAL B N 1
ATOM 5651 C CA . VAL B 1 43 ? -1.224 24.359 14.805 1 88.31 43 VAL B CA 1
ATOM 5652 C C . VAL B 1 43 ? -1.421 25.844 14.508 1 88.31 43 VAL B C 1
ATOM 5654 O O . VAL B 1 43 ? -0.687 26.688 15.023 1 88.31 43 VAL B O 1
ATOM 5657 N N . TYR B 1 44 ? -2.402 26.141 13.75 1 88.75 44 TYR B N 1
ATOM 5658 C CA . TYR B 1 44 ? -2.727 27.531 13.43 1 88.75 44 TYR B CA 1
ATOM 5659 C C . TYR B 1 44 ? -3.088 28.312 14.688 1 88.75 44 TYR B C 1
ATOM 5661 O O . TYR B 1 44 ? -2.621 29.438 14.891 1 88.75 44 TYR B O 1
ATOM 5669 N N . VAL B 1 45 ? -3.852 27.734 15.523 1 89.31 45 VAL B N 1
ATOM 5670 C CA . VAL B 1 45 ? -4.281 28.375 16.75 1 89.31 45 VAL B CA 1
ATOM 5671 C C . VAL B 1 45 ? -3.086 28.562 17.688 1 89.31 45 VAL B C 1
ATOM 5673 O O . VAL B 1 45 ? -2.957 29.594 18.344 1 89.31 45 VAL B O 1
ATOM 5676 N N . LEU B 1 46 ? -2.242 27.578 17.734 1 88.38 46 LEU B N 1
ATOM 5677 C CA . LEU B 1 46 ? -1.045 27.688 18.562 1 88.38 46 LEU B CA 1
ATOM 5678 C C . LEU B 1 46 ? -0.162 28.844 18.094 1 88.38 46 LEU B C 1
ATOM 5680 O O . LEU B 1 46 ? 0.429 29.547 18.906 1 88.38 46 LEU B O 1
ATOM 5684 N N . GLY B 1 47 ? -0.095 29.016 16.828 1 85.94 47 GLY B N 1
ATOM 5685 C CA . GLY B 1 47 ? 0.645 30.156 16.297 1 85.94 47 GLY B CA 1
ATOM 5686 C C . GLY B 1 47 ? 0.06 31.484 16.703 1 85.94 47 GLY B C 1
ATOM 5687 O O . GLY B 1 47 ? 0.795 32.406 17.078 1 85.94 47 GLY B O 1
ATOM 5688 N N . ARG B 1 48 ? -1.19 31.531 16.719 1 86.25 48 ARG B N 1
ATOM 5689 C CA . ARG B 1 48 ? -1.869 32.75 17.125 1 86.25 48 ARG B CA 1
ATOM 5690 C C . ARG B 1 48 ? -1.674 33.031 18.609 1 86.25 48 ARG B C 1
ATOM 5692 O O . ARG B 1 48 ? -1.465 34.188 19.016 1 86.25 48 ARG B O 1
ATOM 5699 N N . LEU B 1 49 ? -1.684 31.984 19.375 1 86.38 49 LEU B N 1
ATOM 5700 C CA . LEU B 1 49 ? -1.568 32.125 20.812 1 86.38 49 LEU B CA 1
ATOM 5701 C C . LEU B 1 49 ? -0.149 32.5 21.219 1 86.38 49 LEU B C 1
ATOM 5703 O O . LEU B 1 49 ? 0.054 33.188 22.234 1 86.38 49 LEU B O 1
ATOM 5707 N N . SER B 1 50 ? 0.79 32.156 20.438 1 82.56 50 SER B N 1
ATOM 5708 C CA . SER B 1 50 ? 2.18 32.5 20.75 1 82.56 50 SER B CA 1
ATOM 5709 C C . SER B 1 50 ? 2.432 34 20.688 1 82.56 50 SER B C 1
ATOM 5711 O O . SER B 1 50 ? 3.225 34.531 21.453 1 82.56 50 SER B O 1
ATOM 5713 N N . LEU B 1 51 ? 1.806 34.719 19.781 1 78.31 51 LEU B N 1
ATOM 5714 C CA . LEU B 1 51 ? 1.984 36.156 19.672 1 78.31 51 LEU B CA 1
ATOM 5715 C C . LEU B 1 51 ? 1.166 36.875 20.734 1 78.31 51 LEU B C 1
ATOM 5717 O O . LEU B 1 51 ? 1.612 37.906 21.281 1 78.31 51 LEU B O 1
ATOM 5721 N N . ARG B 1 52 ? -0.009 36.438 20.984 1 69.12 52 ARG B N 1
ATOM 5722 C CA . ARG B 1 52 ? -0.831 37.062 22.016 1 69.12 52 ARG B CA 1
ATOM 5723 C C . ARG B 1 52 ? -0.113 37.031 23.359 1 69.12 52 ARG B C 1
ATOM 5725 O O . ARG B 1 52 ? -0.256 37.969 24.156 1 69.12 52 ARG B O 1
ATOM 5732 N N . ALA B 1 53 ? 0.636 36.094 23.547 1 60.31 53 ALA B N 1
ATOM 5733 C CA . ALA B 1 53 ? 1.374 35.938 24.797 1 60.31 53 ALA B CA 1
ATOM 5734 C C . ALA B 1 53 ? 2.496 36.969 24.891 1 60.31 53 ALA B C 1
ATOM 5736 O O . ALA B 1 53 ? 2.826 37.438 25.984 1 60.31 53 ALA B O 1
ATOM 5737 N N . SER B 1 54 ? 3.096 37.5 23.781 1 59.62 54 SER B N 1
ATOM 5738 C CA . SER B 1 54 ? 4.234 38.406 23.812 1 59.62 54 SER B CA 1
ATOM 5739 C C . SER B 1 54 ? 3.773 39.844 23.812 1 59.62 54 SER B C 1
ATOM 5741 O O . SER B 1 54 ? 4.484 40.75 24.297 1 59.62 54 SER B O 1
ATOM 5743 N N . GLY B 1 55 ? 2.785 40.375 23.094 1 54.91 55 GLY B N 1
ATOM 5744 C CA . GLY B 1 55 ? 2.467 41.781 22.859 1 54.91 55 GLY B CA 1
ATOM 5745 C C . GLY B 1 55 ? 1.735 42.438 24.016 1 54.91 55 GLY B C 1
ATOM 5746 O O . GLY B 1 55 ? 1.48 43.656 23.984 1 54.91 55 GLY B O 1
ATOM 5747 N N . SER B 1 56 ? 0.83 41.875 24.719 1 49.88 56 SER B N 1
ATOM 5748 C CA . SER B 1 56 ? 0.034 42.781 25.531 1 49.88 56 SER B CA 1
ATOM 5749 C C . SER B 1 56 ? 0.846 43.312 26.719 1 49.88 56 SER B C 1
ATOM 5751 O O . SER B 1 56 ? 1.383 42.562 27.5 1 49.88 56 SER B O 1
ATOM 5753 N N . SER B 1 57 ? 1.497 44.438 26.453 1 44.53 57 SER B N 1
ATOM 5754 C CA . SER B 1 57 ? 2.047 45.281 27.531 1 44.53 57 SER B CA 1
ATOM 5755 C C . SER B 1 57 ? 1.2 45.156 28.781 1 44.53 57 SER B C 1
ATOM 5757 O O . SER B 1 57 ? 1.58 45.688 29.844 1 44.53 57 SER B O 1
ATOM 5759 N N . ASP B 1 58 ? -0.103 45.375 28.719 1 44.28 58 ASP B N 1
ATOM 5760 C CA . ASP B 1 58 ? -0.821 45.375 29.984 1 44.28 58 ASP B CA 1
ATOM 5761 C C . ASP B 1 58 ? -0.723 44 30.656 1 44.28 58 ASP B C 1
ATOM 5763 O O . ASP B 1 58 ? -1.226 43 30.125 1 44.28 58 ASP B O 1
ATOM 5767 N N . PRO B 1 59 ? 0.222 43.719 31.359 1 48.25 59 PRO B N 1
ATOM 5768 C CA . PRO B 1 59 ? 0.723 42.531 32.062 1 48.25 59 PRO B CA 1
ATOM 5769 C C . PRO B 1 59 ? -0.395 41.625 32.531 1 48.25 59 PRO B C 1
ATOM 5771 O O . PRO B 1 59 ? -0.141 40.438 32.844 1 48.25 59 PRO B O 1
ATOM 5774 N N . ARG B 1 60 ? -1.306 42.062 33.188 1 49.66 60 ARG B N 1
ATOM 5775 C CA . ARG B 1 60 ? -2.074 41.375 34.219 1 49.66 60 ARG B CA 1
ATOM 5776 C C . ARG B 1 60 ? -2.984 40.312 33.625 1 49.66 60 ARG B C 1
ATOM 5778 O O . ARG B 1 60 ? -3.072 39.188 34.156 1 49.66 60 ARG B O 1
ATOM 5785 N N . ASN B 1 61 ? -4.168 40.531 33 1 48.59 61 ASN B N 1
ATOM 5786 C CA . ASN B 1 61 ? -5.387 39.719 33.062 1 48.59 61 ASN B CA 1
ATOM 5787 C C . ASN B 1 61 ? -5.477 38.75 31.891 1 48.59 61 ASN B C 1
ATOM 5789 O O . ASN B 1 61 ? -5.863 37.594 32.094 1 48.59 61 ASN B O 1
ATOM 5793 N N . GLN B 1 62 ? -5.406 39.188 30.594 1 51.91 62 GLN B N 1
ATOM 5794 C CA . GLN B 1 62 ? -5.887 38.438 29.438 1 51.91 62 GLN B CA 1
ATOM 5795 C C . GLN B 1 62 ? -4.945 37.312 29.094 1 51.91 62 GLN B C 1
ATOM 5797 O O . GLN B 1 62 ? -5.375 36.281 28.547 1 51.91 62 GLN B O 1
ATOM 5802 N N . GLN B 1 63 ? -3.676 37.344 29.641 1 59.81 63 GLN B N 1
ATOM 5803 C CA . GLN B 1 63 ? -2.521 36.562 29.234 1 59.81 63 GLN B CA 1
ATOM 5804 C C . GLN B 1 63 ? -2.471 35.219 29.984 1 59.81 63 GLN B C 1
ATOM 5806 O O . GLN B 1 63 ? -1.992 34.219 29.438 1 59.81 63 GLN B O 1
ATOM 5811 N N . GLN B 1 64 ? -3.201 35.156 30.969 1 73.06 64 GLN B N 1
ATOM 5812 C CA . GLN B 1 64 ? -2.996 34 31.812 1 73.06 64 GLN B CA 1
ATOM 5813 C C . GLN B 1 64 ? -3.818 32.812 31.328 1 73.06 64 GLN B C 1
ATOM 5815 O O . GLN B 1 64 ? -3.441 31.656 31.547 1 73.06 64 GLN B O 1
ATOM 5820 N N . LEU B 1 65 ? -4.844 33.156 30.516 1 81.38 65 LEU B N 1
ATOM 5821 C CA . LEU B 1 65 ? -5.699 32.062 30.078 1 81.38 65 LEU B CA 1
ATOM 5822 C C . LEU B 1 65 ? -5.051 31.281 28.938 1 81.38 65 LEU B C 1
ATOM 5824 O O . LEU B 1 65 ? -5.414 30.141 28.672 1 81.38 65 LEU B O 1
ATOM 5828 N N . VAL B 1 66 ? -4.102 32 28.312 1 80.56 66 VAL B N 1
ATOM 5829 C CA . VAL B 1 66 ? -3.383 31.359 27.219 1 80.56 66 VAL B CA 1
ATOM 5830 C C . VAL B 1 66 ? -2.609 30.156 27.75 1 80.56 66 VAL B C 1
ATOM 5832 O O . VAL B 1 66 ? -2.422 29.156 27.031 1 80.56 66 VAL B O 1
ATOM 5835 N N . LEU B 1 67 ? -2.297 30.219 29.047 1 78.88 67 LEU B N 1
ATOM 5836 C CA . LEU B 1 67 ? -1.599 29.125 29.719 1 78.88 67 LEU B CA 1
ATOM 5837 C C . LEU B 1 67 ? -2.445 27.859 29.719 1 78.88 67 LEU B C 1
ATOM 5839 O O . LEU B 1 67 ? -1.913 26.75 29.609 1 78.88 67 LEU B O 1
ATOM 5843 N N . PHE B 1 68 ? -3.711 28.156 29.672 1 81.81 68 PHE B N 1
ATOM 5844 C CA . PHE B 1 68 ? -4.645 27.047 29.766 1 81.81 68 PHE B CA 1
ATOM 5845 C C . PHE B 1 68 ? -5.078 26.578 28.391 1 81.81 68 PHE B C 1
ATOM 5847 O O . PHE B 1 68 ? -5.293 25.391 28.156 1 81.81 68 PHE B O 1
ATOM 5854 N N . TRP B 1 69 ? -5.074 27.391 27.453 1 87.62 69 TRP B N 1
ATOM 5855 C CA . TRP B 1 69 ? -5.637 27.094 26.125 1 87.62 69 TRP B CA 1
ATOM 5856 C C . TRP B 1 69 ? -4.656 26.297 25.297 1 87.62 69 TRP B C 1
ATOM 5858 O O . TRP B 1 69 ? -5.062 25.406 24.531 1 87.62 69 TRP B O 1
ATOM 5868 N N . ALA B 1 70 ? -3.365 26.484 25.391 1 88.12 70 ALA B N 1
ATOM 5869 C CA . ALA B 1 70 ? -2.371 25.797 24.578 1 88.12 70 ALA B CA 1
ATOM 5870 C C . ALA B 1 70 ? -2.379 24.297 24.859 1 88.12 70 ALA B C 1
ATOM 5872 O O . ALA B 1 70 ? -2.5 23.484 23.938 1 88.12 70 ALA B O 1
ATOM 5873 N N . PRO B 1 71 ? -2.428 23.906 26.062 1 88.19 71 PRO B N 1
ATOM 5874 C CA . PRO B 1 71 ? -2.475 22.469 26.328 1 88.19 71 PRO B CA 1
ATOM 5875 C C . PRO B 1 71 ? -3.82 21.844 25.969 1 88.19 71 PRO B C 1
ATOM 5877 O O . PRO B 1 71 ? -3.893 20.641 25.688 1 88.19 71 PRO B O 1
ATOM 5880 N N . PHE B 1 72 ? -4.848 22.641 25.969 1 90.12 72 PHE B N 1
ATOM 5881 C CA . PHE B 1 72 ? -6.168 22.125 25.641 1 90.12 72 PHE B CA 1
ATOM 5882 C C . PHE B 1 72 ? -6.227 21.656 24.203 1 90.12 72 PHE B C 1
ATOM 5884 O O . PHE B 1 72 ? -7.023 20.766 23.859 1 90.12 72 PHE B O 1
ATOM 5891 N N . LEU B 1 73 ? -5.398 22.25 23.375 1 90.75 73 LEU B N 1
ATOM 5892 C CA . LEU B 1 73 ? -5.371 21.828 21.984 1 90.75 73 LEU B CA 1
ATOM 5893 C C . LEU B 1 73 ? -4.828 20.406 21.859 1 90.75 73 LEU B C 1
ATOM 5895 O O . LEU B 1 73 ? -5.238 19.656 20.969 1 90.75 73 LEU B O 1
ATOM 5899 N N . LEU B 1 74 ? -3.93 20 22.766 1 89.12 74 LEU B N 1
ATOM 5900 C CA . LEU B 1 74 ? -3.434 18.641 22.781 1 89.12 74 LEU B CA 1
ATOM 5901 C C . LEU B 1 74 ? -4.543 17.656 23.188 1 89.12 74 LEU B C 1
ATOM 5903 O O . LEU B 1 74 ? -4.613 16.547 22.656 1 89.12 74 LEU B O 1
ATOM 5907 N N . LEU B 1 75 ? -5.371 18.141 24.031 1 88 75 LEU B N 1
ATOM 5908 C CA . LEU B 1 75 ? -6.496 17.328 24.484 1 88 75 LEU B CA 1
ATOM 5909 C C . LEU B 1 75 ? -7.492 17.109 23.344 1 88 75 LEU B C 1
ATOM 5911 O O . LEU B 1 75 ? -8 16 23.172 1 88 75 LEU B O 1
ATOM 5915 N N . HIS B 1 76 ? -7.699 18.125 22.578 1 86.25 76 HIS B N 1
ATOM 5916 C CA . HIS B 1 76 ? -8.617 18.016 21.453 1 86.25 76 HIS B CA 1
ATOM 5917 C C . HIS B 1 76 ? -8.078 17.062 20.391 1 86.25 76 HIS B C 1
ATOM 5919 O O . HIS B 1 76 ? -8.836 16.266 19.828 1 86.25 76 HIS B O 1
ATOM 5925 N N . LEU B 1 77 ? -6.82 17.062 20.172 1 84.25 77 LEU B N 1
ATOM 5926 C CA . LEU B 1 77 ? -6.207 16.25 19.141 1 84.25 77 LEU B CA 1
ATOM 5927 C C . LEU B 1 77 ? -6.152 14.781 19.578 1 84.25 77 LEU B C 1
ATOM 5929 O O . LEU B 1 77 ? -6.227 13.883 18.734 1 84.25 77 LEU B O 1
ATOM 5933 N N . GLY B 1 78 ? -6.078 14.57 20.781 1 85.94 78 GLY B N 1
ATOM 5934 C CA . GLY B 1 78 ? -6.055 13.211 21.297 1 85.94 78 GLY B CA 1
ATOM 5935 C C . GLY B 1 78 ? -7.441 12.633 21.516 1 85.94 78 GLY B C 1
ATOM 5936 O O . GLY B 1 78 ? -7.586 11.43 21.75 1 85.94 78 GLY B O 1
ATOM 5937 N N . GLY B 1 79 ? -8.484 13.438 21.375 1 81.31 79 GLY B N 1
ATOM 5938 C CA . GLY B 1 79 ? -9.836 13.039 21.75 1 81.31 79 GLY B CA 1
ATOM 5939 C C . GLY B 1 79 ? -10.539 12.258 20.656 1 81.31 79 GLY B C 1
ATOM 5940 O O . GLY B 1 79 ? -11.734 11.961 20.766 1 81.31 79 GLY B O 1
ATOM 5941 N N . GLN B 1 80 ? -9.828 11.875 19.656 1 84.5 80 GLN B N 1
ATOM 5942 C CA . GLN B 1 80 ? -10.43 11.094 18.578 1 84.5 80 GLN B CA 1
ATOM 5943 C C . GLN B 1 80 ? -10.523 9.617 18.953 1 84.5 80 GLN B C 1
ATOM 5945 O O . GLN B 1 80 ? -9.797 8.781 18.422 1 84.5 80 GLN B O 1
ATOM 5950 N N . GLU B 1 81 ? -11.555 9.32 19.75 1 86.5 81 GLU B N 1
ATOM 5951 C CA . GLU B 1 81 ? -11.734 7.973 20.266 1 86.5 81 GLU B CA 1
ATOM 5952 C C . GLU B 1 81 ? -12.383 7.055 19.234 1 86.5 81 GLU B C 1
ATOM 5954 O O . GLU B 1 81 ? -12 5.891 19.109 1 86.5 81 GLU B O 1
ATOM 5959 N N . THR B 1 82 ? -13.32 7.586 18.5 1 86.56 82 THR B N 1
ATOM 5960 C CA . THR B 1 82 ? -14.141 6.777 17.594 1 86.56 82 THR B CA 1
ATOM 5961 C C . THR B 1 82 ? -13.508 6.699 16.219 1 86.56 82 THR B C 1
ATOM 5963 O O . THR B 1 82 ? -13.961 5.93 15.359 1 86.56 82 THR B O 1
ATOM 5966 N N . MET B 1 83 ? -12.477 7.48 16 1 91.19 83 MET B N 1
ATOM 5967 C CA . MET B 1 83 ? -11.812 7.434 14.711 1 91.19 83 MET B CA 1
ATOM 5968 C C . MET B 1 83 ? -10.336 7.812 14.844 1 91.19 83 MET B C 1
ATOM 5970 O O . MET B 1 83 ? -9.992 8.992 14.805 1 91.19 83 MET B O 1
ATOM 5974 N N . THR B 1 84 ? -9.539 6.867 14.938 1 91.56 84 THR B N 1
ATOM 5975 C CA . THR B 1 84 ? -8.109 7.117 15.031 1 91.56 84 THR B CA 1
ATOM 5976 C C . THR B 1 84 ? -7.484 7.23 13.648 1 91.56 84 THR B C 1
ATOM 5978 O O . THR B 1 84 ? -6.469 7.902 13.469 1 91.56 84 THR B O 1
ATOM 5981 N N . ALA B 1 85 ? -8.07 6.574 12.734 1 93 85 ALA B N 1
ATOM 5982 C CA . ALA B 1 85 ? -7.586 6.566 11.359 1 93 85 ALA B CA 1
ATOM 5983 C C . ALA B 1 85 ? -8.75 6.637 10.367 1 93 85 ALA B C 1
ATOM 5985 O O . ALA B 1 85 ? -9.828 6.105 10.633 1 93 85 ALA B O 1
ATOM 5986 N N . PHE B 1 86 ? -8.562 7.375 9.383 1 91.38 86 PHE B N 1
ATOM 5987 C CA . PHE B 1 86 ? -9.578 7.441 8.336 1 91.38 86 PHE B CA 1
ATOM 5988 C C . PHE B 1 86 ? -9.422 6.285 7.355 1 91.38 86 PHE B C 1
ATOM 5990 O O . PHE B 1 86 ? -10.414 5.688 6.926 1 91.38 86 PHE B O 1
ATOM 5997 N N . SER B 1 87 ? -8.203 6.008 7.051 1 88.94 87 SER B N 1
ATOM 5998 C CA . SER B 1 87 ? -7.875 4.898 6.16 1 88.94 87 SER B CA 1
ATOM 5999 C C . SER B 1 87 ? -6.777 4.02 6.746 1 88.94 87 SER B C 1
ATOM 6001 O O . SER B 1 87 ? -6.129 4.398 7.727 1 88.94 87 SER B O 1
ATOM 6003 N N . MET B 1 88 ? -6.598 2.895 6.172 1 87.38 88 MET B N 1
ATOM 6004 C CA . MET B 1 88 ? -5.602 1.948 6.668 1 87.38 88 MET B CA 1
ATOM 6005 C C . MET B 1 88 ? -4.195 2.51 6.512 1 87.38 88 MET B C 1
ATOM 6007 O O . MET B 1 88 ? -3.32 2.24 7.34 1 87.38 88 MET B O 1
ATOM 6011 N N . GLU B 1 89 ? -3.947 3.34 5.508 1 81.75 89 GLU B N 1
ATOM 6012 C CA . GLU B 1 89 ? -2.648 3.963 5.273 1 81.75 89 GLU B CA 1
ATOM 6013 C C . GLU B 1 89 ? -2.275 4.902 6.414 1 81.75 89 GLU B C 1
ATOM 6015 O O . GLU B 1 89 ? -1.094 5.098 6.707 1 81.75 89 GLU B O 1
ATOM 6020 N N . ASP B 1 90 ? -3.273 5.41 7.027 1 88.62 90 ASP B N 1
ATOM 6021 C CA . ASP B 1 90 ? -3.027 6.316 8.141 1 88.62 90 ASP B CA 1
ATOM 6022 C C . ASP B 1 90 ? -2.404 5.574 9.328 1 88.62 90 ASP B C 1
ATOM 6024 O O . ASP B 1 90 ? -1.643 6.16 10.102 1 88.62 90 ASP B O 1
ATOM 6028 N N . ASN B 1 91 ? -2.783 4.332 9.43 1 88.38 91 ASN B N 1
ATOM 6029 C CA . ASN B 1 91 ? -2.229 3.541 10.516 1 88.38 91 ASN B CA 1
ATOM 6030 C C . ASN B 1 91 ? -0.717 3.379 10.383 1 88.38 91 ASN B C 1
ATOM 6032 O O . ASN B 1 91 ? 0.001 3.348 11.383 1 88.38 91 ASN B O 1
ATOM 6036 N N . THR B 1 92 ? -0.271 3.377 9.148 1 82.38 92 THR B N 1
ATOM 6037 C CA . THR B 1 92 ? 1.158 3.197 8.922 1 82.38 92 THR B CA 1
ATOM 6038 C C . THR B 1 92 ? 1.906 4.512 9.117 1 82.38 92 THR B C 1
ATOM 6040 O O . THR B 1 92 ? 3.133 4.523 9.234 1 82.38 92 THR B O 1
ATOM 6043 N N . LEU B 1 93 ? 1.146 5.594 9.258 1 86.38 93 LEU B N 1
ATOM 6044 C CA . LEU B 1 93 ? 1.763 6.91 9.406 1 86.38 93 LEU B CA 1
ATOM 6045 C C . LEU B 1 93 ? 1.834 7.316 10.867 1 86.38 93 LEU B C 1
ATOM 6047 O O . LEU B 1 93 ? 1.833 8.508 11.188 1 86.38 93 LEU B O 1
ATOM 6051 N N . TRP B 1 94 ? 1.895 6.371 11.734 1 87.81 94 TRP B N 1
ATOM 6052 C CA . TRP B 1 94 ? 1.91 6.676 13.164 1 87.81 94 TRP B CA 1
ATOM 6053 C C . TRP B 1 94 ? 3.158 7.469 13.531 1 87.81 94 TRP B C 1
ATOM 6055 O O . TRP B 1 94 ? 3.123 8.297 14.445 1 87.81 94 TRP B O 1
ATOM 6065 N N . LYS B 1 95 ? 4.258 7.32 12.797 1 87.62 95 LYS B N 1
ATOM 6066 C CA . LYS B 1 95 ? 5.48 8.07 13.07 1 87.62 95 LYS B CA 1
ATOM 6067 C C . LYS B 1 95 ? 5.277 9.562 12.805 1 87.62 95 LYS B C 1
ATOM 6069 O O . LYS B 1 95 ? 5.848 10.406 13.5 1 87.62 95 LYS B O 1
ATOM 6074 N N . ARG B 1 96 ? 4.512 9.812 11.82 1 88.25 96 ARG B N 1
ATOM 6075 C CA . ARG B 1 96 ? 4.207 11.211 11.531 1 88.25 96 ARG B CA 1
ATOM 6076 C C . ARG B 1 96 ? 3.369 11.836 12.641 1 88.25 96 ARG B C 1
ATOM 6078 O O . ARG B 1 96 ? 3.561 13 12.992 1 88.25 96 ARG B O 1
ATOM 6085 N N . HIS B 1 97 ? 2.488 11.062 13.156 1 89.5 97 HIS B N 1
ATOM 6086 C CA . HIS B 1 97 ? 1.696 11.547 14.289 1 89.5 97 HIS B CA 1
ATOM 6087 C C . HIS B 1 97 ? 2.559 11.719 15.531 1 89.5 97 HIS B C 1
ATOM 6089 O O . HIS B 1 97 ? 2.322 12.625 16.328 1 89.5 97 HIS B O 1
ATOM 6095 N N . LEU B 1 98 ? 3.508 10.906 15.664 1 90.5 98 LEU B N 1
ATOM 6096 C CA . LEU B 1 98 ? 4.438 11.039 16.781 1 90.5 98 LEU B CA 1
ATOM 6097 C C . LEU B 1 98 ? 5.234 12.336 16.672 1 90.5 98 LEU B C 1
ATOM 6099 O O . LEU B 1 98 ? 5.426 13.047 17.656 1 90.5 98 LEU B O 1
ATOM 6103 N N . LEU B 1 99 ? 5.582 12.625 15.5 1 89.31 99 LEU B N 1
ATOM 6104 C CA . LEU B 1 99 ? 6.293 13.883 15.266 1 89.31 99 LEU B CA 1
ATOM 6105 C C . LEU B 1 99 ? 5.383 15.078 15.516 1 89.31 99 LEU B C 1
ATOM 6107 O O . LEU B 1 99 ? 5.809 16.078 16.109 1 89.31 99 LEU B O 1
ATOM 6111 N N . SER B 1 100 ? 4.195 14.914 15.07 1 87.44 100 SER B N 1
ATOM 6112 C CA . SER B 1 100 ? 3.227 15.984 15.297 1 87.44 100 SER B CA 1
ATOM 6113 C C . SER B 1 100 ? 2.986 16.203 16.781 1 87.44 100 SER B C 1
ATOM 6115 O O . SER B 1 100 ? 2.922 17.359 17.234 1 87.44 100 SER B O 1
ATOM 6117 N N . LEU B 1 101 ? 2.908 15.156 17.516 1 89.31 101 LEU B N 1
ATOM 6118 C CA . LEU B 1 101 ? 2.73 15.266 18.969 1 89.31 101 LEU B CA 1
ATOM 6119 C C . LEU B 1 101 ? 3.934 15.945 19.609 1 89.31 101 LEU B C 1
ATOM 6121 O O . LEU B 1 101 ? 3.775 16.859 20.406 1 89.31 101 LEU B O 1
ATOM 6125 N N . THR B 1 102 ? 5.074 15.555 19.188 1 88.31 102 THR B N 1
ATOM 6126 C CA . THR B 1 102 ? 6.293 16.109 19.766 1 88.31 102 THR B CA 1
ATOM 6127 C C . THR B 1 102 ? 6.414 17.594 19.438 1 88.31 102 THR B C 1
ATOM 6129 O O . THR B 1 102 ? 6.738 18.406 20.297 1 88.31 102 THR B O 1
ATOM 6132 N N . THR B 1 103 ? 6.062 17.953 18.266 1 86.31 103 THR B N 1
ATOM 6133 C CA . THR B 1 103 ? 6.148 19.344 17.844 1 86.31 103 THR B CA 1
ATOM 6134 C C . THR B 1 103 ? 5.09 20.188 18.547 1 86.31 103 THR B C 1
ATOM 6136 O O . THR B 1 103 ? 5.363 21.312 18.984 1 86.31 103 THR B O 1
ATOM 6139 N N . GLN B 1 104 ? 3.988 19.625 18.688 1 87.56 104 GLN B N 1
ATOM 6140 C CA . GLN B 1 104 ? 2.922 20.359 19.359 1 87.56 104 GLN B CA 1
ATOM 6141 C C . GLN B 1 104 ? 3.213 20.5 20.859 1 87.56 104 GLN B C 1
ATOM 6143 O O . GLN B 1 104 ? 2.914 21.547 21.453 1 87.56 104 GLN B O 1
ATOM 6148 N N . MET B 1 105 ? 3.77 19.516 21.391 1 89.94 105 MET B N 1
ATOM 6149 C CA . MET B 1 105 ? 4.148 19.578 22.797 1 89.94 105 MET B CA 1
ATOM 6150 C C . MET B 1 105 ? 5.215 20.656 23.016 1 89.94 105 MET B C 1
ATOM 6152 O O . MET B 1 105 ? 5.094 21.469 23.938 1 89.94 105 MET B O 1
ATOM 6156 N N . VAL B 1 106 ? 6.148 20.656 22.156 1 87 106 VAL B N 1
ATOM 6157 C CA . VAL B 1 106 ? 7.242 21.609 22.281 1 87 106 VAL B CA 1
ATOM 6158 C C . VAL B 1 106 ? 6.715 23.031 22.078 1 87 106 VAL B C 1
ATOM 6160 O O . VAL B 1 106 ? 7.082 23.953 22.812 1 87 106 VAL B O 1
ATOM 6163 N N . THR B 1 107 ? 5.844 23.156 21.125 1 86.69 107 THR B N 1
ATOM 6164 C CA . THR B 1 107 ? 5.273 24.469 20.875 1 86.69 107 THR B CA 1
ATOM 6165 C C . THR B 1 107 ? 4.379 24.922 22.031 1 86.69 107 THR B C 1
ATOM 6167 O O . THR B 1 107 ? 4.379 26.094 22.406 1 86.69 107 THR B O 1
ATOM 6170 N N . ALA B 1 108 ? 3.674 23.984 22.531 1 87.5 108 ALA B N 1
ATOM 6171 C CA . ALA B 1 108 ? 2.82 24.312 23.672 1 87.5 108 ALA B CA 1
ATOM 6172 C C . ALA B 1 108 ? 3.656 24.719 24.891 1 87.5 108 ALA B C 1
ATOM 6174 O O . ALA B 1 108 ? 3.328 25.688 25.578 1 87.5 108 ALA B O 1
ATOM 6175 N N . ILE B 1 109 ? 4.742 24.047 25.109 1 87.94 109 ILE B N 1
ATOM 6176 C CA . ILE B 1 109 ? 5.645 24.391 26.203 1 87.94 109 ILE B CA 1
ATOM 6177 C C . ILE B 1 109 ? 6.262 25.766 25.969 1 87.94 109 ILE B C 1
ATOM 6179 O O . ILE B 1 109 ? 6.395 26.562 26.906 1 87.94 109 ILE B O 1
ATOM 6183 N N . TYR B 1 110 ? 6.504 26.016 24.75 1 84.38 110 TYR B N 1
ATOM 6184 C CA . TYR B 1 110 ? 7.066 27.312 24.391 1 84.38 110 TYR B CA 1
ATOM 6185 C C . TYR B 1 110 ? 6.074 28.438 24.672 1 84.38 110 TYR B C 1
ATOM 6187 O O . TYR B 1 110 ? 6.43 29.453 25.266 1 84.38 110 TYR B O 1
ATOM 6195 N N . VAL B 1 111 ? 4.91 28.234 24.297 1 83.12 111 VAL B N 1
ATOM 6196 C CA . VAL B 1 111 ? 3.875 29.25 24.516 1 83.12 111 VAL B CA 1
ATOM 6197 C C . VAL B 1 111 ? 3.641 29.438 26 1 83.12 111 VAL B C 1
ATOM 6199 O O . VAL B 1 111 ? 3.531 30.578 26.484 1 83.12 111 VAL B O 1
ATOM 6202 N N . VAL B 1 112 ? 3.709 28.359 26.766 1 83.44 112 VAL B N 1
ATOM 6203 C CA . VAL B 1 112 ? 3.473 28.406 28.219 1 83.44 112 VAL B CA 1
ATOM 6204 C C . VAL B 1 112 ? 4.664 29.062 28.906 1 83.44 112 VAL B C 1
ATOM 6206 O O . VAL B 1 112 ? 4.488 29.844 29.859 1 83.44 112 VAL B O 1
ATOM 6209 N N . SER B 1 113 ? 5.809 28.812 28.469 1 83.38 113 SER B N 1
ATOM 6210 C CA . SER B 1 113 ? 7.008 29.344 29.109 1 83.38 113 SER B CA 1
ATOM 6211 C C . SER B 1 113 ? 7.09 30.859 28.953 1 83.38 113 SER B C 1
ATOM 6213 O O . SER B 1 113 ? 7.594 31.547 29.844 1 83.38 113 SER B O 1
ATOM 6215 N N . LYS B 1 114 ? 6.547 31.359 27.953 1 78 114 LYS B N 1
ATOM 6216 C CA . LYS B 1 114 ? 6.559 32.812 27.734 1 78 114 LYS B CA 1
ATOM 6217 C C . LYS B 1 114 ? 5.578 33.5 28.656 1 78 114 LYS B C 1
ATOM 6219 O O . LYS B 1 114 ? 5.75 34.688 28.969 1 78 114 LYS B O 1
ATOM 6224 N N . GLN B 1 115 ? 4.68 32.719 29.172 1 74.94 115 GLN B N 1
ATOM 6225 C CA . GLN B 1 115 ? 3.639 33.344 29.984 1 74.94 115 GLN B CA 1
ATOM 6226 C C . GLN B 1 115 ? 3.854 33.062 31.469 1 74.94 115 GLN B C 1
ATOM 6228 O O . GLN B 1 115 ? 3.225 33.688 32.312 1 74.94 115 GLN B O 1
ATOM 6233 N N . LEU B 1 116 ? 4.688 32.062 31.766 1 74.06 116 LEU B N 1
ATOM 6234 C CA . LEU B 1 116 ? 4.879 31.641 33.156 1 74.06 116 LEU B CA 1
ATOM 6235 C C . LEU B 1 116 ? 5.598 32.719 33.938 1 74.06 116 LEU B C 1
ATOM 6237 O O . LEU B 1 116 ? 5.809 32.562 35.156 1 74.06 116 LEU B O 1
ATOM 6241 N N . GLN B 1 117 ? 5.992 33.969 33.656 1 60.28 117 GLN B N 1
ATOM 6242 C CA . GLN B 1 117 ? 6.773 34.906 34.438 1 60.28 117 GLN B CA 1
ATOM 6243 C C . GLN B 1 117 ? 6.012 35.344 35.688 1 60.28 117 GLN B C 1
ATOM 6245 O O . GLN B 1 117 ? 6.598 35.906 36.625 1 60.28 117 GLN B O 1
ATOM 6250 N N . GLY B 1 118 ? 4.723 34.906 36 1 54.78 118 GLY B N 1
ATOM 6251 C CA . GLY B 1 118 ? 4.133 35.312 37.25 1 54.78 118 GLY B CA 1
ATOM 6252 C C . GLY B 1 118 ? 3.4 34.219 37.969 1 54.78 118 GLY B C 1
ATOM 6253 O O . GLY B 1 118 ? 3.213 33.125 37.438 1 54.78 118 GLY B O 1
ATOM 6254 N N . ASN B 1 119 ? 3.383 34.219 39.469 1 54.84 119 ASN B N 1
ATOM 6255 C CA . ASN B 1 119 ? 2.738 33.344 40.438 1 54.84 119 ASN B CA 1
ATOM 6256 C C . ASN B 1 119 ? 1.303 33.031 40.031 1 54.84 119 ASN B C 1
ATOM 6258 O O . ASN B 1 119 ? 0.365 33.688 40.469 1 54.84 119 ASN B O 1
ATOM 6262 N N . SER B 1 120 ? 1.075 32.406 38.781 1 68.44 120 SER B N 1
ATOM 6263 C CA . SER B 1 120 ? -0.307 32.281 38.312 1 68.44 120 SER B CA 1
ATOM 6264 C C . SER B 1 120 ? -0.957 31.016 38.844 1 68.44 120 SER B C 1
ATOM 6266 O O . SER B 1 120 ? -0.35 29.938 38.812 1 68.44 120 SER B O 1
ATOM 6268 N N . ARG B 1 121 ? -1.896 31.031 39.812 1 76.12 121 ARG B N 1
ATOM 6269 C CA . ARG B 1 121 ? -2.764 30 40.375 1 76.12 121 ARG B CA 1
ATOM 6270 C C . ARG B 1 121 ? -3.281 29.078 39.25 1 76.12 121 ARG B C 1
ATOM 6272 O O . ARG B 1 121 ? -3.789 27.984 39.531 1 76.12 121 ARG B O 1
ATOM 6279 N N . LEU B 1 122 ? -2.951 29.375 38 1 84.06 122 LEU B N 1
ATOM 6280 C CA . LEU B 1 122 ? -3.49 28.609 36.875 1 84.06 122 LEU B CA 1
ATOM 6281 C C . LEU B 1 122 ? -2.48 27.578 36.406 1 84.06 122 LEU B C 1
ATOM 6283 O O . LEU B 1 122 ? -2.775 26.797 35.5 1 84.06 122 LEU B O 1
ATOM 6287 N N . VAL B 1 123 ? -1.365 27.469 37.125 1 85.19 123 VAL B N 1
ATOM 6288 C CA . VAL B 1 123 ? -0.316 26.547 36.719 1 85.19 123 VAL B CA 1
ATOM 6289 C C . VAL B 1 123 ? -0.744 25.109 37 1 85.19 123 VAL B C 1
ATOM 6291 O O . VAL B 1 123 ? -0.514 24.203 36.188 1 85.19 123 VAL B O 1
ATOM 6294 N N . ALA B 1 124 ? -1.41 24.922 38.125 1 86.75 124 ALA B N 1
ATOM 6295 C CA . ALA B 1 124 ? -1.793 23.562 38.5 1 86.75 124 ALA B CA 1
ATOM 6296 C C . ALA B 1 124 ? -2.807 22.969 37.531 1 86.75 124 ALA B C 1
ATOM 6298 O O . ALA B 1 124 ? -2.596 21.891 37 1 86.75 124 ALA B O 1
ATOM 6299 N N . PRO B 1 125 ? -3.889 23.688 37.25 1 87.31 125 PRO B N 1
ATOM 6300 C CA . PRO B 1 125 ? -4.816 23.125 36.25 1 87.31 125 PRO B CA 1
ATOM 6301 C C . PRO B 1 125 ? -4.184 22.984 34.875 1 87.31 125 PRO B C 1
ATOM 6303 O O . PRO B 1 125 ? -4.508 22.047 34.125 1 87.31 125 PRO B O 1
ATOM 6306 N N . MET B 1 126 ? -3.322 23.828 34.562 1 88.75 126 MET B N 1
ATOM 6307 C CA . MET B 1 126 ? -2.646 23.75 33.25 1 88.75 126 MET B CA 1
ATOM 6308 C C . MET B 1 126 ? -1.815 22.469 33.156 1 88.75 126 MET B C 1
ATOM 6310 O O . MET B 1 126 ? -1.835 21.797 32.125 1 88.75 126 MET B O 1
ATOM 6314 N N . VAL B 1 127 ? -1.096 22.156 34.188 1 90 127 VAL B N 1
ATOM 6315 C CA . VAL B 1 127 ? -0.236 20.984 34.219 1 90 127 VAL B CA 1
ATOM 6316 C C . VAL B 1 127 ? -1.088 19.719 34.094 1 90 127 VAL B C 1
ATOM 6318 O O . VAL B 1 127 ? -0.727 18.781 33.375 1 90 127 VAL B O 1
ATOM 6321 N N . LEU B 1 128 ? -2.199 19.75 34.719 1 91.62 128 LEU B N 1
ATOM 6322 C CA . LEU B 1 128 ? -3.078 18.578 34.656 1 91.62 128 LEU B CA 1
ATOM 6323 C C . LEU B 1 128 ? -3.639 18.391 33.25 1 91.62 128 LEU B C 1
ATOM 6325 O O . LEU B 1 128 ? -3.656 17.281 32.719 1 91.62 128 LEU B O 1
ATOM 6329 N N . VAL B 1 129 ? -4.031 19.5 32.625 1 90.94 129 VAL B N 1
ATOM 6330 C CA . VAL B 1 129 ? -4.566 19.438 31.281 1 90.94 129 VAL B CA 1
ATOM 6331 C C . VAL B 1 129 ? -3.467 19.031 30.312 1 90.94 129 VAL B C 1
ATOM 6333 O O . VAL B 1 129 ? -3.709 18.266 29.375 1 90.94 129 VAL B O 1
ATOM 6336 N N . PHE B 1 130 ? -2.309 19.5 30.562 1 92.06 130 PHE B N 1
ATOM 6337 C CA . PHE B 1 130 ? -1.169 19.172 29.719 1 92.06 130 PHE B CA 1
ATOM 6338 C C . PHE B 1 130 ? -0.854 17.688 29.797 1 92.06 130 PHE B C 1
ATOM 6340 O O . PHE B 1 130 ? -0.665 17.047 28.766 1 92.06 130 PHE B O 1
ATOM 6347 N N . VAL B 1 131 ? -0.875 17.172 30.953 1 91.5 131 VAL B N 1
ATOM 6348 C CA . VAL B 1 131 ? -0.568 15.75 31.141 1 91.5 131 VAL B CA 1
ATOM 6349 C C . VAL B 1 131 ? -1.691 14.898 30.562 1 91.5 131 VAL B C 1
ATOM 6351 O O . VAL B 1 131 ? -1.434 13.906 29.859 1 91.5 131 VAL B O 1
ATOM 6354 N N . PHE B 1 132 ? -2.877 15.312 30.781 1 91.94 132 PHE B N 1
ATOM 6355 C CA . PHE B 1 132 ? -4.035 14.594 30.266 1 91.94 132 PHE B CA 1
ATOM 6356 C C . PHE B 1 132 ? -4.055 14.625 28.75 1 91.94 132 PHE B C 1
ATOM 6358 O O . PHE B 1 132 ? -4.289 13.602 28.094 1 91.94 132 PHE B O 1
ATOM 6365 N N . GLY B 1 133 ? -3.816 15.758 28.203 1 91.19 133 GLY B N 1
ATOM 6366 C CA . GLY B 1 133 ? -3.795 15.891 26.766 1 91.19 133 GLY B CA 1
ATOM 6367 C C . GLY B 1 133 ? -2.693 15.086 26.094 1 91.19 133 GLY B C 1
ATOM 6368 O O . GLY B 1 133 ? -2.92 14.438 25.078 1 91.19 133 GLY B O 1
ATOM 6369 N N . THR B 1 134 ? -1.557 15.047 26.703 1 92.06 134 THR B N 1
ATOM 6370 C CA . THR B 1 134 ? -0.43 14.289 26.172 1 92.06 134 THR B CA 1
ATOM 6371 C C . THR B 1 134 ? -0.701 12.789 26.266 1 92.06 134 THR B C 1
ATOM 6373 O O . THR B 1 134 ? -0.392 12.047 25.328 1 92.06 134 THR B O 1
ATOM 6376 N N . ALA B 1 135 ? -1.311 12.406 27.281 1 91.44 135 ALA B N 1
ATOM 6377 C CA . ALA B 1 135 ? -1.623 10.984 27.469 1 91.44 135 ALA B CA 1
ATOM 6378 C C . ALA B 1 135 ? -2.662 10.516 26.453 1 91.44 135 ALA B C 1
ATOM 6380 O O . ALA B 1 135 ? -2.527 9.438 25.875 1 91.44 135 ALA B O 1
ATOM 6381 N N . LYS B 1 136 ? -3.605 11.289 26.219 1 91.56 136 LYS B N 1
ATOM 6382 C CA . LYS B 1 136 ? -4.652 10.938 25.266 1 91.56 136 LYS B CA 1
ATOM 6383 C C . LYS B 1 136 ? -4.102 10.883 23.844 1 91.56 136 LYS B C 1
ATOM 6385 O O . LYS B 1 136 ? -4.469 10 23.062 1 91.56 136 LYS B O 1
ATOM 6390 N N . TYR B 1 137 ? -3.277 11.812 23.578 1 92.69 137 TYR B N 1
ATOM 6391 C CA . TYR B 1 137 ? -2.67 11.82 22.25 1 92.69 137 TYR B CA 1
ATOM 6392 C C . TYR B 1 137 ? -1.717 10.641 22.078 1 92.69 137 TYR B C 1
ATOM 6394 O O . TYR B 1 137 ? -1.664 10.023 21.016 1 92.69 137 TYR B O 1
ATOM 6402 N N . ALA B 1 138 ? -1.018 10.344 23.125 1 92.69 138 ALA B N 1
ATOM 6403 C CA . ALA B 1 138 ? -0.119 9.188 23.094 1 92.69 138 ALA B CA 1
ATOM 6404 C C . ALA B 1 138 ? -0.897 7.891 22.891 1 92.69 138 ALA B C 1
ATOM 6406 O O . ALA B 1 138 ? -0.432 6.98 22.203 1 92.69 138 ALA B O 1
ATOM 6407 N N . GLU B 1 139 ? -2.035 7.828 23.453 1 92.5 139 GLU B N 1
ATOM 6408 C CA . GLU B 1 139 ? -2.887 6.656 23.281 1 92.5 139 GLU B CA 1
ATOM 6409 C C . GLU B 1 139 ? -3.338 6.516 21.828 1 92.5 139 GLU B C 1
ATOM 6411 O O . GLU B 1 139 ? -3.432 5.402 21.297 1 92.5 139 GLU B O 1
ATOM 6416 N N . ARG B 1 140 ? -3.635 7.574 21.25 1 92.75 140 ARG B N 1
ATOM 6417 C CA . ARG B 1 140 ? -4.012 7.555 19.844 1 92.75 140 ARG B CA 1
ATOM 6418 C C . ARG B 1 140 ? -2.873 7.016 18.984 1 92.75 140 ARG B C 1
ATOM 6420 O O . ARG B 1 140 ? -3.094 6.184 18.109 1 92.75 140 ARG B O 1
ATOM 6427 N N . ILE B 1 141 ? -1.701 7.457 19.297 1 93.5 141 ILE B N 1
ATOM 6428 C CA . ILE B 1 141 ? -0.531 7.012 18.547 1 93.5 141 ILE B CA 1
ATOM 6429 C C . ILE B 1 141 ? -0.293 5.523 18.797 1 93.5 141 ILE B C 1
ATOM 6431 O O . ILE B 1 141 ? 0.071 4.781 17.891 1 93.5 141 ILE B O 1
ATOM 6435 N N . TRP B 1 142 ? -0.543 5.188 20.031 1 93.12 142 TRP B N 1
ATOM 6436 C CA . TRP B 1 142 ? -0.401 3.781 20.391 1 93.12 142 TRP B CA 1
ATOM 6437 C C . TRP B 1 142 ? -1.381 2.918 19.594 1 93.12 142 TRP B C 1
ATOM 6439 O O . TRP B 1 142 ? -1.01 1.864 19.078 1 93.12 142 TRP B O 1
ATOM 6449 N N . ALA B 1 143 ? -2.561 3.357 19.469 1 92.69 143 ALA B N 1
ATOM 6450 C CA . ALA B 1 143 ? -3.57 2.633 18.703 1 92.69 143 ALA B CA 1
ATOM 6451 C C . ALA B 1 143 ? -3.189 2.561 17.234 1 92.69 143 ALA B C 1
ATOM 6453 O O . ALA B 1 143 ? -3.332 1.512 16.594 1 92.69 143 ALA B O 1
ATOM 6454 N N . LEU B 1 144 ? -2.676 3.65 16.719 1 92.81 144 LEU B N 1
ATOM 6455 C CA . LEU B 1 144 ? -2.25 3.689 15.32 1 92.81 144 LEU B CA 1
ATOM 6456 C C . LEU B 1 144 ? -1.084 2.734 15.086 1 92.81 144 LEU B C 1
ATOM 6458 O O . LEU B 1 144 ? -1.058 2.02 14.078 1 92.81 144 LEU B O 1
ATOM 6462 N N . ARG B 1 145 ? -0.198 2.664 16.016 1 90.19 145 ARG B N 1
ATOM 6463 C CA . ARG B 1 145 ? 0.972 1.802 15.891 1 90.19 145 ARG B CA 1
ATOM 6464 C C . ARG B 1 145 ? 0.573 0.33 15.914 1 90.19 145 ARG B C 1
ATOM 6466 O O . ARG B 1 145 ? 1.054 -0.464 15.102 1 90.19 145 ARG B O 1
ATOM 6473 N N . ARG B 1 146 ? -0.291 0.039 16.766 1 89.19 146 ARG B N 1
ATOM 6474 C CA . ARG B 1 146 ? -0.727 -1.349 16.875 1 89.19 146 ARG B CA 1
ATOM 6475 C C . ARG B 1 146 ? -1.519 -1.78 15.648 1 89.19 146 ARG B C 1
ATOM 6477 O O . ARG B 1 146 ? -1.34 -2.893 15.148 1 89.19 146 ARG B O 1
ATOM 6484 N N . ALA B 1 147 ? -2.363 -0.943 15.211 1 89.38 147 ALA B N 1
ATOM 6485 C CA . ALA B 1 147 ? -3.125 -1.239 14 1 89.38 147 ALA B CA 1
ATOM 6486 C C . ALA B 1 147 ? -2.215 -1.278 12.773 1 89.38 147 ALA B C 1
ATOM 6488 O O . ALA B 1 147 ? -2.428 -2.08 11.859 1 89.38 147 ALA B O 1
ATOM 6489 N N . GLY B 1 148 ? -1.229 -0.389 12.781 1 84.06 148 GLY B N 1
ATOM 6490 C CA . GLY B 1 148 ? -0.281 -0.343 11.68 1 84.06 148 GLY B CA 1
ATOM 6491 C C . GLY B 1 148 ? 0.63 -1.555 11.625 1 84.06 148 GLY B C 1
ATOM 6492 O O . GLY B 1 148 ? 1.072 -1.958 10.547 1 84.06 148 GLY B O 1
ATOM 6493 N N . SER B 1 149 ? 0.829 -2.15 12.688 1 77.94 149 SER B N 1
ATOM 6494 C CA . SER B 1 149 ? 1.706 -3.312 12.758 1 77.94 149 SER B CA 1
ATOM 6495 C C . SER B 1 149 ? 1.059 -4.535 12.109 1 77.94 149 SER B C 1
ATOM 6497 O O . SER B 1 149 ? 1.751 -5.477 11.719 1 77.94 149 SER B O 1
ATOM 6499 N N . VAL B 1 150 ? -0.196 -4.434 11.938 1 75.19 150 VAL B N 1
ATOM 6500 C CA . VAL B 1 150 ? -0.89 -5.574 11.352 1 75.19 150 VAL B CA 1
ATOM 6501 C C . VAL B 1 150 ? -1.147 -5.312 9.867 1 75.19 150 VAL B C 1
ATOM 6503 O O . VAL B 1 150 ? -1.582 -6.211 9.141 1 75.19 150 VAL B O 1
ATOM 6506 N N . ALA B 1 151 ? -0.739 -4.148 9.469 1 66.62 151 ALA B N 1
ATOM 6507 C CA . ALA B 1 151 ? -0.958 -3.811 8.062 1 66.62 151 ALA B CA 1
ATOM 6508 C C . ALA B 1 151 ? -0.054 -4.641 7.152 1 66.62 151 ALA B C 1
ATOM 6510 O O . ALA B 1 151 ? 1.085 -4.945 7.512 1 66.62 151 ALA B O 1
ATOM 6511 N N . PRO B 1 152 ? -0.628 -5.102 6.055 1 59.81 152 PRO B N 1
ATOM 6512 C CA . PRO B 1 152 ? 0.172 -5.922 5.145 1 59.81 152 PRO B CA 1
ATOM 6513 C C . PRO B 1 152 ? 1.437 -5.211 4.668 1 59.81 152 PRO B C 1
ATOM 6515 O O . PRO B 1 152 ? 1.419 -3.998 4.438 1 59.81 152 PRO B O 1
ATOM 6518 N N . GLY B 1 153 ? 2.617 -5.902 4.602 1 54.5 153 GLY B N 1
ATOM 6519 C CA . GLY B 1 153 ? 3.857 -5.383 4.055 1 54.5 153 GLY B CA 1
ATOM 6520 C C . GLY B 1 153 ? 4.824 -4.898 5.117 1 54.5 153 GLY B C 1
ATOM 6521 O O . GLY B 1 153 ? 5.953 -4.508 4.809 1 54.5 153 GLY B O 1
ATOM 6522 N N . THR B 1 154 ? 4.207 -4.715 6.387 1 53.22 154 THR B N 1
ATOM 6523 C CA . THR B 1 154 ? 5.148 -4.27 7.406 1 53.22 154 THR B CA 1
ATOM 6524 C C . THR B 1 154 ? 5.805 -5.461 8.094 1 53.22 154 THR B C 1
ATOM 6526 O O . THR B 1 154 ? 5.172 -6.504 8.281 1 53.22 154 THR B O 1
ATOM 6529 N N . SER B 1 155 ? 7.145 -5.621 8.008 1 47.59 155 SER B N 1
ATOM 6530 C CA . SER B 1 155 ? 7.992 -6.723 8.445 1 47.59 155 SER B CA 1
ATOM 6531 C C . SER B 1 155 ? 7.602 -7.199 9.844 1 47.59 155 SER B C 1
ATOM 6533 O O . SER B 1 155 ? 7.582 -8.398 10.109 1 47.59 155 SER B O 1
ATOM 6535 N N . SER B 1 156 ? 7.508 -6.246 10.781 1 47.88 156 SER B N 1
ATOM 6536 C CA . SER B 1 156 ? 7.492 -6.645 12.188 1 47.88 156 SER B CA 1
ATOM 6537 C C . SER B 1 156 ? 6.164 -7.293 12.555 1 47.88 156 SER B C 1
ATOM 6539 O O . SER B 1 156 ? 6.129 -8.242 13.344 1 47.88 156 SER B O 1
ATOM 6541 N N . SER B 1 157 ? 5.188 -6.727 12.055 1 46.06 157 SER B N 1
ATOM 6542 C CA . SER B 1 157 ? 3.852 -7.016 12.562 1 46.06 157 SER B CA 1
ATOM 6543 C C . SER B 1 157 ? 3.404 -8.422 12.18 1 46.06 157 SER B C 1
ATOM 6545 O O . SER B 1 157 ? 2.924 -9.18 13.031 1 46.06 157 SER B O 1
ATOM 6547 N N . THR B 1 158 ? 3.441 -8.688 10.852 1 46.28 158 THR B N 1
ATOM 6548 C CA . THR B 1 158 ? 2.932 -9.992 10.445 1 46.28 158 THR B CA 1
ATOM 6549 C C . THR B 1 158 ? 3.75 -11.117 11.086 1 46.28 158 THR B C 1
ATOM 6551 O O . THR B 1 158 ? 3.201 -12.141 11.484 1 46.28 158 THR B O 1
ATOM 6554 N N . ALA B 1 159 ? 4.969 -10.789 11.227 1 48.09 159 ALA B N 1
ATOM 6555 C CA . ALA B 1 159 ? 5.844 -11.773 11.859 1 48.09 159 ALA B CA 1
ATOM 6556 C C . ALA B 1 159 ? 5.426 -12.023 13.305 1 48.09 159 ALA B C 1
ATOM 6558 O O . ALA B 1 159 ? 5.406 -13.172 13.758 1 48.09 159 ALA B O 1
ATOM 6559 N N . ASN B 1 160 ? 5.105 -10.891 13.953 1 47.75 160 ASN B N 1
ATOM 6560 C CA . ASN B 1 160 ? 4.715 -11.062 15.352 1 47.75 160 ASN B CA 1
ATOM 6561 C C . ASN B 1 160 ? 3.367 -11.773 15.477 1 47.75 160 ASN B C 1
ATOM 6563 O O . ASN B 1 160 ? 3.182 -12.609 16.359 1 47.75 160 ASN B O 1
ATOM 6567 N N . LEU B 1 161 ? 2.586 -11.344 14.602 1 46.66 161 LEU B N 1
ATOM 6568 C CA . LEU B 1 161 ? 1.287 -12.008 14.641 1 46.66 161 LEU B CA 1
ATOM 6569 C C . LEU B 1 161 ? 1.426 -13.5 14.344 1 46.66 161 LEU B C 1
ATOM 6571 O O . LEU B 1 161 ? 0.809 -14.328 15.008 1 46.66 161 LEU B O 1
ATOM 6575 N N . VAL B 1 162 ? 2.258 -13.766 13.383 1 48.53 162 VAL B N 1
ATOM 6576 C CA . VAL B 1 162 ? 2.477 -15.164 13.016 1 48.53 162 VAL B CA 1
ATOM 6577 C C . VAL B 1 162 ? 3.209 -15.891 14.141 1 48.53 162 VAL B C 1
ATOM 6579 O O . VAL B 1 162 ? 2.861 -17.016 14.492 1 48.53 162 VAL B O 1
ATOM 6582 N N . SER B 1 163 ? 4.199 -15.211 14.68 1 47.5 163 SER B N 1
ATOM 6583 C CA . SER B 1 163 ? 4.938 -15.852 15.758 1 47.5 163 SER B CA 1
ATOM 6584 C C . SER B 1 163 ? 4.035 -16.125 16.953 1 47.5 163 SER B C 1
ATOM 6586 O O . SER B 1 163 ? 4.105 -17.188 17.562 1 47.5 163 SER B O 1
ATOM 6588 N N . ARG B 1 164 ? 3.322 -15.086 17.266 1 46.81 164 ARG B N 1
ATOM 6589 C CA . ARG B 1 164 ? 2.414 -15.266 18.391 1 46.81 164 ARG B CA 1
ATOM 6590 C C . ARG B 1 164 ? 1.334 -16.297 18.062 1 46.81 164 ARG B C 1
ATOM 6592 O O . ARG B 1 164 ? 0.946 -17.094 18.922 1 46.81 164 ARG B O 1
ATOM 6599 N N . ALA B 1 165 ? 0.914 -16.188 16.844 1 44.62 165 ALA B N 1
ATOM 6600 C CA . ALA B 1 165 ? -0.1 -17.141 16.406 1 44.62 165 ALA B CA 1
ATOM 6601 C C . ALA B 1 165 ? 0.463 -18.562 16.375 1 44.62 165 ALA B C 1
ATOM 6603 O O . ALA B 1 165 ? -0.227 -19.516 16.734 1 44.62 165 ALA B O 1
ATOM 6604 N N . SER B 1 166 ? 1.727 -18.703 15.961 1 48.97 166 SER B N 1
ATOM 6605 C CA . SER B 1 166 ? 2.301 -20.047 15.812 1 48.97 166 SER B CA 1
ATOM 6606 C C . SER B 1 166 ? 2.367 -20.766 17.156 1 48.97 166 SER B C 1
ATOM 6608 O O . SER B 1 166 ? 2.012 -21.938 17.25 1 48.97 166 SER B O 1
ATOM 6610 N N . SER B 1 167 ? 2.83 -20.094 18.125 1 48.22 167 SER B N 1
ATOM 6611 C CA . SER B 1 167 ? 2.936 -20.844 19.375 1 48.22 167 SER B CA 1
ATOM 6612 C C . SER B 1 167 ? 1.557 -21.172 19.938 1 48.22 167 SER B C 1
ATOM 6614 O O . SER B 1 167 ? 1.324 -22.281 20.422 1 48.22 167 SER B O 1
ATOM 6616 N N . ASN B 1 168 ? 0.572 -20.188 19.734 1 54.12 168 ASN B N 1
ATOM 6617 C CA . ASN B 1 168 ? -0.756 -20.375 20.312 1 54.12 168 ASN B CA 1
ATOM 6618 C C . ASN B 1 168 ? -1.812 -20.594 19.234 1 54.12 168 ASN B C 1
ATOM 6620 O O . ASN B 1 168 ? -3.002 -20.688 19.531 1 54.12 168 ASN B O 1
ATOM 6624 N N . ALA B 1 169 ? -1.266 -20.75 18.016 1 57.06 169 ALA B N 1
ATOM 6625 C CA . ALA B 1 169 ? -2.203 -20.844 16.891 1 57.06 169 ALA B CA 1
ATOM 6626 C C . ALA B 1 169 ? -3.004 -22.141 16.953 1 57.06 169 ALA B C 1
ATOM 6628 O O . ALA B 1 169 ? -4.211 -22.141 16.703 1 57.06 169 ALA B O 1
ATOM 6629 N N . VAL B 1 170 ? -2.27 -23.141 17.312 1 59.66 170 VAL B N 1
ATOM 6630 C CA . VAL B 1 170 ? -2.957 -24.422 17.406 1 59.66 170 VAL B CA 1
ATOM 6631 C C . VAL B 1 170 ? -4.07 -24.344 18.438 1 59.66 170 VAL B C 1
ATOM 6633 O O . VAL B 1 170 ? -5.184 -24.812 18.203 1 59.66 170 VAL B O 1
ATOM 6636 N N . TRP B 1 171 ? -3.734 -23.625 19.375 1 62.06 171 TRP B N 1
ATOM 6637 C CA . TRP B 1 171 ? -4.699 -23.531 20.469 1 62.06 171 TRP B CA 1
ATOM 6638 C C . TRP B 1 171 ? -5.852 -22.609 20.094 1 62.06 171 TRP B C 1
ATOM 6640 O O . TRP B 1 171 ? -7.012 -22.906 20.391 1 62.06 171 TRP B O 1
ATOM 6650 N N . ASP B 1 172 ? -5.527 -21.656 19.422 1 71.19 172 ASP B N 1
ATOM 6651 C CA . ASP B 1 172 ? -6.559 -20.688 19.047 1 71.19 172 ASP B CA 1
ATOM 6652 C C . ASP B 1 172 ? -7.508 -21.297 18 1 71.19 172 ASP B C 1
ATOM 6654 O O . ASP B 1 172 ? -8.719 -21.078 18.078 1 71.19 172 ASP B O 1
ATOM 6658 N N . THR B 1 173 ? -6.867 -22.078 17.141 1 76.75 173 THR B N 1
ATOM 6659 C CA . THR B 1 173 ? -7.695 -22.703 16.109 1 76.75 173 THR B CA 1
ATOM 6660 C C . THR B 1 173 ? -8.602 -23.766 16.719 1 76.75 173 THR B C 1
ATOM 6662 O O . THR B 1 173 ? -9.805 -23.797 16.453 1 76.75 173 THR B O 1
ATOM 6665 N N . GLN B 1 174 ? -7.996 -24.578 17.578 1 75.44 174 GLN B N 1
ATOM 6666 C CA . GLN B 1 174 ? -8.781 -25.609 18.234 1 75.44 174 GLN B CA 1
ATOM 6667 C C . GLN B 1 174 ? -9.859 -25.016 19.125 1 75.44 174 GLN B C 1
ATOM 6669 O O . GLN B 1 174 ? -11 -25.5 19.141 1 75.44 174 GLN B O 1
ATOM 6674 N N . GLY B 1 175 ? -9.438 -23.969 19.812 1 78.12 175 GLY B N 1
ATOM 6675 C CA . GLY B 1 175 ? -10.398 -23.297 20.656 1 78.12 175 GLY B CA 1
ATOM 6676 C C . GLY B 1 175 ? -11.555 -22.688 19.891 1 78.12 175 GLY B C 1
ATOM 6677 O O . GLY B 1 175 ? -12.711 -22.812 20.281 1 78.12 175 GLY B O 1
ATOM 6678 N N . TYR B 1 176 ? -11.266 -22.109 18.812 1 85 176 TYR B N 1
ATOM 6679 C CA . TYR B 1 176 ? -12.273 -21.438 17.984 1 85 176 TYR B CA 1
ATOM 6680 C C . TYR B 1 176 ? -13.273 -22.438 17.438 1 85 176 TYR B C 1
ATOM 6682 O O . TYR B 1 176 ? -14.484 -22.281 17.609 1 85 176 TYR B O 1
ATOM 6690 N N . TYR B 1 177 ? -12.828 -23.5 16.797 1 86.06 177 TYR B N 1
ATOM 6691 C CA . TYR B 1 177 ? -13.719 -24.453 16.141 1 86.06 177 TYR B CA 1
ATOM 6692 C C . TYR B 1 177 ? -14.43 -25.328 17.156 1 86.06 177 TYR B C 1
ATOM 6694 O O . TYR B 1 177 ? -15.57 -25.75 16.953 1 86.06 177 TYR B O 1
ATOM 6702 N N . SER B 1 178 ? -13.773 -25.531 18.312 1 83.94 178 SER B N 1
ATOM 6703 C CA . SER B 1 178 ? -14.453 -26.234 19.391 1 83.94 178 SER B CA 1
ATOM 6704 C C . SER B 1 178 ? -15.633 -25.438 19.938 1 83.94 178 SER B C 1
ATOM 6706 O O . SER B 1 178 ? -16.703 -25.984 20.203 1 83.94 178 SER B O 1
ATOM 6708 N N . GLN B 1 179 ? -15.438 -24.203 20.109 1 86.62 179 GLN B N 1
ATOM 6709 C CA . GLN B 1 179 ? -16.516 -23.344 20.594 1 86.62 179 GLN B CA 1
ATOM 6710 C C . GLN B 1 179 ? -17.641 -23.234 19.562 1 86.62 179 GLN B C 1
ATOM 6712 O O . GLN B 1 179 ? -18.812 -23.156 19.922 1 86.62 179 GLN B O 1
ATOM 6717 N N . LEU B 1 180 ? -17.219 -23.172 18.328 1 87.31 180 LEU B N 1
ATOM 6718 C CA . LEU B 1 180 ? -18.203 -23.141 17.25 1 87.31 180 LEU B CA 1
ATOM 6719 C C . LEU B 1 180 ? -19.094 -24.375 17.297 1 87.31 180 LEU B C 1
ATOM 6721 O O . LEU B 1 180 ? -20.312 -24.266 17.219 1 87.31 180 LEU B O 1
ATOM 6725 N N . CYS B 1 181 ? -18.5 -25.516 17.484 1 86.31 181 CYS B N 1
ATOM 6726 C CA . CYS B 1 181 ? -19.234 -26.766 17.594 1 86.31 181 CYS B CA 1
ATOM 6727 C C . CYS B 1 181 ? -20.141 -26.781 18.828 1 86.31 181 CYS B C 1
ATOM 6729 O O . CYS B 1 181 ? -21.281 -27.219 18.75 1 86.31 181 CYS B O 1
ATOM 6731 N N . TYR B 1 182 ? -19.609 -26.266 19.844 1 85.62 182 TYR B N 1
ATOM 6732 C CA . TYR B 1 182 ? -20.359 -26.219 21.094 1 85.62 182 TYR B CA 1
ATOM 6733 C C . TYR B 1 182 ? -21.625 -25.406 20.953 1 85.62 182 TYR B C 1
ATOM 6735 O O . TYR B 1 182 ? -22.703 -25.828 21.391 1 85.62 182 TYR B O 1
ATOM 6743 N N . VAL B 1 183 ? -21.594 -24.328 20.359 1 86.88 183 VAL B N 1
ATOM 6744 C CA . VAL B 1 183 ? -22.734 -23.438 20.219 1 86.88 183 VAL B CA 1
ATOM 6745 C C . VAL B 1 183 ? -23.812 -24.094 19.359 1 86.88 183 VAL B C 1
ATOM 6747 O O . VAL B 1 183 ? -25 -23.969 19.641 1 86.88 183 VAL B O 1
ATOM 6750 N N . ILE B 1 184 ? -23.375 -24.781 18.375 1 85.38 184 ILE B N 1
ATOM 6751 C CA . ILE B 1 184 ? -24.312 -25.438 17.453 1 85.38 184 ILE B CA 1
ATOM 6752 C C . ILE B 1 184 ? -24.938 -26.656 18.125 1 85.38 184 ILE B C 1
ATOM 6754 O O . ILE B 1 184 ? -26.156 -26.859 18.047 1 85.38 184 ILE B O 1
ATOM 6758 N N . GLU B 1 185 ? -24.141 -27.453 18.797 1 83.81 185 GLU B N 1
ATOM 6759 C CA . GLU B 1 185 ? -24.609 -28.656 19.469 1 83.81 185 GLU B CA 1
ATOM 6760 C C . GLU B 1 185 ? -25.641 -28.328 20.547 1 83.81 185 GLU B C 1
ATOM 6762 O O . GLU B 1 185 ? -26.594 -29.094 20.734 1 83.81 185 GLU B O 1
ATOM 6767 N N . ARG B 1 186 ? -25.469 -27.203 21.125 1 86.94 186 ARG B N 1
ATOM 6768 C CA . ARG B 1 186 ? -26.359 -26.828 22.203 1 86.94 186 ARG B CA 1
ATOM 6769 C C . ARG B 1 186 ? -27.516 -25.969 21.703 1 86.94 186 ARG B C 1
ATOM 6771 O O . ARG B 1 186 ? -28.281 -25.422 22.484 1 86.94 186 ARG B O 1
ATOM 6778 N N . LYS B 1 187 ? -27.562 -25.734 20.391 1 85.75 187 LYS B N 1
ATOM 6779 C CA . LYS B 1 187 ? -28.641 -25.016 19.734 1 85.75 187 LYS B CA 1
ATOM 6780 C C . LYS B 1 187 ? -28.703 -23.562 20.219 1 85.75 187 LYS B C 1
ATOM 6782 O O . LYS B 1 187 ? -29.781 -23.062 20.547 1 85.75 187 LYS B O 1
ATOM 6787 N N . LEU B 1 188 ? -27.578 -23.016 20.422 1 86.31 188 LEU B N 1
ATOM 6788 C CA . LEU B 1 188 ? -27.469 -21.641 20.875 1 86.31 188 LEU B CA 1
ATOM 6789 C C . LEU B 1 188 ? -27.109 -20.703 19.703 1 86.31 188 LEU B C 1
ATOM 6791 O O . LEU B 1 188 ? -26.391 -19.719 19.891 1 86.31 188 LEU B O 1
ATOM 6795 N N . GLU B 1 189 ? -27.641 -21.031 18.578 1 84.75 189 GLU B N 1
ATOM 6796 C CA . GLU B 1 189 ? -27.266 -20.328 17.359 1 84.75 189 GLU B CA 1
ATOM 6797 C C . GLU B 1 189 ? -27.891 -18.938 17.312 1 84.75 189 GLU B C 1
ATOM 6799 O O . GLU B 1 189 ? -27.422 -18.062 16.578 1 84.75 189 GLU B O 1
ATOM 6804 N N . ARG B 1 190 ? -28.812 -18.688 18.141 1 82.81 190 ARG B N 1
ATOM 6805 C CA . ARG B 1 190 ? -29.516 -17.406 18.094 1 82.81 190 ARG B CA 1
ATOM 6806 C C . ARG B 1 190 ? -29.109 -16.531 19.266 1 82.81 190 ARG B C 1
ATOM 6808 O O . ARG B 1 190 ? -29.547 -15.375 19.375 1 82.81 190 ARG B O 1
ATOM 6815 N N . ASN B 1 191 ? -28.234 -17.078 20.062 1 84.69 191 ASN B N 1
ATOM 6816 C CA . ASN B 1 191 ? -27.781 -16.312 21.234 1 84.69 191 ASN B CA 1
ATOM 6817 C C . ASN B 1 191 ? -26.578 -15.438 20.891 1 84.69 191 ASN B C 1
ATOM 6819 O O . ASN B 1 191 ? -25.484 -15.938 20.625 1 84.69 191 ASN B O 1
ATOM 6823 N N . PHE B 1 192 ? -26.844 -14.188 21.047 1 85.62 192 PHE B N 1
ATOM 6824 C CA . PHE B 1 192 ? -25.844 -13.195 20.672 1 85.62 192 PHE B CA 1
ATOM 6825 C C . PHE B 1 192 ? -24.594 -13.328 21.516 1 85.62 192 PHE B C 1
ATOM 6827 O O . PHE B 1 192 ? -23.469 -13.203 21.016 1 85.62 192 PHE B O 1
ATOM 6834 N N . GLU B 1 193 ? -24.719 -13.602 22.812 1 83.62 193 GLU B N 1
ATOM 6835 C CA . GLU B 1 193 ? -23.594 -13.664 23.734 1 83.62 193 GLU B CA 1
ATOM 6836 C C . GLU B 1 193 ? -22.656 -14.812 23.375 1 83.62 193 GLU B C 1
ATOM 6838 O O . GLU B 1 193 ? -21.438 -14.664 23.453 1 83.62 193 GLU B O 1
ATOM 6843 N N . PHE B 1 194 ? -23.234 -15.859 22.938 1 87.12 194 PHE B N 1
ATOM 6844 C CA . PHE B 1 194 ? -22.406 -17 22.578 1 87.12 194 PHE B CA 1
ATOM 6845 C C . PHE B 1 194 ? -21.734 -16.781 21.234 1 87.12 194 PHE B C 1
ATOM 6847 O O . PHE B 1 194 ? -20.594 -17.203 21.031 1 87.12 194 PHE B O 1
ATOM 6854 N N . ILE B 1 195 ? -22.453 -16.109 20.344 1 88.12 195 ILE B N 1
ATOM 6855 C CA . ILE B 1 195 ? -21.844 -15.797 19.047 1 88.12 195 ILE B CA 1
ATOM 6856 C C . ILE B 1 195 ? -20.672 -14.852 19.25 1 88.12 195 ILE B C 1
ATOM 6858 O O . ILE B 1 195 ? -19.625 -15.023 18.625 1 88.12 195 ILE B O 1
ATOM 6862 N N . LEU B 1 196 ? -20.859 -13.953 20.156 1 88.31 196 LEU B N 1
ATOM 6863 C CA . LEU B 1 196 ? -19.797 -12.992 20.453 1 88.31 196 LEU B CA 1
ATOM 6864 C C . LEU B 1 196 ? -18.609 -13.688 21.094 1 88.31 196 LEU B C 1
ATOM 6866 O O . LEU B 1 196 ? -17.453 -13.344 20.812 1 88.31 196 LEU B O 1
ATOM 6870 N N . ALA B 1 197 ? -18.812 -14.633 21.906 1 86.44 197 ALA B N 1
ATOM 6871 C CA . ALA B 1 197 ? -17.734 -15.383 22.547 1 86.44 197 ALA B CA 1
ATOM 6872 C C . ALA B 1 197 ? -16.906 -16.156 21.531 1 86.44 197 ALA B C 1
ATOM 6874 O O . ALA B 1 197 ? -15.68 -16.203 21.625 1 86.44 197 ALA B O 1
ATOM 6875 N N . VAL B 1 198 ? -17.609 -16.703 20.578 1 88.19 198 VAL B N 1
ATOM 6876 C CA . VAL B 1 198 ? -16.922 -17.422 19.516 1 88.19 198 VAL B CA 1
ATOM 6877 C C . VAL B 1 198 ? -16.062 -16.453 18.719 1 88.19 198 VAL B C 1
ATOM 6879 O O . VAL B 1 198 ? -14.898 -16.75 18.422 1 88.19 198 VAL B O 1
ATOM 6882 N N . ALA B 1 199 ? -16.625 -15.312 18.406 1 89.06 199 ALA B N 1
ATOM 6883 C CA . ALA B 1 199 ? -15.898 -14.305 17.641 1 89.06 199 ALA B CA 1
ATOM 6884 C C . ALA B 1 199 ? -14.664 -13.82 18.375 1 89.06 199 ALA B C 1
ATOM 6886 O O . ALA B 1 199 ? -13.602 -13.625 17.781 1 89.06 199 ALA B O 1
ATOM 6887 N N . ASN B 1 200 ? -14.781 -13.711 19.609 1 85.75 200 ASN B N 1
ATOM 6888 C CA . ASN B 1 200 ? -13.672 -13.234 20.438 1 85.75 200 ASN B CA 1
ATOM 6889 C C . ASN B 1 200 ? -12.547 -14.258 20.5 1 85.75 200 ASN B C 1
ATOM 6891 O O . ASN B 1 200 ? -11.367 -13.891 20.438 1 85.75 200 ASN B O 1
ATOM 6895 N N . GLU B 1 201 ? -12.922 -15.453 20.641 1 83.19 201 GLU B N 1
ATOM 6896 C CA . GLU B 1 201 ? -11.93 -16.516 20.719 1 83.19 201 GLU B CA 1
ATOM 6897 C C . GLU B 1 201 ? -11.125 -16.625 19.422 1 83.19 201 GLU B C 1
ATOM 6899 O O . GLU B 1 201 ? -9.93 -16.906 19.453 1 83.19 201 GLU B O 1
ATOM 6904 N N . GLY B 1 202 ? -11.812 -16.344 18.375 1 85.88 202 GLY B N 1
ATOM 6905 C CA . GLY B 1 202 ? -11.156 -16.453 17.078 1 85.88 202 GLY B CA 1
ATOM 6906 C C . GLY B 1 202 ? -10.648 -15.141 16.547 1 85.88 202 GLY B C 1
ATOM 6907 O O . GLY B 1 202 ? -10.273 -15.039 15.367 1 85.88 202 GLY B O 1
ATOM 6908 N N . PHE B 1 203 ? -10.578 -14.141 17.344 1 87.56 203 PHE B N 1
ATOM 6909 C CA . PHE B 1 203 ? -10.266 -12.805 16.844 1 87.56 203 PHE B CA 1
ATOM 6910 C C . PHE B 1 203 ? -8.859 -12.766 16.266 1 87.56 203 PHE B C 1
ATOM 6912 O O . PHE B 1 203 ? -8.648 -12.219 15.172 1 87.56 203 PHE B O 1
ATOM 6919 N N . ARG B 1 204 ? -7.941 -13.328 16.953 1 82.44 204 ARG B N 1
ATOM 6920 C CA . ARG B 1 204 ? -6.566 -13.312 16.469 1 82.44 204 ARG B CA 1
ATOM 6921 C C . ARG B 1 204 ? -6.441 -14.031 15.133 1 82.44 204 ARG B C 1
ATOM 6923 O O . ARG B 1 204 ? -5.742 -13.57 14.227 1 82.44 204 ARG B O 1
ATOM 6930 N N . LEU B 1 205 ? -7.215 -15.047 15.031 1 81.5 205 LEU B N 1
ATOM 6931 C CA . LEU B 1 205 ? -7.191 -15.836 13.805 1 81.5 205 LEU B CA 1
ATOM 6932 C C . LEU B 1 205 ? -7.883 -15.094 12.664 1 81.5 205 LEU B C 1
ATOM 6934 O O . LEU B 1 205 ? -7.367 -15.055 11.547 1 81.5 205 LEU B O 1
ATOM 6938 N N . SER B 1 206 ? -9.008 -14.578 13.016 1 87.56 206 SER B N 1
ATOM 6939 C CA . SER B 1 206 ? -9.766 -13.867 11.992 1 87.56 206 SER B CA 1
ATOM 6940 C C . SER B 1 206 ? -9.023 -12.617 11.523 1 87.56 206 SER B C 1
ATOM 6942 O O . SER B 1 206 ? -9.039 -12.289 10.336 1 87.56 206 SER B O 1
ATOM 6944 N N . LEU B 1 207 ? -8.359 -11.945 12.438 1 86.56 207 LEU B N 1
ATOM 6945 C CA . LEU B 1 207 ? -7.562 -10.781 12.078 1 86.56 207 LEU B CA 1
ATOM 6946 C C . LEU B 1 207 ? -6.395 -11.172 11.18 1 86.56 207 LEU B C 1
ATOM 6948 O O . LEU B 1 207 ? -6.117 -10.5 10.188 1 86.56 207 LEU B O 1
ATOM 6952 N N . GLY B 1 208 ? -5.746 -12.219 11.523 1 79.81 208 GLY B N 1
ATOM 6953 C CA . GLY B 1 208 ? -4.656 -12.719 10.695 1 79.81 208 GLY B CA 1
ATOM 6954 C C . GLY B 1 208 ? -5.09 -13.094 9.297 1 79.81 208 GLY B C 1
ATOM 6955 O O . GLY B 1 208 ? -4.422 -12.742 8.32 1 79.81 208 GLY B O 1
ATOM 6956 N N . PHE B 1 209 ? -6.203 -13.727 9.203 1 81.12 209 PHE B N 1
ATOM 6957 C CA . PHE B 1 209 ? -6.727 -14.133 7.906 1 81.12 209 PHE B CA 1
ATOM 6958 C C . PHE B 1 209 ? -7.18 -12.922 7.098 1 81.12 209 PHE B C 1
ATOM 6960 O O . PHE B 1 209 ? -7.031 -12.891 5.875 1 81.12 209 PHE B O 1
ATOM 6967 N N . PHE B 1 210 ? -7.699 -12.039 7.828 1 86.62 210 PHE B N 1
ATOM 6968 C CA . PHE B 1 210 ? -8.172 -10.82 7.184 1 86.62 210 PHE B CA 1
ATOM 6969 C C . PHE B 1 210 ? -7.004 -10.055 6.562 1 86.62 210 PHE B C 1
ATOM 6971 O O . PHE B 1 210 ? -7.121 -9.539 5.449 1 86.62 210 PHE B O 1
ATOM 6978 N N . MET B 1 211 ? -5.875 -10.07 7.27 1 76.81 211 MET B N 1
ATOM 6979 C CA . MET B 1 211 ? -4.746 -9.25 6.844 1 76.81 211 MET B CA 1
ATOM 6980 C C . MET B 1 211 ? -3.832 -10.031 5.902 1 76.81 211 MET B C 1
ATOM 6982 O O . MET B 1 211 ? -3.082 -9.438 5.125 1 76.81 211 MET B O 1
ATOM 6986 N N . ASP B 1 212 ? -3.654 -11.359 6.125 1 63.56 212 ASP B N 1
ATOM 6987 C CA . ASP B 1 212 ? -2.674 -12.109 5.344 1 63.56 212 ASP B CA 1
ATOM 6988 C C . ASP B 1 212 ? -3.346 -12.859 4.191 1 63.56 212 ASP B C 1
ATOM 6990 O O . ASP B 1 212 ? -4.449 -13.383 4.348 1 63.56 212 ASP B O 1
ATOM 6994 N N . MET B 1 213 ? -2.93 -12.703 2.998 1 52.47 213 MET B N 1
ATOM 6995 C CA . MET B 1 213 ? -3.467 -13.461 1.871 1 52.47 213 MET B CA 1
ATOM 6996 C C . MET B 1 213 ? -3.246 -14.953 2.066 1 52.47 213 MET B C 1
ATOM 6998 O O . MET B 1 213 ? -4.008 -15.773 1.549 1 52.47 213 MET B O 1
ATOM 7002 N N . THR B 1 214 ? -1.977 -15.375 2.447 1 49.19 214 THR B N 1
ATOM 7003 C CA . THR B 1 214 ? -1.697 -16.797 2.439 1 49.19 214 THR B CA 1
ATOM 7004 C C . THR B 1 214 ? -1.641 -17.359 3.861 1 49.19 214 THR B C 1
ATOM 7006 O O . THR B 1 214 ? -0.976 -16.781 4.727 1 49.19 214 THR B O 1
ATOM 7009 N N . PRO B 1 215 ? -2.764 -18.094 4.246 1 47.69 215 PRO B N 1
ATOM 7010 C CA . PRO B 1 215 ? -2.664 -18.672 5.59 1 47.69 215 PRO B CA 1
ATOM 7011 C C . PRO B 1 215 ? -1.266 -19.203 5.906 1 47.69 215 PRO B C 1
ATOM 7013 O O . PRO B 1 215 ? -0.703 -19.969 5.125 1 47.69 215 PRO B O 1
ATOM 7016 N N . SER B 1 216 ? -0.532 -18.406 6.621 1 46.81 216 SER B N 1
ATOM 7017 C CA . SER B 1 216 ? 0.789 -18.812 7.094 1 46.81 216 SER B CA 1
ATOM 7018 C C . SER B 1 216 ? 0.77 -20.234 7.641 1 46.81 216 SER B C 1
ATOM 7020 O O . SER B 1 216 ? -0.252 -20.688 8.156 1 46.81 216 SER B O 1
ATOM 7022 N N . ILE B 1 217 ? 1.586 -21.125 7.059 1 45.22 217 ILE B N 1
ATOM 7023 C CA . ILE B 1 217 ? 1.836 -22.469 7.574 1 45.22 217 ILE B CA 1
ATOM 7024 C C . ILE B 1 217 ? 1.683 -22.469 9.094 1 45.22 217 ILE B C 1
ATOM 7026 O O . ILE B 1 217 ? 1.222 -23.453 9.68 1 45.22 217 ILE B O 1
ATOM 7030 N N . SER B 1 218 ? 1.944 -21.328 9.594 1 44.34 218 SER B N 1
ATOM 7031 C CA . SER B 1 218 ? 1.985 -21.344 11.055 1 44.34 218 SER B CA 1
ATOM 7032 C C . SER B 1 218 ? 0.58 -21.344 11.641 1 44.34 218 SER B C 1
ATOM 7034 O O . SER B 1 218 ? 0.401 -21.625 12.828 1 44.34 218 SER B O 1
ATOM 7036 N N . LEU B 1 219 ? -0.368 -21.031 10.789 1 51.5 219 LEU B N 1
ATOM 7037 C CA . LEU B 1 219 ? -1.731 -21.031 11.305 1 51.5 219 LEU B CA 1
ATOM 7038 C C . LEU B 1 219 ? -2.414 -22.375 11.047 1 51.5 219 LEU B C 1
ATOM 7040 O O . LEU B 1 219 ? -3.596 -22.547 11.359 1 51.5 219 LEU B O 1
ATOM 7044 N N . LEU B 1 220 ? -1.574 -23.234 10.5 1 55.78 220 LEU B N 1
ATOM 7045 C CA . LEU B 1 220 ? -2.178 -24.516 10.117 1 55.78 220 LEU B CA 1
ATOM 7046 C C . LEU B 1 220 ? -2.359 -25.422 11.336 1 55.78 220 LEU B C 1
ATOM 7048 O O . LEU B 1 220 ? -1.419 -25.625 12.109 1 55.78 220 LEU B O 1
ATOM 7052 N N . PRO B 1 221 ? -3.662 -25.625 11.648 1 57.81 221 PRO B N 1
ATOM 7053 C CA . PRO B 1 221 ? -3.896 -26.547 12.766 1 57.81 221 PRO B CA 1
ATOM 7054 C C . PRO B 1 221 ? -3.271 -27.922 12.539 1 57.81 221 PRO B C 1
ATOM 7056 O O . PRO B 1 221 ? -3.107 -28.344 11.391 1 57.81 221 PRO B O 1
ATOM 7059 N N . GLU B 1 222 ? -2.611 -28.453 13.555 1 57.88 222 GLU B N 1
ATOM 7060 C CA . GLU B 1 222 ? -2.051 -29.797 13.492 1 57.88 222 GLU B CA 1
ATOM 7061 C C . GLU B 1 222 ? -3.119 -30.828 13.133 1 57.88 222 GLU B C 1
ATOM 7063 O O . GLU B 1 222 ? -2.824 -31.844 12.492 1 57.88 222 GLU B O 1
ATOM 7068 N N . ASP B 1 223 ? -4.375 -30.516 13.602 1 59.88 223 ASP B N 1
ATOM 7069 C CA . ASP B 1 223 ? -5.465 -31.453 13.398 1 59.88 223 ASP B CA 1
ATOM 7070 C C . ASP B 1 223 ? -6.656 -30.781 12.719 1 59.88 223 ASP B C 1
ATOM 7072 O O . ASP B 1 223 ? -7.148 -29.75 13.195 1 59.88 223 ASP B O 1
ATOM 7076 N N . ILE B 1 224 ? -7.031 -31.328 11.508 1 71.31 224 ILE B N 1
ATOM 7077 C CA . ILE B 1 224 ? -8.141 -30.781 10.734 1 71.31 224 ILE B CA 1
ATOM 7078 C C . ILE B 1 224 ? -9.445 -31.453 11.164 1 71.31 224 ILE B C 1
ATOM 7080 O O . ILE B 1 224 ? -10.516 -31.125 10.648 1 71.31 224 ILE B O 1
ATOM 7084 N N . SER B 1 225 ? -9.328 -32.344 12.109 1 73.19 225 SER B N 1
ATOM 7085 C CA . SER B 1 225 ? -10.516 -33.094 12.5 1 73.19 225 SER B CA 1
ATOM 7086 C C . SER B 1 225 ? -11.578 -32.188 13.086 1 73.19 225 SER B C 1
ATOM 7088 O O . SER B 1 225 ? -12.773 -32.344 12.805 1 73.19 225 SER B O 1
ATOM 7090 N N . GLU B 1 226 ? -11.125 -31.188 13.828 1 75.75 226 GLU B N 1
ATOM 7091 C CA . GLU B 1 226 ? -12.078 -30.297 14.453 1 75.75 226 GLU B CA 1
ATOM 7092 C C . GLU B 1 226 ? -12.758 -29.391 13.422 1 75.75 226 GLU B C 1
ATOM 7094 O O . GLU B 1 226 ? -13.938 -29.062 13.555 1 75.75 226 GLU B O 1
ATOM 7099 N N . ILE B 1 227 ? -12.055 -29.125 12.445 1 81.81 227 ILE B N 1
ATOM 7100 C CA . ILE B 1 227 ? -12.617 -28.297 11.383 1 81.81 227 ILE B CA 1
ATOM 7101 C C . ILE B 1 227 ? -13.656 -29.094 10.602 1 81.81 227 ILE B C 1
ATOM 7103 O O . ILE B 1 227 ? -14.75 -28.594 10.32 1 81.81 227 ILE B O 1
ATOM 7107 N N . LYS B 1 228 ? -13.266 -30.297 10.312 1 80.94 228 LYS B N 1
ATOM 7108 C CA . LYS B 1 228 ? -14.195 -31.172 9.602 1 80.94 228 LYS B CA 1
ATOM 7109 C C . LYS B 1 228 ? -15.453 -31.422 10.43 1 80.94 228 LYS B C 1
ATOM 7111 O O . LYS B 1 228 ? -16.562 -31.391 9.906 1 80.94 228 LYS B O 1
ATOM 7116 N N . ASN B 1 229 ? -15.203 -31.594 11.656 1 81.5 229 ASN B N 1
ATOM 7117 C CA . ASN B 1 229 ? -16.344 -31.812 12.555 1 81.5 229 ASN B CA 1
ATOM 7118 C C . ASN B 1 229 ? -17.25 -30.594 12.617 1 81.5 229 ASN B C 1
ATOM 7120 O O . ASN B 1 229 ? -18.469 -30.719 12.648 1 81.5 229 ASN B O 1
ATOM 7124 N N . SER B 1 230 ? -16.672 -29.5 12.656 1 83.31 230 SER B N 1
ATOM 7125 C CA . SER B 1 230 ? -17.453 -28.266 12.711 1 83.31 230 SER B CA 1
ATOM 7126 C C . SER B 1 230 ? -18.297 -28.094 11.453 1 83.31 230 SER B C 1
ATOM 7128 O O . SER B 1 230 ? -19.453 -27.672 11.531 1 83.31 230 SER B O 1
ATOM 7130 N N . VAL B 1 231 ? -17.719 -28.422 10.359 1 86.06 231 VAL B N 1
ATOM 7131 C CA . VAL B 1 231 ? -18.438 -28.281 9.094 1 86.06 231 VAL B CA 1
ATOM 7132 C C . VAL B 1 231 ? -19.641 -29.234 9.086 1 86.06 231 VAL B C 1
ATOM 7134 O O . VAL B 1 231 ? -20.719 -28.875 8.633 1 86.06 231 VAL B O 1
ATOM 7137 N N . GLU B 1 232 ? -19.484 -30.328 9.625 1 84.69 232 GLU B N 1
ATOM 7138 C CA . GLU B 1 232 ? -20.562 -31.312 9.68 1 84.69 232 GLU B CA 1
ATOM 7139 C C . GLU B 1 232 ? -21.672 -30.844 10.609 1 84.69 232 GLU B C 1
ATOM 7141 O O . GLU B 1 232 ? -22.859 -31 10.297 1 84.69 232 GLU B O 1
ATOM 7146 N N . VAL B 1 233 ? -21.219 -30.281 11.609 1 83.94 233 VAL B N 1
ATOM 7147 C CA . VAL B 1 233 ? -22.188 -29.797 12.578 1 83.94 233 VAL B CA 1
ATOM 7148 C C . VAL B 1 233 ? -22.953 -28.609 11.984 1 83.94 233 VAL B C 1
ATOM 7150 O O . VAL B 1 233 ? -24.156 -28.469 12.203 1 83.94 233 VAL B O 1
ATOM 7153 N N . PHE B 1 234 ? -22.328 -27.859 11.227 1 83.94 234 PHE B N 1
ATOM 7154 C CA . PHE B 1 234 ? -22.938 -26.703 10.57 1 83.94 234 PHE B CA 1
ATOM 7155 C C . PHE B 1 234 ? -24.016 -27.156 9.594 1 83.94 234 PHE B C 1
ATOM 7157 O O . PHE B 1 234 ? -25.094 -26.547 9.531 1 83.94 234 PHE B O 1
ATOM 7164 N N . LYS B 1 235 ? -23.688 -28.141 8.977 1 81.94 235 LYS B N 1
ATOM 7165 C CA . LYS B 1 235 ? -24.609 -28.641 7.961 1 81.94 235 LYS B CA 1
ATOM 7166 C C . LYS B 1 235 ? -25.906 -29.125 8.586 1 81.94 235 LYS B C 1
ATOM 7168 O O . LYS B 1 235 ? -26.984 -29.047 7.973 1 81.94 235 LYS B O 1
ATOM 7173 N N . SER B 1 236 ? -25.828 -29.531 9.828 1 79.75 236 SER B N 1
ATOM 7174 C CA . SER B 1 236 ? -26.969 -30.172 10.477 1 79.75 236 SER B CA 1
ATOM 7175 C C . SER B 1 236 ? -27.844 -29.125 11.164 1 79.75 236 SER B C 1
ATOM 7177 O O . SER B 1 236 ? -28.984 -29.422 11.555 1 79.75 236 SER B O 1
ATOM 7179 N N . SER B 1 237 ? -27.391 -27.922 11.195 1 81.38 237 SER B N 1
ATOM 7180 C CA . SER B 1 237 ? -28.141 -26.922 11.945 1 81.38 237 SER B CA 1
ATOM 7181 C C . SER B 1 237 ? -29.109 -26.172 11.039 1 81.38 237 SER B C 1
ATOM 7183 O O . SER B 1 237 ? -28.797 -25.891 9.883 1 81.38 237 SER B O 1
ATOM 7185 N N . GLU B 1 238 ? -30.312 -25.891 11.523 1 77.88 238 GLU B N 1
ATOM 7186 C CA . GLU B 1 238 ? -31.359 -25.203 10.766 1 77.88 238 GLU B CA 1
ATOM 7187 C C . GLU B 1 238 ? -31.125 -23.703 10.75 1 77.88 238 GLU B C 1
ATOM 7189 O O . GLU B 1 238 ? -31.438 -23.031 9.758 1 77.88 238 GLU B O 1
ATOM 7194 N N . ASP B 1 239 ? -30.594 -23.141 11.812 1 85.94 239 ASP B N 1
ATOM 7195 C CA . ASP B 1 239 ? -30.438 -21.688 11.906 1 85.94 239 ASP B CA 1
ATOM 7196 C C . ASP B 1 239 ? -29 -21.266 11.641 1 85.94 239 ASP B C 1
ATOM 7198 O O . ASP B 1 239 ? -28.516 -20.281 12.195 1 85.94 239 ASP B O 1
ATOM 7202 N N . ILE B 1 240 ? -28.406 -21.938 10.781 1 87.5 240 ILE B N 1
ATOM 7203 C CA . ILE B 1 240 ? -26.984 -21.75 10.555 1 87.5 240 ILE B CA 1
ATOM 7204 C C . ILE B 1 240 ? -26.766 -20.469 9.75 1 87.5 240 ILE B C 1
ATOM 7206 O O . ILE B 1 240 ? -25.75 -19.766 9.938 1 87.5 240 ILE B O 1
ATOM 7210 N N . VAL B 1 241 ? -27.75 -20.125 8.922 1 90.94 241 VAL B N 1
ATOM 7211 C CA . VAL B 1 241 ? -27.594 -18.969 8.062 1 90.94 241 VAL B CA 1
ATOM 7212 C C . VAL B 1 241 ? -27.531 -17.703 8.914 1 90.94 241 VAL B C 1
ATOM 7214 O O . VAL B 1 241 ? -26.625 -16.875 8.742 1 90.94 241 VAL B O 1
ATOM 7217 N N . HIS B 1 242 ? -28.344 -17.641 9.836 1 88.88 242 HIS B N 1
ATOM 7218 C CA . HIS B 1 242 ? -28.375 -16.484 10.719 1 88.88 242 HIS B CA 1
ATOM 7219 C C . HIS B 1 242 ? -27.094 -16.406 11.555 1 88.88 242 HIS B C 1
ATOM 7221 O O . HIS B 1 242 ? -26.469 -15.344 11.633 1 88.88 242 HIS B O 1
ATOM 7227 N N . MET B 1 243 ? -26.719 -17.453 12.102 1 90.56 243 MET B N 1
ATOM 7228 C CA . MET B 1 243 ? -25.562 -17.469 12.984 1 90.56 243 MET B CA 1
ATOM 7229 C C . MET B 1 243 ? -24.281 -17.125 12.211 1 90.56 243 MET B C 1
ATOM 7231 O O . MET B 1 243 ? -23.469 -16.328 12.672 1 90.56 243 MET B O 1
ATOM 7235 N N . ALA B 1 244 ? -24.141 -17.766 11.031 1 92.38 244 ALA B N 1
ATOM 7236 C CA . ALA B 1 244 ? -22.922 -17.594 10.25 1 92.38 244 ALA B CA 1
ATOM 7237 C C . ALA B 1 244 ? -22.734 -16.125 9.844 1 92.38 244 ALA B C 1
ATOM 7239 O O . ALA B 1 244 ? -21.656 -15.562 10.008 1 92.38 244 ALA B O 1
ATOM 7240 N N . TYR B 1 245 ? -23.781 -15.516 9.375 1 92.88 245 TYR B N 1
ATOM 7241 C CA . TYR B 1 245 ? -23.672 -14.133 8.914 1 92.88 245 TYR B CA 1
ATOM 7242 C C . TYR B 1 245 ? -23.578 -13.172 10.086 1 92.88 245 TYR B C 1
ATOM 7244 O O . TYR B 1 245 ? -22.891 -12.141 10 1 92.88 245 TYR B O 1
ATOM 7252 N N . LYS B 1 246 ? -24.188 -13.508 11.172 1 91.25 246 LYS B N 1
ATOM 7253 C CA . LYS B 1 246 ? -24.031 -12.688 12.367 1 91.25 246 LYS B CA 1
ATOM 7254 C C . LYS B 1 246 ? -22.609 -12.789 12.93 1 91.25 246 LYS B C 1
ATOM 7256 O O . LYS B 1 246 ? -22.047 -11.789 13.367 1 91.25 246 LYS B O 1
ATOM 7261 N N . LEU B 1 247 ? -22.125 -13.969 12.938 1 92 247 LEU B N 1
ATOM 7262 C CA . LEU B 1 247 ? -20.75 -14.172 13.383 1 92 247 LEU B CA 1
ATOM 7263 C C . LEU B 1 247 ? -19.781 -13.398 12.492 1 92 247 LEU B C 1
ATOM 7265 O O . LEU B 1 247 ? -18.859 -12.742 12.992 1 92 247 LEU B O 1
ATOM 7269 N N . ALA B 1 248 ? -20 -13.461 11.172 1 93.44 248 ALA B N 1
ATOM 7270 C CA . ALA B 1 248 ? -19.156 -12.703 10.242 1 93.44 248 ALA B CA 1
ATOM 7271 C C . ALA B 1 248 ? -19.25 -11.203 10.5 1 93.44 248 ALA B C 1
ATOM 7273 O O . ALA B 1 248 ? -18.25 -10.508 10.516 1 93.44 248 ALA B O 1
ATOM 7274 N N . GLU B 1 249 ? -20.422 -10.789 10.773 1 93.12 249 GLU B N 1
ATOM 7275 C CA . GLU B 1 249 ? -20.656 -9.383 11.055 1 93.12 249 GLU B CA 1
ATOM 7276 C C . GLU B 1 249 ? -19.922 -8.938 12.312 1 93.12 249 GLU B C 1
ATOM 7278 O O . GLU B 1 249 ? -19.281 -7.879 12.32 1 93.12 249 GLU B O 1
ATOM 7283 N N . ILE B 1 250 ? -19.984 -9.695 13.289 1 91.31 250 ILE B N 1
ATOM 7284 C CA . ILE B 1 250 ? -19.344 -9.352 14.555 1 91.31 250 ILE B CA 1
ATOM 7285 C C . ILE B 1 250 ? -17.828 -9.383 14.391 1 91.31 250 ILE B C 1
ATOM 7287 O O . ILE B 1 250 ? -17.125 -8.492 14.883 1 91.31 250 ILE B O 1
ATOM 7291 N N . ASN B 1 251 ? -17.344 -10.406 13.719 1 93 251 ASN B N 1
ATOM 7292 C CA . ASN B 1 251 ? -15.914 -10.469 13.469 1 93 251 ASN B CA 1
ATOM 7293 C C . ASN B 1 251 ? -15.422 -9.219 12.734 1 93 251 ASN B C 1
ATOM 7295 O O . ASN B 1 251 ? -14.398 -8.641 13.117 1 93 251 ASN B O 1
ATOM 7299 N N . LEU B 1 252 ? -16.141 -8.852 11.773 1 93.81 252 LEU B N 1
ATOM 7300 C CA . LEU B 1 252 ? -15.758 -7.691 10.977 1 93.81 252 LEU B CA 1
ATOM 7301 C C . LEU B 1 252 ? -15.867 -6.41 11.797 1 93.81 252 LEU B C 1
ATOM 7303 O O . LEU B 1 252 ? -15.062 -5.496 11.641 1 93.81 252 LEU B O 1
ATOM 7307 N N . SER B 1 253 ? -16.828 -6.383 12.648 1 92.25 253 SER B N 1
ATOM 7308 C CA . SER B 1 253 ? -16.969 -5.234 13.531 1 92.25 253 SER B CA 1
ATOM 7309 C C . SER B 1 253 ? -15.797 -5.133 14.5 1 92.25 253 SER B C 1
ATOM 7311 O O . SER B 1 253 ? -15.297 -4.035 14.766 1 92.25 253 SER B O 1
ATOM 7313 N N . LEU B 1 254 ? -15.406 -6.219 14.984 1 92.38 254 LEU B N 1
ATOM 7314 C CA . LEU B 1 254 ? -14.258 -6.242 15.883 1 92.38 254 LEU B CA 1
ATOM 7315 C C . LEU B 1 254 ? -12.992 -5.805 15.156 1 92.38 254 LEU B C 1
ATOM 7317 O O . LEU B 1 254 ? -12.18 -5.062 15.711 1 92.38 254 LEU B O 1
ATOM 7321 N N . ILE B 1 255 ? -12.875 -6.266 13.977 1 91.94 255 ILE B N 1
ATOM 7322 C CA . ILE B 1 255 ? -11.711 -5.898 13.18 1 91.94 255 ILE B CA 1
ATOM 7323 C C . ILE B 1 255 ? -11.75 -4.402 12.867 1 91.94 255 ILE B C 1
ATOM 7325 O O . ILE B 1 255 ? -10.727 -3.723 12.938 1 91.94 255 ILE B O 1
ATOM 7329 N N . TYR B 1 256 ? -12.938 -3.875 12.508 1 93 256 TYR B N 1
ATOM 7330 C CA . TYR B 1 256 ? -13.094 -2.445 12.266 1 93 256 TYR B CA 1
ATOM 7331 C C . TYR B 1 256 ? -12.633 -1.636 13.469 1 93 256 TYR B C 1
ATOM 7333 O O . TYR B 1 256 ? -11.875 -0.676 13.328 1 93 256 TYR B O 1
ATOM 7341 N N . ASP B 1 257 ? -13.031 -2.037 14.586 1 92.62 257 ASP B N 1
ATOM 7342 C CA . ASP B 1 257 ? -12.703 -1.287 15.797 1 92.62 257 ASP B CA 1
ATOM 7343 C C . ASP B 1 257 ? -11.211 -1.363 16.094 1 92.62 257 ASP B C 1
ATOM 7345 O O . ASP B 1 257 ? -10.625 -0.399 16.594 1 92.62 257 ASP B O 1
ATOM 7349 N N . TYR B 1 258 ? -10.703 -2.43 15.828 1 91.94 258 TYR B N 1
ATOM 7350 C CA . TYR B 1 258 ? -9.281 -2.576 16.078 1 91.94 258 TYR B CA 1
ATOM 7351 C C . TYR B 1 258 ? -8.461 -1.699 15.133 1 91.94 258 TYR B C 1
ATOM 7353 O O . TYR B 1 258 ? -7.445 -1.129 15.531 1 91.94 258 TYR B O 1
ATOM 7361 N N . LEU B 1 259 ? -8.922 -1.535 13.945 1 91.94 259 LEU B N 1
ATOM 7362 C CA . LEU B 1 259 ? -8.156 -0.829 12.93 1 91.94 259 LEU B CA 1
ATOM 7363 C C . LEU B 1 259 ? -8.414 0.672 12.992 1 91.94 259 LEU B C 1
ATOM 7365 O O . LEU B 1 259 ? -7.527 1.474 12.68 1 91.94 259 LEU B O 1
ATOM 7369 N N . TYR B 1 260 ? -9.625 1.067 13.414 1 93 260 TYR B N 1
ATOM 7370 C CA . TYR B 1 260 ? -9.977 2.457 13.148 1 93 260 TYR B CA 1
ATOM 7371 C C . TYR B 1 260 ? -10.414 3.16 14.422 1 93 260 TYR B C 1
ATOM 7373 O O . TYR B 1 260 ? -10.742 4.352 14.406 1 93 260 TYR B O 1
ATOM 7381 N N . THR B 1 261 ? -10.461 2.453 15.508 1 92.5 261 THR B N 1
ATOM 7382 C CA . THR B 1 261 ? -10.859 3.078 16.766 1 92.5 261 THR B CA 1
ATOM 7383 C C . THR B 1 261 ? -9.875 2.732 17.875 1 92.5 261 THR B C 1
ATOM 7385 O O . THR B 1 261 ? -9.039 1.835 17.719 1 92.5 261 THR B O 1
ATOM 7388 N N . LYS B 1 262 ? -9.984 3.451 19 1 91.19 262 LYS B N 1
ATOM 7389 C CA . LYS B 1 262 ? -9.172 3.162 20.172 1 91.19 262 LYS B CA 1
ATOM 7390 C C . LYS B 1 262 ? -9.742 1.988 20.969 1 91.19 262 LYS B C 1
ATOM 7392 O O . LYS B 1 262 ? -9.031 1.365 21.766 1 91.19 262 LYS B O 1
ATOM 7397 N N . PHE B 1 263 ? -10.945 1.725 20.719 1 88.06 263 PHE B N 1
ATOM 7398 C CA . PHE B 1 263 ? -11.664 0.747 21.531 1 88.06 263 PHE B CA 1
ATOM 7399 C C . PHE B 1 263 ? -11.086 -0.65 21.328 1 88.06 263 PHE B C 1
ATOM 7401 O O . PHE B 1 263 ? -10.852 -1.378 22.297 1 88.06 263 PHE B O 1
ATOM 7408 N N . GLY B 1 264 ? -10.859 -0.941 20.078 1 87.44 264 GLY B N 1
ATOM 7409 C CA . GLY B 1 264 ? -10.344 -2.268 19.781 1 87.44 264 GLY B CA 1
ATOM 7410 C C . GLY B 1 264 ? -8.969 -2.521 20.375 1 87.44 264 GLY B C 1
ATOM 7411 O O . GLY B 1 264 ? -8.727 -3.584 20.953 1 87.44 264 GLY B O 1
ATOM 7412 N N . THR B 1 265 ? -8.188 -1.561 20.312 1 86.75 265 THR B N 1
ATOM 7413 C CA . THR B 1 265 ? -6.828 -1.706 20.828 1 86.75 265 THR B CA 1
ATOM 7414 C C . THR B 1 265 ? -6.828 -1.764 22.344 1 86.75 265 THR B C 1
ATOM 7416 O O . THR B 1 265 ? -6.133 -2.59 22.938 1 86.75 265 THR B O 1
ATOM 7419 N N . ARG B 1 266 ? -7.617 -1.01 22.969 1 87.31 266 ARG B N 1
ATOM 7420 C CA . ARG B 1 266 ? -7.691 -0.97 24.422 1 87.31 266 ARG B CA 1
ATOM 7421 C C . ARG B 1 266 ? -8.219 -2.287 24.969 1 87.31 266 ARG B C 1
ATOM 7423 O O . ARG B 1 266 ? -7.613 -2.873 25.875 1 87.31 266 ARG B O 1
ATOM 7430 N N . HIS B 1 267 ? -9.211 -2.713 24.391 1 84.44 267 HIS B N 1
ATOM 7431 C CA . HIS B 1 267 ? -9.867 -3.904 24.922 1 84.44 267 HIS B CA 1
ATOM 7432 C C . HIS B 1 267 ? -9.062 -5.16 24.594 1 84.44 267 HIS B C 1
ATOM 7434 O O . HIS B 1 267 ? -9.125 -6.145 25.344 1 84.44 267 HIS B O 1
ATOM 7440 N N . PHE B 1 268 ? -8.383 -5.117 23.547 1 83.69 268 PHE B N 1
ATOM 7441 C CA . PHE B 1 268 ? -7.625 -6.297 23.125 1 83.69 268 PHE B CA 1
ATOM 7442 C C . PHE B 1 268 ? -6.32 -6.402 23.906 1 83.69 268 PHE B C 1
ATOM 7444 O O . PHE B 1 268 ? -5.91 -7.496 24.297 1 83.69 268 PHE B O 1
ATOM 7451 N N . HIS B 1 269 ? -5.742 -5.281 24.266 1 83.88 269 HIS B N 1
ATOM 7452 C CA . HIS B 1 269 ? -4.395 -5.34 24.828 1 83.88 269 HIS B CA 1
ATOM 7453 C C . HIS B 1 269 ? -4.398 -5.023 26.328 1 83.88 269 HIS B C 1
ATOM 7455 O O . HIS B 1 269 ? -3.449 -5.352 27.031 1 83.88 269 HIS B O 1
ATOM 7461 N N . ILE B 1 270 ? -5.445 -4.375 26.703 1 83.38 270 ILE B N 1
ATOM 7462 C CA . ILE B 1 270 ? -5.492 -3.979 28.109 1 83.38 270 ILE B CA 1
ATOM 7463 C C . ILE B 1 270 ? -6.52 -4.832 28.844 1 83.38 270 ILE B C 1
ATOM 7465 O O . ILE B 1 270 ? -7.613 -5.086 28.328 1 83.38 270 ILE B O 1
ATOM 7469 N N . VAL B 1 271 ? -6.145 -5.234 30.031 1 76.56 271 VAL B N 1
ATOM 7470 C CA . VAL B 1 271 ? -7.047 -6.027 30.859 1 76.56 271 VAL B CA 1
ATOM 7471 C C . VAL B 1 271 ? -8.289 -5.211 31.203 1 76.56 271 VAL B C 1
ATOM 7473 O O . VAL B 1 271 ? -8.203 -4 31.422 1 76.56 271 VAL B O 1
ATOM 7476 N N . PRO B 1 272 ? -9.391 -5.848 31.203 1 77.62 272 PRO B N 1
ATOM 7477 C CA . PRO B 1 272 ? -10.656 -5.137 31.406 1 77.62 272 PRO B CA 1
ATOM 7478 C C . PRO B 1 272 ? -10.656 -4.27 32.656 1 77.62 272 PRO B C 1
ATOM 7480 O O . PRO B 1 272 ? -11.172 -3.148 32.656 1 77.62 272 PRO B O 1
ATOM 7483 N N . VAL B 1 273 ? -10.031 -4.684 33.688 1 75.5 273 VAL B N 1
ATOM 7484 C CA . VAL B 1 273 ? -10 -3.93 34.938 1 75.5 273 VAL B CA 1
ATOM 7485 C C . VAL B 1 273 ? -9.188 -2.652 34.75 1 75.5 273 VAL B C 1
ATOM 7487 O O . VAL B 1 273 ? -9.586 -1.581 35.219 1 75.5 273 VAL B O 1
ATOM 7490 N N . CYS B 1 274 ? -8.156 -2.748 34 1 79.06 274 CYS B N 1
ATOM 7491 C CA . CYS B 1 274 ? -7.293 -1.601 33.75 1 79.06 274 CYS B CA 1
ATOM 7492 C C . CYS B 1 274 ? -7.969 -0.602 32.812 1 79.06 274 CYS B C 1
ATOM 7494 O O . CYS B 1 274 ? -7.754 0.606 32.938 1 79.06 274 CYS B O 1
ATOM 7496 N N . ASN B 1 275 ? -8.805 -1.108 32.031 1 81.12 275 ASN B N 1
ATOM 7497 C CA . ASN B 1 275 ? -9.539 -0.231 31.141 1 81.12 275 ASN B CA 1
ATOM 7498 C C . ASN B 1 275 ? -10.539 0.64 31.891 1 81.12 275 ASN B C 1
ATOM 7500 O O . ASN B 1 275 ? -10.664 1.834 31.609 1 81.12 275 ASN B O 1
ATOM 7504 N N . VAL B 1 276 ? -11.148 0.043 32.812 1 76.62 276 VAL B N 1
ATOM 7505 C CA . VAL B 1 276 ? -12.125 0.781 33.625 1 76.62 276 VAL B CA 1
ATOM 7506 C C . VAL B 1 276 ? -11.406 1.81 34.5 1 76.62 276 VAL B C 1
ATOM 7508 O O . VAL B 1 276 ? -11.836 2.961 34.594 1 76.62 276 VAL B O 1
ATOM 7511 N N . PHE B 1 277 ? -10.328 1.402 35 1 80.5 277 PHE B N 1
ATOM 7512 C CA . PHE B 1 277 ? -9.539 2.307 35.844 1 80.5 277 PHE B CA 1
ATOM 7513 C C . PHE B 1 277 ? -9.016 3.475 35 1 80.5 277 PHE B C 1
ATOM 7515 O O . PHE B 1 277 ? -9.039 4.621 35.469 1 80.5 277 PHE B O 1
ATOM 7522 N N . HIS B 1 278 ? -8.602 3.172 33.875 1 84.81 278 HIS B N 1
ATOM 7523 C CA . HIS B 1 278 ? -8.109 4.188 32.938 1 84.81 278 HIS B CA 1
ATOM 7524 C C . HIS B 1 278 ? -9.195 5.207 32.625 1 84.81 278 HIS B C 1
ATOM 7526 O O . HIS B 1 278 ? -8.93 6.41 32.594 1 84.81 278 HIS B O 1
ATOM 7532 N N . LEU B 1 279 ? -10.359 4.758 32.5 1 83.25 279 LEU B N 1
ATOM 7533 C CA . LEU B 1 279 ? -11.477 5.641 32.188 1 83.25 279 LEU B CA 1
ATOM 7534 C C . LEU B 1 279 ? -11.828 6.523 33.375 1 83.25 279 LEU B C 1
ATOM 7536 O O . LEU B 1 279 ? -12.07 7.723 33.219 1 83.25 279 LEU B O 1
ATOM 7540 N N . ILE B 1 280 ? -11.703 6 34.562 1 85.44 280 ILE B N 1
ATOM 7541 C CA . ILE B 1 280 ? -12.008 6.742 35.781 1 85.44 280 ILE B CA 1
ATOM 7542 C C . ILE B 1 280 ? -10.945 7.82 36 1 85.44 280 ILE B C 1
ATOM 7544 O O . ILE B 1 280 ? -11.273 8.961 36.344 1 85.44 280 ILE B O 1
ATOM 7548 N N . ILE B 1 281 ? -9.805 7.469 35.688 1 88.25 281 ILE B N 1
ATOM 7549 C CA . ILE B 1 281 ? -8.711 8.406 35.906 1 88.25 281 ILE B CA 1
ATOM 7550 C C . ILE B 1 281 ? -8.836 9.57 34.938 1 88.25 281 ILE B C 1
ATOM 7552 O O . ILE B 1 281 ? -8.594 10.727 35.281 1 88.25 281 ILE B O 1
ATOM 7556 N N . LYS B 1 282 ? -9.242 9.305 33.781 1 87.44 282 LYS B N 1
ATOM 7557 C CA . LYS B 1 282 ? -9.383 10.352 32.75 1 87.44 282 LYS B CA 1
ATOM 7558 C C . LYS B 1 282 ? -10.469 11.352 33.156 1 87.44 282 LYS B C 1
ATOM 7560 O O . LYS B 1 282 ? -10.25 12.562 33.094 1 87.44 282 LYS B O 1
ATOM 7565 N N . ILE B 1 283 ? -11.539 10.828 33.688 1 89.81 283 ILE B N 1
ATOM 7566 C CA . ILE B 1 283 ? -12.641 11.703 34.062 1 89.81 283 ILE B CA 1
ATOM 7567 C C . ILE B 1 283 ? -12.266 12.469 35.344 1 89.81 283 ILE B C 1
ATOM 7569 O O . ILE B 1 283 ? -12.562 13.656 35.469 1 89.81 283 ILE B O 1
ATOM 7573 N N . ALA B 1 284 ? -11.531 11.797 36.156 1 91.81 284 ALA B N 1
ATOM 7574 C CA . ALA B 1 284 ? -11.117 12.43 37.406 1 91.81 284 ALA B CA 1
ATOM 7575 C C . ALA B 1 284 ? -10.117 13.555 37.156 1 91.81 284 ALA B C 1
ATOM 7577 O O . ALA B 1 284 ? -10.227 14.633 37.719 1 91.81 284 ALA B O 1
ATOM 7578 N N . LEU B 1 285 ? -9.234 13.344 36.312 1 90.94 285 LEU B N 1
ATOM 7579 C CA . LEU B 1 285 ? -8.188 14.328 36.031 1 90.94 285 LEU B CA 1
ATOM 7580 C C . LEU B 1 285 ? -8.789 15.609 35.469 1 90.94 285 LEU B C 1
ATOM 7582 O O . LEU B 1 285 ? -8.445 16.703 35.906 1 90.94 285 LEU B O 1
ATOM 7586 N N . ILE B 1 286 ? -9.703 15.477 34.562 1 90.25 286 ILE B N 1
ATOM 7587 C CA . ILE B 1 286 ? -10.281 16.672 33.938 1 90.25 286 ILE B CA 1
ATOM 7588 C C . ILE B 1 286 ? -11.234 17.359 34.906 1 90.25 286 ILE B C 1
ATOM 7590 O O . ILE B 1 286 ? -11.344 18.578 34.906 1 90.25 286 ILE B O 1
ATOM 7594 N N . SER B 1 287 ? -11.852 16.594 35.812 1 93.5 287 SER B N 1
ATOM 7595 C CA . SER B 1 287 ? -12.734 17.188 36.812 1 93.5 287 SER B CA 1
ATOM 7596 C C . SER B 1 287 ? -11.938 17.969 37.875 1 93.5 287 SER B C 1
ATOM 7598 O O . SER B 1 287 ? -12.352 19.047 38.281 1 93.5 287 SER B O 1
ATOM 7600 N N . VAL B 1 288 ? -10.828 17.422 38.188 1 93.69 288 VAL B N 1
ATOM 7601 C CA . VAL B 1 288 ? -9.961 18.109 39.156 1 93.69 288 VAL B CA 1
ATOM 7602 C C . VAL B 1 288 ? -9.414 19.391 38.5 1 93.69 288 VAL B C 1
ATOM 7604 O O . VAL B 1 288 ? -9.312 20.422 39.188 1 93.69 288 VAL B O 1
ATOM 7607 N N . ALA B 1 289 ? -9.094 19.281 37.281 1 91.88 289 ALA B N 1
ATOM 7608 C CA . ALA B 1 289 ? -8.625 20.484 36.562 1 91.88 289 ALA B CA 1
ATOM 7609 C C . ALA B 1 289 ? -9.695 21.562 36.562 1 91.88 289 ALA B C 1
ATOM 7611 O O . ALA B 1 289 ? -9.383 22.75 36.75 1 91.88 289 ALA B O 1
ATOM 7612 N N . LEU B 1 290 ? -10.961 21.188 36.406 1 92.75 290 LEU B N 1
ATOM 7613 C CA . LEU B 1 290 ? -12.055 22.141 36.438 1 92.75 290 LEU B CA 1
ATOM 7614 C C . LEU B 1 290 ? -12.203 22.766 37.812 1 92.75 290 LEU B C 1
ATOM 7616 O O . LEU B 1 290 ? -12.367 23.969 37.938 1 92.75 290 LEU B O 1
ATOM 7620 N N . ALA B 1 291 ? -12.062 21.969 38.844 1 93.44 291 ALA B N 1
ATOM 7621 C CA . ALA B 1 291 ? -12.188 22.453 40.219 1 93.44 291 ALA B CA 1
ATOM 7622 C C . ALA B 1 291 ? -11.062 23.438 40.562 1 93.44 291 ALA B C 1
ATOM 7624 O O . ALA B 1 291 ? -11.305 24.484 41.156 1 93.44 291 ALA B O 1
ATOM 7625 N N . LEU B 1 292 ? -9.891 23.109 40.125 1 91.12 292 LEU B N 1
ATOM 7626 C CA . LEU B 1 292 ? -8.75 23.984 40.375 1 91.12 292 LEU B CA 1
ATOM 7627 C C . LEU B 1 292 ? -8.875 25.281 39.594 1 91.12 292 LEU B C 1
ATOM 7629 O O . LEU B 1 292 ? -8.492 26.344 40.094 1 91.12 292 LEU B O 1
ATOM 7633 N N . PHE B 1 293 ? -9.398 25.188 38.406 1 89.81 293 PHE B N 1
ATOM 7634 C CA . PHE B 1 293 ? -9.617 26.375 37.594 1 89.81 293 PHE B CA 1
ATOM 7635 C C . PHE B 1 293 ? -10.641 27.297 38.25 1 89.81 293 PHE B C 1
ATOM 7637 O O . PHE B 1 293 ? -10.453 28.516 38.312 1 89.81 293 PHE B O 1
ATOM 7644 N N . MET B 1 294 ? -11.695 26.734 38.844 1 90 294 MET B N 1
ATOM 7645 C CA . MET B 1 294 ? -12.727 27.5 39.531 1 90 294 MET B CA 1
ATOM 7646 C C . MET B 1 294 ? -12.156 28.156 40.812 1 90 294 MET B C 1
ATOM 7648 O O . MET B 1 294 ? -12.461 29.328 41.094 1 90 294 MET B O 1
ATOM 7652 N N . ARG B 1 295 ? -11.297 27.484 41.438 1 88 295 ARG B N 1
ATOM 7653 C CA . ARG B 1 295 ? -10.672 28.031 42.656 1 88 295 ARG B CA 1
ATOM 7654 C C . ARG B 1 295 ? -9.727 29.188 42.281 1 88 295 ARG B C 1
ATOM 7656 O O . ARG B 1 295 ? -9.68 30.188 43 1 88 295 ARG B O 1
ATOM 7663 N N . ALA B 1 296 ? -9.062 28.938 41.219 1 83.75 296 ALA B N 1
ATOM 7664 C CA . ALA B 1 296 ? -8.125 29.969 40.781 1 83.75 296 ALA B CA 1
ATOM 7665 C C . ALA B 1 296 ? -8.859 31.234 40.344 1 83.75 296 ALA B C 1
ATOM 7667 O O . ALA B 1 296 ? -8.383 32.344 40.562 1 83.75 296 ALA B O 1
ATOM 7668 N N . ARG B 1 297 ? -10.039 31.188 39.812 1 82.06 297 ARG B N 1
ATOM 7669 C CA . ARG B 1 297 ? -10.828 32.312 39.344 1 82.06 297 ARG B CA 1
ATOM 7670 C C . ARG B 1 297 ? -11.484 33.062 40.5 1 82.06 297 ARG B C 1
ATOM 7672 O O . ARG B 1 297 ? -11.672 34.281 40.406 1 82.06 297 ARG B O 1
ATOM 7679 N N . ALA B 1 298 ? -11.938 32.375 41.406 1 78.31 298 ALA B N 1
ATOM 7680 C CA . ALA B 1 298 ? -12.586 33 42.562 1 78.31 298 ALA B CA 1
ATOM 7681 C C . ALA B 1 298 ? -11.688 34.062 43.188 1 78.31 298 ALA B C 1
ATOM 7683 O O . ALA B 1 298 ? -12.172 35.062 43.75 1 78.31 298 ALA B O 1
ATOM 7684 N N . GLY B 1 299 ? -10.445 34 42.938 1 63.47 299 GLY B N 1
ATOM 7685 C CA . GLY B 1 299 ? -9.547 34.969 43.531 1 63.47 299 GLY B CA 1
ATOM 7686 C C . GLY B 1 299 ? -9.109 36.031 42.531 1 63.47 299 GLY B C 1
ATOM 7687 O O . GLY B 1 299 ? -8.477 37.031 42.938 1 63.47 299 GLY B O 1
ATOM 7688 N N . GLN B 1 300 ? -9.383 35.781 41.188 1 63.62 300 GLN B N 1
ATOM 7689 C CA . GLN B 1 300 ? -8.75 36.75 40.281 1 63.62 300 GLN B CA 1
ATOM 7690 C C . GLN B 1 300 ? -9.797 37.469 39.438 1 63.62 300 GLN B C 1
ATOM 7692 O O . GLN B 1 300 ? -10.727 36.844 38.938 1 63.62 300 GLN B O 1
ATOM 7697 N N . LYS B 1 301 ? -10.219 38.688 39.688 1 58.22 301 LYS B N 1
ATOM 7698 C CA . LYS B 1 301 ? -11.258 39.5 39.062 1 58.22 301 LYS B CA 1
ATOM 7699 C C . LYS B 1 301 ? -10.867 39.906 37.625 1 58.22 301 LYS B C 1
ATOM 7701 O O . LYS B 1 301 ? -11.719 40.312 36.844 1 58.22 301 LYS B O 1
ATOM 7706 N N . ALA B 1 302 ? -9.609 39.781 37.094 1 63.22 302 ALA B N 1
ATOM 7707 C CA . ALA B 1 302 ? -9.266 40.719 36.031 1 63.22 302 ALA B CA 1
ATOM 7708 C C . ALA B 1 302 ? -9.18 40 34.688 1 63.22 302 ALA B C 1
ATOM 7710 O O . ALA B 1 302 ? -8.594 40.531 33.719 1 63.22 302 ALA B O 1
ATOM 7711 N N . HIS B 1 303 ? -10.086 38.938 34.406 1 72.31 303 HIS B N 1
ATOM 7712 C CA . HIS B 1 303 ? -9.984 38.344 33.062 1 72.31 303 HIS B CA 1
ATOM 7713 C C . HIS B 1 303 ? -11.188 38.75 32.219 1 72.31 303 HIS B C 1
ATOM 7715 O O . HIS B 1 303 ? -12.234 39.125 32.719 1 72.31 303 HIS B O 1
ATOM 7721 N N . ASP B 1 304 ? -10.961 38.875 30.875 1 79.56 304 ASP B N 1
ATOM 7722 C CA . ASP B 1 304 ? -12.062 39.094 29.938 1 79.56 304 ASP B CA 1
ATOM 7723 C C . ASP B 1 304 ? -13.148 38.031 30.109 1 79.56 304 ASP B C 1
ATOM 7725 O O . ASP B 1 304 ? -12.844 36.844 30.172 1 79.56 304 ASP B O 1
ATOM 7729 N N . VAL B 1 305 ? -14.406 38.438 30.266 1 83.75 305 VAL B N 1
ATOM 7730 C CA . VAL B 1 305 ? -15.539 37.562 30.562 1 83.75 305 VAL B CA 1
ATOM 7731 C C . VAL B 1 305 ? -15.703 36.531 29.453 1 83.75 305 VAL B C 1
ATOM 7733 O O . VAL B 1 305 ? -16.016 35.375 29.719 1 83.75 305 VAL B O 1
ATOM 7736 N N . VAL B 1 306 ? -15.523 36.938 28.172 1 85.56 306 VAL B N 1
ATOM 7737 C CA . VAL B 1 306 ? -15.695 36.031 27.031 1 85.56 306 VAL B CA 1
ATOM 7738 C C . VAL B 1 306 ? -14.648 34.906 27.094 1 85.56 306 VAL B C 1
ATOM 7740 O O . VAL B 1 306 ? -14.969 33.75 26.891 1 85.56 306 VAL B O 1
ATOM 7743 N N . ASP B 1 307 ? -13.438 35.25 27.469 1 86.81 307 ASP B N 1
ATOM 7744 C CA . ASP B 1 307 ? -12.367 34.25 27.547 1 86.81 307 ASP B CA 1
ATOM 7745 C C . ASP B 1 307 ? -12.609 33.281 28.703 1 86.81 307 ASP B C 1
ATOM 7747 O O . ASP B 1 307 ? -12.273 32.094 28.594 1 86.81 307 ASP B O 1
ATOM 7751 N N . VAL B 1 308 ? -13.219 33.812 29.703 1 87.94 308 VAL B N 1
ATOM 7752 C CA . VAL B 1 308 ? -13.523 32.938 30.844 1 87.94 308 VAL B CA 1
ATOM 7753 C C . VAL B 1 308 ? -14.648 31.984 30.469 1 87.94 308 VAL B C 1
ATOM 7755 O O . VAL B 1 308 ? -14.594 30.797 30.812 1 87.94 308 VAL B O 1
ATOM 7758 N N . ILE B 1 309 ? -15.602 32.438 29.719 1 89.75 309 ILE B N 1
ATOM 7759 C CA . ILE B 1 309 ? -16.703 31.594 29.297 1 89.75 309 ILE B CA 1
ATOM 7760 C C . ILE B 1 309 ? -16.188 30.5 28.359 1 89.75 309 ILE B C 1
ATOM 7762 O O . ILE B 1 309 ? -16.594 29.344 28.469 1 89.75 309 ILE B O 1
ATOM 7766 N N . ILE B 1 310 ? -15.297 30.875 27.484 1 90.56 310 ILE B N 1
ATOM 7767 C CA . ILE B 1 310 ? -14.711 29.922 26.547 1 90.56 310 ILE B CA 1
ATOM 7768 C C . ILE B 1 310 ? -13.961 28.844 27.328 1 90.56 310 ILE B C 1
ATOM 7770 O O . ILE B 1 310 ? -14.039 27.656 27 1 90.56 310 ILE B O 1
ATOM 7774 N N . SER B 1 311 ? -13.25 29.234 28.359 1 89.88 311 SER B N 1
ATOM 7775 C CA . SER B 1 311 ? -12.492 28.281 29.172 1 89.88 311 SER B CA 1
ATOM 7776 C C . SER B 1 311 ? -13.43 27.297 29.875 1 89.88 311 SER B C 1
ATOM 7778 O O . SER B 1 311 ? -13.141 26.109 29.953 1 89.88 311 SER B O 1
ATOM 7780 N N . TYR B 1 312 ? -14.555 27.828 30.328 1 91.19 312 TYR B N 1
ATOM 7781 C CA . TYR B 1 312 ? -15.523 26.938 30.969 1 91.19 312 TYR B CA 1
ATOM 7782 C C . TYR B 1 312 ? -16.141 26 29.953 1 91.19 312 TYR B C 1
ATOM 7784 O O . TYR B 1 312 ? -16.359 24.812 30.234 1 91.19 312 TYR B O 1
ATOM 7792 N N . ILE B 1 313 ? -16.422 26.438 28.781 1 92.81 313 ILE B N 1
ATOM 7793 C CA . ILE B 1 313 ? -16.984 25.609 27.734 1 92.81 313 ILE B CA 1
ATOM 7794 C C . ILE B 1 313 ? -16 24.484 27.375 1 92.81 313 ILE B C 1
ATOM 7796 O O . ILE B 1 313 ? -16.406 23.344 27.172 1 92.81 313 ILE B O 1
ATOM 7800 N N . LEU B 1 314 ? -14.789 24.859 27.312 1 92.88 314 LEU B N 1
ATOM 7801 C CA . LEU B 1 314 ? -13.773 23.875 26.953 1 92.88 314 LEU B CA 1
ATOM 7802 C C . LEU B 1 314 ? -13.625 22.828 28.031 1 92.88 314 LEU B C 1
ATOM 7804 O O . LEU B 1 314 ? -13.602 21.625 27.75 1 92.88 314 LEU B O 1
ATOM 7808 N N . LEU B 1 315 ? -13.609 23.25 29.266 1 92.62 315 LEU B N 1
ATOM 7809 C CA . LEU B 1 315 ? -13.398 22.312 30.375 1 92.62 315 LEU B CA 1
ATOM 7810 C C . LEU B 1 315 ? -14.633 21.438 30.594 1 92.62 315 LEU B C 1
ATOM 7812 O O . LEU B 1 315 ? -14.523 20.219 30.688 1 92.62 315 LEU B O 1
ATOM 7816 N N . VAL B 1 316 ? -15.781 22.031 30.625 1 93.81 316 VAL B N 1
ATOM 7817 C CA . VAL B 1 316 ? -17.016 21.281 30.781 1 93.81 316 VAL B CA 1
ATOM 7818 C C . VAL B 1 316 ? -17.25 20.406 29.562 1 93.81 316 VAL B C 1
ATOM 7820 O O . VAL B 1 316 ? -17.656 19.25 29.688 1 93.81 316 VAL B O 1
ATOM 7823 N N . GLY B 1 317 ? -17 20.984 28.422 1 92.56 317 GLY B N 1
ATOM 7824 C CA . GLY B 1 317 ? -17.109 20.203 27.203 1 92.56 317 GLY B CA 1
ATOM 7825 C C . GLY B 1 317 ? -16.219 18.984 27.203 1 92.56 317 GLY B C 1
ATOM 7826 O O . GLY B 1 317 ? -16.625 17.906 26.734 1 92.56 317 GLY B O 1
ATOM 7827 N N . ALA B 1 318 ? -15.023 19.109 27.672 1 92.19 318 ALA B N 1
ATOM 7828 C CA . ALA B 1 318 ? -14.102 17.984 27.734 1 92.19 318 ALA B CA 1
ATOM 7829 C C . ALA B 1 318 ? -14.633 16.875 28.641 1 92.19 318 ALA B C 1
ATOM 7831 O O . ALA B 1 318 ? -14.508 15.688 28.328 1 92.19 318 ALA B O 1
ATOM 7832 N N . ILE B 1 319 ? -15.219 17.234 29.703 1 93.38 319 ILE B N 1
ATOM 7833 C CA . ILE B 1 319 ? -15.797 16.266 30.625 1 93.38 319 ILE B CA 1
ATOM 7834 C C . ILE B 1 319 ? -16.969 15.555 29.953 1 93.38 319 ILE B C 1
ATOM 7836 O O . ILE B 1 319 ? -17.062 14.328 30 1 93.38 319 ILE B O 1
ATOM 7840 N N . VAL B 1 320 ? -17.766 16.312 29.328 1 93.62 320 VAL B N 1
ATOM 7841 C CA . VAL B 1 320 ? -18.938 15.75 28.641 1 93.62 320 VAL B CA 1
ATOM 7842 C C . VAL B 1 320 ? -18.469 14.805 27.531 1 93.62 320 VAL B C 1
ATOM 7844 O O . VAL B 1 320 ? -19.031 13.719 27.359 1 93.62 320 VAL B O 1
ATOM 7847 N N . LEU B 1 321 ? -17.484 15.203 26.844 1 91.81 321 LEU B N 1
ATOM 7848 C CA . LEU B 1 321 ? -16.984 14.375 25.766 1 91.81 321 LEU B CA 1
ATOM 7849 C C . LEU B 1 321 ? -16.406 13.062 26.297 1 91.81 321 LEU B C 1
ATOM 7851 O O . LEU B 1 321 ? -16.547 12.016 25.672 1 91.81 321 LEU B O 1
ATOM 7855 N N . GLU B 1 322 ? -15.781 13.117 27.438 1 91.31 322 GLU B N 1
ATOM 7856 C CA . GLU B 1 322 ? -15.234 11.906 28.031 1 91.31 322 GLU B CA 1
ATOM 7857 C C . GLU B 1 322 ? -16.359 10.961 28.469 1 91.31 322 GLU B C 1
ATOM 7859 O O . GLU B 1 322 ? -16.25 9.742 28.297 1 91.31 322 GLU B O 1
ATOM 7864 N N . ILE B 1 323 ? -17.344 11.523 28.906 1 90 323 ILE B N 1
ATOM 7865 C CA . ILE B 1 323 ? -18.5 10.719 29.312 1 90 323 ILE B CA 1
ATOM 7866 C C . ILE B 1 323 ? -19.172 10.117 28.078 1 90 323 ILE B C 1
ATOM 7868 O O . ILE B 1 323 ? -19.5 8.93 28.047 1 90 323 ILE B O 1
ATOM 7872 N N . CYS B 1 324 ? -19.25 10.938 27.094 1 88.44 324 CYS B N 1
ATOM 7873 C CA . CYS B 1 324 ? -19.844 10.461 25.859 1 88.44 324 CYS B CA 1
ATOM 7874 C C . CYS B 1 324 ? -18.984 9.359 25.234 1 88.44 324 CYS B C 1
ATOM 7876 O O . CYS B 1 324 ? -19.516 8.406 24.656 1 88.44 324 CYS B O 1
ATOM 7878 N N . SER B 1 325 ? -17.766 9.523 25.312 1 87.5 325 SER B N 1
ATOM 7879 C CA . SER B 1 325 ? -16.859 8.516 24.766 1 87.5 325 SER B CA 1
ATOM 7880 C C . SER B 1 325 ? -17.062 7.164 25.438 1 87.5 325 SER B C 1
ATOM 7882 O O . SER B 1 325 ? -17.016 6.121 24.781 1 87.5 325 SER B O 1
ATOM 7884 N N . VAL B 1 326 ? -17.312 7.18 26.625 1 83.06 326 VAL B N 1
ATOM 7885 C CA . VAL B 1 326 ? -17.578 5.945 27.375 1 83.06 326 VAL B CA 1
ATOM 7886 C C . VAL B 1 326 ? -18.891 5.328 26.891 1 83.06 326 VAL B C 1
ATOM 7888 O O . VAL B 1 326 ? -18.953 4.129 26.609 1 83.06 326 VAL B O 1
A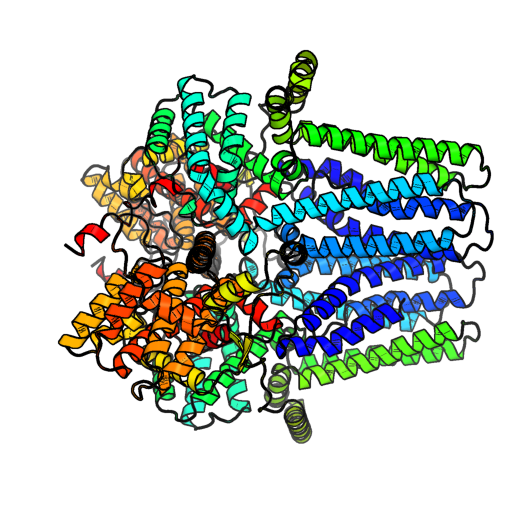TOM 7891 N N . PHE B 1 327 ? -19.812 6.152 26.703 1 82.62 327 PHE B N 1
ATOM 7892 C CA . PHE B 1 327 ? -21.109 5.672 26.25 1 82.62 327 PHE B CA 1
ATOM 7893 C C . PHE B 1 327 ? -21.031 5.133 24.828 1 82.62 327 PHE B C 1
ATOM 7895 O O . PHE B 1 327 ? -21.594 4.086 24.531 1 82.62 327 PHE B O 1
ATOM 7902 N N . MET B 1 328 ? -20.312 5.871 24.078 1 83.31 328 MET B N 1
ATOM 7903 C CA . MET B 1 328 ? -20.156 5.449 22.688 1 83.31 328 MET B CA 1
ATOM 7904 C C . MET B 1 328 ? -19.422 4.117 22.609 1 83.31 328 MET B C 1
ATOM 7906 O O . MET B 1 328 ? -19.703 3.303 21.719 1 83.31 328 MET B O 1
ATOM 7910 N N . SER B 1 329 ? -18.531 3.904 23.422 1 78.94 329 SER B N 1
ATOM 7911 C CA . SER B 1 329 ? -17.828 2.629 23.453 1 78.94 329 SER B CA 1
ATOM 7912 C C . SER B 1 329 ? -18.781 1.473 23.734 1 78.94 329 SER B C 1
ATOM 7914 O O . SER B 1 329 ? -18.641 0.393 23.156 1 78.94 329 SER B O 1
ATOM 7916 N N . PHE B 1 330 ? -19.844 1.787 24.453 1 74 330 PHE B N 1
ATOM 7917 C CA . PHE B 1 330 ? -20.828 0.768 24.797 1 74 330 PHE B CA 1
ATOM 7918 C C . PHE B 1 330 ? -21.828 0.594 23.656 1 74 330 PHE B C 1
ATOM 7920 O O . PHE B 1 330 ? -22.312 -0.514 23.422 1 74 330 PHE B O 1
ATOM 7927 N N . ILE B 1 331 ? -22 1.631 22.938 1 70.69 331 ILE B N 1
ATOM 7928 C CA . ILE B 1 331 ? -23.016 1.618 21.891 1 70.69 331 ILE B CA 1
ATOM 7929 C C . ILE B 1 331 ? -22.422 1.091 20.594 1 70.69 331 ILE B C 1
ATOM 7931 O O . ILE B 1 331 ? -23.078 0.323 19.875 1 70.69 331 ILE B O 1
ATOM 7935 N N . SER B 1 332 ? -21.234 1.445 20.406 1 71.94 332 SER B N 1
ATOM 7936 C CA . SER B 1 332 ? -20.766 1.295 19.031 1 71.94 332 SER B CA 1
ATOM 7937 C C . SER B 1 332 ? -19.797 0.132 18.891 1 71.94 332 SER B C 1
ATOM 7939 O O . SER B 1 332 ? -19.391 -0.222 17.797 1 71.94 332 SER B O 1
ATOM 7941 N N . SER B 1 333 ? -19.516 -0.478 20.062 1 80.5 333 SER B N 1
ATOM 7942 C CA . SER B 1 333 ? -18.438 -1.459 19.891 1 80.5 333 SER B CA 1
ATOM 7943 C C . SER B 1 333 ? -18.812 -2.791 20.531 1 80.5 333 SER B C 1
ATOM 7945 O O . SER B 1 333 ? -19.312 -2.826 21.656 1 80.5 333 SER B O 1
ATOM 7947 N N . CYS B 1 334 ? -18.594 -3.838 19.797 1 84.06 334 CYS B N 1
ATOM 7948 C CA . CYS B 1 334 ? -18.797 -5.191 20.312 1 84.06 334 CYS B CA 1
ATOM 7949 C C . CYS B 1 334 ? -17.766 -5.531 21.375 1 84.06 334 CYS B C 1
ATOM 7951 O O . CYS B 1 334 ? -17.953 -6.445 22.172 1 84.06 334 CYS B O 1
ATOM 7953 N N . TRP B 1 335 ? -16.797 -4.75 21.453 1 85.44 335 TRP B N 1
ATOM 7954 C CA . TRP B 1 335 ? -15.727 -4.977 22.438 1 85.44 335 TRP B CA 1
ATOM 7955 C C . TRP B 1 335 ? -16.203 -4.68 23.844 1 85.44 335 TRP B C 1
ATOM 7957 O O . TRP B 1 335 ? -15.781 -5.328 24.797 1 85.44 335 TRP B O 1
ATOM 7967 N N . ALA B 1 336 ? -17.078 -3.73 23.875 1 80.75 336 ALA B N 1
ATOM 7968 C CA . ALA B 1 336 ? -17.609 -3.391 25.203 1 80.75 336 ALA B CA 1
ATOM 7969 C C . ALA B 1 336 ? -18.438 -4.543 25.766 1 80.75 336 ALA B C 1
ATOM 7971 O O . ALA B 1 336 ? -18.344 -4.848 26.953 1 80.75 336 ALA B O 1
ATOM 7972 N N . TYR B 1 337 ? -19.188 -5.176 24.922 1 80.12 337 TYR B N 1
ATOM 7973 C CA . TYR B 1 337 ? -19.953 -6.344 25.344 1 80.12 337 TYR B CA 1
ATOM 7974 C C . TYR B 1 337 ? -19.031 -7.441 25.875 1 80.12 337 TYR B C 1
ATOM 7976 O O . TYR B 1 337 ? -19.281 -8.023 26.922 1 80.12 337 TYR B O 1
ATOM 7984 N N . LYS B 1 338 ? -18.016 -7.59 25.188 1 81.44 338 LYS B N 1
ATOM 7985 C CA . LYS B 1 338 ? -17.047 -8.617 25.562 1 81.44 338 LYS B CA 1
ATOM 7986 C C . LYS B 1 338 ? -16.422 -8.305 26.922 1 81.44 338 LYS B C 1
ATOM 7988 O O . LYS B 1 338 ? -16.312 -9.195 27.781 1 81.44 338 LYS B O 1
ATOM 7993 N N . THR B 1 339 ? -16.125 -7.137 27.078 1 80.56 339 THR B N 1
ATOM 7994 C CA . THR B 1 339 ? -15.453 -6.742 28.312 1 80.56 339 THR B CA 1
ATOM 7995 C C . THR B 1 339 ? -16.391 -6.906 29.5 1 80.56 339 THR B C 1
ATOM 7997 O O . THR B 1 339 ? -15.977 -7.391 30.562 1 80.56 339 THR B O 1
ATOM 8000 N N . ILE B 1 340 ? -17.609 -6.668 29.328 1 79.81 340 ILE B N 1
ATOM 8001 C CA . ILE B 1 340 ? -18.578 -6.746 30.422 1 79.81 340 ILE B CA 1
ATOM 8002 C C . ILE B 1 340 ? -18.828 -8.203 30.781 1 79.81 340 ILE B C 1
ATOM 8004 O O . ILE B 1 340 ? -18.938 -8.555 31.953 1 79.81 340 ILE B O 1
ATOM 8008 N N . ILE B 1 341 ? -18.844 -9.016 29.797 1 78.25 341 ILE B N 1
ATOM 8009 C CA . ILE B 1 341 ? -19.109 -10.438 30 1 78.25 341 ILE B CA 1
ATOM 8010 C C . ILE B 1 341 ? -17.906 -11.094 30.688 1 78.25 341 ILE B C 1
ATOM 8012 O O . ILE B 1 341 ? -18.078 -11.977 31.531 1 78.25 341 ILE B O 1
ATOM 8016 N N . THR B 1 342 ? -16.75 -10.609 30.406 1 77.12 342 THR B N 1
ATOM 8017 C CA . THR B 1 342 ? -15.539 -11.25 30.891 1 77.12 342 THR B CA 1
ATOM 8018 C C . THR B 1 342 ? -15.117 -10.664 32.25 1 77.12 342 THR B C 1
ATOM 8020 O O . THR B 1 342 ? -14.32 -11.266 32.969 1 77.12 342 THR B O 1
ATOM 8023 N N . LEU B 1 343 ? -15.641 -9.547 32.562 1 79.38 343 LEU B N 1
ATOM 8024 C CA . LEU B 1 343 ? -15.25 -8.828 33.781 1 79.38 343 LEU B CA 1
ATOM 8025 C C . LEU B 1 343 ? -15.445 -9.695 35 1 79.38 343 LEU B C 1
ATOM 8027 O O . LEU B 1 343 ? -14.555 -9.797 35.844 1 79.38 343 LEU B O 1
ATOM 8031 N N . PRO B 1 344 ? -16.609 -10.359 35.188 1 75.56 344 PRO B N 1
ATOM 8032 C CA . PRO B 1 344 ? -16.797 -11.18 36.375 1 75.56 344 PRO B CA 1
ATOM 8033 C C . PRO B 1 344 ? -15.844 -12.367 36.438 1 75.56 344 PRO B C 1
ATOM 8035 O O . PRO B 1 344 ? -15.586 -12.906 37.531 1 75.56 344 PRO B O 1
ATOM 8038 N N . LEU B 1 345 ? -15.305 -12.727 35.281 1 72.69 345 LEU B N 1
ATOM 8039 C CA . LEU B 1 345 ? -14.422 -13.883 35.219 1 72.69 345 LEU B CA 1
ATOM 8040 C C . LEU B 1 345 ? -12.984 -13.5 35.562 1 72.69 345 LEU B C 1
ATOM 8042 O O . LEU B 1 345 ? -12.227 -14.328 36.062 1 72.69 345 LEU B O 1
ATOM 8046 N N . THR B 1 346 ? -12.633 -12.281 35.312 1 71.12 346 THR B N 1
ATOM 8047 C CA . THR B 1 346 ? -11.227 -11.906 35.438 1 71.12 346 THR B CA 1
ATOM 8048 C C . THR B 1 346 ? -10.992 -11.086 36.719 1 71.12 346 THR B C 1
ATOM 8050 O O . THR B 1 346 ? -9.867 -11.023 37.219 1 71.12 346 THR B O 1
ATOM 8053 N N . CYS B 1 347 ? -12.047 -10.398 37.125 1 73.81 347 CYS B N 1
ATOM 8054 C CA . CYS B 1 347 ? -11.859 -9.523 38.281 1 73.81 347 CYS B CA 1
ATOM 8055 C C . CYS B 1 347 ? -12.641 -10.039 39.5 1 73.81 347 CYS B C 1
ATOM 8057 O O . CYS B 1 347 ? -13.875 -10.078 39.469 1 73.81 347 CYS B O 1
ATOM 8059 N N . PRO B 1 348 ? -11.945 -10.469 40.5 1 75.56 348 PRO B N 1
ATOM 8060 C CA . PRO B 1 348 ? -12.617 -10.961 41.688 1 75.56 348 PRO B CA 1
ATOM 8061 C C . PRO B 1 348 ? -13.508 -9.914 42.344 1 75.56 348 PRO B C 1
ATOM 8063 O O . PRO B 1 348 ? -14.523 -10.25 42.969 1 75.56 348 PRO B O 1
ATOM 8066 N N . LEU B 1 349 ? -13.094 -8.711 42.25 1 74.88 349 LEU B N 1
ATOM 8067 C CA . LEU B 1 349 ? -13.883 -7.645 42.844 1 74.88 349 LEU B CA 1
ATOM 8068 C C . LEU B 1 349 ? -15.242 -7.531 42.156 1 74.88 349 LEU B C 1
ATOM 8070 O O . LEU B 1 349 ? -16.25 -7.25 42.812 1 74.88 349 LEU B O 1
ATOM 8074 N N . CYS B 1 350 ? -15.227 -7.809 40.844 1 76.44 350 CYS B N 1
ATOM 8075 C CA . CYS B 1 350 ? -16.453 -7.695 40.062 1 76.44 350 CYS B CA 1
ATOM 8076 C C . CYS B 1 350 ? -17.359 -8.898 40.312 1 76.44 350 CYS B C 1
ATOM 8078 O O . CYS B 1 350 ? -18.578 -8.812 40.125 1 76.44 350 CYS B O 1
ATOM 8080 N N . GLN B 1 351 ? -16.797 -9.961 40.75 1 78.62 351 GLN B N 1
ATOM 8081 C CA . GLN B 1 351 ? -17.578 -11.141 41.062 1 78.62 351 GLN B CA 1
ATOM 8082 C C . GLN B 1 351 ? -18.469 -10.875 42.281 1 78.62 351 GLN B C 1
ATOM 8084 O O . GLN B 1 351 ? -19.531 -11.508 42.438 1 78.62 351 GLN B O 1
ATOM 8089 N N . LYS B 1 352 ? -18.047 -9.898 43.062 1 77.75 352 LYS B N 1
ATOM 8090 C CA . LYS B 1 352 ? -18.766 -9.602 44.312 1 77.75 352 LYS B CA 1
ATOM 8091 C C . LYS B 1 352 ? -19.953 -8.688 44.031 1 77.75 352 LYS B C 1
ATOM 8093 O O . LYS B 1 352 ? -20.812 -8.492 44.906 1 77.75 352 LYS B O 1
ATOM 8098 N N . VAL B 1 353 ? -20.016 -8.172 42.844 1 82.38 353 VAL B N 1
ATOM 8099 C CA . VAL B 1 353 ? -21.109 -7.246 42.5 1 82.38 353 VAL B CA 1
ATOM 8100 C C . VAL B 1 353 ? -21.844 -7.727 41.25 1 82.38 353 VAL B C 1
ATOM 8102 O O . VAL B 1 353 ? -21.859 -7.035 40.25 1 82.38 353 VAL B O 1
ATOM 8105 N N . PRO B 1 354 ? -22.5 -8.844 41.344 1 81.88 354 PRO B N 1
ATOM 8106 C CA . PRO B 1 354 ? -23.156 -9.375 40.156 1 81.88 354 PRO B CA 1
ATOM 8107 C C . PRO B 1 354 ? -24.312 -8.484 39.656 1 81.88 354 PRO B C 1
ATOM 8109 O O . PRO B 1 354 ? -24.594 -8.438 38.469 1 81.88 354 PRO B O 1
ATOM 8112 N N . GLY B 1 355 ? -24.906 -7.727 40.531 1 82.88 355 GLY B N 1
ATOM 8113 C CA . GLY B 1 355 ? -26 -6.848 40.156 1 82.88 355 GLY B CA 1
ATOM 8114 C C . GLY B 1 355 ? -25.562 -5.719 39.25 1 82.88 355 GLY B C 1
ATOM 8115 O O . GLY B 1 355 ? -26.281 -5.383 38.281 1 82.88 355 GLY B O 1
ATOM 8116 N N . VAL B 1 356 ? -24.422 -5.25 39.469 1 82.06 356 VAL B N 1
ATOM 8117 C CA . VAL B 1 356 ? -23.906 -4.148 38.656 1 82.06 356 VAL B CA 1
ATOM 8118 C C . VAL B 1 356 ? -23.594 -4.645 37.25 1 82.06 356 VAL B C 1
ATOM 8120 O O . VAL B 1 356 ? -23.875 -3.963 36.25 1 82.06 356 VAL B O 1
ATOM 8123 N N . ILE B 1 357 ? -23.031 -5.789 37.188 1 81.88 357 ILE B N 1
ATOM 8124 C CA . ILE B 1 357 ? -22.688 -6.355 35.906 1 81.88 357 ILE B CA 1
ATOM 8125 C C . ILE B 1 357 ? -23.953 -6.656 35.094 1 81.88 357 ILE B C 1
ATOM 8127 O O . ILE B 1 357 ? -24.016 -6.387 33.906 1 81.88 357 ILE B O 1
ATOM 8131 N N . ALA B 1 358 ? -24.906 -7.172 35.75 1 85.31 358 ALA B N 1
ATOM 8132 C CA . ALA B 1 358 ? -26.172 -7.453 35.094 1 85.31 358 ALA B CA 1
ATOM 8133 C C . ALA B 1 358 ? -26.844 -6.168 34.594 1 85.31 358 ALA B C 1
ATOM 8135 O O . ALA B 1 358 ? -27.406 -6.141 33.5 1 85.31 358 ALA B O 1
ATOM 8136 N N . ALA B 1 359 ? -26.734 -5.184 35.344 1 85.12 359 ALA B N 1
ATOM 8137 C CA . ALA B 1 359 ? -27.297 -3.891 34.969 1 85.12 359 ALA B CA 1
ATOM 8138 C C . ALA B 1 359 ? -26.562 -3.314 33.75 1 85.12 359 ALA B C 1
ATOM 8140 O O . ALA B 1 359 ? -27.188 -2.777 32.844 1 85.12 359 ALA B O 1
ATOM 8141 N N . LEU B 1 360 ? -25.297 -3.484 33.844 1 80.81 360 LEU B N 1
ATOM 8142 C CA . LEU B 1 360 ? -24.484 -2.998 32.719 1 80.81 360 LEU B CA 1
ATOM 8143 C C . LEU B 1 360 ? -24.812 -3.764 31.438 1 80.81 360 LEU B C 1
ATOM 8145 O O . LEU B 1 360 ? -24.906 -3.17 30.359 1 80.81 360 LEU B O 1
ATOM 8149 N N . LEU B 1 361 ? -24.969 -5.02 31.578 1 82.31 361 LEU B N 1
ATOM 8150 C CA . LEU B 1 361 ? -25.312 -5.852 30.438 1 82.31 361 LEU B CA 1
ATOM 8151 C C . LEU B 1 361 ? -26.688 -5.477 29.875 1 82.31 361 LEU B C 1
ATOM 8153 O O . LEU B 1 361 ? -26.875 -5.43 28.672 1 82.31 361 LEU B O 1
ATOM 8157 N N . SER B 1 362 ? -27.578 -5.211 30.719 1 84.12 362 SER B N 1
ATOM 8158 C CA . SER B 1 362 ? -28.906 -4.789 30.297 1 84.12 362 SER B CA 1
ATOM 8159 C C . SER B 1 362 ? -28.859 -3.441 29.578 1 84.12 362 SER B C 1
ATOM 8161 O O . SER B 1 362 ? -29.547 -3.24 28.578 1 84.12 362 SER B O 1
ATOM 8163 N N . LEU B 1 363 ? -28.031 -2.668 30.078 1 81.25 363 LEU B N 1
ATOM 8164 C CA . LEU B 1 363 ? -27.859 -1.359 29.453 1 81.25 363 LEU B CA 1
ATOM 8165 C C . LEU B 1 363 ? -27.281 -1.495 28.047 1 81.25 363 LEU B C 1
ATOM 8167 O O . LEU B 1 363 ? -27.766 -0.858 27.109 1 81.25 363 LEU B O 1
ATOM 8171 N N . VAL B 1 364 ? -26.312 -2.293 27.938 1 79.56 364 VAL B N 1
ATOM 8172 C CA . VAL B 1 364 ? -25.656 -2.48 26.656 1 79.56 364 VAL B CA 1
ATOM 8173 C C . VAL B 1 364 ? -26.625 -3.127 25.672 1 79.56 364 VAL B C 1
ATOM 8175 O O . VAL B 1 364 ? -26.656 -2.775 24.484 1 79.56 364 VAL B O 1
ATOM 8178 N N . ARG B 1 365 ? -27.422 -4.02 26.141 1 80.81 365 ARG B N 1
ATOM 8179 C CA . ARG B 1 365 ? -28.406 -4.676 25.297 1 80.81 365 ARG B CA 1
ATOM 8180 C C . ARG B 1 365 ? -29.438 -3.676 24.781 1 80.81 365 ARG B C 1
ATOM 8182 O O . ARG B 1 365 ? -29.906 -3.797 23.641 1 80.81 365 ARG B O 1
ATOM 8189 N N . HIS B 1 366 ? -29.609 -2.717 25.531 1 81.81 366 HIS B N 1
ATOM 8190 C CA . HIS B 1 366 ? -30.578 -1.695 25.141 1 81.81 366 HIS B CA 1
ATOM 8191 C C . HIS B 1 366 ? -29.969 -0.716 24.141 1 81.81 366 HIS B C 1
ATOM 8193 O O . HIS B 1 366 ? -30.641 -0.264 23.219 1 81.81 366 HIS B O 1
ATOM 8199 N N . LEU B 1 367 ? -28.75 -0.478 24.406 1 77.12 367 LEU B N 1
ATOM 8200 C CA . LEU B 1 367 ? -28.094 0.526 23.562 1 77.12 367 LEU B CA 1
ATOM 8201 C C . LEU B 1 367 ? -27.594 -0.091 22.266 1 77.12 367 LEU B C 1
ATOM 8203 O O . LEU B 1 367 ? -27.469 0.603 21.25 1 77.12 367 LEU B O 1
ATOM 8207 N N . HIS B 1 368 ? -27.234 -1.299 22.359 1 75.94 368 HIS B N 1
ATOM 8208 C CA . HIS B 1 368 ? -26.734 -2.025 21.203 1 75.94 368 HIS B CA 1
ATOM 8209 C C . HIS B 1 368 ? -27.531 -3.312 20.984 1 75.94 368 HIS B C 1
ATOM 8211 O O . HIS B 1 368 ? -27 -4.41 21.203 1 75.94 368 HIS B O 1
ATOM 8217 N N . PRO B 1 369 ? -28.719 -3.039 20.375 1 73.69 369 PRO B N 1
ATOM 8218 C CA . PRO B 1 369 ? -29.531 -4.242 20.203 1 73.69 369 PRO B CA 1
ATOM 8219 C C . PRO B 1 369 ? -28.922 -5.223 19.203 1 73.69 369 PRO B C 1
ATOM 8221 O O . PRO B 1 369 ? -28.234 -4.809 18.266 1 73.69 369 PRO B O 1
ATOM 8224 N N . ASP B 1 370 ? -29.141 -6.461 19.484 1 70.25 370 ASP B N 1
ATOM 8225 C CA . ASP B 1 370 ? -28.625 -7.562 18.688 1 70.25 370 ASP B CA 1
ATOM 8226 C C . ASP B 1 370 ? -29.141 -7.473 17.25 1 70.25 370 ASP B C 1
ATOM 8228 O O . ASP B 1 370 ? -28.5 -7.977 16.312 1 70.25 370 ASP B O 1
ATOM 8232 N N . SER B 1 371 ? -30.234 -6.828 17.125 1 67.69 371 SER B N 1
ATOM 8233 C CA . SER B 1 371 ? -30.875 -6.77 15.812 1 67.69 371 SER B CA 1
ATOM 8234 C C . SER B 1 371 ? -30.266 -5.668 14.953 1 67.69 371 SER B C 1
ATOM 8236 O O . SER B 1 371 ? -30.453 -5.648 13.734 1 67.69 371 SER B O 1
ATOM 8238 N N . ARG B 1 372 ? -29.438 -4.891 15.688 1 72.62 372 ARG B N 1
ATOM 8239 C CA . ARG B 1 372 ? -28.875 -3.791 14.914 1 72.62 372 ARG B CA 1
ATOM 8240 C C . ARG B 1 372 ? -27.734 -4.277 14.023 1 72.62 372 ARG B C 1
ATOM 8242 O O . ARG B 1 372 ? -26.828 -4.965 14.5 1 72.62 372 ARG B O 1
ATOM 8249 N N . GLY B 1 373 ? -27.844 -4.09 12.742 1 77.06 373 GLY B N 1
ATOM 8250 C CA . GLY B 1 373 ? -26.828 -4.496 11.789 1 77.06 373 GLY B CA 1
ATOM 8251 C C . GLY B 1 373 ? -25.531 -3.727 11.938 1 77.06 373 GLY B C 1
ATOM 8252 O O . GLY B 1 373 ? -25.531 -2.555 12.32 1 77.06 373 GLY B O 1
ATOM 8253 N N . GLU B 1 374 ? -24.375 -4.398 11.922 1 81.5 374 GLU B N 1
ATOM 8254 C CA . GLU B 1 374 ? -23.047 -3.799 12.047 1 81.5 374 GLU B CA 1
ATOM 8255 C C . GLU B 1 374 ? -22.484 -3.387 10.688 1 81.5 374 GLU B C 1
ATOM 8257 O O . GLU B 1 374 ? -21.328 -3.018 10.57 1 81.5 374 GLU B O 1
ATOM 8262 N N . TRP B 1 375 ? -23.281 -3.539 9.664 1 86.88 375 TRP B N 1
ATOM 8263 C CA . TRP B 1 375 ? -22.875 -3.088 8.344 1 86.88 375 TRP B CA 1
ATOM 8264 C C . TRP B 1 375 ? -24.078 -2.596 7.539 1 86.88 375 TRP B C 1
ATOM 8266 O O . TRP B 1 375 ? -25.219 -2.672 8.008 1 86.88 375 TRP B O 1
ATOM 8276 N N . SER B 1 376 ? -24 -2.027 6.492 1 84.56 376 SER B N 1
ATOM 8277 C CA . SER B 1 376 ? -25.078 -1.396 5.734 1 84.56 376 SER B CA 1
ATOM 8278 C C . SER B 1 376 ? -26.062 -2.432 5.215 1 84.56 376 SER B C 1
ATOM 8280 O O . SER B 1 376 ? -27.25 -2.143 5.066 1 84.56 376 SER B O 1
ATOM 8282 N N . GLY B 1 377 ? -25.594 -3.676 4.941 1 89.31 377 GLY B N 1
ATOM 8283 C CA . GLY B 1 377 ? -26.438 -4.727 4.398 1 89.31 377 GLY B CA 1
ATOM 8284 C C . GLY B 1 377 ? -26.875 -4.461 2.969 1 89.31 377 GLY B C 1
ATOM 8285 O O . GLY B 1 377 ? -27.922 -4.953 2.531 1 89.31 377 GLY B O 1
ATOM 8286 N N . LYS B 1 378 ? -26.094 -3.623 2.334 1 90.44 378 LYS B N 1
ATOM 8287 C CA . LYS B 1 378 ? -26.438 -3.262 0.963 1 90.44 378 LYS B CA 1
ATOM 8288 C C . LYS B 1 378 ? -25.422 -3.816 -0.031 1 90.44 378 LYS B C 1
ATOM 8290 O O . LYS B 1 378 ? -24.266 -4.027 0.317 1 90.44 378 LYS B O 1
ATOM 8295 N N . LEU B 1 379 ? -25.953 -4.121 -1.225 1 92.56 379 LEU B N 1
ATOM 8296 C CA . LEU B 1 379 ? -25.156 -4.562 -2.361 1 92.56 379 LEU B CA 1
ATOM 8297 C C . LEU B 1 379 ? -25.172 -3.52 -3.475 1 92.56 379 LEU B C 1
ATOM 8299 O O . LEU B 1 379 ? -26.25 -3.152 -3.971 1 92.56 379 LEU B O 1
ATOM 8303 N N . ALA B 1 380 ? -24.031 -3.033 -3.803 1 91.69 380 ALA B N 1
ATOM 8304 C CA . ALA B 1 380 ? -23.953 -2.139 -4.957 1 91.69 380 ALA B CA 1
ATOM 8305 C C . ALA B 1 380 ? -24.156 -2.908 -6.258 1 91.69 380 ALA B C 1
ATOM 8307 O O . ALA B 1 380 ? -23.641 -4.02 -6.41 1 91.69 380 ALA B O 1
ATOM 8308 N N . GLN B 1 381 ? -24.984 -2.334 -7.109 1 94.06 381 GLN B N 1
ATOM 8309 C CA . GLN B 1 381 ? -25.297 -2.979 -8.383 1 94.06 381 GLN B CA 1
ATOM 8310 C C . GLN B 1 381 ? -24.828 -2.133 -9.562 1 94.06 381 GLN B C 1
ATOM 8312 O O . GLN B 1 381 ? -25.031 -0.918 -9.586 1 94.06 381 GLN B O 1
ATOM 8317 N N . TYR B 1 382 ? -24.109 -2.799 -10.484 1 92.75 382 TYR B N 1
ATOM 8318 C CA . TYR B 1 382 ? -23.703 -2.143 -11.719 1 92.75 382 TYR B CA 1
ATOM 8319 C C . TYR B 1 382 ? -23.859 -3.076 -12.914 1 92.75 382 TYR B C 1
ATOM 8321 O O . TYR B 1 382 ? -23.422 -4.227 -12.875 1 92.75 382 TYR B O 1
ATOM 8329 N N . ASN B 1 383 ? -24.531 -2.555 -13.844 1 93.75 383 ASN B N 1
ATOM 8330 C CA . ASN B 1 383 ? -24.641 -3.26 -15.117 1 93.75 383 ASN B CA 1
ATOM 8331 C C . ASN B 1 383 ? -23.938 -2.51 -16.234 1 93.75 383 ASN B C 1
ATOM 8333 O O . ASN B 1 383 ? -24.219 -1.336 -16.484 1 93.75 383 ASN B O 1
ATOM 8337 N N . MET B 1 384 ? -23.125 -3.133 -16.938 1 91.25 384 MET B N 1
ATOM 8338 C CA . MET B 1 384 ? -22.281 -2.506 -17.953 1 91.25 384 MET B CA 1
ATOM 8339 C C . MET B 1 384 ? -23.125 -1.985 -19.109 1 91.25 384 MET B C 1
ATOM 8341 O O . MET B 1 384 ? -22.891 -0.874 -19.594 1 91.25 384 MET B O 1
ATOM 8345 N N . ILE B 1 385 ? -24.078 -2.746 -19.531 1 91.19 385 ILE B N 1
ATOM 8346 C CA . ILE B 1 385 ? -24.906 -2.367 -20.672 1 91.19 385 ILE B CA 1
ATOM 8347 C C . ILE B 1 385 ? -25.75 -1.155 -20.312 1 91.19 385 ILE B C 1
ATOM 8349 O O . ILE B 1 385 ? -25.859 -0.203 -21.094 1 91.19 385 ILE B O 1
ATOM 8353 N N . GLU B 1 386 ? -26.297 -1.24 -19.188 1 90.31 386 GLU B N 1
ATOM 8354 C CA . GLU B 1 386 ? -27.094 -0.105 -18.719 1 90.31 386 GLU B CA 1
ATOM 8355 C C . GLU B 1 386 ? -26.234 1.149 -18.594 1 90.31 386 GLU B C 1
ATOM 8357 O O . GLU B 1 386 ? -26.688 2.252 -18.922 1 90.31 386 GLU B O 1
ATOM 8362 N N . GLY B 1 387 ? -25.047 0.958 -18.094 1 87.44 387 GLY B N 1
ATOM 8363 C CA . GLY B 1 387 ? -24.109 2.072 -18 1 87.44 387 GLY B CA 1
ATOM 8364 C C . GLY B 1 387 ? -23.781 2.686 -19.344 1 87.44 387 GLY B C 1
ATOM 8365 O O . GLY B 1 387 ? -23.688 3.91 -19.469 1 87.44 387 GLY B O 1
ATOM 8366 N N . CYS B 1 388 ? -23.625 1.897 -20.297 1 87.69 388 CYS B N 1
ATOM 8367 C CA . CYS B 1 388 ? -23.297 2.371 -21.641 1 87.69 388 CYS B CA 1
ATOM 8368 C C . CYS B 1 388 ? -24.484 3.08 -22.266 1 87.69 388 CYS B C 1
ATOM 8370 O O . CYS B 1 388 ? -24.328 4.066 -22.984 1 87.69 388 CYS B O 1
ATOM 8372 N N . ILE B 1 389 ? -25.672 2.604 -22.016 1 88.25 389 ILE B N 1
ATOM 8373 C CA . ILE B 1 389 ? -26.875 3.23 -22.531 1 88.25 389 ILE B CA 1
ATOM 8374 C C . ILE B 1 389 ? -27.031 4.633 -21.953 1 88.25 389 ILE B C 1
ATOM 8376 O O . ILE B 1 389 ? -27.312 5.59 -22.672 1 88.25 389 ILE B O 1
ATOM 8380 N N . ARG B 1 390 ? -26.797 4.684 -20.688 1 82.94 390 ARG B N 1
ATOM 8381 C CA . ARG B 1 390 ? -26.906 5.973 -20 1 82.94 390 ARG B CA 1
ATOM 8382 C C . ARG B 1 390 ? -25.859 6.949 -20.516 1 82.94 390 ARG B C 1
ATOM 8384 O O . ARG B 1 390 ? -26.109 8.148 -20.625 1 82.94 390 ARG B O 1
ATOM 8391 N N . GLU B 1 391 ? -24.703 6.457 -20.719 1 81.06 391 GLU B N 1
ATOM 8392 C CA . GLU B 1 391 ? -23.625 7.297 -21.234 1 81.06 391 GLU B CA 1
ATOM 8393 C C . GLU B 1 391 ? -23.969 7.824 -22.625 1 81.06 391 GLU B C 1
ATOM 8395 O O . GLU B 1 391 ? -23.688 8.984 -22.953 1 81.06 391 GLU B O 1
ATOM 8400 N N . LYS B 1 392 ? -24.516 7.012 -23.406 1 81 392 LYS B N 1
ATOM 8401 C CA . LYS B 1 392 ? -24.938 7.418 -24.75 1 81 392 LYS B CA 1
ATOM 8402 C C . LYS B 1 392 ? -26.031 8.484 -24.672 1 81 392 LYS B C 1
ATOM 8404 O O . LYS B 1 392 ? -26.016 9.453 -25.438 1 81 392 LYS B O 1
ATOM 8409 N N . GLN B 1 393 ? -26.859 8.273 -23.734 1 78.25 393 GLN B N 1
ATOM 8410 C CA . GLN B 1 393 ? -27.969 9.203 -23.578 1 78.25 393 GLN B CA 1
ATOM 8411 C C . GLN B 1 393 ? -27.5 10.539 -23.016 1 78.25 393 GLN B C 1
ATOM 8413 O O . GLN B 1 393 ? -28.062 11.586 -23.344 1 78.25 393 GLN B O 1
ATOM 8418 N N . ALA B 1 394 ? -26.656 10.422 -21.922 1 74.06 394 ALA B N 1
ATOM 8419 C CA . ALA B 1 394 ? -26.188 11.633 -21.25 1 74.06 394 ALA B CA 1
ATOM 8420 C C . ALA B 1 394 ? -25.375 12.5 -22.219 1 74.06 394 ALA B C 1
ATOM 8422 O O . ALA B 1 394 ? -25.328 13.719 -22.062 1 74.06 394 ALA B O 1
ATOM 8423 N N . GLY B 1 395 ? -25.016 12.227 -23.25 1 63 395 GLY B N 1
ATOM 8424 C CA . GLY B 1 395 ? -24.266 13 -24.234 1 63 395 GLY B CA 1
ATOM 8425 C C . GLY B 1 395 ? -22.906 13.438 -23.75 1 63 395 GLY B C 1
ATOM 8426 O O . GLY B 1 395 ? -22.547 13.203 -22.594 1 63 395 GLY B O 1
ATOM 8427 N N . ALA B 1 396 ? -21.891 13.828 -24.484 1 59.72 396 ALA B N 1
ATOM 8428 C CA . ALA B 1 396 ? -20.516 14.25 -24.266 1 59.72 396 ALA B CA 1
ATOM 8429 C C . ALA B 1 396 ? -20.453 15.641 -23.625 1 59.72 396 ALA B C 1
ATOM 8431 O O . ALA B 1 396 ? -19.953 16.594 -24.234 1 59.72 396 ALA B O 1
ATOM 8432 N N . GLY B 1 397 ? -21.312 15.82 -22.641 1 58.72 397 GLY B N 1
ATOM 8433 C CA . GLY B 1 397 ? -21.266 17.203 -22.172 1 58.72 397 GLY B CA 1
ATOM 8434 C C . GLY B 1 397 ? -19.969 17.547 -21.469 1 58.72 397 GLY B C 1
ATOM 8435 O O . GLY B 1 397 ? -19.328 16.672 -20.875 1 58.72 397 GLY B O 1
ATOM 8436 N N . LEU B 1 398 ? -19.453 18.656 -21.734 1 63.72 398 LEU B N 1
ATOM 8437 C CA . LEU B 1 398 ? -18.219 19.234 -21.203 1 63.72 398 LEU B CA 1
ATOM 8438 C C . LEU B 1 398 ? -18.172 19.062 -19.688 1 63.72 398 LEU B C 1
ATOM 8440 O O . LEU B 1 398 ? -17.109 18.797 -19.125 1 63.72 398 LEU B O 1
ATOM 8444 N N . LEU B 1 399 ? -19.281 19.266 -19.078 1 61.78 399 LEU B N 1
ATOM 8445 C CA . LEU B 1 399 ? -19.312 19.188 -17.625 1 61.78 399 LEU B CA 1
ATOM 8446 C C . LEU B 1 399 ? -19.047 17.766 -17.156 1 61.78 399 LEU B C 1
ATOM 8448 O O . LEU B 1 399 ? -18.391 17.562 -16.125 1 61.78 399 LEU B O 1
ATOM 8452 N N . ARG B 1 400 ? -19.469 16.938 -17.953 1 61.78 400 ARG B N 1
ATOM 8453 C CA . ARG B 1 400 ? -19.281 15.539 -17.578 1 61.78 400 ARG B CA 1
ATOM 8454 C C . ARG B 1 400 ? -17.828 15.125 -17.734 1 61.78 400 ARG B C 1
ATOM 8456 O O . ARG B 1 400 ? -17.312 14.352 -16.922 1 61.78 400 ARG B O 1
ATOM 8463 N N . ARG B 1 401 ? -17.312 15.742 -18.656 1 61.72 401 ARG B N 1
ATOM 8464 C CA . ARG B 1 401 ? -15.883 15.477 -18.844 1 61.72 401 ARG B CA 1
ATOM 8465 C C . ARG B 1 401 ? -15.062 16.047 -17.688 1 61.72 401 ARG B C 1
ATOM 8467 O O . ARG B 1 401 ? -14.109 15.414 -17.234 1 61.72 401 ARG B O 1
ATOM 8474 N N . ALA B 1 402 ? -15.445 17.219 -17.328 1 61.66 402 ALA B N 1
ATOM 8475 C CA . ALA B 1 402 ? -14.742 17.859 -16.219 1 61.66 402 ALA B CA 1
ATOM 8476 C C . ALA B 1 402 ? -14.906 17.047 -14.93 1 61.66 402 ALA B C 1
ATOM 8478 O O . ALA B 1 402 ? -13.953 16.891 -14.164 1 61.66 402 ALA B O 1
ATOM 8479 N N . ARG B 1 403 ? -16.109 16.578 -14.789 1 60.66 403 ARG B N 1
ATOM 8480 C CA . ARG B 1 403 ? -16.375 15.789 -13.586 1 60.66 403 ARG B CA 1
ATOM 8481 C C . ARG B 1 403 ? -15.578 14.492 -13.594 1 60.66 403 ARG B C 1
ATOM 8483 O O . ARG B 1 403 ? -15.062 14.062 -12.562 1 60.66 403 ARG B O 1
ATOM 8490 N N . ARG B 1 404 ? -15.43 13.969 -14.742 1 60.41 404 ARG B N 1
ATOM 8491 C CA . ARG B 1 404 ? -14.633 12.758 -14.914 1 60.41 404 ARG B CA 1
ATOM 8492 C C . ARG B 1 404 ? -13.164 13.016 -14.586 1 60.41 404 ARG B C 1
ATOM 8494 O O . ARG B 1 404 ? -12.5 12.164 -13.992 1 60.41 404 ARG B O 1
ATOM 8501 N N . TYR B 1 405 ? -12.875 14.211 -14.969 1 55.69 405 TYR B N 1
ATOM 8502 C CA . TYR B 1 405 ? -11.477 14.586 -14.773 1 55.69 405 TYR B CA 1
ATOM 8503 C C . TYR B 1 405 ? -11.148 14.711 -13.289 1 55.69 405 TYR B C 1
ATOM 8505 O O . TYR B 1 405 ? -10.039 14.391 -12.867 1 55.69 405 TYR B O 1
ATOM 8513 N N . ILE B 1 406 ? -12.164 15.273 -12.594 1 51.78 406 ILE B N 1
ATOM 8514 C CA . ILE B 1 406 ? -11.922 15.477 -11.172 1 51.78 406 ILE B CA 1
ATOM 8515 C C . ILE B 1 406 ? -12.195 14.188 -10.406 1 51.78 406 ILE B C 1
ATOM 8517 O O . ILE B 1 406 ? -11.898 14.086 -9.219 1 51.78 406 ILE B O 1
ATOM 8521 N N . GLY B 1 407 ? -12.477 13.109 -11.172 1 52.81 407 GLY B N 1
ATOM 8522 C CA . GLY B 1 407 ? -12.703 11.82 -10.539 1 52.81 407 GLY B CA 1
ATOM 8523 C C . GLY B 1 407 ? -14.086 11.695 -9.922 1 52.81 407 GLY B C 1
ATOM 8524 O O . GLY B 1 407 ? -14.305 10.859 -9.039 1 52.81 407 GLY B O 1
ATOM 8525 N N . ILE B 1 408 ? -14.922 12.758 -9.938 1 50.69 408 ILE B N 1
ATOM 8526 C CA . ILE B 1 408 ? -16.281 12.672 -9.414 1 50.69 408 ILE B CA 1
ATOM 8527 C C . ILE B 1 408 ? -17.188 12 -10.438 1 50.69 408 ILE B C 1
ATOM 8529 O O . ILE B 1 408 ? -17.562 12.609 -11.438 1 50.69 408 ILE B O 1
ATOM 8533 N N . ASP B 1 409 ? -17.016 10.938 -10.859 1 51.28 409 ASP B N 1
ATOM 8534 C CA . ASP B 1 409 ? -17.859 10.289 -11.852 1 51.28 409 ASP B CA 1
ATOM 8535 C C . ASP B 1 409 ? -19.297 10.141 -11.344 1 51.28 409 ASP B C 1
ATOM 8537 O O . ASP B 1 409 ? -19.547 9.422 -10.375 1 51.28 409 ASP B O 1
ATOM 8541 N N . ASP B 1 410 ? -20.109 11.109 -11.422 1 50.47 410 ASP B N 1
ATOM 8542 C CA . ASP B 1 410 ? -21.531 11.07 -11.102 1 50.47 410 ASP B CA 1
ATOM 8543 C C . ASP B 1 410 ? -22.203 9.844 -11.719 1 50.47 410 ASP B C 1
ATOM 8545 O O . ASP B 1 410 ? -23.188 9.336 -11.188 1 50.47 410 ASP B O 1
ATOM 8549 N N . ASN B 1 411 ? -21.891 9.578 -12.977 1 50.22 411 ASN B N 1
ATOM 8550 C CA . ASN B 1 411 ? -22.844 8.828 -13.781 1 50.22 411 ASN B CA 1
ATOM 8551 C C . ASN B 1 411 ? -22.812 7.34 -13.461 1 50.22 411 ASN B C 1
ATOM 8553 O O . ASN B 1 411 ? -23.422 6.531 -14.164 1 50.22 411 ASN B O 1
ATOM 8557 N N . LYS B 1 412 ? -21.906 6.988 -12.57 1 57.19 412 LYS B N 1
ATOM 8558 C CA . LYS B 1 412 ? -22.078 5.543 -12.523 1 57.19 412 LYS B CA 1
ATOM 8559 C C . LYS B 1 412 ? -23.375 5.168 -11.812 1 57.19 412 LYS B C 1
ATOM 8561 O O . LYS B 1 412 ? -23.641 5.648 -10.703 1 57.19 412 LYS B O 1
ATOM 8566 N N . ALA B 1 413 ? -24.359 4.867 -12.594 1 64.75 413 ALA B N 1
ATOM 8567 C CA . ALA B 1 413 ? -25.656 4.309 -12.18 1 64.75 413 ALA B CA 1
ATOM 8568 C C . ALA B 1 413 ? -25.453 3.174 -11.18 1 64.75 413 ALA B C 1
ATOM 8570 O O . ALA B 1 413 ? -25.594 1.998 -11.531 1 64.75 413 ALA B O 1
ATOM 8571 N N . ILE B 1 414 ? -24.859 3.496 -10.023 1 83.25 414 ILE B N 1
ATOM 8572 C CA . ILE B 1 414 ? -24.75 2.432 -9.023 1 83.25 414 ILE B CA 1
ATOM 8573 C C . ILE B 1 414 ? -25.984 2.451 -8.125 1 83.25 414 ILE B C 1
ATOM 8575 O O . ILE B 1 414 ? -26.312 3.479 -7.52 1 83.25 414 ILE B O 1
ATOM 8579 N N . LYS B 1 415 ? -26.781 1.455 -8.305 1 87.5 415 LYS B N 1
ATOM 8580 C CA . LYS B 1 415 ? -27.922 1.255 -7.414 1 87.5 415 LYS B CA 1
ATOM 8581 C C . LYS B 1 415 ? -27.562 0.349 -6.242 1 87.5 415 LYS B C 1
ATOM 8583 O O . LYS B 1 415 ? -26.781 -0.595 -6.398 1 87.5 415 LYS B O 1
ATOM 8588 N N . ARG B 1 416 ? -28.109 0.702 -5.09 1 89.62 416 ARG B N 1
ATOM 8589 C CA . ARG B 1 416 ? -27.844 -0.131 -3.918 1 89.62 416 ARG B CA 1
ATOM 8590 C C . ARG B 1 416 ? -29.109 -0.862 -3.479 1 89.62 416 ARG B C 1
ATOM 8592 O O . ARG B 1 416 ? -30.172 -0.246 -3.324 1 89.62 416 ARG B O 1
ATOM 8599 N N . ILE B 1 417 ? -28.922 -2.156 -3.395 1 93.38 417 ILE B N 1
ATOM 8600 C CA . ILE B 1 417 ? -30.062 -2.975 -2.959 1 93.38 417 ILE B CA 1
ATOM 8601 C C . ILE B 1 417 ? -29.688 -3.709 -1.671 1 93.38 417 ILE B C 1
ATOM 8603 O O . ILE B 1 417 ? -28.516 -3.916 -1.38 1 93.38 417 ILE B O 1
ATOM 8607 N N . GLY B 1 418 ? -30.672 -4.027 -0.94 1 92.62 418 GLY B N 1
ATOM 8608 C CA . GLY B 1 418 ? -30.438 -4.836 0.242 1 92.62 418 GLY B CA 1
ATOM 8609 C C . GLY B 1 418 ? -30.078 -6.273 -0.083 1 92.62 418 GLY B C 1
ATOM 8610 O O . GLY B 1 418 ? -30.562 -6.836 -1.065 1 92.62 418 GLY B O 1
ATOM 8611 N N . VAL B 1 419 ? -29.203 -6.852 0.685 1 93.75 419 VAL B N 1
ATOM 8612 C CA . VAL B 1 419 ? -28.859 -8.258 0.488 1 93.75 419 VAL B CA 1
ATOM 8613 C C . VAL B 1 419 ? -30.047 -9.133 0.857 1 93.75 419 VAL B C 1
ATOM 8615 O O . VAL B 1 419 ? -30.469 -9.172 2.018 1 93.75 419 VAL B O 1
ATOM 8618 N N . SER B 1 420 ? -30.516 -9.844 -0.072 1 93.62 420 SER B N 1
ATOM 8619 C CA . SER B 1 420 ? -31.672 -10.719 0.165 1 93.62 420 SER B CA 1
ATOM 8620 C C . SER B 1 420 ? -31.266 -11.961 0.949 1 93.62 420 SER B C 1
ATOM 8622 O O . SER B 1 420 ? -30.125 -12.445 0.824 1 93.62 420 SER B O 1
ATOM 8624 N N . PRO B 1 421 ? -32.125 -12.43 1.779 1 93 421 PRO B N 1
ATOM 8625 C CA . PRO B 1 421 ? -31.859 -13.68 2.496 1 93 421 PRO B CA 1
ATOM 8626 C C . PRO B 1 421 ? -31.594 -14.852 1.558 1 93 421 PRO B C 1
ATOM 8628 O O . PRO B 1 421 ? -30.844 -15.766 1.899 1 93 421 PRO B O 1
ATOM 8631 N N . GLU B 1 422 ? -32.125 -14.719 0.387 1 94.56 422 GLU B N 1
ATOM 8632 C CA . GLU B 1 422 ? -31.953 -15.781 -0.591 1 94.56 422 GLU B CA 1
ATOM 8633 C C . GLU B 1 422 ? -30.5 -15.844 -1.071 1 94.56 422 GLU B C 1
ATOM 8635 O O . GLU B 1 422 ? -29.938 -16.938 -1.237 1 94.56 422 GLU B O 1
ATOM 8640 N N . VAL B 1 423 ? -29.969 -14.727 -1.229 1 95.88 423 VAL B N 1
ATOM 8641 C CA . VAL B 1 423 ? -28.578 -14.664 -1.677 1 95.88 423 VAL B CA 1
ATOM 8642 C C . VAL B 1 423 ? -27.656 -15.195 -0.581 1 95.88 423 VAL B C 1
ATOM 8644 O O . VAL B 1 423 ? -26.75 -15.977 -0.854 1 95.88 423 VAL B O 1
ATOM 8647 N N . LYS B 1 424 ? -27.922 -14.828 0.643 1 94.75 424 LYS B N 1
ATOM 8648 C CA . LYS B 1 424 ? -27.141 -15.289 1.78 1 94.75 424 LYS B CA 1
ATOM 8649 C C . LYS B 1 424 ? -27.188 -16.812 1.915 1 94.75 424 LYS B C 1
ATOM 8651 O O . LYS B 1 424 ? -26.156 -17.453 2.074 1 94.75 424 LYS B O 1
ATOM 8656 N N . LYS B 1 425 ? -28.359 -17.266 1.774 1 94.38 425 LYS B N 1
ATOM 8657 C CA . LYS B 1 425 ? -28.562 -18.703 1.902 1 94.38 425 LYS B CA 1
ATOM 8658 C C . LYS B 1 425 ? -27.891 -19.453 0.752 1 94.38 425 LYS B C 1
ATOM 8660 O O . LYS B 1 425 ? -27.25 -20.484 0.967 1 94.38 425 LYS B O 1
ATOM 8665 N N . LEU B 1 426 ? -28.016 -18.922 -0.374 1 95.12 426 LEU B N 1
ATOM 8666 C CA . LEU B 1 426 ? -27.469 -19.562 -1.562 1 95.12 426 LEU B CA 1
ATOM 8667 C C . LEU B 1 426 ? -25.953 -19.703 -1.442 1 95.12 426 LEU B C 1
ATOM 8669 O O . LEU B 1 426 ? -25.406 -20.797 -1.671 1 95.12 426 LEU B O 1
ATOM 8673 N N . VAL B 1 427 ? -25.266 -18.688 -1.066 1 95.56 427 VAL B N 1
ATOM 8674 C CA . VAL B 1 427 ? -23.812 -18.672 -0.982 1 95.56 427 VAL B CA 1
ATOM 8675 C C . VAL B 1 427 ? -23.344 -19.594 0.14 1 95.56 427 VAL B C 1
ATOM 8677 O O . VAL B 1 427 ? -22.453 -20.422 -0.054 1 95.56 427 VAL B O 1
ATOM 8680 N N . LEU B 1 428 ? -24.016 -19.531 1.261 1 94.94 428 LEU B N 1
ATOM 8681 C CA . LEU B 1 428 ? -23.594 -20.344 2.398 1 94.94 428 LEU B CA 1
ATOM 8682 C C . LEU B 1 428 ? -23.844 -21.828 2.129 1 94.94 428 LEU B C 1
ATOM 8684 O O . LEU B 1 428 ? -23.016 -22.672 2.445 1 94.94 428 LEU B O 1
ATOM 8688 N N . ASP B 1 429 ? -24.969 -22.094 1.526 1 92.81 429 ASP B N 1
ATOM 8689 C CA . ASP B 1 429 ? -25.297 -23.484 1.229 1 92.81 429 ASP B CA 1
ATOM 8690 C C . ASP B 1 429 ? -24.281 -24.094 0.286 1 92.81 429 ASP B C 1
ATOM 8692 O O . ASP B 1 429 ? -23.828 -25.234 0.501 1 92.81 429 ASP B O 1
ATOM 8696 N N . LYS B 1 430 ? -23.938 -23.344 -0.671 1 93.06 430 LYS B N 1
ATOM 8697 C CA . LYS B 1 430 ? -22.969 -23.859 -1.628 1 93.06 430 LYS B CA 1
ATOM 8698 C C . LYS B 1 430 ? -21.609 -24.047 -0.976 1 93.06 430 LYS B C 1
ATOM 8700 O O . LYS B 1 430 ? -20.906 -25.031 -1.246 1 93.06 430 LYS B O 1
ATOM 8705 N N . LEU B 1 431 ? -21.234 -23.172 -0.149 1 93.12 431 LEU B N 1
ATOM 8706 C CA . LEU B 1 431 ? -19.953 -23.266 0.556 1 93.12 431 LEU B CA 1
ATOM 8707 C C . LEU B 1 431 ? -19.938 -24.484 1.491 1 93.12 431 LEU B C 1
ATOM 8709 O O . LEU B 1 431 ? -18.938 -25.188 1.575 1 93.12 431 LEU B O 1
ATOM 8713 N N . LEU B 1 432 ? -21.047 -24.672 2.113 1 91.5 432 LEU B N 1
ATOM 8714 C CA . LEU B 1 432 ? -21.156 -25.797 3.029 1 91.5 432 LEU B CA 1
ATOM 8715 C C . LEU B 1 432 ? -21.109 -27.109 2.271 1 91.5 432 LEU B C 1
ATOM 8717 O O . LEU B 1 432 ? -20.5 -28.078 2.738 1 91.5 432 LEU B O 1
ATOM 8721 N N . GLU B 1 433 ? -21.719 -27.078 1.177 1 90.19 433 GLU B N 1
ATOM 8722 C CA . GLU B 1 433 ? -21.703 -28.266 0.333 1 90.19 433 GLU B CA 1
ATOM 8723 C C . GLU B 1 433 ? -20.281 -28.625 -0.088 1 90.19 433 GLU B C 1
ATOM 8725 O O . GLU B 1 433 ? -19.875 -29.781 -0.008 1 90.19 433 GLU B O 1
ATOM 8730 N N . ILE B 1 434 ? -19.547 -27.672 -0.435 1 89 434 ILE B N 1
ATOM 8731 C CA . ILE B 1 434 ? -18.188 -27.891 -0.908 1 89 434 ILE B CA 1
ATOM 8732 C C . ILE B 1 434 ? -17.297 -28.266 0.268 1 89 434 ILE B C 1
ATOM 8734 O O . ILE B 1 434 ? -16.469 -29.188 0.164 1 89 434 ILE B O 1
ATOM 8738 N N . ALA B 1 435 ? -17.438 -27.594 1.354 1 87.19 435 ALA B N 1
ATOM 8739 C CA . ALA B 1 435 ? -16.594 -27.797 2.525 1 87.19 435 ALA B CA 1
ATOM 8740 C C . ALA B 1 435 ? -16.797 -29.188 3.117 1 87.19 435 ALA B C 1
ATOM 8742 O O . ALA B 1 435 ? -15.898 -29.75 3.736 1 87.19 435 ALA B O 1
ATOM 8743 N N . SER B 1 436 ? -17.984 -29.75 2.898 1 86.25 436 SER B N 1
ATOM 8744 C CA . SER B 1 436 ? -18.312 -31.047 3.496 1 86.25 436 SER B CA 1
ATOM 8745 C C . SER B 1 436 ? -17.844 -32.188 2.613 1 86.25 436 SER B C 1
ATOM 8747 O O . SER B 1 436 ? -17.859 -33.344 3.041 1 86.25 436 SER B O 1
ATOM 8749 N N . THR B 1 437 ? -17.438 -31.828 1.409 1 85.31 437 THR B N 1
ATOM 8750 C CA . THR B 1 437 ? -17.031 -32.875 0.488 1 85.31 437 THR B CA 1
ATOM 8751 C C . THR B 1 437 ? -15.523 -32.812 0.244 1 85.31 437 THR B C 1
ATOM 8753 O O . THR B 1 437 ? -14.859 -31.859 0.645 1 85.31 437 THR B O 1
ATOM 8756 N N . SER B 1 438 ? -15.016 -33.844 -0.378 1 83.75 438 SER B N 1
ATOM 8757 C CA . SER B 1 438 ? -13.594 -33.938 -0.694 1 83.75 438 SER B CA 1
ATOM 8758 C C . SER B 1 438 ? -13.203 -32.906 -1.753 1 83.75 438 SER B C 1
ATOM 8760 O O . SER B 1 438 ? -12.023 -32.656 -1.954 1 83.75 438 SER B O 1
ATOM 8762 N N . ARG B 1 439 ? -14.18 -32.25 -2.244 1 85.81 439 ARG B N 1
ATOM 8763 C CA . ARG B 1 439 ? -13.938 -31.25 -3.285 1 85.81 439 ARG B CA 1
ATOM 8764 C C . ARG B 1 439 ? -13.188 -30.047 -2.729 1 85.81 439 ARG B C 1
ATOM 8766 O O . ARG B 1 439 ? -12.492 -29.344 -3.469 1 85.81 439 ARG B O 1
ATOM 8773 N N . VAL B 1 440 ? -13.289 -29.859 -1.47 1 84.44 440 VAL B N 1
ATOM 8774 C CA . VAL B 1 440 ? -12.641 -28.719 -0.84 1 84.44 440 VAL B CA 1
ATOM 8775 C C . VAL B 1 440 ? -11.125 -28.844 -0.961 1 84.44 440 VAL B C 1
ATOM 8777 O O . VAL B 1 440 ? -10.414 -27.844 -1.032 1 84.44 440 VAL B O 1
ATOM 8780 N N . LEU B 1 441 ? -10.68 -30.016 -1.08 1 78.94 441 LEU B N 1
ATOM 8781 C CA . LEU B 1 441 ? -9.242 -30.266 -1.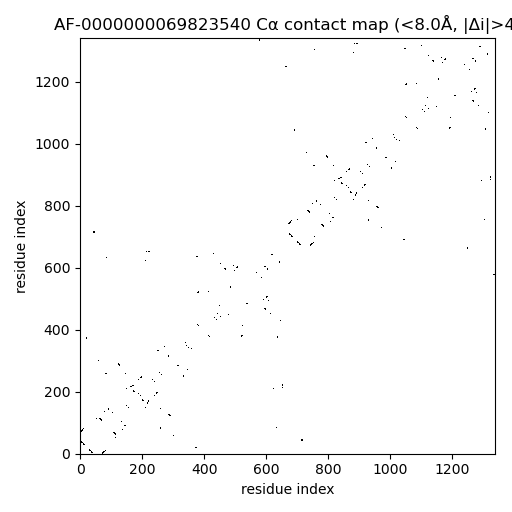204 1 78.94 441 LEU B CA 1
ATOM 8782 C C . LEU B 1 441 ? -8.758 -29.953 -2.619 1 78.94 441 LEU B C 1
ATOM 8784 O O . LEU B 1 441 ? -7.594 -29.609 -2.822 1 78.94 441 LEU B O 1
ATOM 8788 N N . GLU B 1 442 ? -9.695 -30.016 -3.521 1 82.88 442 GLU B N 1
ATOM 8789 C CA . GLU B 1 442 ? -9.367 -29.797 -4.926 1 82.88 442 GLU B CA 1
ATOM 8790 C C . GLU B 1 442 ? -9.547 -28.328 -5.316 1 82.88 442 GLU B C 1
ATOM 8792 O O . GLU B 1 442 ? -8.992 -27.875 -6.32 1 82.88 442 GLU B O 1
ATOM 8797 N N . TRP B 1 443 ? -10.328 -27.703 -4.543 1 86.56 443 TRP B N 1
ATOM 8798 C CA . TRP B 1 443 ? -10.68 -26.328 -4.875 1 86.56 443 TRP B CA 1
ATOM 8799 C C . TRP B 1 443 ? -9.461 -25.406 -4.75 1 86.56 443 TRP B C 1
ATOM 8801 O O . TRP B 1 443 ? -8.93 -25.234 -3.654 1 86.56 443 TRP B O 1
ATOM 8811 N N . ASP B 1 444 ? -8.969 -24.859 -5.855 1 78.75 444 ASP B N 1
ATOM 8812 C CA . ASP B 1 444 ? -7.797 -23.984 -5.887 1 78.75 444 ASP B CA 1
ATOM 8813 C C . ASP B 1 444 ? -8.211 -22.516 -5.832 1 78.75 444 ASP B C 1
ATOM 8815 O O . ASP B 1 444 ? -8.609 -21.938 -6.848 1 78.75 444 ASP B O 1
ATOM 8819 N N . LEU B 1 445 ? -8.156 -21.953 -4.676 1 75.31 445 LEU B N 1
ATOM 8820 C CA . LEU B 1 445 ? -8.469 -20.531 -4.488 1 75.31 445 LEU B CA 1
ATOM 8821 C C . LEU B 1 445 ? -7.195 -19.688 -4.5 1 75.31 445 LEU B C 1
ATOM 8823 O O . LEU B 1 445 ? -7.215 -18.531 -4.109 1 75.31 445 LEU B O 1
ATOM 8827 N N . SER B 1 446 ? -6.051 -20.297 -4.902 1 65.25 446 SER B N 1
ATOM 8828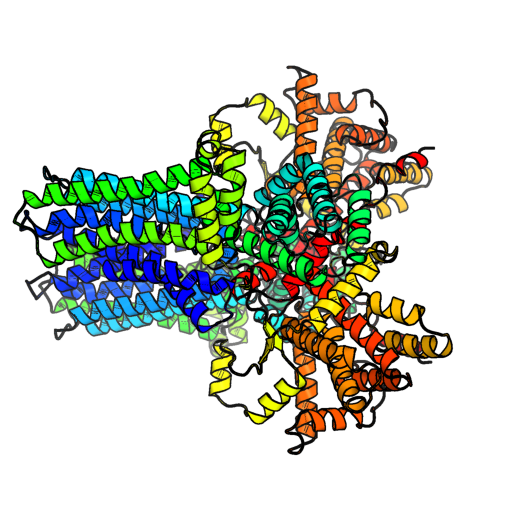 C CA . SER B 1 446 ? -4.758 -19.625 -4.836 1 65.25 446 SER B CA 1
ATOM 8829 C C . SER B 1 446 ? -4.715 -18.422 -5.773 1 65.25 446 SER B C 1
ATOM 8831 O O . SER B 1 446 ? -5.605 -18.25 -6.605 1 65.25 446 SER B O 1
ATOM 8833 N N . VAL B 1 447 ? -3.678 -17.562 -5.438 1 58.97 447 VAL B N 1
ATOM 8834 C CA . VAL B 1 447 ? -3.451 -16.297 -6.117 1 58.97 447 VAL B CA 1
ATOM 8835 C C . VAL B 1 447 ? -3.158 -16.547 -7.598 1 58.97 447 VAL B C 1
ATOM 8837 O O . VAL B 1 447 ? -2.391 -17.453 -7.938 1 58.97 447 VAL B O 1
ATOM 8840 N N . GLY B 1 448 ? -3.992 -16.109 -8.539 1 59.31 448 GLY B N 1
ATOM 8841 C CA . GLY B 1 448 ? -3.65 -16.125 -9.953 1 59.31 448 GLY B CA 1
ATOM 8842 C C . GLY B 1 448 ? -4.844 -16.375 -10.852 1 59.31 448 GLY B C 1
ATOM 8843 O O . GLY B 1 448 ? -5.797 -15.594 -10.867 1 59.31 448 GLY B O 1
ATOM 8844 N N . ARG B 1 449 ? -4.988 -17.766 -11.188 1 68.5 449 ARG B N 1
ATOM 8845 C CA . ARG B 1 449 ? -5.879 -18.047 -12.305 1 68.5 449 ARG B CA 1
ATOM 8846 C C . ARG B 1 449 ? -7.219 -18.578 -11.812 1 68.5 449 ARG B C 1
ATOM 8848 O O . ARG B 1 449 ? -7.266 -19.453 -10.938 1 68.5 449 ARG B O 1
ATOM 8855 N N . PHE B 1 450 ? -8.367 -17.938 -12.164 1 83 450 PHE B N 1
ATOM 8856 C CA . PHE B 1 450 ? -9.711 -18.453 -11.945 1 83 450 PHE B CA 1
ATOM 8857 C C . PHE B 1 450 ? -9.945 -19.719 -12.758 1 83 450 PHE B C 1
ATOM 8859 O O . PHE B 1 450 ? -9.766 -19.719 -13.977 1 83 450 PHE B O 1
ATOM 8866 N N . ARG B 1 451 ? -10.359 -20.859 -12.188 1 84.88 451 ARG B N 1
ATOM 8867 C CA . ARG B 1 451 ? -10.406 -22.156 -12.867 1 84.88 451 ARG B CA 1
ATOM 8868 C C . ARG B 1 451 ? -11.852 -22.578 -13.125 1 84.88 451 ARG B C 1
ATOM 8870 O O . ARG B 1 451 ? -12.094 -23.531 -13.859 1 84.88 451 ARG B O 1
ATOM 8877 N N . GLY B 1 452 ? -12.828 -21.922 -12.562 1 90.62 452 GLY B N 1
ATOM 8878 C CA . GLY B 1 452 ? -14.219 -22.312 -12.773 1 90.62 452 GLY B CA 1
ATOM 8879 C C . GLY B 1 452 ? -14.516 -23.734 -12.336 1 90.62 452 GLY B C 1
ATOM 8880 O O . GLY B 1 452 ? -15.227 -24.469 -13.023 1 90.62 452 GLY B O 1
ATOM 8881 N N . GLN B 1 453 ? -14.016 -24.141 -11.266 1 91.25 453 GLN B N 1
ATOM 8882 C CA . GLN B 1 453 ? -14.109 -25.516 -10.789 1 91.25 453 GLN B CA 1
ATOM 8883 C C . GLN B 1 453 ? -15.531 -25.859 -10.367 1 91.25 453 GLN B C 1
ATOM 8885 O O . GLN B 1 453 ? -16 -26.969 -10.594 1 91.25 453 GLN B O 1
ATOM 8890 N N . TRP B 1 454 ? -16.25 -24.969 -9.766 1 93.88 454 TRP B N 1
ATOM 8891 C CA . TRP B 1 454 ? -17.609 -25.25 -9.32 1 93.88 454 TRP B CA 1
ATOM 8892 C C . TRP B 1 454 ? -18.516 -25.547 -10.508 1 93.88 454 TRP B C 1
ATOM 8894 O O . TRP B 1 454 ? -19.359 -26.453 -10.438 1 93.88 454 TRP B O 1
ATOM 8904 N N . ALA B 1 455 ? -18.281 -24.734 -11.539 1 93.44 455 ALA B N 1
ATOM 8905 C CA . ALA B 1 455 ? -19.047 -25 -12.75 1 93.44 455 ALA B CA 1
ATOM 8906 C C . ALA B 1 455 ? -18.719 -26.375 -13.328 1 93.44 455 ALA B C 1
ATOM 8908 O O . ALA B 1 455 ? -19.609 -27.094 -13.789 1 93.44 455 ALA B O 1
ATOM 8909 N N . GLN B 1 456 ? -17.484 -26.75 -13.266 1 93.06 456 GLN B N 1
ATOM 8910 C CA . GLN B 1 456 ? -17.062 -28.062 -13.75 1 93.06 456 GLN B CA 1
ATOM 8911 C C . GLN B 1 456 ? -17.703 -29.188 -12.945 1 93.06 456 GLN B C 1
ATOM 8913 O O . GLN B 1 456 ? -18.125 -30.188 -13.508 1 93.06 456 GLN B O 1
ATOM 8918 N N . TRP B 1 457 ? -17.797 -28.969 -11.727 1 93.25 457 TRP B N 1
ATOM 8919 C CA . TRP B 1 457 ? -18.391 -29.984 -10.859 1 93.25 457 TRP B CA 1
ATOM 8920 C C . TRP B 1 457 ? -19.891 -30.125 -11.141 1 93.25 457 TRP B C 1
ATOM 8922 O O . TRP B 1 457 ? -20.438 -31.234 -11.078 1 93.25 457 TRP B O 1
ATOM 8932 N N . VAL B 1 458 ? -20.562 -29.062 -11.398 1 92.44 458 VAL B N 1
ATOM 8933 C CA . VAL B 1 458 ? -21.969 -29.094 -11.742 1 92.44 458 VAL B CA 1
ATOM 8934 C C . VAL B 1 458 ? -22.172 -29.859 -13.047 1 92.44 458 VAL B C 1
ATOM 8936 O O . VAL B 1 458 ? -23.094 -30.656 -13.18 1 92.44 458 VAL B O 1
ATOM 8939 N N . VAL B 1 459 ? -21.281 -29.656 -13.992 1 92.88 459 VAL B N 1
ATOM 8940 C CA . VAL B 1 459 ? -21.344 -30.328 -15.281 1 92.88 459 VAL B CA 1
ATOM 8941 C C . VAL B 1 459 ? -21.109 -31.828 -15.102 1 92.88 459 VAL B C 1
ATOM 8943 O O . VAL B 1 459 ? -21.812 -32.656 -15.703 1 92.88 459 VAL B O 1
ATOM 8946 N N . GLU B 1 460 ? -20.219 -32.156 -14.234 1 91.75 460 GLU B N 1
ATOM 8947 C CA . GLU B 1 460 ? -19.891 -33.562 -13.984 1 91.75 460 GLU B CA 1
ATOM 8948 C C . GLU B 1 460 ? -21.062 -34.312 -13.336 1 91.75 460 GLU B C 1
ATOM 8950 O O . GLU B 1 460 ? -21.219 -35.5 -13.523 1 91.75 460 GLU B O 1
ATOM 8955 N N . ALA B 1 461 ? -21.844 -33.562 -12.586 1 89.19 461 ALA B N 1
ATOM 8956 C CA . ALA B 1 461 ? -22.938 -34.188 -11.852 1 89.19 461 ALA B CA 1
ATOM 8957 C C . ALA B 1 461 ? -24.156 -34.375 -12.758 1 89.19 461 ALA B C 1
ATOM 8959 O O . ALA B 1 461 ? -25.094 -35.094 -12.391 1 89.19 461 ALA B O 1
ATOM 8960 N N . LYS B 1 462 ? -24.172 -33.875 -13.938 1 89.38 462 LYS B N 1
ATOM 8961 C CA . LYS B 1 462 ? -25.312 -33.969 -14.836 1 89.38 462 LYS B CA 1
ATOM 8962 C C . LYS B 1 462 ? -25.297 -35.281 -15.609 1 89.38 462 LYS B C 1
ATOM 8964 O O . LYS B 1 462 ? -24.266 -35.938 -15.711 1 89.38 462 LYS B O 1
ATOM 8969 N N . GLU B 1 463 ? -26.484 -35.562 -16.188 1 85.19 463 GLU B N 1
ATOM 8970 C CA . GLU B 1 463 ? -26.625 -36.75 -17 1 85.19 463 GLU B CA 1
ATOM 8971 C C . GLU B 1 463 ? -25.859 -36.625 -18.312 1 85.19 463 GLU B C 1
ATOM 8973 O O . GLU B 1 463 ? -25.484 -35.531 -18.703 1 85.19 463 GLU B O 1
ATOM 8978 N N . ASP B 1 464 ? -25.688 -37.688 -19 1 80.94 464 ASP B N 1
ATOM 8979 C CA . ASP B 1 464 ? -24.734 -37.812 -20.094 1 80.94 464 ASP B CA 1
ATOM 8980 C C . ASP B 1 464 ? -25.047 -36.781 -21.188 1 80.94 464 ASP B C 1
ATOM 8982 O O . ASP B 1 464 ? -24.156 -36.062 -21.656 1 80.94 464 ASP B O 1
ATOM 8986 N N . HIS B 1 465 ? -26.328 -36.781 -21.672 1 79.5 465 HIS B N 1
ATOM 8987 C CA . HIS B 1 465 ? -26.641 -35.875 -22.766 1 79.5 465 HIS B CA 1
ATOM 8988 C C . HIS B 1 465 ? -26.531 -34.406 -22.344 1 79.5 465 HIS B C 1
ATOM 8990 O O . HIS B 1 465 ? -26.047 -33.562 -23.109 1 79.5 465 HIS B O 1
ATOM 8996 N N . LEU B 1 466 ? -26.875 -34.156 -21.172 1 85.94 466 LEU B N 1
ATOM 8997 C CA . LEU B 1 466 ? -26.812 -32.781 -20.641 1 85.94 466 LEU B CA 1
ATOM 8998 C C . LEU B 1 466 ? -25.375 -32.406 -20.297 1 85.94 466 LEU B C 1
ATOM 9000 O O . LEU B 1 466 ? -25 -31.234 -20.391 1 85.94 466 LEU B O 1
ATOM 9004 N N . ARG B 1 467 ? -24.594 -33.406 -20.031 1 89.75 467 ARG B N 1
ATOM 9005 C CA . ARG B 1 467 ? -23.203 -33.188 -19.672 1 89.75 467 ARG B CA 1
ATOM 9006 C C . ARG B 1 467 ? -22.391 -32.688 -20.859 1 89.75 467 ARG B C 1
ATOM 9008 O O . ARG B 1 467 ? -21.547 -31.797 -20.734 1 89.75 467 ARG B O 1
ATOM 9015 N N . SER B 1 468 ? -22.656 -33.281 -21.984 1 88.69 468 SER B N 1
ATOM 9016 C CA . SER B 1 468 ? -21.922 -32.906 -23.172 1 88.69 468 SER B CA 1
ATOM 9017 C C . SER B 1 468 ? -22.234 -31.453 -23.578 1 88.69 468 SER B C 1
ATOM 9019 O O . SER B 1 468 ? -21.328 -30.703 -23.938 1 88.69 468 SER B O 1
ATOM 9021 N N . ALA B 1 469 ? -23.453 -31.094 -23.484 1 86.75 469 ALA B N 1
ATOM 9022 C CA . ALA B 1 469 ? -23.859 -29.734 -23.812 1 86.75 469 ALA B CA 1
ATOM 9023 C C . ALA B 1 469 ? -23.281 -28.734 -22.828 1 86.75 469 ALA B C 1
ATOM 9025 O O . ALA B 1 469 ? -22.812 -27.656 -23.234 1 86.75 469 ALA B O 1
ATOM 9026 N N . ALA B 1 470 ? -23.312 -29.109 -21.641 1 91.19 470 ALA B N 1
ATOM 9027 C CA . ALA B 1 470 ? -22.797 -28.234 -20.594 1 91.19 470 ALA B CA 1
ATOM 9028 C C . ALA B 1 470 ? -21.281 -28.078 -20.688 1 91.19 470 ALA B C 1
ATOM 9030 O O . ALA B 1 470 ? -20.734 -27 -20.438 1 91.19 470 ALA B O 1
ATOM 9031 N N . GLN B 1 471 ? -20.625 -29.141 -21.062 1 90.75 471 GLN B N 1
ATOM 9032 C CA . GLN B 1 471 ? -19.172 -29.094 -21.234 1 90.75 471 GLN B CA 1
ATOM 9033 C C . GLN B 1 471 ? -18.781 -28.188 -22.391 1 90.75 471 GLN B C 1
ATOM 9035 O O . GLN B 1 471 ? -17.766 -27.484 -22.328 1 90.75 471 GLN B O 1
ATOM 9040 N N . GLN B 1 472 ? -19.578 -28.219 -23.344 1 86.94 472 GLN B N 1
ATOM 9041 C CA . GLN B 1 472 ? -19.344 -27.344 -24.484 1 86.94 472 GLN B CA 1
ATOM 9042 C C . GLN B 1 472 ? -19.422 -25.875 -24.078 1 86.94 472 GLN B C 1
ATOM 9044 O O . GLN B 1 472 ? -18.656 -25.047 -24.547 1 86.94 472 GLN B O 1
ATOM 9049 N N . VAL B 1 473 ? -20.297 -25.547 -23.219 1 89.56 473 VAL B N 1
ATOM 9050 C CA . VAL B 1 473 ? -20.469 -24.188 -22.719 1 89.56 473 VAL B CA 1
ATOM 9051 C C . VAL B 1 473 ? -19.172 -23.719 -22.047 1 89.56 473 VAL B C 1
ATOM 9053 O O . VAL B 1 473 ? -18.688 -22.625 -22.328 1 89.56 473 VAL B O 1
ATOM 9056 N N . LEU B 1 474 ? -18.609 -24.531 -21.203 1 89.81 474 LEU B N 1
ATOM 9057 C CA . LEU B 1 474 ? -17.406 -24.172 -20.453 1 89.81 474 LEU B CA 1
ATOM 9058 C C . LEU B 1 474 ? -16.203 -24.078 -21.375 1 89.81 474 LEU B C 1
ATOM 9060 O O . LEU B 1 474 ? -15.32 -23.234 -21.172 1 89.81 474 LEU B O 1
ATOM 9064 N N . GLN B 1 475 ? -16.203 -24.906 -22.328 1 84.69 475 GLN B N 1
ATOM 9065 C CA . GLN B 1 475 ? -15.102 -24.891 -23.281 1 84.69 475 GLN B CA 1
ATOM 9066 C C . GLN B 1 475 ? -15.125 -23.641 -24.156 1 84.69 475 GLN B C 1
ATOM 9068 O O . GLN B 1 475 ? -14.102 -23 -24.359 1 84.69 475 GLN B O 1
ATOM 9073 N N . VAL B 1 476 ? -16.281 -23.328 -24.562 1 80.12 476 VAL B N 1
ATOM 9074 C CA . VAL B 1 476 ? -16.422 -22.172 -25.453 1 80.12 476 VAL B CA 1
ATOM 9075 C C . VAL B 1 476 ? -16.219 -20.891 -24.656 1 80.12 476 VAL B C 1
ATOM 9077 O O . VAL B 1 476 ? -15.648 -19.922 -25.172 1 80.12 476 VAL B O 1
ATOM 9080 N N . SER B 1 477 ? -16.656 -20.891 -23.484 1 84.12 477 SER B N 1
ATOM 9081 C CA . SER B 1 477 ? -16.453 -19.719 -22.641 1 84.12 477 SER B CA 1
ATOM 9082 C C . SER B 1 477 ? -14.992 -19.562 -22.234 1 84.12 477 SER B C 1
ATOM 9084 O O . SER B 1 477 ? -14.547 -18.484 -21.859 1 84.12 477 SER B O 1
ATOM 9086 N N . ASN B 1 478 ? -14.227 -20.672 -22.328 1 74.56 478 ASN B N 1
ATOM 9087 C CA . ASN B 1 478 ? -12.82 -20.703 -21.922 1 74.56 478 ASN B CA 1
ATOM 9088 C C . ASN B 1 478 ? -12.633 -20.141 -20.516 1 74.56 478 ASN B C 1
ATOM 9090 O O . ASN B 1 478 ? -11.773 -19.281 -20.297 1 74.56 478 ASN B O 1
ATOM 9094 N N . ILE B 1 479 ? -13.398 -20.547 -19.641 1 75.94 479 ILE B N 1
ATOM 9095 C CA . ILE B 1 479 ? -13.453 -20 -18.297 1 75.94 479 ILE B CA 1
ATOM 9096 C C . ILE B 1 479 ? -12.109 -20.219 -17.594 1 75.94 479 ILE B C 1
ATOM 9098 O O . ILE B 1 479 ? -11.711 -19.422 -16.75 1 75.94 479 ILE B O 1
ATOM 9102 N N . GLN B 1 480 ? -11.312 -21.234 -17.984 1 74.25 480 GLN B N 1
ATOM 9103 C CA . GLN B 1 480 ? -10.039 -21.547 -17.344 1 74.25 480 GLN B CA 1
ATOM 9104 C C . GLN B 1 480 ? -8.898 -20.75 -17.969 1 74.25 480 GLN B C 1
ATOM 9106 O O . GLN B 1 480 ? -7.887 -20.484 -17.312 1 74.25 480 GLN B O 1
ATOM 9111 N N . GLY B 1 481 ? -9.117 -20.359 -19.125 1 69.25 481 GLY B N 1
ATOM 9112 C CA . GLY B 1 481 ? -8.008 -19.75 -19.844 1 69.25 481 GLY B CA 1
ATOM 9113 C C . GLY B 1 481 ? -8.117 -18.234 -19.938 1 69.25 481 GLY B C 1
ATOM 9114 O O . GLY B 1 481 ? -7.105 -17.547 -20.109 1 69.25 481 GLY B O 1
ATOM 9115 N N . LEU B 1 482 ? -9.289 -17.766 -19.734 1 74.75 482 LEU B N 1
ATOM 9116 C CA . LEU B 1 482 ? -9.492 -16.328 -19.875 1 74.75 482 LEU B CA 1
ATOM 9117 C C . LEU B 1 482 ? -9.039 -15.602 -18.609 1 74.75 482 LEU B C 1
ATOM 9119 O O . LEU B 1 482 ? -9.102 -16.156 -17.516 1 74.75 482 LEU B O 1
ATOM 9123 N N . GLU B 1 483 ? -8.555 -14.406 -18.906 1 76.88 483 GLU B N 1
ATOM 9124 C CA . GLU B 1 483 ? -8.297 -13.539 -17.75 1 76.88 483 GLU B CA 1
ATOM 9125 C C . GLU B 1 483 ? -9.555 -13.344 -16.922 1 76.88 483 GLU B C 1
ATOM 9127 O O . GLU B 1 483 ? -10.664 -13.328 -17.453 1 76.88 483 GLU B O 1
ATOM 9132 N N . PHE B 1 484 ? -9.352 -13.203 -15.711 1 86.69 484 PHE B N 1
ATOM 9133 C CA . PHE B 1 484 ? -10.469 -13.211 -14.773 1 86.69 484 PHE B CA 1
ATOM 9134 C C . PHE B 1 484 ? -11.484 -12.133 -15.125 1 86.69 484 PHE B C 1
ATOM 9136 O O . PHE B 1 484 ? -12.688 -12.398 -15.18 1 86.69 484 PHE B O 1
ATOM 9143 N N . VAL B 1 485 ? -11.062 -10.953 -15.414 1 87.56 485 VAL B N 1
ATOM 9144 C CA . VAL B 1 485 ? -11.961 -9.836 -15.68 1 87.56 485 VAL B CA 1
ATOM 9145 C C . VAL B 1 485 ? -12.703 -10.07 -16.984 1 87.56 485 VAL B C 1
ATOM 9147 O O . VAL B 1 485 ? -13.883 -9.734 -17.109 1 87.56 485 VAL B O 1
ATOM 9150 N N . SER B 1 486 ? -12.055 -10.688 -17.922 1 86.19 486 SER B N 1
ATOM 9151 C CA . SER B 1 486 ? -12.703 -11.031 -19.188 1 86.19 486 SER B CA 1
ATOM 9152 C C . SER B 1 486 ? -13.82 -12.055 -18.984 1 86.19 486 SER B C 1
ATOM 9154 O O . SER B 1 486 ? -14.875 -11.961 -19.609 1 86.19 486 SER B O 1
ATOM 9156 N N . SER B 1 487 ? -13.516 -12.93 -18.109 1 90.88 487 SER B N 1
ATOM 9157 C CA . SER B 1 487 ? -14.523 -13.938 -17.797 1 90.88 487 SER B CA 1
ATOM 9158 C C . SER B 1 487 ? -15.734 -13.312 -17.109 1 90.88 487 SER B C 1
ATOM 9160 O O . SER B 1 487 ? -16.875 -13.688 -17.391 1 90.88 487 SER B O 1
ATOM 9162 N N . VAL B 1 488 ? -15.516 -12.398 -16.25 1 94.12 488 VAL B N 1
ATOM 9163 C CA . VAL B 1 488 ? -16.594 -11.727 -15.539 1 94.12 488 VAL B CA 1
ATOM 9164 C C . VAL B 1 488 ? -17.469 -10.953 -16.531 1 94.12 488 VAL B C 1
ATOM 9166 O O . VAL B 1 488 ? -18.703 -11.047 -16.5 1 94.12 488 VAL B O 1
ATOM 9169 N N . LEU B 1 489 ? -16.812 -10.25 -17.375 1 93.44 489 LEU B N 1
ATOM 9170 C CA . LEU B 1 489 ? -17.547 -9.461 -18.375 1 93.44 489 LEU B CA 1
ATOM 9171 C C . LEU B 1 489 ? -18.375 -10.359 -19.281 1 93.44 489 LEU B C 1
ATOM 9173 O O . LEU B 1 489 ? -19.547 -10.07 -19.547 1 93.44 489 LEU B O 1
ATOM 9177 N N . LEU B 1 490 ? -17.766 -11.406 -19.719 1 93.5 490 LEU B N 1
ATOM 9178 C CA . LEU B 1 490 ? -18.438 -12.352 -20.609 1 93.5 490 LEU B CA 1
ATOM 9179 C C . LEU B 1 490 ? -19.672 -12.945 -19.938 1 93.5 490 LEU B C 1
ATOM 9181 O O . LEU B 1 490 ? -20.766 -12.883 -20.5 1 93.5 490 LEU B O 1
ATOM 9185 N N . TRP B 1 491 ? -19.516 -13.438 -18.781 1 96.44 491 TRP B N 1
ATOM 9186 C CA . TRP B 1 491 ? -20.609 -14.117 -18.094 1 96.44 491 TRP B CA 1
ATOM 9187 C C . TRP B 1 491 ? -21.672 -13.117 -17.641 1 96.44 491 TRP B C 1
ATOM 9189 O O . TRP B 1 491 ? -22.828 -13.484 -17.469 1 96.44 491 TRP B O 1
ATOM 9199 N N . HIS B 1 492 ? -21.281 -11.891 -17.406 1 97.12 492 HIS B N 1
ATOM 9200 C CA . HIS B 1 492 ? -22.25 -10.852 -17.094 1 97.12 492 HIS B CA 1
ATOM 9201 C C . HIS B 1 492 ? -23.219 -10.633 -18.234 1 97.12 492 HIS B C 1
ATOM 9203 O O . HIS B 1 492 ? -24.438 -10.57 -18.031 1 97.12 492 HIS B O 1
ATOM 9209 N N . ILE B 1 493 ? -22.688 -10.586 -19.422 1 95.19 493 ILE B N 1
ATOM 9210 C CA . ILE B 1 493 ? -23.516 -10.398 -20.594 1 95.19 493 ILE B CA 1
ATOM 9211 C C . ILE B 1 493 ? -24.344 -11.648 -20.844 1 95.19 493 ILE B C 1
ATOM 9213 O O . ILE B 1 493 ? -25.531 -11.562 -21.188 1 95.19 493 ILE B O 1
ATOM 9217 N N . ILE B 1 494 ? -23.766 -12.805 -20.688 1 96.19 494 ILE B N 1
ATOM 9218 C CA . ILE B 1 494 ? -24.469 -14.078 -20.844 1 96.19 494 ILE B CA 1
ATOM 9219 C C . ILE B 1 494 ? -25.656 -14.133 -19.891 1 96.19 494 ILE B C 1
ATOM 9221 O O . ILE B 1 494 ? -26.75 -14.547 -20.297 1 96.19 494 ILE B O 1
ATOM 9225 N N . THR B 1 495 ? -25.422 -13.75 -18.641 1 97.06 495 THR B N 1
ATOM 9226 C CA . THR B 1 495 ? -26.469 -13.781 -17.641 1 97.06 495 THR B CA 1
ATOM 9227 C C . THR B 1 495 ? -27.625 -12.867 -18.047 1 97.06 495 THR B C 1
ATOM 9229 O O . THR B 1 495 ? -28.797 -13.227 -17.875 1 97.06 495 THR B O 1
ATOM 9232 N N . ASP B 1 496 ? -27.328 -11.773 -18.594 1 95.62 496 ASP B N 1
ATOM 9233 C CA . ASP B 1 496 ? -28.359 -10.844 -19.031 1 95.62 496 ASP B CA 1
ATOM 9234 C C . ASP B 1 496 ? -29.188 -11.445 -20.172 1 95.62 496 ASP B C 1
ATOM 9236 O O . ASP B 1 496 ? -30.406 -11.312 -20.188 1 95.62 496 ASP B O 1
ATOM 9240 N N . ILE B 1 497 ? -28.562 -12.078 -21.078 1 95 497 ILE B N 1
ATOM 9241 C CA . ILE B 1 497 ? -29.234 -12.688 -22.219 1 95 497 ILE B CA 1
ATOM 9242 C C . ILE B 1 497 ? -30.156 -13.812 -21.719 1 95 497 ILE B C 1
ATOM 9244 O O . ILE B 1 497 ? -31.312 -13.883 -22.109 1 95 497 ILE B O 1
ATOM 9248 N N . CYS B 1 498 ? -29.578 -14.617 -20.844 1 95.38 498 CYS B N 1
ATOM 9249 C CA . CYS B 1 498 ? -30.344 -15.75 -20.344 1 95.38 498 CYS B CA 1
ATOM 9250 C C . CYS B 1 498 ? -31.516 -15.281 -19.484 1 95.38 498 CYS B C 1
ATOM 9252 O O . CYS B 1 498 ? -32.562 -15.922 -19.453 1 95.38 498 CYS B O 1
ATOM 9254 N N . LEU B 1 499 ? -31.328 -14.211 -18.75 1 95.12 499 LEU B N 1
ATOM 9255 C CA . LEU B 1 499 ? -32.406 -13.664 -17.938 1 95.12 499 LEU B CA 1
ATOM 9256 C C . LEU B 1 499 ? -33.562 -13.211 -18.812 1 95.12 499 LEU B C 1
ATOM 9258 O O . LEU B 1 499 ? -34.75 -13.391 -18.438 1 95.12 499 LEU B O 1
ATOM 9262 N N . LEU B 1 500 ? -33.281 -12.672 -19.891 1 92.94 500 LEU B N 1
ATOM 9263 C CA . LEU B 1 500 ? -34.281 -12.203 -20.828 1 92.94 500 LEU B CA 1
ATOM 9264 C C . LEU B 1 500 ? -35.062 -13.375 -21.406 1 92.94 500 LEU B C 1
ATOM 9266 O O . LEU B 1 500 ? -36.312 -13.32 -21.516 1 92.94 500 LEU B O 1
ATOM 9270 N N . VAL B 1 501 ? -34.406 -14.398 -21.719 1 92.19 501 VAL B N 1
ATOM 9271 C CA . VAL B 1 501 ? -35.031 -15.547 -22.375 1 92.19 501 VAL B CA 1
ATOM 9272 C C . VAL B 1 501 ? -35.906 -16.312 -21.375 1 92.19 501 VAL B C 1
ATOM 9274 O O . VAL B 1 501 ? -37 -16.766 -21.719 1 92.19 501 VAL B O 1
ATOM 9277 N N . ASP B 1 502 ? -35.438 -16.406 -20.125 1 92.44 502 ASP B N 1
ATOM 9278 C CA . ASP B 1 502 ? -36.094 -17.25 -19.141 1 92.44 502 ASP B CA 1
ATOM 9279 C C . ASP B 1 502 ? -37 -16.438 -18.219 1 92.44 502 ASP B C 1
ATOM 9281 O O . ASP B 1 502 ? -37.406 -16.906 -17.156 1 92.44 502 ASP B O 1
ATOM 9285 N N . GLU B 1 503 ? -37.25 -15.281 -18.547 1 88.19 503 GLU B N 1
ATOM 9286 C CA . GLU B 1 503 ? -38.031 -14.391 -17.688 1 88.19 503 GLU B CA 1
ATOM 9287 C C . GLU B 1 503 ? -39.375 -15 -17.312 1 88.19 503 GLU B C 1
ATOM 9289 O O . GLU B 1 503 ? -39.812 -14.859 -16.172 1 88.19 503 GLU B O 1
ATOM 9294 N N . ASP B 1 504 ? -39.969 -15.766 -18.172 1 86.19 504 ASP B N 1
ATOM 9295 C CA . ASP B 1 504 ? -41.312 -16.281 -17.938 1 86.19 504 ASP B CA 1
ATOM 9296 C C . ASP B 1 504 ? -41.281 -17.766 -17.625 1 86.19 504 ASP B C 1
ATOM 9298 O O . ASP B 1 504 ? -42.344 -18.406 -17.531 1 86.19 504 ASP B O 1
ATOM 9302 N N . GLU B 1 505 ? -40.156 -18.312 -17.359 1 88.38 505 GLU B N 1
ATOM 9303 C CA . GLU B 1 505 ? -40.062 -19.734 -17.078 1 88.38 505 GLU B CA 1
ATOM 9304 C C . GLU B 1 505 ? -40.094 -20.016 -15.586 1 88.38 505 GLU B C 1
ATOM 9306 O O . GLU B 1 505 ? -39.562 -19.219 -14.797 1 88.38 505 GLU B O 1
ATOM 9311 N N . ASP B 1 506 ? -40.656 -21.047 -15.172 1 83.75 506 ASP B N 1
ATOM 9312 C CA . ASP B 1 506 ? -40.75 -21.406 -13.758 1 83.75 506 ASP B CA 1
ATOM 9313 C C . ASP B 1 506 ? -39.469 -22.125 -13.281 1 83.75 506 ASP B C 1
ATOM 9315 O O . ASP B 1 506 ? -39.094 -21.984 -12.117 1 83.75 506 ASP B O 1
ATOM 9319 N N . GLY B 1 507 ? -38.875 -22.844 -14.141 1 83.69 507 GLY B N 1
ATOM 9320 C CA . GLY B 1 507 ? -37.688 -23.578 -13.742 1 83.69 507 GLY B CA 1
ATOM 9321 C C . GLY B 1 507 ? -36.531 -22.672 -13.383 1 83.69 507 GLY B C 1
ATOM 9322 O O . GLY B 1 507 ? -36.188 -21.766 -14.133 1 83.69 507 GLY B O 1
ATOM 9323 N N . GLY B 1 508 ? -36 -22.875 -12.156 1 86.06 508 GLY B N 1
ATOM 9324 C CA . GLY B 1 508 ? -34.812 -22.125 -11.742 1 86.06 508 GLY B CA 1
ATOM 9325 C C . GLY B 1 508 ? -35.125 -20.719 -11.281 1 86.06 508 GLY B C 1
ATOM 9326 O O . GLY B 1 508 ? -34.25 -19.891 -11.141 1 86.06 508 GLY B O 1
ATOM 9327 N N . ALA B 1 509 ? -36.406 -20.406 -11.094 1 88.12 509 ALA B N 1
ATOM 9328 C CA . ALA B 1 509 ? -36.844 -19.078 -10.711 1 88.12 509 ALA B CA 1
ATOM 9329 C C . ALA B 1 509 ? -36.219 -18.641 -9.391 1 88.12 509 ALA B C 1
ATOM 9331 O O . ALA B 1 509 ? -35.906 -17.469 -9.188 1 88.12 509 ALA B O 1
ATOM 9332 N N . GLU B 1 510 ? -35.969 -19.562 -8.602 1 91.25 510 GLU B N 1
ATOM 9333 C CA . GLU B 1 510 ? -35.406 -19.266 -7.289 1 91.25 510 GLU B CA 1
ATOM 9334 C C . GLU B 1 510 ? -33.938 -18.828 -7.41 1 91.25 510 GLU B C 1
ATOM 9336 O O . GLU B 1 510 ? -33.438 -18.109 -6.543 1 91.25 510 GLU B O 1
ATOM 9341 N N . LEU B 1 511 ? -33.281 -19.188 -8.492 1 94.94 511 LEU B N 1
ATOM 9342 C CA . LEU B 1 511 ? -31.875 -18.891 -8.656 1 94.94 511 LEU B CA 1
ATOM 9343 C C . LEU B 1 511 ? -31.672 -17.625 -9.484 1 94.94 511 LEU B C 1
ATOM 9345 O O . LEU B 1 511 ? -30.625 -16.984 -9.398 1 94.94 511 LEU B O 1
ATOM 9349 N N . ARG B 1 512 ? -32.625 -17.234 -10.266 1 95.5 512 ARG B N 1
ATOM 9350 C CA . ARG B 1 512 ? -32.469 -16.141 -11.227 1 95.5 512 ARG B CA 1
ATOM 9351 C C . ARG B 1 512 ? -32.25 -14.812 -10.508 1 95.5 512 ARG B C 1
ATOM 9353 O O . ARG B 1 512 ? -31.297 -14.086 -10.812 1 95.5 512 ARG B O 1
ATOM 9360 N N . GLY B 1 513 ? -33.031 -14.547 -9.523 1 93.56 513 GLY B N 1
ATOM 9361 C CA . GLY B 1 513 ? -32.938 -13.297 -8.789 1 93.56 513 GLY B CA 1
ATOM 9362 C C . GLY B 1 513 ? -31.609 -13.133 -8.078 1 93.56 513 GLY B C 1
ATOM 9363 O O . GLY B 1 513 ? -30.859 -12.195 -8.367 1 93.56 513 GLY B O 1
ATOM 9364 N N . PRO B 1 514 ? -31.25 -14.078 -7.293 1 96.12 514 PRO B N 1
ATOM 9365 C CA . PRO B 1 514 ? -29.984 -14 -6.574 1 96.12 514 PRO B CA 1
ATOM 9366 C C . PRO B 1 514 ? -28.766 -13.984 -7.508 1 96.12 514 PRO B C 1
ATOM 9368 O O . PRO B 1 514 ? -27.781 -13.297 -7.234 1 96.12 514 PRO B O 1
ATOM 9371 N N . THR B 1 515 ? -28.844 -14.711 -8.562 1 96.75 515 THR B N 1
ATOM 9372 C CA . THR B 1 515 ? -27.734 -14.773 -9.5 1 96.75 515 THR B CA 1
ATOM 9373 C C . THR B 1 515 ? -27.562 -13.445 -10.227 1 96.75 515 THR B C 1
ATOM 9375 O O . THR B 1 515 ? -26.438 -13.016 -10.492 1 96.75 515 THR B O 1
ATOM 9378 N N . ARG B 1 516 ? -28.656 -12.859 -10.555 1 96.12 516 ARG B N 1
ATOM 9379 C CA . ARG B 1 516 ? -28.594 -11.531 -11.148 1 96.12 516 ARG B CA 1
ATOM 9380 C C . ARG B 1 516 ? -27.922 -10.539 -10.195 1 96.12 516 ARG B C 1
ATOM 9382 O O . ARG B 1 516 ? -27.062 -9.766 -10.609 1 96.12 516 ARG B O 1
ATOM 9389 N N . ASP B 1 517 ? -28.312 -10.633 -8.969 1 96.75 517 ASP B N 1
ATOM 9390 C CA . ASP B 1 517 ? -27.734 -9.75 -7.961 1 96.75 517 ASP B CA 1
ATOM 9391 C C . ASP B 1 517 ? -26.234 -9.961 -7.836 1 96.75 517 ASP B C 1
ATOM 9393 O O . ASP B 1 517 ? -25.469 -8.992 -7.723 1 96.75 517 ASP B O 1
ATOM 9397 N N . LEU B 1 518 ? -25.844 -11.164 -7.918 1 97.5 518 LEU B N 1
ATOM 9398 C CA . LEU B 1 518 ? -24.422 -11.484 -7.785 1 97.5 518 LEU B CA 1
ATOM 9399 C C . LEU B 1 518 ? -23.656 -11.031 -9.016 1 97.5 518 LEU B C 1
ATOM 9401 O O . LEU B 1 518 ? -22.516 -10.547 -8.898 1 97.5 518 LEU B O 1
ATOM 9405 N N . SER B 1 519 ? -24.25 -11.188 -10.141 1 97.38 519 SER B N 1
ATOM 9406 C CA . SER B 1 519 ? -23.609 -10.758 -11.375 1 97.38 519 SER B CA 1
ATOM 9407 C C . SER B 1 519 ? -23.375 -9.25 -11.391 1 97.38 519 SER B C 1
ATOM 9409 O O . SER B 1 519 ? -22.266 -8.789 -11.641 1 97.38 519 SER B O 1
ATOM 9411 N N . GLU B 1 520 ? -24.359 -8.508 -11.016 1 96.62 520 GLU B N 1
ATOM 9412 C CA . GLU B 1 520 ? -24.266 -7.051 -11.016 1 96.62 520 GLU B CA 1
ATOM 9413 C C . GLU B 1 520 ? -23.344 -6.559 -9.891 1 96.62 520 GLU B C 1
ATOM 9415 O O . GLU B 1 520 ? -22.656 -5.559 -10.047 1 96.62 520 GLU B O 1
ATOM 9420 N N . TYR B 1 521 ? -23.406 -7.277 -8.844 1 96.25 521 TYR B N 1
ATOM 9421 C CA . TYR B 1 521 ? -22.531 -6.934 -7.738 1 96.25 521 TYR B CA 1
ATOM 9422 C C . TYR B 1 521 ? -21.062 -7.16 -8.117 1 96.25 521 TYR B C 1
ATOM 9424 O O . TYR B 1 521 ? -20.219 -6.305 -7.867 1 96.25 521 TYR B O 1
ATOM 9432 N N . THR B 1 522 ? -20.781 -8.266 -8.711 1 96.25 522 THR B N 1
ATOM 9433 C CA . THR B 1 522 ? -19.422 -8.586 -9.133 1 96.25 522 THR B CA 1
ATOM 9434 C C . THR B 1 522 ? -18.938 -7.59 -10.18 1 96.25 522 THR B C 1
ATOM 9436 O O . THR B 1 522 ? -17.781 -7.18 -10.156 1 96.25 522 THR B O 1
ATOM 9439 N N . MET B 1 523 ? -19.812 -7.195 -11 1 93.75 523 MET B N 1
ATOM 9440 C CA . MET B 1 523 ? -19.453 -6.195 -12 1 93.75 523 MET B CA 1
ATOM 9441 C C . MET B 1 523 ? -19.109 -4.863 -11.344 1 93.75 523 MET B C 1
ATOM 9443 O O . MET B 1 523 ? -18.188 -4.168 -11.766 1 93.75 523 MET B O 1
ATOM 9447 N N . TYR B 1 524 ? -19.844 -4.543 -10.344 1 92.25 524 TYR B N 1
ATOM 9448 C CA . TYR B 1 524 ? -19.547 -3.336 -9.578 1 92.25 524 TYR B CA 1
ATOM 9449 C C . TYR B 1 524 ? -18.156 -3.408 -8.969 1 92.25 524 TYR B C 1
ATOM 9451 O O . TYR B 1 524 ? -17.391 -2.447 -9.039 1 92.25 524 TYR B O 1
ATOM 9459 N N . LEU B 1 525 ? -17.812 -4.574 -8.391 1 92.12 525 LEU B N 1
ATOM 9460 C CA . LEU B 1 525 ? -16.531 -4.75 -7.727 1 92.12 525 LEU B CA 1
ATOM 9461 C C . LEU B 1 525 ? -15.375 -4.582 -8.719 1 92.12 525 LEU B C 1
ATOM 9463 O O . LEU B 1 525 ? -14.359 -3.971 -8.391 1 92.12 525 LEU B O 1
ATOM 9467 N N . ILE B 1 526 ? -15.617 -5 -9.906 1 90.38 526 ILE B N 1
ATOM 9468 C CA . ILE B 1 526 ? -14.531 -5.02 -10.875 1 90.38 526 ILE B CA 1
ATOM 9469 C C . ILE B 1 526 ? -14.484 -3.693 -11.625 1 90.38 526 ILE B C 1
ATOM 9471 O O . ILE B 1 526 ? -13.414 -3.129 -11.844 1 90.38 526 ILE B O 1
ATOM 9475 N N . ALA B 1 527 ? -15.586 -3.203 -11.977 1 86.81 527 ALA B N 1
ATOM 9476 C CA . ALA B 1 527 ? -15.641 -2.041 -12.859 1 86.81 527 ALA B CA 1
ATOM 9477 C C . ALA B 1 527 ? -15.484 -0.745 -12.07 1 86.81 527 ALA B C 1
ATOM 9479 O O . ALA B 1 527 ? -14.789 0.174 -12.508 1 86.81 527 ALA B O 1
ATOM 9480 N N . ASP B 1 528 ? -16.078 -0.71 -10.93 1 82.31 528 ASP B N 1
ATOM 9481 C CA . ASP B 1 528 ? -16.094 0.543 -10.18 1 82.31 528 ASP B CA 1
ATOM 9482 C C . ASP B 1 528 ? -14.992 0.557 -9.117 1 82.31 528 ASP B C 1
ATOM 9484 O O . ASP B 1 528 ? -14.297 1.559 -8.953 1 82.31 528 ASP B O 1
ATOM 9488 N N . CYS B 1 529 ? -14.883 -0.578 -8.445 1 81.38 529 CYS B N 1
ATOM 9489 C CA . CYS B 1 529 ? -13.898 -0.621 -7.367 1 81.38 529 CYS B CA 1
ATOM 9490 C C . CYS B 1 529 ? -12.523 -0.998 -7.902 1 81.38 529 CYS B C 1
ATOM 9492 O O . CYS B 1 529 ? -11.508 -0.758 -7.246 1 81.38 529 CYS B O 1
ATOM 9494 N N . GLY B 1 530 ? -12.523 -1.587 -9.086 1 79 530 GLY B N 1
ATOM 9495 C CA . GLY B 1 530 ? -11.258 -1.967 -9.695 1 79 530 GLY B CA 1
ATOM 9496 C C . GLY B 1 530 ? -10.594 -3.145 -9.008 1 79 530 GLY B C 1
ATOM 9497 O O . GLY B 1 530 ? -9.375 -3.293 -9.07 1 79 530 GLY B O 1
ATOM 9498 N N . VAL B 1 531 ? -11.43 -3.928 -8.375 1 78.31 531 VAL B N 1
ATOM 9499 C CA . VAL B 1 531 ? -10.914 -5.078 -7.641 1 78.31 531 VAL B CA 1
ATOM 9500 C C . VAL B 1 531 ? -10.414 -6.137 -8.625 1 78.31 531 VAL B C 1
ATOM 9502 O O . VAL B 1 531 ? -11.078 -6.418 -9.625 1 78.31 531 VAL B O 1
ATOM 9505 N N . MET B 1 532 ? -9.242 -6.715 -8.398 1 73.06 532 MET B N 1
ATOM 9506 C CA . MET B 1 532 ? -8.656 -7.805 -9.18 1 73.06 532 MET B CA 1
ATOM 9507 C C . MET B 1 532 ? -8.336 -7.344 -10.594 1 73.06 532 MET B C 1
ATOM 9509 O O . MET B 1 532 ? -7.93 -8.148 -11.438 1 73.06 532 MET B O 1
ATOM 9513 N N . ALA B 1 533 ? -8.727 -6.055 -10.844 1 68.19 533 ALA B N 1
ATOM 9514 C CA . ALA B 1 533 ? -8.438 -5.566 -12.188 1 68.19 533 ALA B CA 1
ATOM 9515 C C . ALA B 1 533 ? -7.016 -5.016 -12.273 1 68.19 533 ALA B C 1
ATOM 9517 O O . ALA B 1 533 ? -6.742 -3.902 -11.812 1 68.19 533 ALA B O 1
ATOM 9518 N N . GLY B 1 534 ? -6.168 -5.883 -12.602 1 63.56 534 GLY B N 1
ATOM 9519 C CA . GLY B 1 534 ? -4.848 -5.367 -12.922 1 63.56 534 GLY B CA 1
ATOM 9520 C C . GLY B 1 534 ? -4.828 -4.508 -14.172 1 63.56 534 GLY B C 1
ATOM 9521 O O . GLY B 1 534 ? -5.855 -3.949 -14.562 1 63.56 534 GLY B O 1
ATOM 9522 N N . SER B 1 535 ? -3.852 -4.227 -14.719 1 59.25 535 SER B N 1
ATOM 9523 C CA . SER B 1 535 ? -3.756 -3.426 -15.938 1 59.25 535 SER B CA 1
ATOM 9524 C C . SER B 1 535 ? -4.516 -4.074 -17.094 1 59.25 535 SER B C 1
ATOM 9526 O O . SER B 1 535 ? -5.207 -3.391 -17.844 1 59.25 535 SER B O 1
ATOM 9528 N N . GLU B 1 536 ? -4.469 -5.309 -17.125 1 66.56 536 GLU B N 1
ATOM 9529 C CA . GLU B 1 536 ? -5.176 -6.047 -18.156 1 66.56 536 GLU B CA 1
ATOM 9530 C C . GLU B 1 536 ? -6.684 -6 -17.953 1 66.56 536 GLU B C 1
ATOM 9532 O O . GLU B 1 536 ? -7.449 -5.859 -18.906 1 66.56 536 GLU B O 1
ATOM 9537 N N . GLY B 1 537 ? -6.98 -6.113 -16.734 1 75.69 537 GLY B N 1
ATOM 9538 C CA . GLY B 1 537 ? -8.398 -6.082 -16.422 1 75.69 537 GLY B CA 1
ATOM 9539 C C . GLY B 1 537 ? -9.062 -4.762 -16.781 1 75.69 537 GLY B C 1
ATOM 9540 O O . GLY B 1 537 ? -10.172 -4.746 -17.312 1 75.69 537 GLY B O 1
ATOM 9541 N N . HIS B 1 538 ? -8.375 -3.727 -16.609 1 73.19 538 HIS B N 1
ATOM 9542 C CA . HIS B 1 538 ? -8.93 -2.42 -16.953 1 73.19 538 HIS B CA 1
ATOM 9543 C C . HIS B 1 538 ? -9.047 -2.24 -18.453 1 73.19 538 HIS B C 1
ATOM 9545 O O . HIS B 1 538 ? -9.992 -1.615 -18.938 1 73.19 538 HIS B O 1
ATOM 9551 N N . PHE B 1 539 ? -8.117 -2.775 -19.094 1 71.56 539 PHE B N 1
ATOM 9552 C CA . PHE B 1 539 ? -8.164 -2.717 -20.547 1 71.56 539 PHE B CA 1
ATOM 9553 C C . PHE B 1 539 ? -9.367 -3.482 -21.078 1 71.56 539 PHE B C 1
ATOM 9555 O O . PHE B 1 539 ? -10.07 -3.002 -21.984 1 71.56 539 PHE B O 1
ATOM 9562 N N . VAL B 1 540 ? -9.484 -4.562 -20.516 1 78.31 540 VAL B N 1
ATOM 9563 C CA . VAL B 1 540 ? -10.594 -5.41 -20.938 1 78.31 540 VAL B CA 1
ATOM 9564 C C . VAL B 1 540 ? -11.922 -4.691 -20.688 1 78.31 540 VAL B C 1
ATOM 9566 O O . VAL B 1 540 ? -12.828 -4.738 -21.531 1 78.31 540 VAL B O 1
ATOM 9569 N N . LEU B 1 541 ? -12.023 -4.023 -19.656 1 83.69 541 LEU B N 1
ATOM 9570 C CA . LEU B 1 541 ? -13.25 -3.309 -19.328 1 83.69 541 LEU B CA 1
ATOM 9571 C C . LEU B 1 541 ? -13.469 -2.139 -20.281 1 83.69 541 LEU B C 1
ATOM 9573 O O . LEU B 1 541 ? -14.594 -1.912 -20.734 1 83.69 541 LEU B O 1
ATOM 9577 N N . ARG B 1 542 ? -12.461 -1.503 -20.562 1 78.19 542 ARG B N 1
ATOM 9578 C CA . ARG B 1 542 ? -12.57 -0.377 -21.484 1 78.19 542 ARG B CA 1
ATOM 9579 C C . ARG B 1 542 ? -12.914 -0.854 -22.891 1 78.19 542 ARG B C 1
ATOM 9581 O O . ARG B 1 542 ? -13.758 -0.258 -23.562 1 78.19 542 ARG B O 1
ATOM 9588 N N . LYS B 1 543 ? -12.234 -1.819 -23.266 1 79.81 543 LYS B N 1
ATOM 9589 C CA . LYS B 1 543 ? -12.508 -2.381 -24.578 1 79.81 543 LYS B CA 1
ATOM 9590 C C . LYS B 1 543 ? -13.938 -2.902 -24.672 1 79.81 543 LYS B C 1
ATOM 9592 O O . LYS B 1 543 ? -14.617 -2.711 -25.688 1 79.81 543 LYS B O 1
ATOM 9597 N N . GLY B 1 544 ? -14.281 -3.631 -23.641 1 85.31 544 GLY B N 1
ATOM 9598 C CA . GLY B 1 544 ? -15.656 -4.105 -23.594 1 85.31 544 GLY B CA 1
ATOM 9599 C C . GLY B 1 544 ? -16.672 -2.984 -23.656 1 85.31 544 GLY B C 1
ATOM 9600 O O . GLY B 1 544 ? -17.672 -3.078 -24.391 1 85.31 544 GLY B O 1
ATOM 9601 N N . ARG B 1 545 ? -16.422 -2.004 -22.953 1 87.31 545 ARG B N 1
ATOM 9602 C CA . ARG B 1 545 ? -17.297 -0.84 -22.969 1 87.31 545 ARG B CA 1
ATOM 9603 C C . ARG B 1 545 ? -17.328 -0.194 -24.344 1 87.31 545 ARG B C 1
ATOM 9605 O O . ARG B 1 545 ? -18.391 0.188 -24.844 1 87.31 545 ARG B O 1
ATOM 9612 N N . HIS B 1 546 ? -16.234 -0.061 -24.969 1 84.44 546 HIS B N 1
ATOM 9613 C CA . HIS B 1 546 ? -16.141 0.515 -26.297 1 84.44 546 HIS B CA 1
ATOM 9614 C C . HIS B 1 546 ? -16.891 -0.336 -27.328 1 84.44 546 HIS B C 1
ATOM 9616 O O . HIS B 1 546 ? -17.516 0.197 -28.234 1 84.44 546 HIS B O 1
ATOM 9622 N N . GLU B 1 547 ? -16.734 -1.562 -27.172 1 86.5 547 GLU B N 1
ATOM 9623 C CA . GLU B 1 547 ? -17.438 -2.467 -28.062 1 86.5 547 GLU B CA 1
ATOM 9624 C C . GLU B 1 547 ? -18.953 -2.287 -27.953 1 86.5 547 GLU B C 1
ATOM 9626 O O . GLU B 1 547 ? -19.656 -2.227 -28.969 1 86.5 547 GLU B O 1
ATOM 9631 N N . VAL B 1 548 ? -19.422 -2.205 -26.766 1 89.25 548 VAL B N 1
ATOM 9632 C CA . VAL B 1 548 ? -20.859 -2.049 -26.547 1 89.25 548 VAL B CA 1
ATOM 9633 C C . VAL B 1 548 ? -21.312 -0.684 -27.047 1 89.25 548 VAL B C 1
ATOM 9635 O O . VAL B 1 548 ? -22.359 -0.573 -27.703 1 89.25 548 VAL B O 1
ATOM 9638 N N . LEU B 1 549 ? -20.562 0.27 -26.828 1 87.56 549 LEU B N 1
ATOM 9639 C CA . LEU B 1 549 ? -20.906 1.619 -27.266 1 87.56 549 LEU B CA 1
ATOM 9640 C C . LEU B 1 549 ? -20.906 1.724 -28.781 1 87.56 549 LEU B C 1
ATOM 9642 O O . LEU B 1 549 ? -21.781 2.363 -29.359 1 87.56 549 LEU B O 1
ATOM 9646 N N . SER B 1 550 ? -19.844 1.169 -29.344 1 85.69 550 SER B N 1
ATOM 9647 C CA . SER B 1 550 ? -19.797 1.154 -30.812 1 85.69 550 SER B CA 1
ATOM 9648 C C . SER B 1 550 ? -20.984 0.41 -31.391 1 85.69 550 SER B C 1
ATOM 9650 O O . SER B 1 550 ? -21.562 0.838 -32.406 1 85.69 550 SER B O 1
ATOM 9652 N N . TRP B 1 551 ? -21.312 -0.635 -30.781 1 86.69 551 TRP B N 1
ATOM 9653 C CA . TRP B 1 551 ? -22.469 -1.409 -31.203 1 86.69 551 TRP B CA 1
ATOM 9654 C C . TRP B 1 551 ? -23.75 -0.585 -31.094 1 86.69 551 TRP B C 1
ATOM 9656 O O . TRP B 1 551 ? -24.594 -0.603 -32 1 86.69 551 TRP B O 1
ATOM 9666 N N . LEU B 1 552 ? -23.922 0.12 -30.031 1 87.88 552 LEU B N 1
ATOM 9667 C CA . LEU B 1 552 ? -25.094 0.963 -29.781 1 87.88 552 LEU B CA 1
ATOM 9668 C C . LEU B 1 552 ? -25.156 2.096 -30.797 1 87.88 552 LEU B C 1
ATOM 9670 O O . LEU B 1 552 ? -26.25 2.484 -31.234 1 87.88 552 LEU B O 1
ATOM 9674 N N . ARG B 1 553 ? -24.031 2.619 -31.125 1 84.19 553 ARG B N 1
ATOM 9675 C CA . ARG B 1 553 ? -23.984 3.705 -32.094 1 84.19 553 ARG B CA 1
ATOM 9676 C C . ARG B 1 553 ? -24.375 3.215 -33.5 1 84.19 553 ARG B C 1
ATOM 9678 O O . ARG B 1 553 ? -25.047 3.926 -34.25 1 84.19 553 ARG B O 1
ATOM 9685 N N . GLU B 1 554 ? -23.875 2.107 -33.812 1 83.25 554 GLU B N 1
ATOM 9686 C CA . GLU B 1 554 ? -24.172 1.531 -35.125 1 83.25 554 GLU B CA 1
ATOM 9687 C C . GLU B 1 554 ? -25.672 1.226 -35.25 1 83.25 554 GLU B C 1
ATOM 9689 O O . GLU B 1 554 ? -26.219 1.312 -36.344 1 83.25 554 GLU B O 1
ATOM 9694 N N . LYS B 1 555 ? -26.266 0.829 -34.219 1 77.94 555 LYS B N 1
ATOM 9695 C CA . LYS B 1 555 ? -27.688 0.442 -34.25 1 77.94 555 LYS B CA 1
ATOM 9696 C C . LYS B 1 555 ? -28.594 1.658 -34.094 1 77.94 555 LYS B C 1
ATOM 9698 O O . LYS B 1 555 ? -29.812 1.557 -34.281 1 77.94 555 LYS B O 1
ATOM 9703 N N . GLY B 1 556 ? -28.062 2.984 -34.188 1 64.69 556 GLY B N 1
ATOM 9704 C CA . GLY B 1 556 ? -28.812 4.23 -34.188 1 64.69 556 GLY B CA 1
ATOM 9705 C C . GLY B 1 556 ? -29.562 4.461 -32.875 1 64.69 556 GLY B C 1
ATOM 9706 O O . GLY B 1 556 ? -29.078 4.09 -31.812 1 64.69 556 GLY B O 1
ATOM 9707 N N . GLU B 1 557 ? -30.844 5.273 -33 1 57.69 557 GLU B N 1
ATOM 9708 C CA . GLU B 1 557 ? -31.656 5.855 -31.938 1 57.69 557 GLU B CA 1
ATOM 9709 C C . GLU B 1 557 ? -32.406 4.777 -31.156 1 57.69 557 GLU B C 1
ATOM 9711 O O . GLU B 1 557 ? -33.125 5.074 -30.203 1 57.69 557 GLU B O 1
ATOM 9716 N N . SER B 1 558 ? -32.562 3.732 -31.797 1 53.47 558 SER B N 1
ATOM 9717 C CA . SER B 1 558 ? -33.594 2.867 -31.234 1 53.47 558 SER B CA 1
ATOM 9718 C C . SER B 1 558 ? -33.438 2.721 -29.719 1 53.47 558 SER B C 1
ATOM 9720 O O . SER B 1 558 ? -34.406 2.668 -29 1 53.47 558 SER B O 1
ATOM 9722 N N . GLY B 1 559 ? -32.469 1.938 -29 1 55.09 559 GLY B N 1
ATOM 9723 C CA . GLY B 1 559 ? -32.75 1.106 -27.844 1 55.09 559 GLY B CA 1
ATOM 9724 C C . GLY B 1 559 ? -32.281 1.729 -26.547 1 55.09 559 GLY B C 1
ATOM 9725 O O . GLY B 1 559 ? -31.141 1.517 -26.125 1 55.09 559 GLY B O 1
ATOM 9726 N N . CYS B 1 560 ? -33.156 2.623 -26.078 1 66.31 560 CYS B N 1
ATOM 9727 C CA . CYS B 1 560 ? -32.969 3.279 -24.781 1 66.31 560 CYS B CA 1
ATOM 9728 C C . CYS B 1 560 ? -33.281 2.316 -23.641 1 66.31 560 CYS B C 1
ATOM 9730 O O . CYS B 1 560 ? -33.094 2.658 -22.469 1 66.31 560 CYS B O 1
ATOM 9732 N N . ASP B 1 561 ? -33.812 1.205 -23.953 1 82.44 561 ASP B N 1
ATOM 9733 C CA . ASP B 1 561 ? -34.125 0.273 -22.891 1 82.44 561 ASP B CA 1
ATOM 9734 C C . ASP B 1 561 ? -33.188 -0.922 -22.875 1 82.44 561 ASP B C 1
ATOM 9736 O O . ASP B 1 561 ? -32.875 -1.494 -23.922 1 82.44 561 ASP B O 1
ATOM 9740 N N . ARG B 1 562 ? -32.781 -1.303 -21.812 1 88.19 562 ARG B N 1
ATOM 9741 C CA . ARG B 1 562 ? -31.812 -2.389 -21.609 1 88.19 562 ARG B CA 1
ATOM 9742 C C . ARG B 1 562 ? -32.344 -3.695 -22.188 1 88.19 562 ARG B C 1
ATOM 9744 O O . ARG B 1 562 ? -31.594 -4.43 -22.844 1 88.19 562 ARG B O 1
ATOM 9751 N N . ARG B 1 563 ? -33.594 -3.912 -22.062 1 89.19 563 ARG B N 1
ATOM 9752 C CA . ARG B 1 563 ? -34.188 -5.152 -22.531 1 89.19 563 ARG B CA 1
ATOM 9753 C C . ARG B 1 563 ? -34.125 -5.258 -24.047 1 89.19 563 ARG B C 1
ATOM 9755 O O . ARG B 1 563 ? -33.781 -6.312 -24.594 1 89.19 563 ARG B O 1
ATOM 9762 N N . LYS B 1 564 ? -34.406 -4.258 -24.641 1 89.06 564 LYS B N 1
ATOM 9763 C CA . LYS B 1 564 ? -34.406 -4.246 -26.094 1 89.06 564 LYS B CA 1
ATOM 9764 C C . LYS B 1 564 ? -32.969 -4.41 -26.625 1 89.06 564 LYS B C 1
ATOM 9766 O O . LYS B 1 564 ? -32.75 -5.109 -27.625 1 89.06 564 LYS B O 1
ATOM 9771 N N . VAL B 1 565 ? -32.125 -3.77 -26 1 90.56 565 VAL B N 1
ATOM 9772 C CA . VAL B 1 565 ? -30.719 -3.83 -26.406 1 90.56 565 VAL B CA 1
ATOM 9773 C C . VAL B 1 565 ? -30.203 -5.262 -26.281 1 90.56 565 VAL B C 1
ATOM 9775 O O . VAL B 1 565 ? -29.547 -5.773 -27.188 1 90.56 565 VAL B O 1
ATOM 9778 N N . ILE B 1 566 ? -30.531 -5.871 -25.203 1 92 566 ILE B N 1
ATOM 9779 C CA . ILE B 1 566 ? -30.078 -7.234 -24.953 1 92 566 ILE B CA 1
ATOM 9780 C C . ILE B 1 566 ? -30.703 -8.18 -25.969 1 92 566 ILE B C 1
ATOM 9782 O O . ILE B 1 566 ? -30.047 -9.117 -26.453 1 92 566 ILE B O 1
ATOM 9786 N N . GLU B 1 567 ? -31.922 -7.926 -26.312 1 90.75 567 GLU B N 1
ATOM 9787 C CA . GLU B 1 567 ? -32.594 -8.727 -27.312 1 90.75 567 GLU B CA 1
ATOM 9788 C C . GLU B 1 567 ? -31.938 -8.578 -28.688 1 90.75 567 GLU B C 1
ATOM 9790 O O . GLU B 1 567 ? -31.781 -9.562 -29.406 1 90.75 567 GLU B O 1
ATOM 9795 N N . GLU B 1 568 ? -31.609 -7.418 -28.969 1 89.31 568 GLU B N 1
ATOM 9796 C CA . GLU B 1 568 ? -30.953 -7.164 -30.25 1 89.31 568 GLU B CA 1
ATOM 9797 C C . GLU B 1 568 ? -29.562 -7.797 -30.281 1 89.31 568 GLU B C 1
ATOM 9799 O O . GLU B 1 568 ? -29.125 -8.289 -31.328 1 89.31 568 GLU B O 1
ATOM 9804 N N . ILE B 1 569 ? -28.891 -7.723 -29.188 1 88.44 569 ILE B N 1
ATOM 9805 C CA . ILE B 1 569 ? -27.578 -8.344 -29.109 1 88.44 569 ILE B CA 1
ATOM 9806 C C . ILE B 1 569 ? -27.703 -9.852 -29.328 1 88.44 569 ILE B C 1
ATOM 9808 O O . ILE B 1 569 ? -26.906 -10.445 -30.062 1 88.44 569 ILE B O 1
ATOM 9812 N N . ARG B 1 570 ? -28.688 -10.406 -28.734 1 88.94 570 ARG B N 1
ATOM 9813 C CA . ARG B 1 570 ? -28.906 -11.844 -28.844 1 88.94 570 ARG B CA 1
ATOM 9814 C C . ARG B 1 570 ? -29.219 -12.242 -30.281 1 88.94 570 ARG B C 1
ATOM 9816 O O . ARG B 1 570 ? -28.75 -13.289 -30.75 1 88.94 570 ARG B O 1
ATOM 9823 N N . ASN B 1 571 ? -30 -11.422 -30.969 1 86.44 571 ASN B N 1
ATOM 9824 C CA . ASN B 1 571 ? -30.531 -11.789 -32.281 1 86.44 571 ASN B CA 1
ATOM 9825 C C . ASN B 1 571 ? -29.562 -11.461 -33.406 1 86.44 571 ASN B C 1
ATOM 9827 O O . ASN B 1 571 ? -29.797 -11.82 -34.562 1 86.44 571 ASN B O 1
ATOM 9831 N N . GLU B 1 572 ? -28.656 -10.766 -33.125 1 82.75 572 GLU B N 1
ATOM 9832 C CA . GLU B 1 572 ? -27.688 -10.422 -34.188 1 82.75 572 GLU B CA 1
ATOM 9833 C C . GLU B 1 572 ? -26.969 -11.656 -34.688 1 82.75 572 GLU B C 1
ATOM 9835 O O . GLU B 1 572 ? -26.672 -12.578 -33.938 1 82.75 572 GLU B O 1
ATOM 9840 N N . ASP B 1 573 ? -26.969 -11.727 -36.094 1 68.5 573 ASP B N 1
ATOM 9841 C CA . ASP B 1 573 ? -26.328 -12.867 -36.75 1 68.5 573 ASP B CA 1
ATOM 9842 C C . ASP B 1 573 ? -24.859 -12.969 -36.344 1 68.5 573 ASP B C 1
ATOM 9844 O O . ASP B 1 573 ? -24.172 -11.961 -36.25 1 68.5 573 ASP B O 1
ATOM 9848 N N . SER B 1 574 ? -24.688 -13.953 -35.562 1 56.31 574 SER B N 1
ATOM 9849 C CA . SER B 1 574 ? -23.328 -14.18 -35.094 1 56.31 574 SER B CA 1
ATOM 9850 C C . SER B 1 574 ? -22.312 -14.094 -36.219 1 56.31 574 SER B C 1
ATOM 9852 O O . SER B 1 574 ? -22.469 -14.75 -37.25 1 56.31 574 SER B O 1
ATOM 9854 N N . SER B 1 575 ? -21.922 -12.891 -36.719 1 50.44 575 SER B N 1
ATOM 9855 C CA . SER B 1 575 ? -20.781 -12.93 -37.656 1 50.44 575 SER B CA 1
ATOM 9856 C C . SER B 1 575 ? -19.672 -13.805 -37.094 1 50.44 575 SER B C 1
ATOM 9858 O O . SER B 1 575 ? -19.203 -13.594 -35.969 1 50.44 575 SER B O 1
ATOM 9860 N N . PHE B 1 576 ? -19.844 -14.938 -37.531 1 46.34 576 PHE B N 1
ATOM 9861 C CA . PHE B 1 576 ? -18.875 -15.914 -37.062 1 46.34 576 PHE B CA 1
ATOM 9862 C C . PHE B 1 576 ? -17.531 -15.258 -36.781 1 46.34 576 PHE B C 1
ATOM 9864 O O . PHE B 1 576 ? -17.297 -14.117 -37.188 1 46.34 576 PHE B O 1
ATOM 9871 N N . PHE B 1 577 ? -16.531 -16.266 -36.656 1 42.09 577 PHE B N 1
ATOM 9872 C CA . PHE B 1 577 ? -15.172 -16.438 -36.156 1 42.09 577 PHE B CA 1
ATOM 9873 C C . PHE B 1 577 ? -14.188 -15.578 -36.938 1 42.09 577 PHE B C 1
ATOM 9875 O O . PHE B 1 577 ? -13.695 -15.984 -37.969 1 42.09 577 PHE B O 1
ATOM 9882 N N . ALA B 1 578 ? -14.5 -14.453 -37.125 1 36.59 578 ALA B N 1
ATOM 9883 C CA . ALA B 1 578 ? -13.234 -13.961 -37.688 1 36.59 578 ALA B CA 1
ATOM 9884 C C . ALA B 1 578 ? -12.07 -14.32 -36.75 1 36.59 578 ALA B C 1
ATOM 9886 O O . ALA B 1 578 ? -12.227 -14.398 -35.531 1 36.59 578 ALA B O 1
ATOM 9887 N N . ASP B 1 579 ? -11.016 -14.875 -37.188 1 36.91 579 ASP B N 1
ATOM 9888 C CA . ASP B 1 579 ? -9.844 -15.602 -36.719 1 36.91 579 ASP B CA 1
ATOM 9889 C C . ASP B 1 579 ? -9.367 -15.086 -35.344 1 36.91 579 ASP B C 1
ATOM 9891 O O . ASP B 1 579 ? -8.898 -15.859 -34.531 1 36.91 579 ASP B O 1
ATOM 9895 N N . ASN B 1 580 ? -8.891 -13.828 -35.25 1 39.91 580 ASN B N 1
ATOM 9896 C CA . ASN B 1 580 ? -7.996 -13.391 -34.188 1 39.91 580 ASN B CA 1
ATOM 9897 C C . ASN B 1 580 ? -8.766 -13.062 -32.906 1 39.91 580 ASN B C 1
ATOM 9899 O O . ASN B 1 580 ? -8.227 -13.188 -31.797 1 39.91 580 ASN B O 1
ATOM 9903 N N . TYR B 1 581 ? -9.453 -11.844 -32.781 1 45.41 581 TYR B N 1
ATOM 9904 C CA . TYR B 1 581 ? -9.969 -11.18 -31.594 1 45.41 581 TYR B CA 1
ATOM 9905 C C . TYR B 1 581 ? -11.461 -11.461 -31.422 1 45.41 581 TYR B C 1
ATOM 9907 O O . TYR B 1 581 ? -12.266 -11.117 -32.281 1 45.41 581 TYR B O 1
ATOM 9915 N N . TYR B 1 582 ? -11.93 -12.414 -30.547 1 55.19 582 TYR B N 1
ATOM 9916 C CA . TYR B 1 582 ? -13.375 -12.5 -30.344 1 55.19 582 TYR B CA 1
ATOM 9917 C C . TYR B 1 582 ? -13.883 -11.32 -29.516 1 55.19 582 TYR B C 1
ATOM 9919 O O . TYR B 1 582 ? -13.445 -11.117 -28.375 1 55.19 582 TYR B O 1
ATOM 9927 N N . PRO B 1 583 ? -14.516 -10.414 -30.172 1 76.38 583 PRO B N 1
ATOM 9928 C CA . PRO B 1 583 ? -15.297 -9.422 -29.406 1 76.38 583 PRO B CA 1
ATOM 9929 C C . PRO B 1 583 ? -16.156 -10.062 -28.312 1 76.38 583 PRO B C 1
ATOM 9931 O O . PRO B 1 583 ? -16.609 -11.188 -28.469 1 76.38 583 PRO B O 1
ATOM 9934 N N . VAL B 1 584 ? -16.25 -9.531 -27.266 1 85.88 584 VAL B N 1
ATOM 9935 C CA . VAL B 1 584 ? -16.906 -10.055 -26.078 1 85.88 584 VAL B CA 1
ATOM 9936 C C . VAL B 1 584 ? -18.391 -10.305 -26.375 1 85.88 584 VAL B C 1
ATOM 9938 O O . VAL B 1 584 ? -18.969 -11.289 -25.906 1 85.88 584 VAL B O 1
ATOM 9941 N N . LEU B 1 585 ? -19 -9.492 -27.266 1 88.81 585 LEU B N 1
ATOM 9942 C CA . LEU B 1 585 ? -20.422 -9.625 -27.578 1 88.81 585 LEU B CA 1
ATOM 9943 C C . LEU B 1 585 ? -20.688 -10.867 -28.406 1 88.81 585 LEU B C 1
ATOM 9945 O O . LEU B 1 585 ? -21.656 -11.586 -28.172 1 88.81 585 LEU B O 1
ATOM 9949 N N . ASP B 1 586 ? -19.859 -11.125 -29.312 1 85.94 586 ASP B N 1
ATOM 9950 C CA . ASP B 1 586 ? -20.016 -12.305 -30.156 1 85.94 586 ASP B CA 1
ATOM 9951 C C . ASP B 1 586 ? -19.844 -13.586 -29.344 1 85.94 586 ASP B C 1
ATOM 9953 O O . ASP B 1 586 ? -20.594 -14.547 -29.531 1 85.94 586 ASP B O 1
ATOM 9957 N N . ARG B 1 587 ? -18.906 -13.562 -28.547 1 85.94 587 ARG B N 1
ATOM 9958 C CA . ARG B 1 587 ? -18.672 -14.727 -27.703 1 85.94 587 ARG B CA 1
ATOM 9959 C C . ARG B 1 587 ? -19.828 -14.945 -26.734 1 85.94 587 ARG B C 1
ATOM 9961 O O . ARG B 1 587 ? -20.234 -16.078 -26.469 1 85.94 587 ARG B O 1
ATOM 9968 N N . ALA B 1 588 ? -20.297 -13.906 -26.234 1 91.62 588 ALA B N 1
ATOM 9969 C CA . ALA B 1 588 ? -21.438 -14 -25.312 1 91.62 588 ALA B CA 1
ATOM 9970 C C . ALA B 1 588 ? -22.656 -14.602 -26 1 91.62 588 ALA B C 1
ATOM 9972 O O . ALA B 1 588 ? -23.375 -15.414 -25.406 1 91.62 588 ALA B O 1
ATOM 9973 N N . ARG B 1 589 ? -22.844 -14.25 -27.203 1 90.5 589 ARG B N 1
ATOM 9974 C CA . ARG B 1 589 ? -23.953 -14.797 -27.984 1 90.5 589 ARG B CA 1
ATOM 9975 C C . ARG B 1 589 ? -23.797 -16.297 -28.188 1 90.5 589 ARG B C 1
ATOM 9977 O O . ARG B 1 589 ? -24.75 -17.062 -28.016 1 90.5 589 ARG B O 1
ATOM 9984 N N . ARG B 1 590 ? -22.656 -16.625 -28.469 1 87.12 590 ARG B N 1
ATOM 9985 C CA . ARG B 1 590 ? -22.391 -18.031 -28.734 1 87.12 590 ARG B CA 1
ATOM 9986 C C . ARG B 1 590 ? -22.562 -18.859 -27.469 1 87.12 590 ARG B C 1
ATOM 9988 O O . ARG B 1 590 ? -23.234 -19.906 -27.5 1 87.12 590 ARG B O 1
ATOM 9995 N N . VAL B 1 591 ? -21.953 -18.422 -26.453 1 91 591 VAL B N 1
ATOM 9996 C CA . VAL B 1 591 ? -22.031 -19.172 -25.203 1 91 591 VAL B CA 1
ATOM 9997 C C . VAL B 1 591 ? -23.469 -19.234 -24.719 1 91 591 VAL B C 1
ATOM 9999 O O . VAL B 1 591 ? -23.922 -20.266 -24.219 1 91 591 VAL B O 1
ATOM 10002 N N . SER B 1 592 ? -24.203 -18.156 -24.906 1 92.75 592 SER B N 1
ATOM 10003 C CA . SER B 1 592 ? -25.609 -18.125 -24.5 1 92.75 592 SER B CA 1
ATOM 10004 C C . SER B 1 592 ? -26.438 -19.094 -25.344 1 92.75 592 SER B C 1
ATOM 10006 O O . SER B 1 592 ? -27.344 -19.75 -24.812 1 92.75 592 SER B O 1
ATOM 10008 N N . SER B 1 593 ? -26.141 -19.125 -26.578 1 89.69 593 SER B N 1
ATOM 10009 C CA . SER B 1 593 ? -26.844 -20.062 -27.453 1 89.69 593 SER B CA 1
ATOM 10010 C C . SER B 1 593 ? -26.594 -21.5 -27.016 1 89.69 593 SER B C 1
ATOM 10012 O O . SER B 1 593 ? -27.5 -22.328 -27.047 1 89.69 593 SER B O 1
ATOM 10014 N N . ASP B 1 594 ? -25.375 -21.781 -26.641 1 89.19 594 ASP B N 1
ATOM 10015 C CA . ASP B 1 594 ? -25.031 -23.125 -26.156 1 89.19 594 ASP B CA 1
ATOM 10016 C C . ASP B 1 594 ? -25.75 -23.422 -24.828 1 89.19 594 ASP B C 1
ATOM 10018 O O . ASP B 1 594 ? -26.141 -24.562 -24.578 1 89.19 594 ASP B O 1
ATOM 10022 N N . LEU B 1 595 ? -25.875 -22.438 -24.031 1 93.06 595 LEU B N 1
ATOM 10023 C CA . LEU B 1 595 ? -26.562 -22.594 -22.75 1 93.06 595 LEU B CA 1
ATOM 10024 C C . LEU B 1 595 ? -28.047 -22.875 -22.969 1 93.06 595 LEU B C 1
ATOM 10026 O O . LEU B 1 595 ? -28.656 -23.625 -22.219 1 93.06 595 LEU B O 1
ATOM 10030 N N . LEU B 1 596 ? -28.578 -22.281 -23.969 1 90.19 596 LEU B N 1
ATOM 10031 C CA . LEU B 1 596 ? -30 -22.406 -24.234 1 90.19 596 LEU B CA 1
ATOM 10032 C C . LEU B 1 596 ? -30.328 -23.766 -24.812 1 90.19 596 LEU B C 1
ATOM 10034 O O . LEU B 1 596 ? -31.5 -24.188 -24.828 1 90.19 596 LEU B O 1
ATOM 10038 N N . VAL B 1 597 ? -29.281 -24.438 -25.203 1 88.44 597 VAL B N 1
ATOM 10039 C CA . VAL B 1 597 ? -29.469 -25.812 -25.672 1 88.44 597 VAL B CA 1
ATOM 10040 C C . VAL B 1 597 ? -29.828 -26.719 -24.5 1 88.44 597 VAL B C 1
ATOM 10042 O O . VAL B 1 597 ? -30.453 -27.766 -24.672 1 88.44 597 VAL B O 1
ATOM 10045 N N . LEU B 1 598 ? -29.391 -26.266 -23.328 1 89.25 598 LEU B N 1
ATOM 10046 C CA . LEU B 1 598 ? -29.844 -26.984 -22.141 1 89.25 598 LEU B CA 1
ATOM 10047 C C . LEU B 1 598 ? -31.328 -26.75 -21.906 1 89.25 598 LEU B C 1
ATOM 10049 O O . LEU B 1 598 ? -31.734 -25.688 -21.422 1 89.25 598 LEU B O 1
ATOM 10053 N N . GLU B 1 599 ? -32.156 -27.641 -22.172 1 81.88 599 GLU B N 1
ATOM 10054 C CA . GLU B 1 599 ? -33.594 -27.5 -22.281 1 81.88 599 GLU B CA 1
ATOM 10055 C C . GLU B 1 599 ? -34.219 -27.078 -20.953 1 81.88 599 GLU B C 1
ATOM 10057 O O . GLU B 1 599 ? -35.125 -26.25 -20.922 1 81.88 599 GLU B O 1
ATOM 10062 N N . GLU B 1 600 ? -33.75 -27.578 -19.875 1 87.88 600 GLU B N 1
ATOM 10063 C CA . GLU B 1 600 ? -34.312 -27.25 -18.578 1 87.88 600 GLU B CA 1
ATOM 10064 C C . GLU B 1 600 ? -33.688 -26 -17.984 1 87.88 600 GLU B C 1
ATOM 10066 O O . GLU B 1 600 ? -32.5 -25.984 -17.703 1 87.88 600 GLU B O 1
ATOM 10071 N N . PRO B 1 601 ? -34.5 -24.984 -17.781 1 91.69 601 PRO B N 1
ATOM 10072 C CA . PRO B 1 601 ? -33.969 -23.75 -17.203 1 91.69 601 PRO B CA 1
ATOM 10073 C C . PRO B 1 601 ? -33.281 -23.969 -15.852 1 91.69 601 PRO B C 1
ATOM 10075 O O . PRO B 1 601 ? -32.312 -23.281 -15.523 1 91.69 601 PRO B O 1
ATOM 10078 N N . GLY B 1 602 ? -33.781 -24.875 -15.125 1 90.19 602 GLY B N 1
ATOM 10079 C CA . GLY B 1 602 ? -33.188 -25.172 -13.836 1 90.19 602 GLY B CA 1
ATOM 10080 C C . GLY B 1 602 ? -31.719 -25.578 -13.938 1 90.19 602 GLY B C 1
ATOM 10081 O O . GLY B 1 602 ? -30.891 -25.141 -13.133 1 90.19 602 GLY B O 1
ATOM 10082 N N . ASP B 1 603 ? -31.438 -26.344 -14.93 1 90.75 603 ASP B N 1
ATOM 10083 C CA . ASP B 1 603 ? -30.078 -26.812 -15.133 1 90.75 603 ASP B CA 1
ATOM 10084 C C . ASP B 1 603 ? -29.172 -25.672 -15.602 1 90.75 603 ASP B C 1
ATOM 10086 O O . ASP B 1 603 ? -28 -25.609 -15.203 1 90.75 603 ASP B O 1
ATOM 10090 N N . ARG B 1 604 ? -29.734 -24.875 -16.391 1 93.44 604 ARG B N 1
ATOM 10091 C CA . ARG B 1 604 ? -28.984 -23.719 -16.891 1 93.44 604 ARG B CA 1
ATOM 10092 C C . ARG B 1 604 ? -28.609 -22.781 -15.742 1 93.44 604 ARG B C 1
ATOM 10094 O O . ARG B 1 604 ? -27.453 -22.391 -15.609 1 93.44 604 ARG B O 1
ATOM 10101 N N . TRP B 1 605 ? -29.5 -22.531 -14.953 1 95.25 605 TRP B N 1
ATOM 10102 C CA . TRP B 1 605 ? -29.297 -21.531 -13.914 1 95.25 605 TRP B CA 1
ATOM 10103 C C . TRP B 1 605 ? -28.484 -22.109 -12.758 1 95.25 605 TRP B C 1
ATOM 10105 O O . TRP B 1 605 ? -27.812 -21.375 -12.039 1 95.25 605 TRP B O 1
ATOM 10115 N N . GLU B 1 606 ? -28.516 -23.375 -12.602 1 94.25 606 GLU B N 1
ATOM 10116 C CA . GLU B 1 606 ? -27.594 -24 -11.656 1 94.25 606 GLU B CA 1
ATOM 10117 C C . GLU B 1 606 ? -26.141 -23.797 -12.07 1 94.25 606 GLU B C 1
ATOM 10119 O O . GLU B 1 606 ? -25.281 -23.5 -11.227 1 94.25 606 GLU B O 1
ATOM 10124 N N . LEU B 1 607 ? -25.922 -23.891 -13.32 1 94.88 607 LEU B N 1
ATOM 10125 C CA . LEU B 1 607 ? -24.578 -23.688 -13.852 1 94.88 607 LEU B CA 1
ATOM 10126 C C . LEU B 1 607 ? -24.156 -22.234 -13.734 1 94.88 607 LEU B C 1
ATOM 10128 O O . LEU B 1 607 ? -23.062 -21.938 -13.266 1 94.88 607 LEU B O 1
ATOM 10132 N N . ILE B 1 608 ? -25.016 -21.312 -14.102 1 96.44 608 ILE B N 1
ATOM 10133 C CA . ILE B 1 608 ? -24.719 -19.891 -14.055 1 96.44 608 ILE B CA 1
ATOM 10134 C C . ILE B 1 608 ? -24.484 -19.469 -12.609 1 96.44 608 ILE B C 1
ATOM 10136 O O . ILE B 1 608 ? -23.531 -18.734 -12.32 1 96.44 608 ILE B O 1
ATOM 10140 N N . ALA B 1 609 ? -25.281 -19.953 -11.727 1 96.75 609 ALA B N 1
ATOM 10141 C CA . ALA B 1 609 ? -25.125 -19.625 -10.312 1 96.75 609 ALA B CA 1
ATOM 10142 C C . ALA B 1 609 ? -23.781 -20.109 -9.773 1 96.75 609 ALA B C 1
ATOM 10144 O O . ALA B 1 609 ? -23.125 -19.391 -9.023 1 96.75 609 ALA B O 1
ATOM 10145 N N . ALA B 1 610 ? -23.422 -21.266 -10.211 1 95.75 610 ALA B N 1
ATOM 10146 C CA . ALA B 1 610 ? -22.156 -21.828 -9.758 1 95.75 610 ALA B CA 1
ATOM 10147 C C . ALA B 1 610 ? -20.984 -20.969 -10.195 1 95.75 610 ALA B C 1
ATOM 10149 O O . ALA B 1 610 ? -20.031 -20.781 -9.438 1 95.75 610 ALA B O 1
ATOM 10150 N N . VAL B 1 611 ? -21.031 -20.453 -11.336 1 96.06 611 VAL B N 1
ATOM 10151 C CA . VAL B 1 611 ? -19.969 -19.609 -11.859 1 96.06 611 VAL B CA 1
ATOM 10152 C C . VAL B 1 611 ? -19.844 -18.344 -11.016 1 96.06 611 VAL B C 1
ATOM 10154 O O . VAL B 1 611 ? -18.75 -17.984 -10.57 1 96.06 611 VAL B O 1
ATOM 10157 N N . TRP B 1 612 ? -20.953 -17.734 -10.766 1 97.31 612 TRP B N 1
ATOM 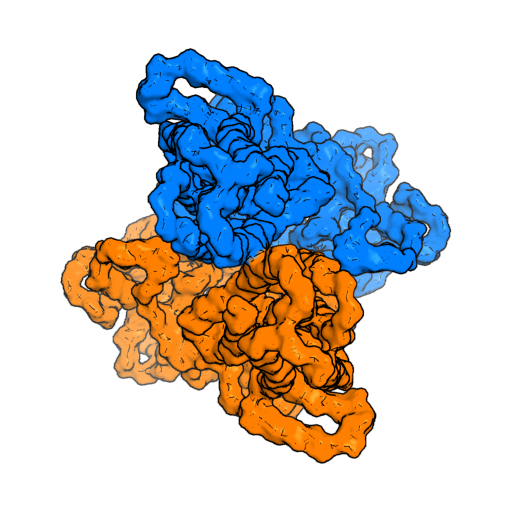10158 C CA . TRP B 1 612 ? -20.922 -16.453 -10.07 1 97.31 612 TRP B CA 1
ATOM 10159 C C . TRP B 1 612 ? -20.531 -16.641 -8.609 1 97.31 612 TRP B C 1
ATOM 10161 O O . TRP B 1 612 ? -19.812 -15.812 -8.039 1 97.31 612 TRP B O 1
ATOM 10171 N N . MET B 1 613 ? -21 -17.625 -8.016 1 96.62 613 MET B N 1
ATOM 10172 C CA . MET B 1 613 ? -20.656 -17.875 -6.617 1 96.62 613 MET B CA 1
ATOM 10173 C C . MET B 1 613 ? -19.156 -18.156 -6.477 1 96.62 613 MET B C 1
ATOM 10175 O O . MET B 1 613 ? -18.516 -17.656 -5.551 1 96.62 613 MET B O 1
ATOM 10179 N N . GLU B 1 614 ? -18.625 -18.875 -7.391 1 95.5 614 GLU B N 1
ATOM 10180 C CA . GLU B 1 614 ? -17.172 -19.125 -7.344 1 95.5 614 GLU B CA 1
ATOM 10181 C C . GLU B 1 614 ? -16.391 -17.844 -7.598 1 95.5 614 GLU B C 1
ATOM 10183 O O . GLU B 1 614 ? -15.367 -17.594 -6.961 1 95.5 614 GLU B O 1
ATOM 10188 N N . MET B 1 615 ? -16.906 -17.078 -8.586 1 95.25 615 MET B N 1
ATOM 10189 C CA . MET B 1 615 ? -16.25 -15.812 -8.867 1 95.25 615 MET B CA 1
ATOM 10190 C C . MET B 1 615 ? -16.234 -14.914 -7.637 1 95.25 615 MET B C 1
ATOM 10192 O O . MET B 1 615 ? -15.234 -14.266 -7.344 1 95.25 615 MET B O 1
ATOM 10196 N N . LEU B 1 616 ? -17.328 -14.914 -6.945 1 95.62 616 LEU B N 1
ATOM 10197 C CA . LEU B 1 616 ? -17.422 -14.109 -5.73 1 95.62 616 LEU B CA 1
ATOM 10198 C C . LEU B 1 616 ? -16.422 -14.586 -4.684 1 95.62 616 LEU B C 1
ATOM 10200 O O . LEU B 1 616 ? -15.742 -13.773 -4.047 1 95.62 616 LEU B O 1
ATOM 10204 N N . CYS B 1 617 ? -16.297 -15.844 -4.543 1 93.75 617 CYS B N 1
ATOM 10205 C CA . CYS B 1 617 ? -15.344 -16.406 -3.588 1 93.75 617 CYS B CA 1
ATOM 10206 C C . CYS B 1 617 ? -13.914 -16.109 -4.008 1 93.75 617 CYS B C 1
ATOM 10208 O O . CYS B 1 617 ? -13.062 -15.797 -3.164 1 93.75 617 CYS B O 1
ATOM 10210 N N . HIS B 1 618 ? -13.719 -16.203 -5.266 1 91.88 618 HIS B N 1
ATOM 10211 C CA . HIS B 1 618 ? -12.391 -15.898 -5.797 1 91.88 618 HIS B CA 1
ATOM 10212 C C . HIS B 1 618 ? -12 -14.453 -5.512 1 91.88 618 HIS B C 1
ATOM 10214 O O . HIS B 1 618 ? -10.875 -14.18 -5.098 1 91.88 618 HIS B O 1
ATOM 10220 N N . ILE B 1 619 ? -12.914 -13.578 -5.66 1 92 619 ILE B N 1
ATOM 10221 C CA . ILE B 1 619 ? -12.664 -12.164 -5.395 1 92 619 ILE B CA 1
ATOM 10222 C C . ILE B 1 619 ? -12.445 -11.953 -3.896 1 92 619 ILE B C 1
ATOM 10224 O O . ILE B 1 619 ? -11.516 -11.258 -3.49 1 92 619 ILE B O 1
ATOM 10228 N N . SER B 1 620 ? -13.258 -12.531 -3.129 1 92.38 620 SER B N 1
ATOM 10229 C CA . SER B 1 620 ? -13.195 -12.359 -1.683 1 92.38 620 SER B CA 1
ATOM 10230 C C . SER B 1 620 ? -11.844 -12.805 -1.133 1 92.38 620 SER B C 1
ATOM 10232 O O . SER B 1 620 ? -11.297 -12.172 -0.222 1 92.38 620 SER B O 1
ATOM 10234 N N . TYR B 1 621 ? -11.32 -13.797 -1.777 1 87.38 621 TYR B N 1
ATOM 10235 C CA . TYR B 1 621 ? -10.086 -14.383 -1.277 1 87.38 621 TYR B CA 1
ATOM 10236 C C . TYR B 1 621 ? -8.867 -13.633 -1.804 1 87.38 621 TYR B C 1
ATOM 10238 O O . TYR B 1 621 ? -7.859 -13.508 -1.109 1 87.38 621 TYR B O 1
ATOM 10246 N N . ASN B 1 622 ? -8.992 -13.008 -2.973 1 82.62 622 ASN B N 1
ATOM 10247 C CA . ASN B 1 622 ? -7.797 -12.531 -3.654 1 82.62 622 ASN B CA 1
ATOM 10248 C C . ASN B 1 622 ? -7.758 -11.008 -3.725 1 82.62 622 ASN B C 1
ATOM 10250 O O . ASN B 1 622 ? -6.793 -10.43 -4.234 1 82.62 622 ASN B O 1
ATOM 10254 N N . CYS B 1 623 ? -8.773 -10.234 -3.35 1 80.62 623 CYS B N 1
ATOM 10255 C CA . CYS B 1 623 ? -8.82 -8.781 -3.473 1 80.62 623 CYS B CA 1
ATOM 10256 C C . CYS B 1 623 ? -7.848 -8.125 -2.496 1 80.62 623 CYS B C 1
ATOM 10258 O O . CYS B 1 623 ? -7.613 -6.914 -2.568 1 80.62 623 CYS B O 1
ATOM 10260 N N . GLY B 1 624 ? -7.105 -8.711 -1.659 1 75 624 GLY B N 1
ATOM 10261 C CA . GLY B 1 624 ? -6.109 -8.141 -0.77 1 75 624 GLY B CA 1
ATOM 10262 C C . GLY B 1 624 ? -6.703 -7.574 0.508 1 75 624 GLY B C 1
ATOM 10263 O O . GLY B 1 624 ? -7.871 -7.18 0.536 1 75 624 GLY B O 1
ATOM 10264 N N . ALA B 1 625 ? -5.977 -7.305 1.47 1 81.88 625 ALA B N 1
ATOM 10265 C CA . ALA B 1 625 ? -6.395 -6.824 2.783 1 81.88 625 ALA B CA 1
ATOM 10266 C C . ALA B 1 625 ? -6.742 -5.34 2.74 1 81.88 625 ALA B C 1
ATOM 10268 O O . ALA B 1 625 ? -7.664 -4.891 3.426 1 81.88 625 ALA B O 1
ATOM 10269 N N . GLY B 1 626 ? -6.027 -4.602 1.871 1 81.81 626 GLY B N 1
ATOM 10270 C CA . GLY B 1 626 ? -6.289 -3.176 1.765 1 81.81 626 GLY B CA 1
ATOM 10271 C C . GLY B 1 626 ? -7.684 -2.861 1.256 1 81.81 626 GLY B C 1
ATOM 10272 O O . GLY B 1 626 ? -8.336 -1.941 1.751 1 81.81 626 GLY B O 1
ATOM 10273 N N . PHE B 1 627 ? -8.156 -3.656 0.38 1 86.19 627 PHE B N 1
ATOM 10274 C CA . PHE B 1 627 ? -9.492 -3.457 -0.162 1 86.19 627 PHE B CA 1
ATOM 10275 C C . PHE B 1 627 ? -10.555 -3.77 0.888 1 86.19 627 PHE B C 1
ATOM 10277 O O . PHE B 1 627 ? -11.492 -2.994 1.078 1 86.19 627 PHE B O 1
ATOM 10284 N N . HIS B 1 628 ? -10.414 -4.844 1.517 1 90.88 628 HIS B N 1
ATOM 10285 C CA . HIS B 1 628 ? -11.391 -5.227 2.529 1 90.88 628 HIS B CA 1
ATOM 10286 C C . HIS B 1 628 ? -11.438 -4.207 3.664 1 90.88 628 HIS B C 1
ATOM 10288 O O . HIS B 1 628 ? -12.516 -3.857 4.148 1 90.88 628 HIS B O 1
ATOM 10294 N N . ALA B 1 629 ? -10.289 -3.781 4.074 1 90.81 629 ALA B N 1
ATOM 10295 C CA . ALA B 1 629 ? -10.227 -2.799 5.152 1 90.81 629 ALA B CA 1
ATOM 10296 C C . ALA B 1 629 ? -10.914 -1.496 4.746 1 90.81 629 ALA B C 1
ATOM 10298 O O . ALA B 1 629 ? -11.586 -0.858 5.559 1 90.81 629 ALA B O 1
ATOM 10299 N N . LYS B 1 630 ? -10.727 -1.116 3.533 1 88.38 630 LYS B N 1
ATOM 10300 C CA . LYS B 1 630 ? -11.367 0.096 3.029 1 88.38 630 LYS B CA 1
ATOM 10301 C C . LYS B 1 630 ? -12.883 -0.046 3.02 1 88.38 630 LYS B C 1
ATOM 10303 O O . LYS B 1 630 ? -13.602 0.902 3.34 1 88.38 630 LYS B O 1
ATOM 10308 N N . GLN B 1 631 ? -13.336 -1.187 2.73 1 90.19 631 GLN B N 1
ATOM 10309 C CA . GLN B 1 631 ? -14.773 -1.415 2.654 1 90.19 631 GLN B CA 1
ATOM 10310 C C . GLN B 1 631 ? -15.414 -1.375 4.039 1 90.19 631 GLN B C 1
ATOM 10312 O O . GLN B 1 631 ? -16.594 -1.028 4.176 1 90.19 631 GLN B O 1
ATOM 10317 N N . LEU B 1 632 ? -14.641 -1.658 5.023 1 91.94 632 LEU B N 1
ATOM 10318 C CA . LEU B 1 632 ? -15.172 -1.616 6.383 1 91.94 632 LEU B CA 1
ATOM 10319 C C . LEU B 1 632 ? -15.516 -0.187 6.785 1 91.94 632 LEU B C 1
ATOM 10321 O O . LEU B 1 632 ? -16.391 0.032 7.621 1 91.94 632 LEU B O 1
ATOM 10325 N N . THR B 1 633 ? -14.883 0.806 6.172 1 91.69 633 THR B N 1
ATOM 10326 C CA . THR B 1 633 ? -15.109 2.197 6.551 1 91.69 633 THR B CA 1
ATOM 10327 C C . THR B 1 633 ? -16.234 2.809 5.719 1 91.69 633 THR B C 1
ATOM 10329 O O . THR B 1 633 ? -16.641 3.943 5.965 1 91.69 633 THR B O 1
ATOM 10332 N N . THR B 1 634 ? -16.672 2.119 4.742 1 88.31 634 THR B N 1
ATOM 10333 C CA . THR B 1 634 ? -17.734 2.631 3.887 1 88.31 634 THR B CA 1
ATOM 10334 C C . THR B 1 634 ? -19 1.79 4.039 1 88.31 634 THR B C 1
ATOM 10336 O O . THR B 1 634 ? -19.719 1.556 3.061 1 88.31 634 THR B O 1
ATOM 10339 N N . GLY B 1 635 ? -19.172 1.292 5.207 1 86.19 635 GLY B N 1
ATOM 10340 C CA . GLY B 1 635 ? -20.391 0.566 5.508 1 86.19 635 GLY B CA 1
ATOM 10341 C C . GLY B 1 635 ? -20.281 -0.928 5.277 1 86.19 635 GLY B C 1
ATOM 10342 O O . GLY B 1 635 ? -21.234 -1.674 5.492 1 86.19 635 GLY B O 1
ATOM 10343 N N . GLY B 1 636 ? -19.156 -1.388 4.809 1 84.44 636 GLY B N 1
ATOM 10344 C CA . GLY B 1 636 ? -18.969 -2.812 4.598 1 84.44 636 GLY B CA 1
ATOM 10345 C C . GLY B 1 636 ? -19.484 -3.295 3.256 1 84.44 636 GLY B C 1
ATOM 10346 O O . GLY B 1 636 ? -20.312 -2.629 2.631 1 84.44 636 GLY B O 1
ATOM 10347 N N . GLU B 1 637 ? -18.922 -4.379 2.805 1 88.19 637 GLU B N 1
ATOM 10348 C CA . GLU B 1 637 ? -19.328 -5.012 1.559 1 88.19 637 GLU B CA 1
ATOM 10349 C C . GLU B 1 637 ? -19.578 -6.508 1.755 1 88.19 637 GLU B C 1
ATOM 10351 O O . GLU B 1 637 ? -19 -7.125 2.648 1 88.19 637 GLU B O 1
ATOM 10356 N N . PHE B 1 638 ? -20.438 -6.996 0.924 1 95.12 638 PHE B N 1
ATOM 10357 C CA . PHE B 1 638 ? -20.797 -8.406 1 1 95.12 638 PHE B CA 1
ATOM 10358 C C . PHE B 1 638 ? -19.594 -9.297 0.755 1 95.12 638 PHE B C 1
ATOM 10360 O O . PHE B 1 638 ? -19.438 -10.336 1.398 1 95.12 638 PHE B O 1
ATOM 10367 N N . VAL B 1 639 ? -18.734 -8.898 -0.071 1 95.19 639 VAL B N 1
ATOM 10368 C CA . VAL B 1 639 ? -17.562 -9.688 -0.429 1 95.19 639 VAL B CA 1
ATOM 10369 C C . VAL B 1 639 ? -16.688 -9.891 0.803 1 95.19 639 VAL B C 1
ATOM 10371 O O . VAL B 1 639 ? -16.047 -10.93 0.948 1 95.19 639 VAL B O 1
ATOM 10374 N N . THR B 1 640 ? -16.656 -8.961 1.695 1 94.62 640 THR B N 1
ATOM 10375 C CA . THR B 1 640 ? -15.891 -9.07 2.932 1 94.62 640 THR B CA 1
ATOM 10376 C C . THR B 1 640 ? -16.531 -10.078 3.879 1 94.62 640 THR B C 1
ATOM 10378 O O . THR B 1 640 ? -15.828 -10.805 4.59 1 94.62 640 THR B O 1
ATOM 10381 N N . HIS B 1 641 ? -17.844 -10.133 3.859 1 95.38 641 HIS B N 1
ATOM 10382 C CA . HIS B 1 641 ? -18.547 -11.133 4.656 1 95.38 641 HIS B CA 1
ATOM 10383 C C . HIS B 1 641 ? -18.25 -12.547 4.148 1 95.38 641 HIS B C 1
ATOM 10385 O O . HIS B 1 641 ? -18.094 -13.477 4.938 1 95.38 641 HIS B O 1
ATOM 10391 N N . VAL B 1 642 ? -18.203 -12.617 2.875 1 95.5 642 VAL B N 1
ATOM 10392 C CA . VAL B 1 642 ? -17.906 -13.922 2.275 1 95.5 642 VAL B CA 1
ATOM 10393 C C . VAL B 1 642 ? -16.516 -14.367 2.676 1 95.5 642 VAL B C 1
ATOM 10395 O O . VAL B 1 642 ? -16.281 -15.555 2.936 1 95.5 642 VAL B O 1
ATOM 10398 N N . LYS B 1 643 ? -15.57 -13.453 2.754 1 93.56 643 LYS B N 1
ATOM 10399 C CA . LYS B 1 643 ? -14.227 -13.789 3.211 1 93.56 643 LYS B CA 1
ATOM 10400 C C . LYS B 1 643 ? -14.25 -14.375 4.621 1 93.56 643 LYS B C 1
ATOM 10402 O O . LYS B 1 643 ? -13.57 -15.367 4.898 1 93.56 643 LYS B O 1
ATOM 10407 N N . MET B 1 644 ? -15.117 -13.844 5.465 1 93.44 644 MET B N 1
ATOM 10408 C CA . MET B 1 644 ? -15.219 -14.336 6.84 1 93.44 644 MET B CA 1
ATOM 10409 C C . MET B 1 644 ? -15.914 -15.695 6.883 1 93.44 644 MET B C 1
ATOM 10411 O O . MET B 1 644 ? -15.602 -16.531 7.734 1 93.44 644 MET B O 1
ATOM 10415 N N . LEU B 1 645 ? -16.812 -15.883 5.957 1 94.19 645 LEU B N 1
ATOM 10416 C CA . LEU B 1 645 ? -17.453 -17.188 5.883 1 94.19 645 LEU B CA 1
ATOM 10417 C C . LEU B 1 645 ? -16.453 -18.266 5.5 1 94.19 645 LEU B C 1
ATOM 10419 O O . LEU B 1 645 ? -16.469 -19.359 6.062 1 94.19 645 LEU B O 1
ATOM 10423 N N . LEU B 1 646 ? -15.641 -17.938 4.559 1 91.56 646 LEU B N 1
ATOM 10424 C CA . LEU B 1 646 ? -14.594 -18.875 4.152 1 91.56 646 LEU B CA 1
ATOM 10425 C C . LEU B 1 646 ? -13.703 -19.234 5.332 1 91.56 646 LEU B C 1
ATOM 10427 O O . LEU B 1 646 ? -13.328 -20.406 5.496 1 91.56 646 LEU B O 1
ATOM 10431 N N . PHE B 1 647 ? -13.406 -18.266 6.133 1 88.69 647 PHE B N 1
ATOM 10432 C CA . PHE B 1 647 ? -12.602 -18.484 7.332 1 88.69 647 PHE B CA 1
ATOM 10433 C C . PHE B 1 647 ? -13.344 -19.375 8.32 1 88.69 647 PHE B C 1
ATOM 10435 O O . PHE B 1 647 ? -12.758 -20.312 8.875 1 88.69 647 PHE B O 1
ATOM 10442 N N . MET B 1 648 ? -14.586 -19.062 8.555 1 89.06 648 MET B N 1
ATOM 10443 C CA . MET B 1 648 ? -15.398 -19.797 9.523 1 89.06 648 MET B CA 1
ATOM 10444 C C . MET B 1 648 ? -15.508 -21.266 9.133 1 89.06 648 MET B C 1
ATOM 10446 O O . MET B 1 648 ? -15.531 -22.141 10 1 89.06 648 MET B O 1
ATOM 10450 N N . LEU B 1 649 ? -15.516 -21.469 7.824 1 89.19 649 LEU B N 1
ATOM 10451 C CA . LEU B 1 649 ? -15.664 -22.844 7.336 1 89.19 649 LEU B CA 1
ATOM 10452 C C . LEU B 1 649 ? -14.312 -23.531 7.246 1 89.19 649 LEU B C 1
ATOM 10454 O O . LEU B 1 649 ? -14.242 -24.734 6.988 1 89.19 649 LEU B O 1
ATOM 10458 N N . GLY B 1 650 ? -13.234 -22.797 7.453 1 82.94 650 GLY B N 1
ATOM 10459 C CA . GLY B 1 650 ? -11.898 -23.359 7.492 1 82.94 650 GLY B CA 1
ATOM 10460 C C . GLY B 1 650 ? -11.352 -23.703 6.121 1 82.94 650 GLY B C 1
ATOM 10461 O O . GLY B 1 650 ? -10.422 -24.516 6 1 82.94 650 GLY B O 1
ATOM 10462 N N . VAL B 1 651 ? -11.844 -23.109 5.047 1 79.56 651 VAL B N 1
ATOM 10463 C CA . VAL B 1 651 ? -11.453 -23.438 3.678 1 79.56 651 VAL B CA 1
ATOM 10464 C C . VAL B 1 651 ? -9.961 -23.156 3.492 1 79.56 651 VAL B C 1
ATOM 10466 O O . VAL B 1 651 ? -9.242 -23.969 2.91 1 79.56 651 VAL B O 1
ATOM 10469 N N . PRO B 1 652 ? -9.461 -22.031 4.004 1 71.19 652 PRO B N 1
ATOM 10470 C CA . PRO B 1 652 ? -8.031 -21.75 3.85 1 71.19 652 PRO B CA 1
ATOM 10471 C C . PRO B 1 652 ? -7.148 -22.828 4.492 1 71.19 652 PRO B C 1
ATOM 10473 O O . PRO B 1 652 ? -6.012 -23.031 4.062 1 71.19 652 PRO B O 1
ATOM 10476 N N . PHE B 1 653 ? -7.73 -23.547 5.48 1 68.38 653 PHE B N 1
ATOM 10477 C CA . PHE B 1 653 ? -6.953 -24.5 6.273 1 68.38 653 PHE B CA 1
ATOM 10478 C C . PHE B 1 653 ? -7.098 -25.906 5.727 1 68.38 653 PHE B C 1
ATOM 10480 O O . PHE B 1 653 ? -6.23 -26.766 5.953 1 68.38 653 PHE B O 1
ATOM 10487 N N . LEU B 1 654 ? -8.109 -26.156 5.055 1 67.19 654 LEU B N 1
ATOM 10488 C CA . LEU B 1 654 ? -8.398 -27.5 4.574 1 67.19 654 LEU B CA 1
ATOM 10489 C C . LEU B 1 654 ? -7.504 -27.844 3.387 1 67.19 654 LEU B C 1
ATOM 10491 O O . LEU B 1 654 ? -7.188 -29.016 3.172 1 67.19 654 LEU B O 1
ATOM 10495 N N . ARG B 1 655 ? -6.965 -26.891 2.656 1 57.91 655 ARG B N 1
ATOM 10496 C CA . ARG B 1 655 ? -6.133 -27.141 1.482 1 57.91 655 ARG B CA 1
ATOM 10497 C C . ARG B 1 655 ? -4.691 -27.438 1.884 1 57.91 655 ARG B C 1
ATOM 10499 O O . ARG B 1 655 ? -4.023 -28.266 1.258 1 57.91 655 ARG B O 1
ATOM 10506 N N . ASP B 1 656 ? -4.102 -26.562 2.592 1 49.94 656 ASP B N 1
ATOM 10507 C CA . ASP B 1 656 ? -2.666 -26.594 2.865 1 49.94 656 ASP B CA 1
ATOM 10508 C C . ASP B 1 656 ? -2.316 -27.719 3.842 1 49.94 656 ASP B C 1
ATOM 10510 O O . ASP B 1 656 ? -1.173 -27.828 4.289 1 49.94 656 ASP B O 1
ATOM 10514 N N . VAL B 1 657 ? -3.299 -28.312 4.363 1 43.84 657 VAL B N 1
ATOM 10515 C CA . VAL B 1 657 ? -2.902 -29.391 5.25 1 43.84 657 VAL B CA 1
ATOM 10516 C C . VAL B 1 657 ? -2.229 -30.5 4.445 1 43.84 657 VAL B C 1
ATOM 10518 O O . VAL B 1 657 ? -2.904 -31.328 3.818 1 43.84 657 VAL B O 1
ATOM 10521 N N . LYS B 1 658 ? -1.383 -30.109 3.357 1 38.16 658 LYS B N 1
ATOM 10522 C CA . LYS B 1 658 ? -0.599 -31.266 2.936 1 38.16 658 LYS B CA 1
ATOM 10523 C C . LYS B 1 658 ? -0.237 -32.156 4.129 1 38.16 658 LYS B C 1
ATOM 10525 O O . LYS B 1 658 ? -0.186 -31.672 5.266 1 38.16 658 LYS B O 1
ATOM 10530 N N . GLU B 1 659 ? -0.317 -33.469 3.871 1 35.53 659 GLU B N 1
ATOM 10531 C CA . GLU B 1 659 ? 0.317 -34.5 4.711 1 35.53 659 GLU B CA 1
ATOM 10532 C C . GLU B 1 659 ? 1.569 -33.938 5.387 1 35.53 659 GLU B C 1
ATOM 10534 O O . GLU B 1 659 ? 2.225 -33.031 4.855 1 35.53 659 GLU B O 1
ATOM 10539 N N . PRO B 1 660 ? 1.626 -34.062 6.598 1 32.59 660 PRO B N 1
ATOM 10540 C CA . PRO B 1 660 ? 2.912 -33.688 7.191 1 32.59 660 PRO B CA 1
ATOM 10541 C C . PRO B 1 660 ? 4.059 -33.75 6.184 1 32.59 660 PRO B C 1
ATOM 10543 O O . PRO B 1 660 ? 4.297 -34.781 5.559 1 32.59 660 PRO B O 1
ATOM 10546 N N . LEU B 1 661 ? 4.117 -32.719 5.383 1 30.84 661 LEU B N 1
ATOM 10547 C CA . LEU B 1 661 ? 5.262 -32.688 4.477 1 30.84 661 LEU B CA 1
ATOM 10548 C C . LEU B 1 661 ? 6.352 -33.656 4.945 1 30.84 661 LEU B C 1
ATOM 10550 O O . LEU B 1 661 ? 7.125 -34.156 4.133 1 30.84 661 LEU B O 1
ATOM 10554 N N . PHE B 1 662 ? 6.543 -33.719 6.176 1 30.36 662 PHE B N 1
ATOM 10555 C CA . PHE B 1 662 ? 7.617 -34.562 6.719 1 30.36 662 PHE B CA 1
ATOM 10556 C C . PHE B 1 662 ? 7.289 -36.031 6.578 1 30.36 662 PHE B C 1
ATOM 10558 O O . PHE B 1 662 ? 8.148 -36.906 6.812 1 30.36 662 PHE B O 1
ATOM 10565 N N . TYR B 1 663 ? 6.105 -36.406 6.32 1 28.44 663 TYR B N 1
ATOM 10566 C CA . TYR B 1 663 ? 5.961 -37.844 6.266 1 28.44 663 TYR B CA 1
ATOM 10567 C C . TYR B 1 663 ? 6.52 -38.406 4.961 1 28.44 663 TYR B C 1
ATOM 10569 O O . TYR B 1 663 ? 6.973 -39.562 4.906 1 28.44 663 TYR B O 1
ATOM 10577 N N . ARG B 1 664 ? 6.387 -37.844 3.828 1 32.41 664 ARG B N 1
ATOM 10578 C CA . ARG B 1 664 ? 6.941 -38.531 2.68 1 32.41 664 ARG B CA 1
ATOM 10579 C C . ARG B 1 664 ? 8.461 -38.406 2.629 1 32.41 664 ARG B C 1
ATOM 10581 O O . ARG B 1 664 ? 9.117 -39 1.779 1 32.41 664 ARG B O 1
ATOM 10588 N N . ALA B 1 665 ? 9.016 -37.5 3.109 1 29.42 665 ALA B N 1
ATOM 10589 C CA . ALA B 1 665 ? 10.477 -37.594 3.121 1 29.42 665 ALA B CA 1
ATOM 10590 C C . ALA B 1 665 ? 10.945 -38.812 3.883 1 29.42 665 ALA B C 1
ATOM 10592 O O . ALA B 1 665 ? 12.148 -39.094 3.936 1 29.42 665 ALA B O 1
ATOM 10593 N N . GLY B 1 666 ? 10.102 -39.438 4.566 1 26.11 666 GLY B N 1
ATOM 10594 C CA . GLY B 1 666 ? 10.531 -40.781 4.996 1 26.11 666 GLY B CA 1
ATOM 10595 C C . GLY B 1 666 ? 10.805 -41.719 3.838 1 26.11 666 GLY B C 1
ATOM 10596 O O . GLY B 1 666 ? 11.688 -42.562 3.924 1 26.11 666 GLY B O 1
ATOM 10597 N N . ASN B 1 667 ? 9.992 -41.812 2.785 1 25.59 667 ASN B N 1
ATOM 10598 C CA . ASN B 1 667 ? 10.266 -42.875 1.841 1 25.59 667 ASN B CA 1
ATOM 10599 C C . ASN B 1 667 ? 11.367 -42.5 0.855 1 25.59 667 ASN B C 1
ATOM 10601 O O . ASN B 1 667 ? 11.672 -43.25 -0.069 1 25.59 667 ASN B O 1
ATOM 10605 N N . LEU B 1 668 ? 11.609 -41.375 0.638 1 26.06 668 LEU B N 1
ATOM 10606 C CA . LEU B 1 668 ? 12.648 -41.219 -0.371 1 26.06 668 LEU B CA 1
ATOM 10607 C C . LEU B 1 668 ? 13.969 -41.812 0.119 1 26.06 668 LEU B C 1
ATOM 10609 O O . LEU B 1 668 ? 14.867 -42.062 -0.681 1 26.06 668 LEU B O 1
ATOM 10613 N N . TYR B 1 669 ? 14.352 -41.688 1.349 1 24.95 669 TYR B N 1
ATOM 10614 C CA . TYR B 1 669 ? 15.594 -42.406 1.696 1 24.95 669 TYR B CA 1
ATOM 10615 C C . TYR B 1 669 ? 15.32 -43.844 2.061 1 24.95 669 TYR B C 1
ATOM 10617 O O . TYR B 1 669 ? 16.203 -44.562 2.545 1 24.95 669 TYR B O 1
ATOM 10625 N N . SER B 1 670 ? 14.172 -44.406 1.988 1 22.3 670 SER B N 1
ATOM 10626 C CA . SER B 1 670 ? 14.312 -45.844 1.967 1 22.3 670 SER B CA 1
ATOM 10627 C C . SER B 1 670 ? 14.836 -46.344 0.618 1 22.3 670 SER B C 1
ATOM 10629 O O . SER B 1 670 ? 14.43 -45.812 -0.429 1 22.3 670 SER B O 1
#

Radius of gyration: 33.74 Å; Cα contacts (8 Å, |Δi|>4): 1737; chains: 2; bounding box: 84×102×82 Å

Solvent-accessible surface area (backbone atoms only — not comparable to full-atom values): 70120 Å² total; per-residue (Å²): 105,70,63,56,53,49,50,46,41,53,50,44,47,68,53,40,62,44,26,33,37,36,68,46,68,66,57,50,52,52,49,49,51,44,62,66,43,50,59,56,50,47,40,21,50,50,20,32,50,44,47,58,54,69,62,59,77,75,73,73,35,74,52,61,55,52,47,45,50,47,30,46,49,40,33,50,69,20,55,43,48,48,42,64,32,90,47,77,69,48,18,66,41,26,66,58,51,51,50,50,50,53,51,49,50,52,50,33,51,51,45,34,61,66,54,56,88,54,98,54,67,58,52,64,29,26,52,46,41,36,52,51,6,50,50,37,33,48,48,44,41,49,29,24,43,58,33,22,30,52,36,76,89,40,59,67,20,41,23,46,50,34,51,56,30,38,78,45,19,46,52,36,48,50,52,24,36,49,45,50,38,49,36,54,76,68,67,39,51,81,38,63,70,57,43,48,51,37,36,59,54,27,38,69,56,50,49,48,54,55,36,39,80,63,78,36,73,48,63,48,52,90,62,63,62,52,45,53,50,29,44,54,51,48,70,72,43,86,57,40,63,60,31,53,54,49,36,30,40,49,42,51,44,49,50,45,28,31,60,24,18,41,60,31,42,46,63,72,74,36,55,61,69,56,49,54,49,53,51,50,49,54,55,46,49,52,50,50,26,48,54,42,46,52,58,39,45,77,74,50,84,64,51,54,66,68,60,50,50,51,51,48,50,51,49,52,46,51,51,49,50,53,53,47,50,56,50,44,42,41,41,75,31,72,60,42,55,50,41,58,69,44,35,49,77,74,32,72,74,44,52,74,39,57,67,59,53,52,49,50,50,53,48,34,47,67,60,37,42,85,82,57,69,68,35,48,58,42,39,53,31,26,51,69,67,56,46,46,48,48,51,64,68,65,49,90,42,67,65,56,51,51,30,48,69,72,64,52,64,75,76,66,68,64,46,74,40,69,66,49,70,64,41,55,46,51,56,50,51,52,49,50,54,37,63,71,37,77,55,41,60,68,60,72,75,60,90,82,66,50,60,53,58,58,32,51,51,53,34,67,71,43,56,72,76,56,21,54,47,45,47,48,29,49,58,70,59,30,46,58,74,41,55,60,53,54,42,51,54,33,51,44,51,26,50,54,47,51,48,64,72,47,65,85,46,73,54,36,52,83,45,49,59,43,38,51,53,47,44,22,28,52,40,26,41,37,71,72,67,30,46,81,33,49,38,51,29,40,42,47,51,50,51,51,49,48,51,52,43,52,50,46,58,72,65,52,87,73,59,87,43,64,67,55,41,45,51,48,59,61,65,46,75,70,72,69,81,62,72,73,72,77,53,59,68,56,49,24,40,50,36,39,53,42,43,60,65,45,78,50,46,37,62,42,42,51,41,54,38,31,42,47,53,47,50,47,51,49,45,38,57,60,47,52,36,70,53,48,56,53,32,42,55,44,3,40,47,64,51,53,43,51,38,39,47,40,54,75,59,33,54,74,52,58,46,69,59,56,64,64,76,44,58,61,64,54,58,69,76,99,105,70,62,56,54,48,49,46,42,53,49,45,46,67,52,40,64,45,27,33,37,36,68,48,68,66,58,50,51,51,50,50,50,44,63,66,43,50,60,57,49,46,40,23,49,51,20,31,51,44,47,58,52,69,63,60,77,75,75,75,37,72,52,59,53,54,50,46,51,45,29,46,50,40,32,50,69,21,56,43,48,48,42,64,32,92,47,75,69,48,18,65,41,26,65,59,52,51,49,50,50,52,50,49,49,52,50,34,49,51,46,34,60,68,54,55,88,53,97,54,69,58,52,63,27,26,51,45,40,34,53,51,8,50,49,36,32,49,47,44,40,49,30,24,42,58,34,22,29,54,35,75,90,42,60,65,24,39,21,46,50,36,49,55,32,36,79,44,18,44,53,38,50,51,50,25,37,50,44,49,39,48,35,54,75,67,67,40,50,82,39,63,71,58,43,48,52,36,37,58,54,26,38,70,58,52,50,47,54,55,35,39,80,63,77,37,73,49,60,47,53,91,61,62,61,51,47,54,48,30,44,54,52,48,70,71,43,89,58,40,63,60,30,53,54,50,38,29,41,50,42,50,42,48,49,45,29,30,59,25,17,42,60,30,42,46,61,71,74,37,56,60,68,56,50,53,50,52,52,52,49,55,54,46,50,54,50,50,27,48,53,42,46,53,58,39,44,77,73,50,84,65,51,54,67,68,61,52,51,51,50,48,50,52,49,53,46,49,51,51,48,54,52,46,51,55,51,45,42,42,43,74,31,72,60,41,57,50,40,59,68,44,34,49,77,73,33,73,75,45,51,74,39,57,66,59,51,52,49,50,50,52,48,34,46,67,58,38,42,87,83,57,68,68,36,48,59,43,39,55,31,28,52,69,66,55,46,46,48,47,52,64,67,64,48,91,44,65,66,56,52,52,31,46,69,72,64,52,63,75,74,67,69,64,46,74,39,71,66,49,70,64,43,54,45,52,54,51,51,53,50,51,55,38,62,71,38,78,54,41,60,67,58,73,74,61,91,80,68,48,59,54,57,56,33,49,52,53,33,67,71,42,56,71,78,58,21,56,47,45,47,48,30,48,58,70,59,31,47,59,76,40,55,59,53,54,41,51,55,34,52,42,53,26,50,53,48,51,48,65,72,46,66,86,44,72,54,38,52,84,46,50,60,45,38,50,52,47,42,22,28,51,40,26,40,38,72,72,68,30,46,82,34,50,36,51,30,41,43,48,50,50,50,52,50,48,51,52,44,52,51,47,58,72,66,52,86,70,64,87,42,63,68,56,42,44,51,51,59,60,66,46,76,70,72,70,78,62,73,70,74,78,53,61,66,58,50,23,40,50,36,40,53,42,44,62,66,45,78,50,47,38,62,42,41,52,42,53,38,30,44,49,54,47,51,48,50,48,45,37,59,59,46,52,37,70,53,50,57,54,30,42,55,45,4,40,45,63,50,54,42,50,39,42,48,40,54,76,58,34,54,75,53,58,46,70,58,57,64,63,72,42,56,60,63,55,58,68,77,98